Protein AF-0000000075441834 (afdb_homodimer)

Radius of gyration: 32.46 Å; Cα contacts (8 Å, |Δi|>4): 1647; chains: 2; bounding box: 70×93×77 Å

Solvent-accessible surface area (backbone atoms only — not comparable to full-atom values): 49232 Å² total; per-residue (Å²): 100,88,73,74,74,57,41,33,42,33,34,29,40,76,68,58,46,28,39,66,55,72,61,78,40,81,82,46,50,57,66,56,51,52,47,46,62,52,16,59,46,36,47,36,23,20,18,50,76,44,49,72,68,57,25,50,53,49,40,21,61,76,66,74,42,54,63,68,43,53,52,50,36,52,51,50,36,58,72,44,48,40,71,32,57,70,45,54,54,51,50,50,53,47,38,70,78,40,72,80,48,42,34,33,32,53,30,76,37,26,59,73,63,45,64,73,43,44,67,63,59,59,68,68,73,60,68,76,44,80,46,41,11,23,79,69,56,29,37,80,55,45,67,64,31,56,56,54,48,31,62,72,72,70,55,58,42,72,28,25,36,36,36,26,58,48,45,57,42,20,30,46,44,14,38,65,42,25,44,54,38,64,56,83,46,57,72,58,51,53,25,51,49,49,51,58,68,47,56,66,50,61,35,21,51,48,30,49,60,76,35,39,62,63,56,51,29,35,31,82,85,69,47,76,44,57,35,32,51,58,29,49,50,27,29,65,45,62,71,42,68,76,41,41,64,79,69,78,91,63,69,57,25,42,46,38,53,76,73,41,58,55,96,90,39,76,55,63,43,23,48,46,38,26,28,50,47,66,63,65,47,83,89,64,54,70,67,41,52,52,52,38,51,55,55,48,67,74,33,46,47,97,76,45,39,50,37,50,37,74,39,80,64,45,75,39,73,38,73,52,43,37,41,41,42,46,36,41,32,47,78,70,74,42,45,79,82,41,70,48,42,63,61,51,55,42,32,27,55,73,56,51,22,44,70,70,25,38,68,40,38,62,57,33,43,56,46,51,28,47,51,24,50,37,44,46,78,40,74,82,47,68,89,46,44,69,51,49,54,46,46,53,52,54,49,62,69,48,60,32,55,57,84,50,64,57,50,22,26,32,47,28,40,25,26,50,41,69,75,44,87,45,68,57,19,47,48,53,50,55,69,53,38,41,78,72,23,32,34,68,71,38,72,63,36,38,50,72,92,44,103,44,39,36,20,26,34,45,43,37,24,25,41,36,32,37,35,53,49,59,56,58,107,100,88,74,74,74,56,41,32,40,33,34,29,40,74,67,58,47,28,38,68,52,71,64,70,76,64,85,48,51,62,65,54,51,51,46,46,62,51,17,59,45,36,47,36,23,19,19,49,75,45,51,71,67,58,24,51,53,50,40,22,62,76,68,72,42,54,63,67,47,51,52,50,44,52,50,48,32,60,71,42,47,40,69,31,58,70,44,54,54,50,49,49,53,47,38,68,76,39,71,79,48,42,34,33,33,53,31,76,36,27,59,74,63,44,64,74,43,44,66,64,58,57,67,67,73,59,70,77,43,81,45,41,11,23,78,69,56,30,37,80,55,45,68,64,32,58,56,52,47,31,62,73,72,68,53,58,42,74,29,25,37,36,36,28,58,47,44,57,41,19,30,46,44,14,36,65,42,26,44,54,38,66,56,82,46,58,71,58,51,52,26,50,49,48,50,60,68,47,58,67,52,63,35,22,51,47,31,48,62,74,37,39,63,63,55,51,30,33,31,81,86,69,46,76,44,58,34,32,50,58,29,48,51,26,31,65,44,63,71,44,69,77,40,43,62,80,69,78,90,62,68,57,25,40,45,37,53,76,73,43,59,55,97,92,38,76,54,62,42,23,49,48,40,24,29,50,46,66,63,66,48,84,90,65,53,70,67,40,52,52,52,38,49,55,56,49,69,72,35,47,48,96,78,45,40,51,35,51,37,73,39,79,64,45,74,39,72,38,73,53,43,36,42,40,42,47,37,41,31,47,77,70,73,43,46,78,82,40,71,45,42,63,62,52,55,43,32,27,56,72,55,51,22,46,70,71,25,38,68,40,38,62,57,33,44,57,49,52,28,46,51,24,48,40,44,46,77,40,74,81,47,69,88,48,45,70,53,49,54,47,46,53,52,52,49,63,70,47,60,33,56,59,84,49,62,56,51,22,24,32,47,28,39,23,27,50,39,70,75,42,88,46,69,58,20,46,49,53,51,56,70,53,39,40,80,73,23,32,34,68,71,38,73,64,37,38,51,72,91,42,103,44,38,35,20,25,33,44,42,38,24,26,42,35,33,37,34,52,50,60,56,58,106

Organism: Fusarium oxysporum f. sp. cubense (strain race 4) (NCBI:txid2502994)

Secondary structure (DSSP, 8-state):
-PPP---EEEE-TBTTTEE-----BTTB-HHHHHHHHTSHHHHHHHTT-S-HHHHHHHHHHHHT--HHHHHHHHHHHHHT-EE-HHHHHHHHHHHHH-TT-EEEEEE---HHHHHHHHHHHHHH---SEEEEHHHHT--TT-HHHHHHHHHHHT--GGGEEEEESSHHHHHHHHHTTPEEEE---HHHHHHHHHHHHS-HHHHHHHHHHHTTT---EEETTS-EE-BHHHHHHHHHHH--GGG------SSS--SBSS--EETTEE----HHHHHHHHHH-SS--HHHHHHHHHHHHTTB-TTS-B-SSS-TT-----HHHHHHHHHHHHHTT-GGGSTTHHHHHHHHHHTTGGGG--SS--STHHHHHHHHHHHHHSTT-GGGHHHHHHHHHHHHHHTTS---HHHHHHHHHHHHHTT---HHHHHHHHHH--TTSS---EEEEE-SSSS-EEEEHHHHHHHHHHHHHHHH-/-PPP---EEEE-TBTTTEE------SS--HHHHHHHHTSHHHHHHHTT-S-HHHHHHHHHHHHT--HHHHHHHHHHHHHT-EE-HHHHHHHHHHHHH-TT-EEEEEE---HHHHHHHHHHHHHH---SEEEEHHHHT--TT-HHHHHHHHHHHT--GGGEEEEESSHHHHHHHHHTTPEEEE---HHHHHHHHHHHHS-HHHHHHHHHHHTTT---EEETTS-EE-BHHHHHHHHHHH--GGG------SSS--SBSS--EETTEE----HHHHHHHHHH-SS--HHHHHHHHHHHHTTB-TTS-B-SSS-TT-----HHHHHHHHHHHHHTT-GGGSTTHHHHHHHHHHTTGGGG--SS--STHHHHHHHHHHHHHSTT-GGGHHHHHHHHHHHHHHTTS---HHHHHHHHHHHHHTT---HHHHHHHHHH--TTSS---EEEEE-SSSS-EEEEHHHHHHHHHHHHHHHH-

Sequence (946 aa):
MHFPNYTTVVLDLGGVLINYGAKNTVGLTSTQIKSALDSPHWHEYERGKVSKQDAYDQVTQAFNIDLETWTEALEQMKDGMQPNRVLISAIKDLRTAYPTVKICCLSNIPEPELALLKDEIESWGIIDQFVASSDLQQRKPEMGTYSAFLEKIQESAANCIFIDDKVGSVVNAQGLGFKGIVFSTSDELIRVLHNLLGDPVARANLYLKQNAKSLFCTMNTGGLQPDNFSQLLIFHHTGDRDLVLLKNEGDTWNYFHGSPTYDGTTYPDDPDTTCLALTMLEDISIGQKLKARDVMLSYVNKDGLPEAWFNKNRPRFCHCICANVFRFFTINHWTEKLPKVYEYLCRVLETRAFLHGSRYYKIPDWFLYILSDLCARRPSDEKLQGMRDLLVECVEERMGCDDNILGAAMRALSAQSLGLKNGRDLKILLESQQVDGGWELAWLWSYATKPLKIGSRGVVTAMAMDAIQQAMGMHFPNYTTVVLDLGGVLINYGAKNTVGLTSTQIKSALDSPHWHEYERGKVSKQDAYDQVTQAFNIDLETWTEALEQMKDGMQPNRVLISAIKDLRTAYPTVKICCLSNIPEPELALLKDEIESWGIIDQFVASSDLQQRKPEMGTYSAFLEKIQESAANCIFIDDKVGSVVNAQGLGFKGIVFSTSDELIRVLHNLLGDPVARANLYLKQNAKSLFCTMNTGGLQPDNFSQLLIFHHTGDRDLVLLKNEGDTWNYFHGSPTYDGTTYPDDPDTTCLALTMLEDISIGQKLKARDVMLSYVNKDGLPEAWFNKNRPRFCHCICANVFRFFTINHWTEKLPKVYEYLCRVLETRAFLHGSRYYKIPDWFLYILSDLCARRPSDEKLQGMRDLLVECVEERMGCDDNILGAAMRALSAQSLGLKNGRDLKILLESQQVDGGWELAWLWSYATKPLKIGSRGVVTAMAMDAIQQAMG

InterPro domains:
  IPR023198 Phosphoglycolate phosphatase-like, domain 2 [G3DSA:1.10.150.240] (22-77)
  IPR023214 HAD superfamily [G3DSA:3.40.50.1000] (10-181)
  IPR036412 HAD-like superfamily [SSF56784] (8-191)

Structure (mmCIF, N/CA/C/O backbone):
data_AF-0000000075441834-model_v1
#
loop_
_entity.id
_entity.type
_entity.pdbx_description
1 polymer 'Uncharacterized protein'
#
loop_
_atom_site.group_PDB
_atom_site.id
_atom_site.type_symbol
_atom_site.label_atom_id
_atom_site.label_alt_id
_atom_site.label_comp_id
_atom_site.label_asym_id
_atom_site.label_entity_id
_atom_site.label_seq_id
_atom_site.pdbx_PDB_ins_code
_atom_site.Cartn_x
_atom_site.Cartn_y
_atom_site.Cartn_z
_atom_site.occupancy
_atom_site.B_iso_or_equiv
_atom_site.auth_seq_id
_atom_site.auth_comp_id
_atom_site.auth_asym_id
_atom_site.auth_atom_id
_atom_site.pdbx_PDB_model_num
ATOM 1 N N . MET A 1 1 ? 14.375 14.391 -15.352 1 62.06 1 MET A N 1
ATOM 2 C CA . MET A 1 1 ? 13.742 14.719 -14.07 1 62.06 1 MET A CA 1
ATOM 3 C C . MET A 1 1 ? 14.516 15.82 -13.352 1 62.06 1 MET A C 1
ATOM 5 O O . MET A 1 1 ? 15.75 15.805 -13.336 1 62.06 1 MET A O 1
ATOM 9 N N . HIS A 1 2 ? 13.891 16.875 -13.148 1 68 2 HIS A N 1
ATOM 10 C CA . HIS A 1 2 ? 14.523 17.984 -12.445 1 68 2 HIS A CA 1
ATOM 11 C C . HIS A 1 2 ? 14.383 17.828 -10.938 1 68 2 HIS A C 1
ATOM 13 O O . HIS A 1 2 ? 13.297 17.516 -10.438 1 68 2 HIS A O 1
ATOM 19 N N . PHE A 1 3 ? 15.602 17.766 -10.328 1 78.69 3 PHE A N 1
ATOM 20 C CA . PHE A 1 3 ? 15.609 17.719 -8.867 1 78.69 3 PHE A CA 1
ATOM 21 C C . PHE A 1 3 ? 15.703 19.125 -8.281 1 78.69 3 PHE A C 1
ATOM 23 O O . PHE A 1 3 ? 16.516 19.938 -8.742 1 78.69 3 PHE A O 1
ATOM 30 N N . PRO A 1 4 ? 14.797 19.375 -7.398 1 82.12 4 PRO A N 1
ATOM 31 C CA . PRO A 1 4 ? 14.906 20.672 -6.734 1 82.12 4 PRO A CA 1
ATOM 32 C C . PRO A 1 4 ? 16.25 20.875 -6.027 1 82.12 4 PRO A C 1
ATOM 34 O O . PRO A 1 4 ? 16.891 19.891 -5.633 1 82.12 4 PRO A O 1
ATOM 37 N N . ASN A 1 5 ? 16.75 22.062 -6.066 1 89.5 5 ASN A N 1
ATOM 38 C CA . ASN A 1 5 ? 17.984 22.406 -5.352 1 89.5 5 ASN A CA 1
ATOM 39 C C . ASN A 1 5 ? 17.688 23.172 -4.066 1 89.5 5 ASN A C 1
ATOM 41 O O . ASN A 1 5 ? 17.703 24.406 -4.051 1 89.5 5 ASN A O 1
ATOM 45 N N . TYR A 1 6 ? 17.516 22.516 -3.004 1 96.75 6 TYR A N 1
ATOM 46 C CA . TYR A 1 6 ? 17.266 23.141 -1.709 1 96.75 6 TYR A CA 1
ATOM 47 C C . TYR A 1 6 ? 18.547 23.656 -1.088 1 96.75 6 TYR A C 1
ATOM 49 O O . TYR A 1 6 ? 19.578 22.984 -1.106 1 96.75 6 TYR A O 1
ATOM 57 N N . THR A 1 7 ? 18.5 24.875 -0.568 1 97 7 THR A N 1
ATOM 58 C CA . THR A 1 7 ? 19.703 25.5 -0.023 1 97 7 THR A CA 1
ATOM 59 C C . THR A 1 7 ? 19.547 25.766 1.472 1 97 7 THR A C 1
ATOM 61 O O . THR A 1 7 ? 20.516 26.078 2.16 1 97 7 THR A O 1
ATOM 64 N N . THR A 1 8 ? 18.312 25.625 1.964 1 98.56 8 THR A N 1
ATOM 65 C CA . THR A 1 8 ? 18.047 26 3.35 1 98.56 8 THR A CA 1
ATOM 66 C C . THR A 1 8 ? 17.141 24.984 4.031 1 98.56 8 THR A C 1
ATOM 68 O O . THR A 1 8 ? 16.125 24.578 3.467 1 98.56 8 THR A O 1
ATOM 71 N N . VAL A 1 9 ? 17.547 24.5 5.164 1 98.75 9 VAL A N 1
ATOM 72 C CA . VAL A 1 9 ? 16.734 23.656 6.039 1 98.75 9 VAL A CA 1
ATOM 73 C C . VAL A 1 9 ? 16.25 24.469 7.23 1 98.75 9 VAL A C 1
ATOM 75 O O . VAL A 1 9 ? 17.047 25.078 7.941 1 98.75 9 VAL A O 1
ATOM 78 N N . VAL A 1 10 ? 14.961 24.531 7.402 1 98.88 10 VAL A N 1
ATOM 79 C CA . VAL A 1 10 ? 14.352 25.312 8.477 1 98.88 10 VAL A CA 1
ATOM 80 C C . VAL A 1 10 ? 13.758 24.359 9.523 1 98.88 10 VAL A C 1
ATOM 82 O O . VAL A 1 10 ? 12.789 23.656 9.25 1 98.88 10 VAL A O 1
ATOM 85 N N . LEU A 1 11 ? 14.305 24.359 10.75 1 98.75 11 LEU A N 1
ATOM 86 C CA . LEU A 1 11 ? 13.883 23.469 11.82 1 98.75 11 LEU A CA 1
ATOM 87 C C . LEU A 1 11 ? 13.055 24.219 12.859 1 98.75 11 LEU A C 1
ATOM 89 O O . LEU A 1 11 ? 13.352 25.375 13.18 1 98.75 11 LEU A O 1
ATOM 93 N N . ASP A 1 12 ? 12.047 23.547 13.352 1 98.25 12 ASP A N 1
ATOM 94 C CA . ASP A 1 12 ? 11.391 24 14.57 1 98.25 12 ASP A CA 1
ATOM 95 C C . ASP A 1 12 ? 12.242 23.688 15.797 1 98.25 12 ASP A C 1
ATOM 97 O O . ASP A 1 12 ? 13.148 22.859 15.742 1 98.25 12 ASP A O 1
ATOM 101 N N . LEU A 1 13 ? 12.023 24.469 16.859 1 97.5 13 LEU A N 1
ATOM 102 C CA . LEU A 1 13 ? 12.75 24.234 18.109 1 97.5 13 LEU A CA 1
ATOM 103 C C . LEU A 1 13 ? 12.016 23.219 18.984 1 97.5 13 LEU A C 1
ATOM 105 O O . LEU A 1 13 ? 12.469 22.078 19.125 1 97.5 13 LEU A O 1
ATOM 109 N N . GLY A 1 14 ? 10.859 23.625 19.484 1 94.88 14 GLY A N 1
ATOM 110 C CA . GLY A 1 14 ? 10.094 22.766 20.375 1 94.88 14 GLY A CA 1
ATOM 111 C C . GLY A 1 14 ? 9.508 21.547 19.688 1 94.88 14 GLY A C 1
ATOM 112 O O . GLY A 1 14 ? 8.805 21.672 18.672 1 94.88 14 GLY A O 1
ATOM 113 N N . GLY A 1 15 ? 9.734 20.375 20.156 1 94.38 15 GLY A N 1
ATOM 114 C CA . GLY A 1 15 ? 9.219 19.141 19.594 1 94.38 15 GLY A CA 1
ATOM 115 C C . GLY A 1 15 ? 10.117 18.547 18.516 1 94.38 15 GLY A C 1
ATOM 116 O O . GLY A 1 15 ? 9.883 17.438 18.047 1 94.38 15 GLY A O 1
ATOM 117 N N . VAL A 1 16 ? 11.156 19.312 18.094 1 97.88 16 VAL A N 1
ATOM 118 C CA . VAL A 1 16 ? 12.086 18.859 17.062 1 97.88 16 VAL A CA 1
ATOM 119 C C . VAL A 1 16 ? 13.508 18.859 17.609 1 97.88 16 VAL A C 1
ATOM 121 O O . VAL A 1 16 ? 14.078 17.797 17.875 1 97.88 16 VAL A O 1
ATOM 124 N N . LEU A 1 17 ? 14.031 20.062 18 1 98 17 LEU A N 1
ATOM 125 C CA . LEU A 1 17 ? 15.391 20.172 18.531 1 98 17 LEU A CA 1
ATOM 126 C C . LEU A 1 17 ? 15.398 20.047 20.047 1 98 17 LEU A C 1
ATOM 128 O O . LEU A 1 17 ? 16.438 19.734 20.641 1 98 17 LEU A O 1
ATOM 132 N N . ILE A 1 18 ? 14.242 20.391 20.656 1 96.12 18 ILE A N 1
ATOM 133 C CA . ILE A 1 18 ? 14.086 20.266 22.094 1 96.12 18 ILE A CA 1
ATOM 134 C C . ILE A 1 18 ? 12.789 19.531 22.422 1 96.12 18 ILE A C 1
ATOM 136 O O . ILE A 1 18 ? 11.766 19.766 21.781 1 96.12 18 ILE A O 1
ATOM 140 N N . ASN A 1 19 ? 12.867 18.641 23.344 1 91.38 19 ASN A N 1
ATOM 141 C CA . ASN A 1 19 ? 11.672 17.984 23.859 1 91.38 19 ASN A CA 1
ATOM 142 C C . ASN A 1 19 ? 11.383 18.391 25.297 1 91.38 19 ASN A C 1
ATOM 144 O O . ASN A 1 19 ? 12.312 18.578 26.094 1 91.38 19 ASN A O 1
ATOM 148 N N . TYR A 1 20 ? 10.016 18.578 25.422 1 80.88 20 TYR A N 1
ATOM 149 C CA . TYR A 1 20 ? 9.602 18.938 26.766 1 80.88 20 TYR A CA 1
ATOM 150 C C . TYR A 1 20 ? 8.859 17.781 27.438 1 80.88 20 TYR A C 1
ATOM 152 O O . TYR A 1 20 ? 8.07 17.094 26.797 1 80.88 20 TYR A O 1
ATOM 160 N N . GLY A 1 21 ? 9.414 17.031 28.328 1 67.19 21 GLY A N 1
ATOM 161 C CA . GLY A 1 21 ? 8.672 16.031 29.062 1 67.19 21 GLY A CA 1
ATOM 162 C C . GLY A 1 21 ? 7.656 16.609 30.016 1 67.19 21 GLY A C 1
ATOM 163 O O . GLY A 1 21 ? 7.984 17.484 30.828 1 67.19 21 GLY A O 1
ATOM 164 N N . ALA A 1 22 ? 6.277 16.719 29.453 1 58.91 22 ALA A N 1
ATOM 165 C CA . ALA A 1 22 ? 5.297 17.234 30.406 1 58.91 22 ALA A CA 1
ATOM 166 C C . ALA A 1 22 ? 5.023 16.203 31.516 1 58.91 22 ALA A C 1
ATOM 168 O O . ALA A 1 22 ? 4.215 15.289 31.328 1 58.91 22 ALA A O 1
ATOM 169 N N . LYS A 1 23 ? 5.961 15.789 32.312 1 57.84 23 LYS A N 1
ATOM 170 C CA . LYS A 1 23 ? 5.531 15.023 33.469 1 57.84 23 LYS A CA 1
ATOM 171 C C . LYS A 1 23 ? 4.602 15.859 34.375 1 57.84 23 LYS A C 1
ATOM 173 O O . LYS A 1 23 ? 4.707 17.094 34.406 1 57.84 23 LYS A O 1
ATOM 178 N N . ASN A 1 24 ? 3.326 15.094 34.719 1 60.44 24 ASN A N 1
ATOM 179 C CA . ASN A 1 24 ? 2.396 15.648 35.688 1 60.44 24 ASN A CA 1
ATOM 180 C C . ASN A 1 24 ? 3.111 16.547 36.688 1 60.44 24 ASN A C 1
ATOM 182 O O . ASN A 1 24 ? 3.918 16.062 37.5 1 60.44 24 ASN A O 1
ATOM 186 N N . THR A 1 25 ? 3.062 17.812 36.312 1 68.19 25 THR A N 1
ATOM 187 C CA . THR A 1 25 ? 3.75 18.734 37.219 1 68.19 25 THR A CA 1
ATOM 188 C C . THR A 1 25 ? 2.857 19.125 38.375 1 68.19 25 THR A C 1
ATOM 190 O O . THR A 1 25 ? 1.708 18.688 38.469 1 68.19 25 THR A O 1
ATOM 193 N N . VAL A 1 26 ? 3.072 19.969 39.188 1 74.12 26 VAL A N 1
ATOM 194 C CA . VAL A 1 26 ? 2.648 20.688 40.375 1 74.12 26 VAL A CA 1
ATOM 195 C C . VAL A 1 26 ? 1.127 20.828 40.375 1 74.12 26 VAL A C 1
ATOM 197 O O . VAL A 1 26 ? 0.598 21.922 40.562 1 74.12 26 VAL A O 1
ATOM 200 N N . GLY A 1 27 ? 0.329 19.703 39.812 1 81.94 27 GLY A N 1
ATOM 201 C CA . GLY A 1 27 ? -1.119 19.688 39.938 1 81.94 27 GLY A CA 1
ATOM 202 C C . GLY A 1 27 ? -1.846 19.938 38.625 1 81.94 27 GLY A C 1
ATOM 203 O O . GLY A 1 27 ? -3.078 19.938 38.594 1 81.94 27 GLY A O 1
ATOM 204 N N . LEU A 1 28 ? -1.205 20.281 37.594 1 87.75 28 LEU A N 1
ATOM 205 C CA . LEU A 1 28 ? -1.837 20.438 36.281 1 87.75 28 LEU A CA 1
ATOM 206 C C . LEU A 1 28 ? -1.591 19.219 35.406 1 87.75 28 LEU A C 1
ATOM 208 O O . LEU A 1 28 ? -0.496 18.656 35.406 1 87.75 28 LEU A O 1
ATOM 212 N N . THR A 1 29 ? -2.639 18.875 34.75 1 82.38 29 THR A N 1
ATOM 213 C CA . THR A 1 29 ? -2.475 17.797 33.781 1 82.38 29 THR A CA 1
ATOM 214 C C . THR A 1 29 ? -1.75 18.281 32.531 1 82.38 29 THR A C 1
ATOM 216 O O . THR A 1 29 ? -1.715 19.484 32.25 1 82.38 29 THR A O 1
ATOM 219 N N . SER A 1 30 ? -1.186 17.359 31.781 1 82.69 30 SER A N 1
ATOM 220 C CA . SER A 1 30 ? -0.531 17.688 30.516 1 82.69 30 SER A CA 1
ATOM 221 C C . SER A 1 30 ? -1.502 18.359 29.562 1 82.69 30 SER A C 1
ATOM 223 O O . SER A 1 30 ? -1.121 19.281 28.812 1 82.69 30 SER A O 1
ATOM 225 N N . THR A 1 31 ? -2.707 17.984 29.625 1 82.19 31 THR A N 1
ATOM 226 C CA . THR A 1 31 ? -3.73 18.531 28.75 1 82.19 31 THR A CA 1
ATOM 227 C C . THR A 1 31 ? -4.031 19.984 29.109 1 82.19 31 THR A C 1
ATOM 229 O O . THR A 1 31 ? -4.211 20.828 28.234 1 82.19 31 THR A O 1
ATOM 232 N N . GLN A 1 32 ? -4.07 20.25 30.359 1 84.38 32 GLN A N 1
ATOM 233 C CA . GLN A 1 32 ? -4.316 21.609 30.812 1 84.38 32 GLN A CA 1
ATOM 234 C C . GLN A 1 32 ? -3.182 22.547 30.406 1 84.38 32 GLN A C 1
ATOM 236 O O . GLN A 1 32 ? -3.426 23.672 29.953 1 84.38 32 GLN A O 1
ATOM 241 N N . ILE A 1 33 ? -2.029 22.047 30.609 1 86.88 33 ILE A N 1
ATOM 242 C CA . ILE A 1 33 ? -0.855 22.844 30.266 1 86.88 33 ILE A CA 1
ATOM 243 C C . ILE A 1 33 ? -0.837 23.109 28.766 1 86.88 33 ILE A C 1
ATOM 245 O O . ILE A 1 33 ? -0.657 24.25 28.328 1 86.88 33 ILE A O 1
ATOM 249 N N . LYS A 1 34 ? -1.059 22.078 27.969 1 86.94 34 LYS A N 1
ATOM 250 C CA . LYS A 1 34 ? -1.046 22.203 26.516 1 86.94 34 LYS A CA 1
ATOM 251 C C . LYS A 1 34 ? -2.133 23.172 26.047 1 86.94 34 LYS A C 1
ATOM 253 O O . LYS A 1 34 ? -1.907 23.969 25.141 1 86.94 34 LYS A O 1
ATOM 258 N N . SER A 1 35 ? -3.281 23.094 26.625 1 87.62 35 SER A N 1
ATOM 259 C CA . SER A 1 35 ? -4.387 23.969 26.266 1 87.62 35 SER A CA 1
ATOM 260 C C . SER A 1 35 ? -4.07 25.422 26.578 1 87.62 35 SER A C 1
ATOM 262 O O . SER A 1 35 ? -4.379 26.312 25.797 1 87.62 35 SER A O 1
ATOM 264 N N . ALA A 1 36 ? -3.465 25.578 27.719 1 90.38 36 ALA A N 1
ATOM 265 C CA . ALA A 1 36 ? -3.109 26.938 28.156 1 90.38 36 ALA A CA 1
ATOM 266 C C . ALA A 1 36 ? -2.031 27.531 27.25 1 90.38 36 ALA A C 1
ATOM 268 O O . ALA A 1 36 ? -2.09 28.703 26.891 1 90.38 36 ALA A O 1
ATOM 269 N N . LEU A 1 37 ? -1.104 26.672 26.891 1 91.38 37 LEU A N 1
ATOM 270 C CA . LEU A 1 37 ? -0.014 27.109 26.016 1 91.38 37 LEU A CA 1
ATOM 271 C C . LEU A 1 37 ? -0.518 27.391 24.609 1 91.38 37 LEU A C 1
ATOM 273 O O . LEU A 1 37 ? 0.13 28.094 23.844 1 91.38 37 LEU A O 1
ATOM 277 N N . ASP A 1 38 ? -1.587 26.781 24.266 1 91.12 38 ASP A N 1
ATOM 278 C CA . ASP A 1 38 ? -2.172 26.969 22.953 1 91.12 38 ASP A CA 1
ATOM 279 C C . ASP A 1 38 ? -3.375 27.906 23.016 1 91.12 38 ASP A C 1
ATOM 281 O O . ASP A 1 38 ? -4.332 27.75 22.25 1 91.12 38 ASP A O 1
ATOM 285 N N . SER A 1 39 ? -3.363 28.875 23.891 1 93.25 39 SER A N 1
ATOM 286 C CA . SER A 1 39 ? -4.418 29.875 24.047 1 93.25 39 SER A CA 1
ATOM 287 C C . SER A 1 39 ? -4.043 31.188 23.375 1 93.25 39 SER A C 1
ATOM 289 O O . SER A 1 39 ? -2.867 31.453 23.125 1 93.25 39 SER A O 1
ATOM 291 N N . PRO A 1 40 ? -5.066 32 23.094 1 94 40 PRO A N 1
ATOM 292 C CA . PRO A 1 40 ? -4.781 33.281 22.453 1 94 40 PRO A CA 1
ATOM 293 C C . PRO A 1 40 ? -3.857 34.188 23.281 1 94 40 PRO A C 1
ATOM 295 O O . PRO A 1 40 ? -3.041 34.906 22.719 1 94 40 PRO A O 1
ATOM 298 N N . HIS A 1 41 ? -3.975 34.062 24.578 1 94.25 41 HIS A N 1
ATOM 299 C CA . HIS A 1 41 ? -3.158 34.906 25.453 1 94.25 41 HIS A CA 1
ATOM 300 C C . HIS A 1 41 ? -1.688 34.5 25.375 1 94.25 41 HIS A C 1
ATOM 302 O O . HIS A 1 41 ? -0.812 35.375 25.312 1 94.25 41 HIS A O 1
ATOM 308 N N . TRP A 1 42 ? -1.479 33.25 25.453 1 96.31 42 TRP A N 1
ATOM 309 C CA . TRP A 1 42 ? -0.101 32.812 25.297 1 96.31 42 TRP A CA 1
ATOM 310 C C . TRP A 1 42 ? 0.428 33.125 23.906 1 96.31 42 TRP A C 1
ATOM 312 O O . TRP A 1 42 ? 1.605 33.438 23.734 1 96.31 42 TRP A O 1
ATOM 322 N N . HIS A 1 43 ? -0.43 33.031 22.859 1 97.12 43 HIS A N 1
ATOM 323 C CA . HIS A 1 43 ? -0.043 33.344 21.484 1 97.12 43 HIS A CA 1
ATOM 324 C C . HIS A 1 43 ? 0.458 34.781 21.391 1 97.12 43 HIS A C 1
ATOM 326 O O . HIS A 1 43 ? 1.439 35.062 20.703 1 97.12 43 HIS A O 1
ATOM 332 N N . GLU A 1 44 ? -0.201 35.688 22.062 1 97.19 44 GLU A N 1
ATOM 333 C CA . GLU A 1 44 ? 0.223 37.062 22.047 1 97.19 44 GLU A CA 1
ATOM 334 C C . GLU A 1 44 ? 1.583 37.25 22.703 1 97.19 44 GLU A C 1
ATOM 336 O O . GLU A 1 44 ? 2.377 38.094 22.297 1 97.19 44 GLU A O 1
ATOM 341 N N . TYR A 1 45 ? 1.792 36.438 23.766 1 97.94 45 TYR A N 1
ATOM 342 C CA . TYR A 1 45 ? 3.104 36.375 24.406 1 97.94 45 TYR A CA 1
ATOM 343 C C . TYR A 1 45 ? 4.172 35.938 23.422 1 97.94 45 TYR A C 1
ATOM 345 O O . TYR A 1 45 ? 5.238 36.531 23.328 1 97.94 45 TYR A O 1
ATOM 353 N N . GLU A 1 46 ? 3.912 34.906 22.641 1 97.75 46 GLU A N 1
ATOM 354 C CA . GLU A 1 46 ? 4.824 34.344 21.641 1 97.75 46 GLU A CA 1
ATOM 355 C C . GLU A 1 46 ? 5.066 35.375 20.516 1 97.75 46 GLU A C 1
ATOM 357 O O . GLU A 1 46 ? 6.125 35.344 19.875 1 97.75 46 GLU A O 1
ATOM 362 N N . ARG A 1 47 ? 4.102 36.25 20.25 1 97.62 47 ARG A N 1
ATOM 363 C CA . ARG A 1 47 ? 4.238 37.281 19.219 1 97.62 47 ARG A CA 1
ATOM 364 C C . ARG A 1 47 ? 5.031 38.469 19.75 1 97.62 47 ARG A C 1
ATOM 366 O O . ARG A 1 47 ? 5.348 39.406 19 1 97.62 47 ARG A O 1
ATOM 373 N N . GLY A 1 48 ? 5.293 38.438 21.047 1 97.38 48 GLY A N 1
ATOM 374 C CA . GLY A 1 48 ? 6.012 39.562 21.656 1 97.38 48 GLY A CA 1
ATOM 375 C C . GLY A 1 48 ? 5.141 40.781 21.891 1 97.38 48 GLY A C 1
ATOM 376 O O . GLY A 1 48 ? 5.648 41.875 22.078 1 97.38 48 GLY A O 1
ATOM 377 N N . LYS A 1 49 ? 3.883 40.594 21.953 1 96.94 49 LYS A N 1
ATOM 378 C CA . LYS A 1 49 ? 2.965 41.719 22.016 1 96.94 49 LYS A CA 1
ATOM 379 C C . LYS A 1 49 ? 2.529 42.031 23.453 1 96.94 49 LYS A C 1
ATOM 381 O O . LYS A 1 49 ? 1.979 43.094 23.734 1 96.94 49 LYS A O 1
ATOM 386 N N . VAL A 1 50 ? 2.719 41.094 24.359 1 97.12 50 VAL A N 1
ATOM 387 C CA . VAL A 1 50 ? 2.387 41.281 25.766 1 97.12 50 VAL A CA 1
ATOM 388 C C . VAL A 1 50 ? 3.574 40.875 26.641 1 97.12 50 VAL A C 1
ATOM 390 O O . VAL A 1 50 ? 4.422 40.094 26.203 1 97.12 50 VAL A O 1
ATOM 393 N N . SER A 1 51 ? 3.623 41.406 27.844 1 96.62 51 SER A N 1
ATOM 394 C CA . SER A 1 51 ? 4.691 41.062 28.781 1 96.62 51 SER A CA 1
ATOM 395 C C . SER A 1 51 ? 4.457 39.688 29.406 1 96.62 51 SER A C 1
ATOM 397 O O . SER A 1 51 ? 3.354 39.156 29.328 1 96.62 51 SER A O 1
ATOM 399 N N . LYS A 1 52 ? 5.555 39.156 29.969 1 96.38 52 LYS A N 1
ATOM 400 C CA . LYS A 1 52 ? 5.465 37.875 30.688 1 96.38 52 LYS A CA 1
ATOM 401 C C . LYS A 1 52 ? 4.379 37.906 31.75 1 96.38 52 LYS A C 1
ATOM 403 O O . LYS A 1 52 ? 3.531 37.031 31.812 1 96.38 52 LYS A O 1
ATOM 408 N N . GLN A 1 53 ? 4.355 38.938 32.531 1 95.94 53 GLN A N 1
ATOM 409 C CA . GLN A 1 53 ? 3.4 39.062 33.625 1 95.94 53 GLN A CA 1
ATOM 410 C C . GLN A 1 53 ? 1.968 39.125 33.094 1 95.94 53 GLN A C 1
ATOM 412 O O . GLN A 1 53 ? 1.081 38.469 33.625 1 95.94 53 GLN A O 1
ATOM 417 N N . ASP A 1 54 ? 1.754 39.906 32.094 1 96.69 54 ASP A N 1
ATOM 418 C CA . ASP A 1 54 ? 0.422 40.031 31.5 1 96.69 54 ASP A CA 1
ATOM 419 C C . ASP A 1 54 ? -0.061 38.688 30.953 1 96.69 54 ASP A C 1
ATOM 421 O O . ASP A 1 54 ? -1.216 38.312 31.156 1 96.69 54 ASP A O 1
ATOM 425 N N . ALA A 1 55 ? 0.832 38.031 30.219 1 96.94 55 ALA A N 1
ATOM 426 C CA . ALA A 1 55 ? 0.483 36.75 29.625 1 96.94 55 ALA A CA 1
ATOM 427 C C . ALA A 1 55 ? 0.119 35.719 30.719 1 96.94 55 ALA A C 1
ATOM 429 O O . ALA A 1 55 ? -0.888 35.031 30.609 1 96.94 55 ALA A O 1
ATOM 430 N N . TYR A 1 56 ? 0.927 35.656 31.766 1 96.38 56 TYR A N 1
ATOM 431 C CA . TYR A 1 56 ? 0.686 34.719 32.875 1 96.38 56 TYR A CA 1
ATOM 432 C C . TYR A 1 56 ? -0.65 35 33.531 1 96.38 56 TYR A C 1
ATOM 434 O O . TYR A 1 56 ? -1.436 34.094 33.781 1 96.38 56 TYR A O 1
ATOM 442 N N . ASP A 1 57 ? -0.939 36.25 33.781 1 96.75 57 ASP A N 1
ATOM 443 C CA . ASP A 1 57 ? -2.182 36.656 34.438 1 96.75 57 ASP A CA 1
ATOM 444 C C . ASP A 1 57 ? -3.395 36.28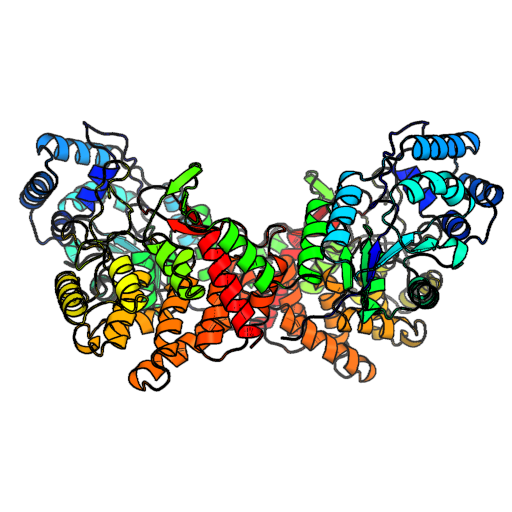1 33.594 1 96.75 57 ASP A C 1
ATOM 446 O O . ASP A 1 57 ? -4.367 35.719 34.094 1 96.75 57 ASP A O 1
ATOM 450 N N . GLN A 1 58 ? -3.307 36.531 32.312 1 96.12 58 GLN A N 1
ATOM 451 C CA . GLN A 1 58 ? -4.434 36.25 31.438 1 96.12 58 GLN A CA 1
ATOM 452 C C . GLN A 1 58 ? -4.672 34.75 31.281 1 96.12 58 GLN A C 1
ATOM 454 O O . GLN A 1 58 ? -5.816 34.312 31.312 1 96.12 58 GLN A O 1
ATOM 459 N N . VAL A 1 59 ? -3.555 34.031 31.094 1 95.75 59 VAL A N 1
ATOM 460 C CA . VAL A 1 59 ? -3.658 32.562 30.922 1 95.75 59 VAL A CA 1
ATOM 461 C C . VAL A 1 59 ? -4.25 31.953 32.188 1 95.75 59 VAL A C 1
ATOM 463 O O . VAL A 1 59 ? -5.164 31.125 32.125 1 95.75 59 VAL A O 1
ATOM 466 N N . THR A 1 60 ? -3.74 32.344 33.375 1 95.31 60 THR A N 1
ATOM 467 C CA . THR A 1 60 ? -4.199 31.781 34.625 1 95.31 60 THR A CA 1
ATOM 468 C C . THR A 1 60 ? -5.664 32.125 34.875 1 95.31 60 THR A C 1
ATOM 470 O O . THR A 1 60 ? -6.422 31.297 35.406 1 95.31 60 THR A O 1
ATOM 473 N N . GLN A 1 61 ? -6.062 33.281 34.531 1 95.06 61 GLN A N 1
ATOM 474 C CA . GLN A 1 61 ? -7.457 33.688 34.656 1 95.06 61 GLN A CA 1
ATOM 475 C C . GLN A 1 61 ? -8.359 32.906 33.719 1 95.06 61 GLN A C 1
ATOM 477 O O . GLN A 1 61 ? -9.391 32.375 34.156 1 95.06 61 GLN A O 1
ATOM 482 N N . ALA A 1 62 ? -7.957 32.781 32.5 1 92.75 62 ALA A N 1
ATOM 483 C CA . ALA A 1 62 ? -8.766 32.125 31.484 1 92.75 62 ALA A CA 1
ATOM 484 C C . ALA A 1 62 ? -8.953 30.656 31.781 1 92.75 62 ALA A C 1
ATOM 486 O O . ALA A 1 62 ? -10 30.078 31.484 1 92.75 62 ALA A O 1
ATOM 487 N N . PHE A 1 63 ? -7.988 30.016 32.438 1 91.88 63 PHE A N 1
ATOM 488 C CA . PHE A 1 63 ? -8.023 28.578 32.594 1 91.88 63 PHE A CA 1
ATOM 489 C C . PHE A 1 63 ? -8.211 28.203 34.062 1 91.88 63 PHE A C 1
ATOM 491 O O . PHE A 1 63 ? -8.125 27.031 34.438 1 91.88 63 PHE A O 1
ATOM 498 N N . ASN A 1 64 ? -8.422 29.203 34.875 1 91.06 64 ASN A N 1
ATOM 499 C CA . ASN A 1 64 ? -8.648 29 36.312 1 91.06 64 ASN A CA 1
ATOM 500 C C . ASN A 1 64 ? -7.504 28.219 36.938 1 91.06 64 ASN A C 1
ATOM 502 O O . ASN A 1 64 ? -7.734 27.203 37.594 1 91.06 64 ASN A O 1
ATOM 506 N N . ILE A 1 65 ? -6.309 28.734 36.688 1 92.75 65 ILE A N 1
ATOM 507 C CA . ILE A 1 65 ? -5.09 28.188 37.281 1 92.75 65 ILE A CA 1
ATOM 508 C C . ILE A 1 65 ? -4.453 29.219 38.219 1 92.75 65 ILE A C 1
ATOM 510 O O . ILE A 1 65 ? -4.422 30.406 37.906 1 92.75 65 ILE A O 1
ATOM 514 N N . ASP A 1 66 ? -3.979 28.719 39.312 1 93.25 66 ASP A N 1
ATOM 515 C CA . ASP A 1 66 ? -3.252 29.594 40.219 1 93.25 66 ASP A CA 1
ATOM 516 C C . ASP A 1 66 ? -1.924 30.047 39.625 1 93.25 66 ASP A C 1
ATOM 518 O O . ASP A 1 66 ? -1.227 29.25 38.969 1 93.25 66 ASP A O 1
ATOM 522 N N . LEU A 1 67 ? -1.655 31.312 39.844 1 94.62 67 LEU A N 1
ATOM 523 C CA . LEU A 1 67 ? -0.452 31.891 39.25 1 94.62 67 LEU A CA 1
ATOM 524 C C . LEU A 1 67 ? 0.792 31.141 39.719 1 94.62 67 LEU A C 1
ATOM 526 O O . LEU A 1 67 ? 1.706 30.891 38.906 1 94.62 67 LEU A O 1
ATOM 530 N N . GLU A 1 68 ? 0.836 30.844 40.938 1 93.88 68 GLU A N 1
ATOM 531 C CA . GLU A 1 68 ? 1.983 30.125 41.469 1 93.88 68 GLU A CA 1
ATOM 532 C C . GLU A 1 68 ? 2.117 28.734 40.844 1 93.88 68 GLU A C 1
ATOM 534 O O . GLU A 1 68 ? 3.223 28.312 40.5 1 93.88 68 GLU A O 1
ATOM 539 N N . THR A 1 69 ? 1.035 28.109 40.719 1 93.88 69 THR A N 1
ATOM 540 C CA . THR A 1 69 ? 1.013 26.797 40.094 1 93.88 69 THR A CA 1
ATOM 541 C C . THR A 1 69 ? 1.475 26.875 38.656 1 93.88 69 THR A C 1
ATOM 543 O O . THR A 1 69 ? 2.264 26.047 38.188 1 93.88 69 THR A O 1
ATOM 546 N N . TRP A 1 70 ? 0.983 27.828 37.906 1 93.81 70 TRP A N 1
ATOM 547 C CA . TRP A 1 70 ? 1.352 28.031 36.5 1 93.81 70 TRP A CA 1
ATOM 548 C C . TRP A 1 70 ? 2.848 28.297 36.375 1 93.81 70 TRP A C 1
ATOM 550 O O . TRP A 1 70 ? 3.523 27.672 35.531 1 93.81 70 TRP A O 1
ATOM 560 N N . THR A 1 71 ? 3.361 29.172 37.219 1 93.25 71 THR A N 1
ATOM 561 C CA . THR A 1 71 ? 4.773 29.531 37.188 1 93.25 71 THR A CA 1
ATOM 562 C C . THR A 1 71 ? 5.652 28.328 37.469 1 93.25 71 THR A C 1
ATOM 564 O O . THR A 1 71 ? 6.648 28.094 36.781 1 93.25 71 THR A O 1
ATOM 567 N N . GLU A 1 72 ? 5.254 27.609 38.469 1 92 72 GLU A N 1
ATOM 568 C CA . GLU A 1 72 ? 6.008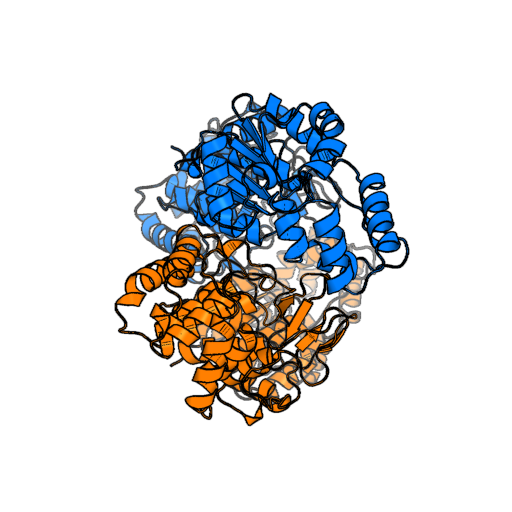 26.406 38.812 1 92 72 GLU A CA 1
ATOM 569 C C . GLU A 1 72 ? 5.969 25.375 37.688 1 92 72 GLU A C 1
ATOM 571 O O . GLU A 1 72 ? 6.965 24.688 37.438 1 92 72 GLU A O 1
ATOM 576 N N . ALA A 1 73 ? 4.801 25.25 37.094 1 90.62 73 ALA A N 1
ATOM 577 C CA . ALA A 1 73 ? 4.664 24.297 35.969 1 90.62 73 ALA A CA 1
ATOM 578 C C . ALA A 1 73 ? 5.617 24.641 34.844 1 90.62 73 ALA A C 1
ATOM 580 O O . ALA A 1 73 ? 6.281 23.766 34.281 1 90.62 73 ALA A O 1
ATOM 581 N N . LEU A 1 74 ? 5.73 25.891 34.469 1 90.06 74 LEU A N 1
ATOM 582 C CA . LEU A 1 74 ? 6.598 26.328 33.375 1 90.06 74 LEU A CA 1
ATOM 583 C C . LEU A 1 74 ? 8.07 26.156 33.75 1 90.06 74 LEU A C 1
ATOM 585 O O . LEU A 1 74 ? 8.891 25.812 32.906 1 90.06 74 LEU A O 1
ATOM 589 N N . GLU A 1 75 ? 8.352 26.453 35.031 1 88.75 75 GLU A N 1
ATOM 590 C CA . GLU A 1 75 ? 9.719 26.266 35.5 1 88.75 75 GLU A CA 1
ATOM 591 C C . GLU A 1 75 ? 10.125 24.797 35.438 1 88.75 75 GLU A C 1
ATOM 593 O O . GLU A 1 75 ? 11.242 24.469 35.031 1 88.75 75 GLU A O 1
ATOM 598 N N . GLN A 1 76 ? 9.25 23.984 35.812 1 87.75 76 GLN A N 1
ATOM 599 C CA . GLN A 1 76 ? 9.523 22.562 35.75 1 87.75 76 GLN A CA 1
ATOM 600 C C . GLN A 1 76 ? 9.695 22.094 34.312 1 87.75 76 GLN A C 1
ATOM 602 O O . GLN A 1 76 ? 10.531 21.234 34.031 1 87.75 76 GLN A O 1
ATOM 607 N N . MET A 1 77 ? 8.828 22.594 33.438 1 86.12 77 MET A N 1
ATOM 608 C CA . MET A 1 77 ? 8.938 22.266 32.031 1 86.12 77 MET A CA 1
ATOM 609 C C . MET A 1 77 ? 10.297 22.672 31.469 1 86.12 77 MET A C 1
ATOM 611 O O . MET A 1 77 ? 10.922 21.922 30.719 1 86.12 77 MET A O 1
ATOM 615 N N . LYS A 1 78 ? 10.719 23.797 31.844 1 84.81 78 LYS A N 1
ATOM 616 C CA . LYS A 1 78 ? 12.008 24.312 31.406 1 84.81 78 LYS A CA 1
ATOM 617 C C . LYS A 1 78 ? 13.148 23.438 31.922 1 84.81 78 LYS A C 1
ATOM 619 O O . LYS A 1 78 ? 14.086 23.125 31.188 1 84.81 78 LYS A O 1
ATOM 624 N N . ASP A 1 79 ? 13.039 23.109 33.188 1 85.25 79 ASP A N 1
ATOM 625 C CA . ASP A 1 79 ? 14.078 22.281 33.812 1 85.25 79 ASP A CA 1
ATOM 626 C C . ASP A 1 79 ? 14.141 20.906 33.188 1 85.25 79 ASP A C 1
ATOM 628 O O . ASP A 1 79 ? 15.195 20.266 33.156 1 85.25 79 ASP A O 1
ATOM 632 N N . GLY A 1 80 ? 12.977 20.531 32.719 1 85.25 80 GLY A N 1
ATOM 633 C CA . GLY A 1 80 ? 12.906 19.203 32.156 1 85.25 80 GLY A CA 1
ATOM 634 C C . GLY A 1 80 ? 13.195 19.172 30.656 1 85.25 80 GLY A C 1
ATOM 635 O O . GLY A 1 80 ? 13.102 18.125 30.016 1 85.25 80 GLY A O 1
ATOM 636 N N . MET A 1 81 ? 13.5 20.281 30.172 1 88.62 81 MET A N 1
ATOM 637 C CA . MET A 1 81 ? 13.797 20.391 28.75 1 88.62 81 MET A CA 1
ATOM 638 C C . MET A 1 81 ? 15.008 19.547 28.375 1 88.62 81 MET A C 1
ATOM 640 O O . MET A 1 81 ? 16.016 19.547 29.094 1 88.62 81 MET A O 1
ATOM 644 N N . GLN A 1 82 ? 14.938 18.719 27.328 1 93.69 82 GLN A N 1
ATOM 645 C CA . GLN A 1 82 ? 16.031 17.875 26.859 1 93.69 82 GLN A CA 1
ATOM 646 C C . GLN A 1 82 ? 16.328 18.156 25.391 1 93.69 82 GLN A C 1
ATOM 648 O O . GLN A 1 82 ? 15.469 17.969 24.531 1 93.69 82 GLN A O 1
ATOM 653 N N . PRO A 1 83 ? 17.547 18.547 25.109 1 96.38 83 PRO A N 1
ATOM 654 C CA . PRO A 1 83 ? 17.922 18.688 23.703 1 96.38 83 PRO A CA 1
ATOM 655 C C . PRO A 1 83 ? 17.891 17.344 22.969 1 96.38 83 PRO A C 1
ATOM 657 O O . PRO A 1 83 ? 18.25 16.312 23.531 1 96.38 83 PRO A O 1
ATOM 660 N N . ASN A 1 84 ? 17.359 17.328 21.781 1 97.62 84 ASN A N 1
ATOM 661 C CA . ASN A 1 84 ? 17.422 16.172 20.906 1 97.62 84 ASN A CA 1
ATOM 662 C C . ASN A 1 84 ? 18.844 15.938 20.391 1 97.62 84 ASN A C 1
ATOM 664 O O . ASN A 1 84 ? 19.141 16.234 19.219 1 97.62 84 ASN A O 1
ATOM 668 N N . ARG A 1 85 ? 19.641 15.375 21.219 1 97.06 85 ARG A N 1
ATOM 669 C CA . ARG A 1 85 ? 21.062 15.25 20.953 1 97.06 85 ARG A CA 1
ATOM 670 C C . ARG A 1 85 ? 21.312 14.383 19.719 1 97.06 85 ARG A C 1
ATOM 672 O O . ARG A 1 85 ? 22.266 14.617 18.969 1 97.06 85 ARG A O 1
ATOM 679 N N . VAL A 1 86 ? 20.438 13.438 19.578 1 97.12 86 VAL A N 1
ATOM 680 C CA . VAL A 1 86 ? 20.562 12.555 18.422 1 97.12 86 VAL A CA 1
ATOM 681 C C . VAL A 1 86 ? 20.375 13.367 17.125 1 97.12 86 VAL A C 1
ATOM 683 O O . VAL A 1 86 ? 21.203 13.281 16.219 1 97.12 86 VAL A O 1
ATOM 686 N N . LEU A 1 87 ? 19.344 14.141 17.078 1 98.19 87 LEU A N 1
ATOM 687 C CA . LEU A 1 87 ? 19.078 14.961 15.898 1 98.19 87 LEU A CA 1
ATOM 688 C C . LEU A 1 87 ? 20.172 16 15.711 1 98.19 87 LEU A C 1
ATOM 690 O O . LEU A 1 87 ? 20.656 16.219 14.594 1 98.19 87 LEU A O 1
ATOM 694 N N . ILE A 1 88 ? 20.594 16.656 16.797 1 98.25 88 ILE A N 1
ATOM 695 C CA . ILE A 1 88 ? 21.609 17.703 16.75 1 98.25 88 ILE A CA 1
ATOM 696 C C . ILE A 1 88 ? 22.922 17.141 16.172 1 98.25 88 ILE A C 1
ATOM 698 O O . ILE A 1 88 ? 23.531 17.734 15.289 1 98.25 88 ILE A O 1
ATOM 702 N N . SER A 1 89 ? 23.297 16 16.688 1 98.06 89 SER A N 1
ATOM 703 C CA . SER A 1 89 ? 24.5 15.344 16.188 1 98.06 89 SER A CA 1
ATOM 704 C C . SER A 1 89 ? 24.359 14.984 14.711 1 98.06 89 SER A C 1
ATOM 706 O O . SER A 1 89 ? 25.297 15.164 13.922 1 98.06 89 SER A O 1
ATOM 708 N N . ALA A 1 90 ? 23.234 14.508 14.336 1 97.88 90 ALA A N 1
ATOM 709 C CA . ALA A 1 90 ? 22.984 14.109 12.953 1 97.88 90 ALA A CA 1
ATOM 710 C C . ALA A 1 90 ? 23.016 15.312 12.023 1 97.88 90 ALA A C 1
ATOM 712 O O . ALA A 1 90 ? 23.469 15.219 10.883 1 97.88 90 ALA A O 1
ATOM 713 N N . ILE A 1 91 ? 22.5 16.453 12.461 1 98.19 91 ILE A N 1
ATOM 714 C CA . ILE A 1 91 ? 22.5 17.672 11.664 1 98.19 91 ILE A CA 1
ATOM 715 C C . ILE A 1 91 ? 23.93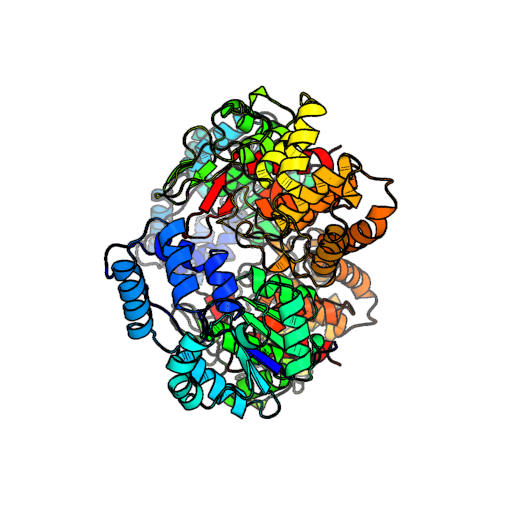8 18.156 11.477 1 98.19 91 ILE A C 1
ATOM 717 O O . ILE A 1 91 ? 24.281 18.672 10.414 1 98.19 91 ILE A O 1
ATOM 721 N N . LYS A 1 92 ? 24.75 18.016 12.484 1 97.06 92 LYS A N 1
ATOM 722 C CA . LYS A 1 92 ? 26.172 18.344 12.344 1 97.06 92 LYS A CA 1
ATOM 723 C C . LYS A 1 92 ? 26.812 17.547 11.227 1 97.06 92 LYS A C 1
ATOM 725 O O . LYS A 1 92 ? 27.516 18.094 10.383 1 97.06 92 LYS A O 1
ATOM 730 N N . ASP A 1 93 ? 26.547 16.297 11.25 1 96.81 93 ASP A N 1
ATOM 731 C CA . ASP A 1 93 ? 27.062 15.414 10.203 1 96.81 93 ASP A CA 1
ATOM 732 C C . ASP A 1 93 ? 26.516 15.805 8.836 1 96.81 93 ASP A C 1
ATOM 734 O O . ASP A 1 93 ? 27.234 15.766 7.832 1 96.81 93 ASP A O 1
ATOM 738 N N . LEU A 1 94 ? 25.266 16.125 8.781 1 97.12 94 LEU A N 1
ATOM 739 C CA . LEU A 1 94 ? 24.609 16.531 7.543 1 97.12 94 LEU A CA 1
ATOM 740 C C . LEU A 1 94 ? 25.281 17.766 6.949 1 97.12 94 LEU A C 1
ATOM 742 O O . LEU A 1 94 ? 25.484 17.844 5.734 1 97.12 94 LEU A O 1
ATOM 746 N N . ARG A 1 95 ? 25.625 18.703 7.797 1 96.38 95 ARG A N 1
ATOM 747 C CA . ARG A 1 95 ? 26.281 19.938 7.359 1 96.38 95 ARG A CA 1
ATOM 748 C C . ARG A 1 95 ? 27.641 19.641 6.762 1 96.38 95 ARG A C 1
ATOM 750 O O . ARG A 1 95 ? 28.078 20.328 5.828 1 96.38 95 ARG A O 1
ATOM 757 N N . THR A 1 96 ? 28.297 18.703 7.309 1 96.31 96 THR A N 1
ATOM 758 C CA . THR A 1 96 ? 29.578 18.297 6.77 1 96.31 96 THR A CA 1
ATOM 759 C C . THR A 1 96 ? 29.422 17.688 5.375 1 96.31 96 THR A C 1
ATOM 761 O O . THR A 1 96 ? 30.219 17.984 4.473 1 96.31 96 THR A O 1
ATOM 764 N N . ALA A 1 97 ? 28.391 16.938 5.211 1 95.31 97 ALA A N 1
ATOM 765 C CA . ALA A 1 97 ? 28.141 16.266 3.939 1 95.31 97 ALA A CA 1
ATOM 766 C C . ALA A 1 97 ? 27.656 17.266 2.887 1 95.31 97 ALA A C 1
ATOM 768 O O . ALA A 1 97 ? 27.953 17.109 1.7 1 95.31 97 ALA A O 1
ATOM 769 N N . TYR A 1 98 ? 26.906 18.219 3.34 1 96.38 98 TYR A N 1
ATOM 770 C CA . TYR A 1 98 ? 26.344 19.25 2.461 1 96.38 98 TYR A CA 1
ATOM 771 C C . TYR A 1 98 ? 26.703 20.641 2.947 1 96.38 98 TYR A C 1
ATOM 773 O O . TYR A 1 98 ? 25.859 21.375 3.455 1 96.38 98 TYR A O 1
ATOM 781 N N . PRO A 1 99 ? 27.844 21.156 2.652 1 94.88 99 PRO A N 1
ATOM 782 C CA . PRO A 1 99 ? 28.391 22.375 3.271 1 94.88 99 PRO A CA 1
ATOM 783 C C . PRO A 1 99 ? 27.688 23.641 2.775 1 94.88 99 PRO A C 1
ATOM 785 O O . PRO A 1 99 ? 27.781 24.688 3.418 1 94.88 99 PRO A O 1
ATOM 788 N N . THR A 1 100 ? 26.984 23.547 1.679 1 94.69 100 THR A N 1
ATOM 789 C CA . THR A 1 100 ? 26.359 24.75 1.126 1 94.69 100 THR A CA 1
ATOM 790 C C . THR A 1 100 ? 24.969 24.953 1.725 1 94.69 100 THR A C 1
ATOM 792 O O . THR A 1 100 ? 24.344 26 1.506 1 94.69 100 THR A O 1
ATOM 795 N N . VAL A 1 101 ? 24.5 24 2.496 1 96.81 101 VAL A N 1
ATOM 796 C CA . VAL A 1 101 ? 23.156 24.078 3.037 1 96.81 101 VAL A CA 1
ATOM 797 C C . VAL A 1 101 ? 23.156 24.906 4.32 1 96.81 101 VAL A C 1
ATOM 799 O O . VAL A 1 101 ? 23.984 24.688 5.203 1 96.81 101 VAL A O 1
ATOM 802 N N . LYS A 1 102 ? 22.266 25.859 4.387 1 97.81 102 LYS A N 1
ATOM 803 C CA . LYS A 1 102 ? 22.078 26.688 5.57 1 97.81 102 LYS A CA 1
ATOM 804 C C . LYS A 1 102 ? 21.031 26.062 6.504 1 97.81 102 LYS A C 1
ATOM 806 O O . LYS A 1 102 ? 20.016 25.547 6.051 1 97.81 102 LYS A O 1
ATOM 811 N N . ILE A 1 103 ? 21.375 26.094 7.805 1 98.44 103 ILE A N 1
ATOM 812 C CA . ILE A 1 103 ? 20.438 25.609 8.805 1 98.44 103 ILE A CA 1
ATOM 813 C C . ILE A 1 103 ? 19.812 26.797 9.555 1 98.44 103 ILE A C 1
ATOM 815 O O . ILE A 1 103 ? 20.531 27.547 10.227 1 98.44 103 ILE A O 1
ATOM 819 N N . CYS A 1 104 ? 18.531 26.953 9.422 1 98.69 104 CYS A N 1
ATOM 820 C CA . CYS A 1 104 ? 17.797 28 10.133 1 98.69 104 CYS A CA 1
ATOM 821 C C . CYS A 1 104 ? 16.812 27.391 11.117 1 98.69 104 CYS A C 1
ATOM 823 O O . CYS A 1 104 ? 16.531 26.188 11.062 1 98.69 104 CYS A O 1
ATOM 825 N N . CYS A 1 105 ? 16.422 28.156 12.047 1 98.56 105 CYS A N 1
ATOM 826 C CA . CYS A 1 105 ? 15.391 27.766 13 1 98.56 105 CYS A CA 1
ATOM 827 C C . CYS A 1 105 ? 14.266 28.781 13.047 1 98.56 105 CYS A C 1
ATOM 829 O O . CYS A 1 105 ? 14.523 30 13.047 1 98.56 105 CYS A O 1
ATOM 831 N N . LEU A 1 106 ? 13.07 28.375 12.883 1 98.75 106 LEU A N 1
ATOM 832 C CA . LEU A 1 106 ? 11.883 29.188 13.102 1 98.75 106 LEU A CA 1
ATOM 833 C C . LEU A 1 106 ? 11.047 28.641 14.25 1 98.75 106 LEU A C 1
ATOM 835 O O . LEU A 1 106 ? 10.523 27.516 14.164 1 98.75 106 LEU A O 1
ATOM 839 N N . SER A 1 107 ? 10.891 29.375 15.328 1 98.06 107 SER A N 1
ATOM 840 C CA . SER A 1 107 ? 10.242 28.859 16.531 1 98.06 107 SER A CA 1
ATOM 841 C C . SER A 1 107 ? 9.227 29.844 17.078 1 98.06 107 SER A C 1
ATOM 843 O O . SER A 1 107 ? 9.445 31.062 17.047 1 98.06 107 SER A O 1
ATOM 845 N N . ASN A 1 108 ? 8.047 29.359 17.422 1 97.94 108 ASN A N 1
ATOM 846 C CA . ASN A 1 108 ? 7.16 30.109 18.297 1 97.94 108 ASN A CA 1
ATOM 847 C C . ASN A 1 108 ? 7.699 30.188 19.719 1 97.94 108 ASN A C 1
ATOM 849 O O . ASN A 1 108 ? 7.652 29.203 20.453 1 97.94 108 ASN A O 1
ATOM 853 N N . ILE A 1 109 ? 8.234 31.328 20.125 1 97.25 109 ILE A N 1
ATOM 854 C CA . ILE A 1 109 ? 8.844 31.422 21.453 1 97.25 109 ILE A CA 1
ATOM 855 C C . ILE A 1 109 ? 8.898 32.906 21.875 1 97.25 109 ILE A C 1
ATOM 857 O O . ILE A 1 109 ? 9.344 33.75 21.109 1 97.25 109 ILE A O 1
ATOM 861 N N . PRO A 1 110 ? 8.422 33.188 23.125 1 97.25 110 PRO A N 1
ATOM 862 C CA . PRO A 1 110 ? 8.562 34.562 23.641 1 97.25 110 PRO A CA 1
ATOM 863 C C . PRO A 1 110 ? 10.016 34.938 23.906 1 97.25 110 PRO A C 1
ATOM 865 O O . PRO A 1 110 ? 10.836 34.094 24.234 1 97.25 110 PRO A O 1
ATOM 868 N N . GLU A 1 111 ? 10.297 36.219 23.859 1 97 111 GLU A N 1
ATOM 869 C CA . GLU A 1 111 ? 11.656 36.719 23.984 1 97 111 GLU A CA 1
ATOM 870 C C . GLU A 1 111 ? 12.273 36.312 25.312 1 97 111 GLU A C 1
ATOM 872 O O . GLU A 1 111 ? 13.406 35.844 25.375 1 97 111 GLU A O 1
ATOM 877 N N . PRO A 1 112 ? 11.516 36.438 26.469 1 95.69 112 PRO A N 1
ATOM 878 C CA . PRO A 1 112 ? 12.125 36.062 27.75 1 95.69 112 PRO A CA 1
ATOM 879 C C . PRO A 1 112 ? 12.469 34.562 27.828 1 95.69 112 PRO A C 1
ATOM 881 O O . PRO A 1 112 ? 13.484 34.219 28.422 1 95.69 112 PRO A O 1
ATOM 884 N N . GLU A 1 113 ? 11.586 33.75 27.266 1 93.38 113 GLU A N 1
ATOM 885 C CA . GLU A 1 113 ? 11.852 32.312 27.266 1 93.38 113 GLU A CA 1
ATOM 886 C C . GLU A 1 113 ? 13.047 31.984 26.375 1 93.38 113 GLU A C 1
ATOM 888 O O . GLU A 1 113 ? 13.852 31.109 26.719 1 93.38 113 GLU A O 1
ATOM 893 N N . LEU A 1 114 ? 13.18 32.625 25.234 1 95.56 114 LEU A N 1
ATOM 894 C CA . LEU A 1 114 ? 14.305 32.438 24.328 1 95.56 114 LEU A CA 1
ATOM 895 C C . LEU A 1 114 ? 15.617 32.812 25.016 1 95.56 114 LEU A C 1
ATOM 897 O O . LEU A 1 114 ? 16.625 32.125 24.859 1 95.56 114 LEU A O 1
ATOM 901 N N . ALA A 1 115 ? 15.609 33.906 25.734 1 95.44 115 ALA A N 1
ATOM 902 C CA . ALA A 1 115 ? 16.797 34.406 26.422 1 95.44 115 ALA A CA 1
ATOM 903 C C . ALA A 1 115 ? 17.344 33.344 27.375 1 95.44 115 ALA A C 1
ATOM 905 O O . ALA A 1 115 ? 18.562 33.219 27.531 1 95.44 115 ALA A O 1
ATOM 906 N N . LEU A 1 116 ? 16.5 32.594 27.938 1 92.06 116 LEU A N 1
ATOM 907 C CA . LEU A 1 116 ? 16.891 31.531 28.875 1 92.06 116 LEU A CA 1
ATOM 908 C C . LEU A 1 116 ? 17.531 30.359 28.141 1 92.06 116 LEU A C 1
ATOM 910 O O . LEU A 1 116 ? 18.312 29.609 28.719 1 92.06 116 LEU A O 1
ATOM 914 N N . LEU A 1 117 ? 17.172 30.172 26.891 1 93.25 117 LEU A N 1
ATOM 915 C CA . LEU A 1 117 ? 17.625 29.016 26.125 1 93.25 117 LEU A CA 1
ATOM 916 C C . LEU A 1 117 ? 18.781 29.391 25.203 1 93.25 117 LEU A C 1
ATOM 918 O O . LEU A 1 117 ? 19.375 28.516 24.562 1 93.25 117 LEU A O 1
ATOM 922 N N . LYS A 1 118 ? 19.125 30.609 25.109 1 95.19 118 LYS A N 1
ATOM 923 C CA . LYS A 1 118 ? 20.047 31.141 24.125 1 95.19 118 LYS A CA 1
ATOM 924 C C . LYS A 1 118 ? 21.406 30.422 24.203 1 95.19 118 LYS A C 1
ATOM 926 O O . LYS A 1 118 ? 21.938 30 23.172 1 95.19 118 LYS A O 1
ATOM 931 N N . ASP A 1 119 ? 21.969 30.297 25.406 1 95.19 119 ASP A N 1
ATOM 932 C CA . ASP A 1 119 ? 23.281 29.672 25.578 1 95.19 119 ASP A CA 1
ATOM 933 C C . ASP A 1 119 ? 23.266 28.219 25.109 1 95.19 119 ASP A C 1
ATOM 935 O O . ASP A 1 119 ? 24.203 27.75 24.469 1 95.19 119 ASP A O 1
ATOM 939 N N . GLU A 1 120 ? 22.219 27.531 25.516 1 94.06 120 GLU A N 1
ATOM 940 C CA . GLU A 1 120 ? 22.078 26.141 25.109 1 94.06 120 GLU A CA 1
ATOM 941 C C . GLU A 1 120 ? 22 26.016 23.578 1 94.06 120 GLU A C 1
ATOM 943 O O . GLU A 1 120 ? 22.703 25.188 22.984 1 94.06 120 GLU A O 1
ATOM 948 N N . ILE A 1 121 ? 21.25 26.797 22.922 1 96.19 121 ILE A N 1
ATOM 949 C CA . ILE A 1 121 ? 21.062 26.766 21.484 1 96.19 121 ILE A CA 1
ATOM 950 C C . ILE A 1 121 ? 22.391 27.062 20.781 1 96.19 121 ILE A C 1
ATOM 952 O O . ILE A 1 121 ? 22.766 26.375 19.828 1 96.19 121 ILE A O 1
ATOM 956 N N . GLU A 1 122 ? 23.078 28.062 21.297 1 96.5 122 GLU A N 1
ATOM 957 C CA . GLU A 1 122 ? 24.359 28.438 20.719 1 96.5 122 GLU A CA 1
ATOM 958 C C . GLU A 1 122 ? 25.375 27.328 20.859 1 96.5 122 GLU A C 1
ATOM 960 O O . GLU A 1 122 ? 26.219 27.125 19.984 1 96.5 122 GLU A O 1
ATOM 965 N N . SER A 1 123 ? 25.281 26.641 21.906 1 96.5 123 SER A N 1
ATOM 966 C CA . SER A 1 123 ? 26.234 25.578 22.188 1 96.5 123 SER A CA 1
ATOM 967 C C . SER A 1 123 ? 26.125 24.438 21.172 1 96.5 123 SER A C 1
ATOM 969 O O . SER A 1 123 ? 27.078 23.672 21 1 96.5 123 SER A O 1
ATOM 971 N N . TRP A 1 124 ? 24.969 24.266 20.594 1 96.69 124 TRP A N 1
ATOM 972 C CA . TRP A 1 124 ? 24.781 23.188 19.609 1 96.69 124 TRP A CA 1
ATOM 973 C C . TRP A 1 124 ? 25.656 23.406 18.391 1 96.69 124 TRP A C 1
ATOM 975 O O . TRP A 1 124 ? 26.062 22.438 17.734 1 96.69 124 TRP A O 1
ATOM 985 N N . GLY A 1 125 ? 25.891 24.672 17.953 1 96.31 125 GLY A N 1
ATOM 986 C CA . GLY A 1 125 ? 26.781 25.031 16.859 1 96.31 125 GLY A CA 1
ATOM 987 C C . GLY A 1 125 ? 26.234 24.641 15.508 1 96.31 125 GLY A C 1
ATOM 988 O O . GLY A 1 125 ? 27 24.469 14.555 1 96.31 125 GLY A O 1
ATOM 989 N N . ILE A 1 126 ? 24.922 24.469 15.367 1 96.5 126 ILE A N 1
ATOM 990 C CA . ILE A 1 126 ? 24.406 23.953 14.102 1 96.5 126 ILE A CA 1
ATOM 991 C C . ILE A 1 126 ? 23.5 25.016 13.453 1 96.5 126 ILE A C 1
ATOM 993 O O . ILE A 1 126 ? 23.203 24.938 12.266 1 96.5 126 ILE A O 1
ATOM 997 N N . ILE A 1 127 ? 23.062 26.031 14.125 1 97.94 127 ILE A N 1
ATOM 998 C CA . ILE A 1 127 ? 22.062 26.969 13.625 1 97.94 127 ILE A CA 1
ATOM 999 C C . ILE A 1 127 ? 22.75 28.203 13.047 1 97.94 127 ILE A C 1
ATOM 1001 O O . ILE A 1 127 ? 23.469 28.906 13.766 1 97.94 127 ILE A O 1
ATOM 1005 N N . ASP A 1 128 ? 22.547 28.5 11.797 1 97.75 128 ASP A N 1
ATOM 1006 C CA . ASP A 1 128 ? 23.094 29.688 11.156 1 97.75 128 ASP A CA 1
ATOM 1007 C C . ASP A 1 128 ? 22.281 30.938 11.5 1 97.75 128 ASP A C 1
ATOM 1009 O O . ASP A 1 128 ? 22.828 32 11.703 1 97.75 128 ASP A O 1
ATOM 1013 N N . GLN A 1 129 ? 20.953 30.797 11.484 1 97.69 129 GLN A N 1
ATOM 1014 C CA . GLN A 1 129 ? 20.062 31.906 11.828 1 97.69 129 GLN A CA 1
ATOM 1015 C C . GLN A 1 129 ? 18.859 31.406 12.633 1 97.69 129 GLN A C 1
ATOM 1017 O O . GLN A 1 129 ? 18.203 30.438 12.242 1 97.69 129 GLN A O 1
ATOM 1022 N N . PHE A 1 130 ? 18.703 31.953 13.742 1 98 130 PHE A N 1
ATOM 1023 C CA . PHE A 1 130 ? 17.547 31.672 14.586 1 98 130 PHE A CA 1
ATOM 1024 C C . PHE A 1 130 ? 16.531 32.812 14.516 1 98 130 PHE A C 1
ATOM 1026 O O . PHE A 1 130 ? 16.875 33.969 14.727 1 98 130 PHE A O 1
ATOM 1033 N N . VAL A 1 131 ? 15.305 32.531 14.148 1 98.56 131 VAL A N 1
ATOM 1034 C CA . VAL A 1 131 ? 14.242 33.531 14.055 1 98.56 131 VAL A CA 1
ATOM 1035 C C . VAL A 1 131 ? 13.102 33.156 15 1 98.56 131 VAL A C 1
ATOM 1037 O O . VAL A 1 131 ? 12.555 32.062 14.922 1 98.56 131 VAL A O 1
ATOM 1040 N N . ALA A 1 132 ? 12.758 34 15.906 1 98.44 132 ALA A N 1
ATOM 1041 C CA . ALA A 1 132 ? 11.688 33.781 16.875 1 98.44 132 ALA A CA 1
ATOM 1042 C C . ALA A 1 132 ? 10.414 34.5 16.453 1 98.44 132 ALA A C 1
ATOM 1044 O O . ALA A 1 132 ? 10.477 35.625 15.906 1 98.44 132 ALA A O 1
ATOM 1045 N N . SER A 1 133 ? 9.305 33.938 16.734 1 98.44 133 SER A N 1
ATOM 1046 C CA . SER A 1 133 ? 8.008 34.562 16.469 1 98.44 133 SER A CA 1
ATOM 1047 C C . SER A 1 133 ? 7.895 35.938 17.141 1 98.44 133 SER A C 1
ATOM 1049 O O . SER A 1 133 ? 7.277 36.844 16.609 1 98.44 133 SER A O 1
ATOM 1051 N N . SER A 1 134 ? 8.484 36.062 18.359 1 97.88 134 SER A N 1
ATOM 1052 C CA . SER A 1 134 ? 8.445 37.312 19.094 1 97.88 134 SER A CA 1
ATOM 1053 C C . SER A 1 134 ? 9.141 38.438 18.328 1 97.88 134 SER A C 1
ATOM 1055 O O . SER A 1 134 ? 8.727 39.594 18.391 1 97.88 134 SER A O 1
ATOM 1057 N N . ASP A 1 135 ? 10.164 38 17.625 1 97 135 ASP A N 1
ATOM 1058 C CA . ASP A 1 135 ? 10.891 38.969 16.812 1 97 135 ASP A CA 1
ATOM 1059 C C . ASP A 1 135 ? 10.07 39.375 15.586 1 97 135 ASP A C 1
ATOM 1061 O O . ASP A 1 135 ? 10.086 40.531 15.18 1 97 135 ASP A O 1
ATOM 1065 N N . LEU A 1 136 ? 9.344 38.438 14.969 1 97.69 136 LEU A N 1
ATOM 1066 C CA . LEU A 1 136 ? 8.555 38.656 13.766 1 97.69 136 LEU A CA 1
ATOM 1067 C C . LEU A 1 136 ? 7.215 39.312 14.102 1 97.69 136 LEU A C 1
ATOM 1069 O O . LEU A 1 136 ? 6.52 39.812 13.219 1 97.69 136 LEU A O 1
ATOM 1073 N N . GLN A 1 137 ? 6.777 39.188 15.406 1 97.06 137 GLN A N 1
ATOM 1074 C CA . GLN A 1 137 ? 5.465 39.625 15.891 1 97.06 137 GLN A CA 1
ATOM 1075 C C . GLN A 1 137 ? 4.348 38.875 15.18 1 97.06 137 GLN A C 1
ATOM 1077 O O . GLN A 1 137 ? 3.281 39.438 14.922 1 97.06 137 GLN A O 1
ATOM 1082 N N . GLN A 1 138 ? 4.664 37.781 14.68 1 96.25 138 GLN A N 1
ATOM 1083 C CA . GLN A 1 138 ? 3.789 36.781 14.086 1 96.25 138 GLN A CA 1
ATOM 1084 C C . GLN A 1 138 ? 4.203 35.375 14.516 1 96.25 138 GLN A C 1
ATOM 1086 O O . GLN A 1 138 ? 5.336 35.156 14.945 1 96.25 138 GLN A O 1
ATOM 1091 N N . ARG A 1 139 ? 3.307 34.469 14.461 1 97.19 139 ARG A N 1
ATOM 1092 C CA . ARG A 1 139 ? 3.654 33.094 14.875 1 97.19 139 ARG A CA 1
ATOM 1093 C C . ARG A 1 139 ? 3.152 32.062 13.867 1 97.19 139 ARG A C 1
ATOM 1095 O O . ARG A 1 139 ? 2.236 32.344 13.094 1 97.19 139 ARG A O 1
ATOM 1102 N N . LYS A 1 140 ? 3.857 30.859 13.828 1 97.12 140 LYS A N 1
ATOM 1103 C CA . LYS A 1 140 ? 3.318 29.688 13.125 1 97.12 140 LYS A CA 1
ATOM 1104 C C . LYS A 1 140 ? 1.979 29.266 13.719 1 97.12 140 LYS A C 1
ATOM 1106 O O . LYS A 1 140 ? 1.761 29.391 14.922 1 97.12 140 LYS A O 1
ATOM 1111 N N . PRO A 1 141 ? 0.995 28.891 12.961 1 96.38 141 PRO A N 1
ATOM 1112 C CA . PRO A 1 141 ? 1.104 28.656 11.516 1 96.38 141 PRO A CA 1
ATOM 1113 C C . PRO A 1 141 ? 0.552 29.812 10.68 1 96.38 141 PRO A C 1
ATOM 1115 O O . PRO A 1 141 ? 0.125 29.594 9.547 1 96.38 141 PRO A O 1
ATOM 1118 N N . GLU A 1 142 ? 0.453 31.047 11.289 1 96.25 142 GLU A N 1
ATOM 1119 C CA . GLU A 1 142 ? -0.013 32.188 10.516 1 96.25 142 GLU A CA 1
ATOM 1120 C C . GLU A 1 142 ? 0.794 32.375 9.227 1 96.25 142 GLU A C 1
ATOM 1122 O O . GLU A 1 142 ? 2.021 32.25 9.242 1 96.25 142 GLU A O 1
ATOM 1127 N N . MET A 1 143 ? 0.049 32.656 8.18 1 95.56 143 MET A N 1
ATOM 1128 C CA . MET A 1 143 ? 0.69 32.719 6.867 1 95.56 143 MET A CA 1
ATOM 1129 C C . MET A 1 143 ? 1.771 33.781 6.828 1 95.56 143 MET A C 1
ATOM 1131 O O . MET A 1 143 ? 2.83 33.594 6.234 1 95.56 143 MET A O 1
ATOM 1135 N N . GLY A 1 144 ? 1.485 34.875 7.441 1 96.19 144 GLY A N 1
ATOM 1136 C CA . GLY A 1 144 ? 2.402 36 7.422 1 96.19 144 GLY A CA 1
ATOM 1137 C C . GLY A 1 144 ? 3.744 35.688 8.055 1 96.19 144 GLY A C 1
ATOM 1138 O O . GLY A 1 144 ? 4.762 36.281 7.691 1 96.19 144 GLY A O 1
ATOM 1139 N N . THR A 1 145 ? 3.803 34.75 8.977 1 97.81 145 THR A N 1
ATOM 1140 C CA . THR A 1 145 ? 5.031 34.406 9.68 1 97.81 145 THR A CA 1
ATOM 1141 C C . THR A 1 145 ? 6.066 33.844 8.703 1 97.81 145 THR A C 1
ATOM 1143 O O . THR A 1 145 ? 7.254 34.188 8.805 1 97.81 145 THR A O 1
ATOM 1146 N N . TYR A 1 146 ? 5.613 33.062 7.73 1 98.19 146 TYR A N 1
ATOM 1147 C CA . TYR A 1 146 ? 6.527 32.438 6.789 1 98.19 146 TYR A CA 1
ATOM 1148 C C . TYR A 1 146 ? 7.125 33.438 5.828 1 98.19 146 TYR A C 1
ATOM 1150 O O . TYR A 1 146 ? 8.32 33.406 5.535 1 98.19 146 TYR A O 1
ATOM 1158 N N . SER A 1 147 ? 6.273 34.375 5.379 1 96.81 147 SER A N 1
ATOM 1159 C CA . SER A 1 147 ? 6.766 35.406 4.504 1 96.81 147 SER A CA 1
ATOM 1160 C C . SER A 1 147 ? 7.77 36.312 5.227 1 96.81 147 SER A C 1
ATOM 1162 O O . SER A 1 147 ? 8.812 36.656 4.672 1 96.81 147 SER A O 1
ATOM 1164 N N . ALA A 1 148 ? 7.438 36.688 6.414 1 98.06 148 ALA A N 1
ATOM 1165 C CA . ALA A 1 148 ? 8.336 37.531 7.223 1 98.06 148 ALA A CA 1
ATOM 1166 C C . ALA A 1 148 ? 9.656 36.812 7.48 1 98.06 148 ALA A C 1
ATOM 1168 O O . ALA A 1 148 ? 10.727 37.406 7.434 1 98.06 148 ALA A O 1
ATOM 1169 N N . PHE A 1 149 ? 9.586 35.562 7.742 1 98.5 149 PHE A N 1
ATOM 1170 C CA . PHE A 1 149 ? 10.766 34.75 7.969 1 98.5 149 PHE A CA 1
ATOM 1171 C C . PHE A 1 149 ? 11.672 34.719 6.742 1 98.5 149 PHE A C 1
ATOM 1173 O O . PHE A 1 149 ? 12.875 34.969 6.855 1 98.5 149 PHE A O 1
ATOM 1180 N N . LEU A 1 150 ? 11.047 34.469 5.562 1 98.44 150 LEU A N 1
ATOM 1181 C CA . LEU A 1 150 ? 11.805 34.406 4.312 1 98.44 150 LEU A CA 1
ATOM 1182 C C . LEU A 1 150 ? 12.5 35.75 4.039 1 98.44 150 LEU A C 1
ATOM 1184 O O . LEU A 1 150 ? 13.641 35.75 3.568 1 98.44 150 LEU A O 1
ATOM 1188 N N . GLU A 1 151 ? 11.766 36.812 4.324 1 98 151 GLU A N 1
ATOM 1189 C CA . GLU A 1 151 ? 12.359 38.125 4.16 1 98 151 GLU A CA 1
ATOM 1190 C C . GLU A 1 151 ? 13.57 38.312 5.07 1 98 151 GLU A C 1
ATOM 1192 O O . GLU A 1 151 ? 14.602 38.844 4.648 1 98 151 GLU A O 1
ATOM 1197 N N . LYS A 1 152 ? 13.469 37.875 6.254 1 97.75 152 LYS A N 1
ATOM 1198 C CA . LYS A 1 152 ? 14.523 38.031 7.25 1 97.75 152 LYS A CA 1
ATOM 1199 C C . LYS A 1 152 ? 15.766 37.219 6.859 1 97.75 152 LYS A C 1
ATOM 1201 O O . LYS A 1 152 ? 16.891 37.719 7.016 1 97.75 152 LYS A O 1
ATOM 1206 N N . ILE A 1 153 ? 15.586 36 6.398 1 97.5 153 ILE A N 1
ATOM 1207 C CA . ILE A 1 153 ? 16.734 35.156 6.094 1 97.5 153 ILE A CA 1
ATOM 1208 C C . ILE A 1 153 ? 17.156 35.375 4.641 1 97.5 153 ILE A C 1
ATOM 1210 O O . ILE A 1 153 ? 18.125 34.781 4.18 1 97.5 153 ILE A O 1
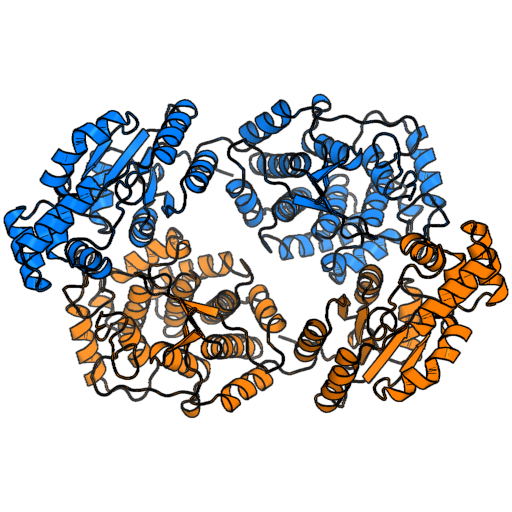ATOM 1214 N N . GLN A 1 154 ? 16.406 36.125 3.852 1 97.38 154 GLN A N 1
ATOM 1215 C CA . GLN A 1 154 ? 16.688 36.5 2.465 1 97.38 154 GLN A CA 1
ATOM 1216 C C . GLN A 1 154 ? 16.766 35.25 1.587 1 97.38 154 GLN A C 1
ATOM 1218 O O . GLN A 1 154 ? 17.734 35.062 0.851 1 97.38 154 GLN A O 1
ATOM 1223 N N . GLU A 1 155 ? 15.789 34.406 1.637 1 97.12 155 GLU A N 1
ATOM 1224 C CA . GLU A 1 155 ? 15.68 33.188 0.837 1 97.12 155 GLU A CA 1
ATOM 1225 C C . GLU A 1 155 ? 14.297 33.094 0.206 1 97.12 155 GLU A C 1
ATOM 1227 O O . GLU A 1 155 ? 13.352 33.781 0.622 1 97.12 155 GLU A O 1
ATOM 1232 N N . SER A 1 156 ? 14.156 32.312 -0.827 1 97.12 156 SER A N 1
ATOM 1233 C CA . SER A 1 156 ? 12.875 31.984 -1.429 1 97.12 156 SER A CA 1
ATOM 1234 C C . SER A 1 156 ? 12.32 30.688 -0.853 1 97.12 156 SER A C 1
ATOM 1236 O O . SER A 1 156 ? 13.078 29.766 -0.519 1 97.12 156 SER A O 1
ATOM 1238 N N . ALA A 1 157 ? 11 30.594 -0.745 1 97.81 157 ALA A N 1
ATOM 1239 C CA . ALA A 1 157 ? 10.344 29.422 -0.182 1 97.81 157 ALA A CA 1
ATOM 1240 C C . ALA A 1 157 ? 10.727 28.156 -0.946 1 97.81 157 ALA A C 1
ATOM 1242 O O . ALA A 1 157 ? 10.938 27.094 -0.346 1 97.81 157 ALA A O 1
ATOM 1243 N N . ALA A 1 158 ? 10.859 28.219 -2.258 1 96.44 158 ALA A N 1
ATOM 1244 C CA . ALA A 1 158 ? 11.125 27.078 -3.131 1 96.44 158 ALA A CA 1
ATOM 1245 C C . ALA A 1 158 ? 12.477 26.453 -2.807 1 96.44 158 ALA A C 1
ATOM 1247 O O . ALA A 1 158 ? 12.727 25.281 -3.145 1 96.44 158 ALA A O 1
ATOM 1248 N N . ASN A 1 159 ? 13.352 27.172 -2.152 1 97.31 159 ASN A N 1
ATOM 1249 C CA . ASN A 1 159 ? 14.688 26.703 -1.811 1 97.31 159 ASN A CA 1
ATOM 1250 C C . ASN A 1 159 ? 14.742 26.156 -0.386 1 97.31 159 ASN A C 1
ATOM 1252 O O . ASN A 1 159 ? 15.797 25.719 0.078 1 97.31 159 ASN A O 1
ATOM 1256 N N . CYS A 1 160 ? 13.602 26.156 0.27 1 98.56 160 CYS A N 1
ATOM 1257 C CA . CYS A 1 160 ? 13.625 25.875 1.7 1 98.56 160 CYS A CA 1
ATOM 1258 C C . CYS A 1 160 ? 12.859 24.594 2.014 1 98.56 160 CYS A C 1
ATOM 1260 O O . CYS A 1 160 ? 11.789 24.344 1.45 1 98.56 160 CYS A O 1
ATOM 1262 N N . ILE A 1 161 ? 13.469 23.766 2.855 1 98.75 161 ILE A N 1
ATOM 1263 C CA . ILE A 1 161 ? 12.797 22.625 3.477 1 98.75 161 ILE A CA 1
ATOM 1264 C C . ILE A 1 161 ? 12.352 23 4.887 1 98.75 161 ILE A C 1
ATOM 1266 O O . ILE A 1 161 ? 13.172 23.375 5.73 1 98.75 161 ILE A O 1
ATOM 1270 N N . PHE A 1 162 ? 11.094 22.953 5.156 1 98.88 162 PHE A N 1
ATOM 1271 C CA . PHE A 1 162 ? 10.539 23.344 6.441 1 98.88 162 PHE A CA 1
ATOM 1272 C C . PHE A 1 162 ? 10.109 22.125 7.25 1 98.88 162 PHE A C 1
ATOM 1274 O O . PHE A 1 162 ? 9.305 21.328 6.793 1 98.88 162 PHE A O 1
ATOM 1281 N N . ILE A 1 163 ? 10.641 21.938 8.492 1 98.88 163 ILE A N 1
ATOM 1282 C CA . ILE A 1 163 ? 10.375 20.797 9.359 1 98.88 163 ILE A CA 1
ATOM 1283 C C . ILE A 1 163 ? 9.695 21.266 10.641 1 98.88 163 ILE A C 1
ATOM 1285 O O . ILE A 1 163 ? 10.172 22.188 11.312 1 98.88 163 ILE A O 1
ATOM 1289 N N . ASP A 1 164 ? 8.641 20.734 10.938 1 98.44 164 ASP A N 1
ATOM 1290 C CA . ASP A 1 164 ? 7.867 21.016 12.148 1 98.44 164 ASP A CA 1
ATOM 1291 C C . ASP A 1 164 ? 7.121 19.781 12.633 1 98.44 164 ASP A C 1
ATOM 1293 O O . ASP A 1 164 ? 6.785 18.906 11.836 1 98.44 164 ASP A O 1
ATOM 1297 N N . ASP A 1 165 ? 6.934 19.625 13.945 1 96 165 ASP A N 1
ATOM 1298 C CA . ASP A 1 165 ? 6.191 18.469 14.453 1 96 165 ASP A CA 1
ATOM 1299 C C . ASP A 1 165 ? 4.684 18.703 14.344 1 96 165 ASP A C 1
ATOM 1301 O O . ASP A 1 165 ? 3.898 17.766 14.484 1 96 165 ASP A O 1
ATOM 1305 N N . LYS A 1 166 ? 4.254 19.922 14.094 1 95.56 166 LYS A N 1
ATOM 1306 C CA . LYS A 1 166 ? 2.842 20.25 13.93 1 95.56 166 LYS A CA 1
ATOM 1307 C C . LYS A 1 166 ? 2.449 20.266 12.453 1 95.56 166 LYS A C 1
ATOM 1309 O O . LYS A 1 166 ? 2.918 21.109 11.695 1 95.56 166 LYS A O 1
ATOM 1314 N N . VAL A 1 167 ? 1.527 19.422 12.047 1 96.5 167 VAL A N 1
ATOM 1315 C CA . VAL A 1 167 ? 1.14 19.234 10.656 1 96.5 167 VAL A CA 1
ATOM 1316 C C . VAL A 1 167 ? 0.578 20.531 10.086 1 96.5 167 VAL A C 1
ATOM 1318 O O . VAL A 1 167 ? 0.806 20.859 8.922 1 96.5 167 VAL A O 1
ATOM 1321 N N . GLY A 1 168 ? -0.144 21.344 10.898 1 96.44 168 GLY A N 1
ATOM 1322 C CA . GLY A 1 168 ? -0.696 22.594 10.438 1 96.44 168 GLY A CA 1
ATOM 1323 C C . GLY A 1 168 ? 0.365 23.578 9.969 1 96.44 168 GLY A C 1
ATOM 1324 O O . GLY A 1 168 ? 0.189 24.266 8.961 1 96.44 168 GLY A O 1
ATOM 1325 N N . SER A 1 169 ? 1.457 23.609 10.719 1 97.88 169 SER A N 1
ATOM 1326 C CA . SER A 1 169 ? 2.57 24.484 10.344 1 97.88 169 SER A CA 1
ATOM 1327 C C . SER A 1 169 ? 3.184 24.047 9.016 1 97.88 169 SER A C 1
ATOM 1329 O O . SER A 1 169 ? 3.492 24.875 8.164 1 97.88 169 SER A O 1
ATOM 1331 N N . VAL A 1 170 ? 3.271 22.75 8.852 1 98.56 170 VAL A N 1
ATOM 1332 C CA . VAL A 1 170 ? 3.902 22.203 7.656 1 98.56 170 VAL A CA 1
ATOM 1333 C C . VAL A 1 170 ? 3.01 22.438 6.441 1 98.56 170 VAL A C 1
ATOM 1335 O O . VAL A 1 170 ? 3.49 22.844 5.383 1 98.56 170 VAL A O 1
ATOM 1338 N N . VAL A 1 171 ? 1.726 22.234 6.586 1 98.5 171 VAL A N 1
ATOM 1339 C CA . VAL A 1 171 ? 0.773 22.422 5.496 1 98.5 171 VAL A CA 1
ATOM 1340 C C . VAL A 1 171 ? 0.801 23.875 5.027 1 98.5 171 VAL A C 1
ATOM 1342 O O . VAL A 1 171 ? 0.881 24.141 3.826 1 98.5 171 VAL A O 1
ATOM 1345 N N . ASN A 1 172 ? 0.788 24.797 5.973 1 98.25 172 ASN A N 1
ATOM 1346 C CA . ASN A 1 172 ? 0.778 26.203 5.605 1 98.25 172 ASN A CA 1
ATOM 1347 C C . ASN A 1 172 ? 2.104 26.641 4.98 1 98.25 172 ASN A C 1
ATOM 1349 O O . ASN A 1 172 ? 2.121 27.391 4 1 98.25 172 ASN A O 1
ATOM 1353 N N . ALA A 1 173 ? 3.217 26.141 5.543 1 98.56 173 ALA A N 1
ATOM 1354 C CA . ALA A 1 173 ? 4.512 26.422 4.934 1 98.56 173 ALA A CA 1
ATOM 1355 C C . ALA A 1 173 ? 4.57 25.906 3.498 1 98.56 173 ALA A C 1
ATOM 1357 O O . ALA A 1 173 ? 4.969 26.641 2.584 1 98.56 173 ALA A O 1
ATOM 1358 N N . GLN A 1 174 ? 4.172 24.672 3.32 1 98.5 174 GLN A N 1
ATOM 1359 C CA . GLN A 1 174 ? 4.191 24.078 1.984 1 98.5 174 GLN A CA 1
ATOM 1360 C C . GLN A 1 174 ? 3.238 24.812 1.047 1 98.5 174 GLN A C 1
ATOM 1362 O O . GLN A 1 174 ? 3.52 24.969 -0.145 1 98.5 174 GLN A O 1
ATOM 1367 N N . GLY A 1 175 ? 2.109 25.281 1.604 1 97.88 175 GLY A N 1
ATOM 1368 C CA . GLY A 1 175 ? 1.188 26.094 0.822 1 97.88 175 GLY A CA 1
ATOM 1369 C C . GLY A 1 175 ? 1.821 27.359 0.287 1 97.88 175 GLY A C 1
ATOM 1370 O O . GLY A 1 175 ? 1.33 27.938 -0.683 1 97.88 175 GLY A O 1
ATOM 1371 N N . LEU A 1 176 ? 2.893 27.781 0.882 1 97.69 176 LEU A N 1
ATOM 1372 C CA . LEU A 1 176 ? 3.561 29 0.47 1 97.69 176 LEU A CA 1
ATOM 1373 C C . LEU A 1 176 ? 4.824 28.703 -0.326 1 97.69 176 LEU A C 1
ATOM 1375 O O . LEU A 1 176 ? 5.59 29.609 -0.662 1 97.69 176 LEU A O 1
ATOM 1379 N N . GLY A 1 177 ? 5.062 27.453 -0.588 1 97 177 GLY A N 1
ATOM 1380 C CA . GLY A 1 177 ? 6.105 27.109 -1.539 1 97 177 GLY A CA 1
ATOM 1381 C C . GLY A 1 177 ? 7.246 26.328 -0.918 1 97 177 GLY A C 1
ATOM 1382 O O . GLY A 1 177 ? 8.133 25.844 -1.626 1 97 177 GLY A O 1
ATOM 1383 N N . PHE A 1 178 ? 7.266 26.188 0.415 1 98.5 178 PHE A N 1
ATOM 1384 C CA . PHE A 1 178 ? 8.289 25.375 1.065 1 98.5 178 PHE A CA 1
ATOM 1385 C C . PHE A 1 178 ? 8.125 23.906 0.708 1 98.5 178 PHE A C 1
ATOM 1387 O O . PHE A 1 178 ? 7.027 23.469 0.344 1 98.5 178 PHE A O 1
ATOM 1394 N N . LYS A 1 179 ? 9.219 23.156 0.735 1 98.25 179 LYS A N 1
ATOM 1395 C CA . LYS A 1 179 ? 9.094 21.719 0.947 1 98.25 179 LYS A CA 1
ATOM 1396 C C . LYS A 1 179 ? 8.812 21.406 2.412 1 98.25 179 LYS A C 1
ATOM 1398 O O . LYS A 1 179 ? 9.586 21.781 3.297 1 98.25 179 LYS A O 1
ATOM 1403 N N . GLY A 1 180 ? 7.691 20.812 2.654 1 98.69 180 GLY A N 1
ATOM 1404 C CA . GLY A 1 180 ? 7.289 20.562 4.027 1 98.69 180 GLY A CA 1
ATOM 1405 C C . GLY A 1 180 ? 7.574 19.141 4.48 1 98.69 180 GLY A C 1
ATOM 1406 O O . GLY A 1 180 ? 7.395 18.188 3.713 1 98.69 180 GLY A O 1
ATOM 1407 N N . ILE A 1 181 ? 8.023 18.969 5.73 1 98.69 181 ILE A N 1
ATOM 1408 C CA . ILE A 1 181 ? 8.219 17.672 6.363 1 98.69 181 ILE A CA 1
ATOM 1409 C C . ILE A 1 181 ? 7.648 17.688 7.781 1 98.69 181 ILE A C 1
ATOM 1411 O O . ILE A 1 181 ? 8.055 18.516 8.602 1 98.69 181 ILE A O 1
ATOM 1415 N N . VAL A 1 182 ? 6.707 16.859 8.07 1 98.25 182 VAL A N 1
ATOM 1416 C CA . VAL A 1 182 ? 6.25 16.703 9.445 1 98.25 182 VAL A CA 1
ATOM 1417 C C . VAL A 1 182 ? 7.234 15.828 10.219 1 98.25 182 VAL A C 1
ATOM 1419 O O . VAL A 1 182 ? 7.484 14.68 9.844 1 98.25 182 VAL A O 1
ATOM 1422 N N . PHE A 1 183 ? 7.746 16.328 11.328 1 98 183 PHE A N 1
ATOM 1423 C CA . PHE A 1 183 ? 8.758 15.609 12.102 1 98 183 PHE A CA 1
ATOM 1424 C C . PHE A 1 183 ? 8.141 14.422 12.828 1 98 183 PHE A C 1
ATOM 1426 O O . PHE A 1 183 ? 7.113 14.562 13.5 1 98 183 PHE A O 1
ATOM 1433 N N . SER A 1 184 ? 8.75 13.289 12.688 1 95.12 184 SER A N 1
ATOM 1434 C CA . SER A 1 184 ? 8.352 12.086 13.414 1 95.12 184 SER A CA 1
ATOM 1435 C C . SER A 1 184 ? 9.5 11.539 14.258 1 95.12 184 SER A C 1
ATOM 1437 O O . SER A 1 184 ? 9.438 11.57 15.484 1 95.12 184 SER A O 1
ATOM 1439 N N . THR A 1 185 ? 10.578 11.133 13.688 1 97.06 185 THR A N 1
ATOM 1440 C CA . THR A 1 185 ? 11.773 10.68 14.375 1 97.06 185 THR A CA 1
ATOM 1441 C C . THR A 1 185 ? 13.023 11.297 13.758 1 97.06 185 THR A C 1
ATOM 1443 O O . THR A 1 185 ? 13.016 11.688 12.586 1 97.06 185 THR A O 1
ATOM 1446 N N . SER A 1 186 ? 13.992 11.328 14.594 1 98 186 SER A N 1
ATOM 1447 C CA . SER A 1 186 ? 15.258 11.867 14.117 1 98 186 SER A CA 1
ATOM 1448 C C . SER A 1 186 ? 15.805 11.047 12.953 1 98 186 SER A C 1
ATOM 1450 O O . SER A 1 186 ? 16.25 11.602 11.945 1 98 186 SER A O 1
ATOM 1452 N N . ASP A 1 187 ? 15.734 9.727 13.055 1 97.38 187 ASP A N 1
ATOM 1453 C CA . ASP A 1 187 ? 16.266 8.852 12.016 1 97.38 187 ASP A CA 1
ATOM 1454 C C . ASP A 1 187 ? 15.547 9.078 10.688 1 97.38 187 ASP A C 1
ATOM 1456 O O . ASP A 1 187 ? 16.188 9.172 9.641 1 97.38 187 ASP A O 1
ATOM 1460 N N . GLU A 1 188 ? 14.258 9.156 10.758 1 97.75 188 GLU A N 1
ATOM 1461 C CA . GLU A 1 188 ? 13.469 9.375 9.547 1 97.75 188 GLU A CA 1
ATOM 1462 C C . GLU A 1 188 ? 13.789 10.734 8.922 1 97.75 188 GLU A C 1
ATOM 1464 O O . GLU A 1 188 ? 13.953 10.836 7.707 1 97.75 188 GLU A O 1
ATOM 1469 N N . LEU A 1 189 ? 13.82 11.758 9.695 1 98.5 189 LEU A N 1
ATOM 1470 C CA . LEU A 1 189 ? 14.102 13.094 9.18 1 98.5 189 LEU A CA 1
ATOM 1471 C C . LEU A 1 189 ? 15.453 13.141 8.477 1 98.5 189 LEU A C 1
ATOM 1473 O O . LEU A 1 189 ? 15.57 13.688 7.383 1 98.5 189 LEU A O 1
ATOM 1477 N N . ILE A 1 190 ? 16.453 12.555 9.117 1 98.38 190 ILE A N 1
ATOM 1478 C CA . ILE A 1 190 ? 17.797 12.617 8.562 1 98.38 190 ILE A CA 1
ATOM 1479 C C . ILE A 1 190 ? 17.844 11.867 7.234 1 98.38 190 ILE A C 1
ATOM 1481 O O . ILE A 1 190 ? 18.453 12.336 6.277 1 98.38 190 ILE A O 1
ATOM 1485 N N . ARG A 1 191 ? 17.203 10.766 7.164 1 98.12 191 ARG A N 1
ATOM 1486 C CA . ARG A 1 191 ? 17.125 10.047 5.898 1 98.12 191 ARG A CA 1
ATOM 1487 C C . ARG A 1 191 ? 16.484 10.898 4.816 1 98.12 191 ARG A C 1
ATOM 1489 O O . ARG A 1 191 ? 17 11.008 3.703 1 98.12 191 ARG A O 1
ATOM 1496 N N . VAL A 1 192 ? 15.344 11.523 5.109 1 98.31 192 VAL A N 1
ATOM 1497 C CA . VAL A 1 192 ? 14.609 12.344 4.152 1 98.31 192 VAL A CA 1
ATOM 1498 C C . VAL A 1 192 ? 15.484 13.516 3.701 1 98.31 192 VAL A C 1
ATOM 1500 O O . VAL A 1 192 ? 15.492 13.867 2.52 1 98.31 192 VAL A O 1
ATOM 1503 N N . LEU A 1 193 ? 16.188 14.109 4.594 1 98.44 193 LEU A N 1
ATOM 1504 C CA . LEU A 1 193 ? 17.031 15.25 4.25 1 98.44 193 LEU A CA 1
ATOM 1505 C C . LEU A 1 193 ? 18.156 14.82 3.311 1 98.44 193 LEU A C 1
ATOM 1507 O O . LEU A 1 193 ? 18.469 15.531 2.348 1 98.44 193 LEU A O 1
ATOM 1511 N N . HIS A 1 194 ? 18.781 13.648 3.574 1 97.94 194 HIS A N 1
ATOM 1512 C CA . HIS A 1 194 ? 19.781 13.141 2.639 1 97.94 194 HIS A CA 1
ATOM 1513 C C . HIS A 1 194 ? 19.188 12.938 1.25 1 97.94 194 HIS A C 1
ATOM 1515 O O . HIS A 1 194 ? 19.844 13.203 0.242 1 97.94 194 HIS A O 1
ATOM 1521 N N . ASN A 1 195 ? 18 12.461 1.18 1 97.5 195 ASN A N 1
ATOM 1522 C CA . ASN A 1 195 ? 17.344 12.172 -0.094 1 97.5 195 ASN A CA 1
ATOM 1523 C C . ASN A 1 195 ? 16.984 13.453 -0.84 1 97.5 195 ASN A C 1
ATOM 1525 O O . ASN A 1 195 ? 16.953 13.477 -2.072 1 97.5 195 ASN A O 1
ATOM 1529 N N . LEU A 1 196 ? 16.703 14.547 -0.117 1 97.31 196 LEU A N 1
ATOM 1530 C CA . LEU A 1 196 ? 16.328 15.812 -0.742 1 97.31 196 LEU A CA 1
ATOM 1531 C C . LEU A 1 196 ? 17.578 16.594 -1.147 1 97.31 196 LEU A C 1
ATOM 1533 O O . LEU A 1 196 ? 17.531 17.375 -2.107 1 97.31 196 LEU A O 1
ATOM 1537 N N . LEU A 1 197 ? 18.672 16.375 -0.46 1 97.12 197 LEU A N 1
ATOM 1538 C CA . LEU A 1 197 ? 19.844 17.234 -0.64 1 97.12 197 LEU A CA 1
ATOM 1539 C C . LEU A 1 197 ? 20.906 16.531 -1.48 1 97.12 197 LEU A C 1
ATOM 1541 O O . LEU A 1 197 ? 21.734 17.172 -2.111 1 97.12 197 LEU A O 1
ATOM 1545 N N . GLY A 1 198 ? 20.906 15.211 -1.453 1 95.56 198 GLY A N 1
ATOM 1546 C CA . GLY A 1 198 ? 21.984 14.461 -2.078 1 95.56 198 GLY A CA 1
ATOM 1547 C C . GLY A 1 198 ? 21.641 13.961 -3.469 1 95.56 198 GLY A C 1
ATOM 1548 O O . GLY A 1 198 ? 20.469 14.008 -3.877 1 95.56 198 GLY A O 1
ATOM 1549 N N . ASP A 1 199 ? 22.641 13.539 -4.211 1 95.88 199 ASP A N 1
ATOM 1550 C CA . ASP A 1 199 ? 22.469 12.859 -5.488 1 95.88 199 ASP A CA 1
ATOM 1551 C C . ASP A 1 199 ? 22.203 11.367 -5.289 1 95.88 199 ASP A C 1
ATOM 1553 O O . ASP A 1 199 ? 23.094 10.633 -4.836 1 95.88 199 ASP A O 1
ATOM 1557 N N . PRO A 1 200 ? 21.031 10.93 -5.609 1 97.19 200 PRO A N 1
ATOM 1558 C CA . PRO A 1 200 ? 20.672 9.547 -5.289 1 97.19 200 PRO A CA 1
ATOM 1559 C C . PRO A 1 200 ? 21.562 8.523 -5.996 1 97.19 200 PRO A C 1
ATOM 1561 O O . PRO A 1 200 ? 21.875 7.469 -5.438 1 97.19 200 PRO A O 1
ATOM 1564 N N . VAL A 1 201 ? 22.016 8.781 -7.191 1 97.81 201 VAL A N 1
ATOM 1565 C CA . VAL A 1 201 ? 22.844 7.848 -7.953 1 97.81 201 VAL A CA 1
ATOM 1566 C C . VAL A 1 201 ? 24.234 7.773 -7.336 1 97.81 201 VAL A C 1
ATOM 1568 O O . VAL A 1 201 ? 24.781 6.684 -7.133 1 97.81 201 VAL A O 1
ATOM 1571 N N . ALA A 1 202 ? 24.812 8.969 -6.996 1 97.44 202 ALA A N 1
ATOM 1572 C CA . ALA A 1 202 ? 26.141 9 -6.375 1 97.44 202 ALA A CA 1
ATOM 1573 C C . ALA A 1 202 ? 26.141 8.258 -5.039 1 97.44 202 ALA A C 1
ATOM 1575 O O . ALA A 1 202 ? 27.062 7.504 -4.742 1 97.44 202 ALA A O 1
ATOM 1576 N N . ARG A 1 203 ? 25.109 8.516 -4.285 1 97.94 203 ARG A N 1
ATOM 1577 C CA . ARG A 1 203 ? 25 7.855 -2.988 1 97.94 203 ARG A CA 1
ATOM 1578 C C . ARG A 1 203 ? 24.844 6.348 -3.152 1 97.94 203 ARG A C 1
ATOM 1580 O O . ARG A 1 203 ? 25.422 5.57 -2.389 1 97.94 203 ARG A O 1
ATOM 1587 N N . ALA A 1 204 ? 24.047 5.891 -4.109 1 98.75 204 ALA A N 1
ATOM 1588 C CA . ALA A 1 204 ? 23.875 4.465 -4.379 1 98.75 204 ALA A CA 1
ATOM 1589 C C . ALA A 1 204 ? 25.188 3.826 -4.812 1 98.75 204 ALA A C 1
ATOM 1591 O O . ALA A 1 204 ? 25.531 2.732 -4.355 1 98.75 204 ALA A O 1
ATOM 1592 N N . ASN A 1 205 ? 25.891 4.508 -5.699 1 98.38 205 ASN A N 1
ATOM 1593 C CA . ASN A 1 205 ? 27.172 4.016 -6.168 1 98.38 205 ASN A CA 1
ATOM 1594 C C . ASN A 1 205 ? 28.172 3.852 -5.02 1 98.38 205 ASN A C 1
ATOM 1596 O O . ASN A 1 205 ? 28.922 2.881 -4.977 1 98.38 205 ASN A O 1
ATOM 1600 N N . LEU A 1 206 ? 28.156 4.805 -4.137 1 98.31 206 LEU A N 1
ATOM 1601 C CA . LEU A 1 206 ? 29.031 4.727 -2.977 1 98.31 206 LEU A CA 1
ATOM 1602 C C . LEU A 1 206 ? 28.719 3.494 -2.135 1 98.31 206 LEU A C 1
ATOM 1604 O O . LEU A 1 206 ? 29.625 2.789 -1.692 1 98.31 206 LEU A O 1
ATOM 1608 N N . TYR A 1 207 ? 27.453 3.283 -1.878 1 98.62 207 TYR A N 1
ATOM 1609 C CA . TYR A 1 207 ? 27.047 2.094 -1.14 1 98.62 207 TYR A CA 1
ATOM 1610 C C . TYR A 1 207 ? 27.547 0.828 -1.82 1 98.62 207 TYR A C 1
ATOM 1612 O O . TYR A 1 207 ? 28.109 -0.058 -1.164 1 98.62 207 TYR A O 1
ATOM 1620 N N . LEU A 1 208 ? 27.312 0.687 -3.127 1 98.81 208 LEU A N 1
ATOM 1621 C CA . LEU A 1 208 ? 27.688 -0.504 -3.877 1 98.81 208 LEU A CA 1
ATOM 1622 C C . LEU A 1 208 ? 29.203 -0.714 -3.826 1 98.81 208 LEU A C 1
ATOM 1624 O O . LEU A 1 208 ? 29.672 -1.832 -3.598 1 98.81 208 LEU A O 1
ATOM 1628 N N . LYS A 1 209 ? 29.969 0.328 -3.941 1 98.62 209 LYS A N 1
ATOM 1629 C CA . LYS A 1 209 ? 31.422 0.235 -3.934 1 98.62 209 LYS A CA 1
ATOM 1630 C C . LYS A 1 209 ? 31.938 -0.15 -2.553 1 98.62 209 LYS A C 1
ATOM 1632 O O . LYS A 1 209 ? 32.844 -0.962 -2.434 1 98.62 209 LYS A O 1
ATOM 1637 N N . GLN A 1 210 ? 31.328 0.452 -1.551 1 98.44 210 GLN A N 1
ATOM 1638 C CA . GLN A 1 210 ? 31.75 0.158 -0.182 1 98.44 210 GLN A CA 1
ATOM 1639 C C . GLN A 1 210 ? 31.484 -1.304 0.17 1 98.44 210 GLN A C 1
ATOM 1641 O O . GLN A 1 210 ? 32.156 -1.868 1.039 1 98.44 210 GLN A O 1
ATOM 1646 N N . ASN A 1 211 ? 30.531 -1.919 -0.528 1 98.38 211 ASN A N 1
ATOM 1647 C CA . ASN A 1 211 ? 30.156 -3.299 -0.231 1 98.38 211 ASN A CA 1
ATOM 1648 C C . ASN A 1 211 ? 30.547 -4.242 -1.365 1 98.38 211 ASN A C 1
ATOM 1650 O O . ASN A 1 211 ? 30.047 -5.359 -1.453 1 98.38 211 ASN A O 1
ATOM 1654 N N . ALA A 1 212 ? 31.422 -3.793 -2.186 1 98.44 212 ALA A N 1
ATOM 1655 C CA . ALA A 1 212 ? 31.844 -4.574 -3.342 1 98.44 212 ALA A CA 1
ATOM 1656 C C . ALA A 1 212 ? 32.344 -5.957 -2.92 1 98.44 212 ALA A C 1
ATOM 1658 O O . ALA A 1 212 ? 33 -6.098 -1.898 1 98.44 212 ALA A O 1
ATOM 1659 N N . LYS A 1 213 ? 32.031 -6.957 -3.67 1 97.69 213 LYS A N 1
ATOM 1660 C CA . LYS A 1 213 ? 32.406 -8.352 -3.51 1 97.69 213 LYS A CA 1
ATOM 1661 C C . LYS A 1 213 ? 31.797 -8.961 -2.25 1 97.69 213 LYS A C 1
ATOM 1663 O O . LYS A 1 213 ? 32.125 -10.086 -1.87 1 97.69 213 LYS A O 1
ATOM 1668 N N . SER A 1 214 ? 30.906 -8.188 -1.566 1 96.69 214 SER A N 1
ATOM 1669 C CA . SER A 1 214 ? 30.203 -8.664 -0.38 1 96.69 214 SER A CA 1
ATOM 1670 C C . SER A 1 214 ? 28.703 -8.422 -0.489 1 96.69 214 SER A C 1
ATOM 1672 O O . SER A 1 214 ? 28.016 -8.242 0.523 1 96.69 214 SER A O 1
ATOM 1674 N N . LEU A 1 215 ? 28.203 -8.242 -1.691 1 97.75 215 LEU A N 1
ATOM 1675 C CA . LEU A 1 215 ? 26.797 -7.961 -1.951 1 97.75 215 LEU A CA 1
ATOM 1676 C C . LEU A 1 215 ? 26 -9.258 -2.082 1 97.75 215 LEU A C 1
ATOM 1678 O O . LEU A 1 215 ? 25.234 -9.422 -3.029 1 97.75 215 LEU A O 1
ATOM 1682 N N . PHE A 1 216 ? 26.125 -10.141 -1.129 1 96.19 216 PHE A N 1
ATOM 1683 C CA . PHE A 1 216 ? 25.469 -11.438 -1.181 1 96.19 216 PHE A CA 1
ATOM 1684 C C . PHE A 1 216 ? 24.047 -11.352 -0.665 1 96.19 216 PHE A C 1
ATOM 1686 O O . PHE A 1 216 ? 23.703 -10.438 0.088 1 96.19 216 PHE A O 1
ATOM 1693 N N . CYS A 1 217 ? 23.203 -12.281 -1.023 1 95.62 217 CYS A N 1
ATOM 1694 C CA . CYS A 1 217 ? 21.844 -12.406 -0.519 1 95.62 217 CYS A CA 1
ATOM 1695 C C . CYS A 1 217 ? 21.844 -12.852 0.939 1 95.62 217 CYS A C 1
ATOM 1697 O O . CYS A 1 217 ? 22.812 -13.438 1.417 1 95.62 217 CYS A O 1
ATOM 1699 N N . THR A 1 218 ? 20.766 -12.438 1.552 1 94.56 218 THR A N 1
ATOM 1700 C CA . THR A 1 218 ? 20.531 -12.859 2.924 1 94.56 218 THR A CA 1
ATOM 1701 C C . THR A 1 218 ? 19.203 -13.617 3.025 1 94.56 218 THR A C 1
ATOM 1703 O O . THR A 1 218 ? 18.234 -13.289 2.332 1 94.56 218 THR A O 1
ATOM 1706 N N . MET A 1 219 ? 19.172 -14.609 3.9 1 91.5 219 MET A N 1
ATOM 1707 C CA . MET A 1 219 ? 17.953 -15.375 4.133 1 91.5 219 MET A CA 1
ATOM 1708 C C . MET A 1 219 ? 17.188 -14.82 5.324 1 91.5 219 MET A C 1
ATOM 1710 O O . MET A 1 219 ? 17.75 -14.133 6.176 1 91.5 219 MET A O 1
ATOM 1714 N N . ASN A 1 220 ? 15.891 -15.031 5.359 1 89.75 220 ASN A N 1
ATOM 1715 C CA . ASN A 1 220 ? 15.07 -14.57 6.477 1 89.75 220 ASN A CA 1
ATOM 1716 C C . ASN A 1 220 ? 15.508 -15.211 7.789 1 89.75 220 ASN A C 1
ATOM 1718 O O . ASN A 1 220 ? 15.164 -14.727 8.867 1 89.75 220 ASN A O 1
ATOM 1722 N N . THR A 1 221 ? 16.391 -16.266 7.742 1 86.88 221 THR A N 1
ATOM 1723 C CA . THR A 1 221 ? 16.938 -16.906 8.93 1 86.88 221 THR A CA 1
ATOM 1724 C C . THR A 1 221 ? 18.234 -16.234 9.352 1 86.88 221 THR A C 1
ATOM 1726 O O . THR A 1 221 ? 18.812 -16.578 10.383 1 86.88 221 THR A O 1
ATOM 1729 N N . GLY A 1 222 ? 18.734 -15.195 8.594 1 86.56 222 GLY A N 1
ATOM 1730 C CA . GLY A 1 222 ? 19.906 -14.422 8.953 1 86.56 222 GLY A CA 1
ATOM 1731 C C . GLY A 1 222 ? 21.156 -14.883 8.234 1 86.56 222 GLY A C 1
ATOM 1732 O O . GLY A 1 222 ? 22.141 -14.141 8.164 1 86.56 222 GLY A O 1
ATOM 1733 N N . GLY A 1 223 ? 21.203 -16 7.656 1 88.56 223 GLY A N 1
ATOM 1734 C CA . GLY A 1 223 ? 22.406 -16.5 6.992 1 88.56 223 GLY A CA 1
ATOM 1735 C C . GLY A 1 223 ? 22.594 -15.906 5.605 1 88.56 223 GLY A C 1
ATOM 1736 O O . GLY A 1 223 ? 21.641 -15.43 4.984 1 88.56 223 GLY A O 1
ATOM 1737 N N . LEU A 1 224 ? 23.875 -15.805 5.262 1 91 224 LEU A N 1
ATOM 1738 C CA . LEU A 1 224 ? 24.203 -15.359 3.912 1 91 224 LEU A CA 1
ATOM 1739 C C . LEU A 1 224 ? 23.969 -16.484 2.9 1 91 224 LEU A C 1
ATOM 1741 O O . LEU A 1 224 ? 24.109 -17.656 3.229 1 91 224 LEU A O 1
ATOM 1745 N N . GLN A 1 225 ? 23.594 -16.094 1.755 1 90.69 225 GLN A N 1
ATOM 1746 C CA . GLN A 1 225 ? 23.406 -17.016 0.642 1 90.69 225 GLN A CA 1
ATOM 1747 C C . GLN A 1 225 ? 24.094 -16.516 -0.618 1 90.69 225 GLN A C 1
ATOM 1749 O O . GLN A 1 225 ? 23.469 -15.875 -1.465 1 90.69 225 GLN A O 1
ATOM 1754 N N . PRO A 1 226 ? 25.344 -16.859 -0.726 1 92.5 226 PRO A N 1
ATOM 1755 C CA . PRO A 1 226 ? 26.031 -16.5 -1.966 1 92.5 226 PRO A CA 1
ATOM 1756 C C . PRO A 1 226 ? 25.469 -17.203 -3.189 1 92.5 226 PRO A C 1
ATOM 1758 O O . PRO A 1 226 ? 25.25 -18.422 -3.156 1 92.5 226 PRO A O 1
ATOM 1761 N N . ASP A 1 227 ? 25.125 -16.422 -4.172 1 95.12 227 ASP A N 1
ATOM 1762 C CA . ASP A 1 227 ? 24.5 -17.016 -5.359 1 95.12 227 ASP A CA 1
ATOM 1763 C C . ASP A 1 227 ? 24.922 -16.266 -6.621 1 95.12 227 ASP A C 1
ATOM 1765 O O . ASP A 1 227 ? 25.391 -15.125 -6.547 1 95.12 227 ASP A O 1
ATOM 1769 N N . ASN A 1 228 ? 24.844 -16.875 -7.762 1 97 228 ASN A N 1
ATOM 1770 C CA . ASN A 1 228 ? 25.203 -16.266 -9.039 1 97 228 ASN A CA 1
ATOM 1771 C C . ASN A 1 228 ? 24.094 -15.336 -9.539 1 97 228 ASN A C 1
ATOM 1773 O O . ASN A 1 228 ? 24.375 -14.328 -10.203 1 97 228 ASN A O 1
ATOM 1777 N N . PHE A 1 229 ? 22.859 -15.664 -9.258 1 97.44 229 PHE A N 1
ATOM 1778 C CA . PHE A 1 229 ? 21.734 -14.984 -9.875 1 97.44 229 PHE A CA 1
ATOM 1779 C C . PHE A 1 229 ? 21.672 -13.523 -9.445 1 97.44 229 PHE A C 1
ATOM 1781 O O . PHE A 1 229 ? 21.562 -12.625 -10.281 1 97.44 229 PHE A O 1
ATOM 1788 N N . SER A 1 230 ? 21.766 -13.266 -8.102 1 97.94 230 SER A N 1
ATOM 1789 C CA . SER A 1 230 ? 21.766 -11.891 -7.602 1 97.94 230 SER A CA 1
ATOM 1790 C C . SER A 1 230 ? 22.984 -11.125 -8.102 1 97.94 230 SER A C 1
ATOM 1792 O O . SER A 1 230 ? 22.891 -9.938 -8.422 1 97.94 230 SER A O 1
ATOM 1794 N N . GLN A 1 231 ? 24.125 -11.82 -8.164 1 98 231 GLN A N 1
ATOM 1795 C CA . GLN A 1 231 ? 25.344 -11.188 -8.656 1 98 231 GLN A CA 1
ATOM 1796 C C . GLN A 1 231 ? 25.188 -10.75 -10.109 1 98 231 GLN A C 1
ATOM 1798 O O . GLN A 1 231 ? 25.609 -9.648 -10.477 1 98 231 GLN A O 1
ATOM 1803 N N . LEU A 1 232 ? 24.609 -11.586 -10.859 1 98.19 232 LEU A N 1
ATOM 1804 C CA . LEU A 1 232 ? 24.375 -11.281 -12.266 1 98.19 232 LEU A CA 1
ATOM 1805 C C . LEU A 1 232 ? 23.422 -10.102 -12.422 1 98.19 232 LEU A C 1
ATOM 1807 O O . LEU A 1 232 ? 23.609 -9.266 -13.312 1 98.19 232 LEU A O 1
ATOM 1811 N N . LEU A 1 233 ? 22.391 -10.023 -11.594 1 98.56 233 LEU A N 1
ATOM 1812 C CA . LEU A 1 233 ? 21.453 -8.898 -11.633 1 98.56 233 LEU A CA 1
ATOM 1813 C C . LEU A 1 233 ? 22.156 -7.594 -11.297 1 98.56 233 LEU A C 1
ATOM 1815 O O . LEU A 1 233 ? 21.938 -6.574 -11.961 1 98.56 233 LEU A O 1
ATOM 1819 N N . ILE A 1 234 ? 22.984 -7.621 -10.266 1 98.75 234 ILE A N 1
ATOM 1820 C CA . ILE A 1 234 ? 23.75 -6.438 -9.891 1 98.75 234 ILE A CA 1
ATOM 1821 C C . ILE A 1 234 ? 24.641 -6.008 -11.047 1 98.75 234 ILE A C 1
ATOM 1823 O O . ILE A 1 234 ? 24.672 -4.832 -11.414 1 98.75 234 ILE A O 1
ATOM 1827 N N . PHE A 1 235 ? 25.328 -6.953 -11.656 1 98.19 235 PHE A N 1
ATOM 1828 C CA . PHE A 1 235 ? 26.188 -6.664 -12.797 1 98.19 235 PHE A CA 1
ATOM 1829 C C . PHE A 1 235 ? 25.391 -6.066 -13.945 1 98.19 235 PHE A C 1
ATOM 1831 O O . PHE A 1 235 ? 25.797 -5.082 -14.562 1 98.19 235 PHE A O 1
ATOM 1838 N N . HIS A 1 236 ? 24.266 -6.652 -14.203 1 97.88 236 HIS A N 1
ATOM 1839 C CA . HIS A 1 236 ? 23.406 -6.195 -15.297 1 97.88 236 HIS A CA 1
ATOM 1840 C C . HIS A 1 236 ? 23.047 -4.727 -15.133 1 97.88 236 HIS A C 1
ATOM 1842 O O . HIS A 1 236 ? 23.031 -3.973 -16.109 1 97.88 236 HIS A O 1
ATOM 1848 N N . HIS A 1 237 ? 22.781 -4.246 -13.938 1 98.5 237 HIS A N 1
ATOM 1849 C CA . HIS A 1 237 ? 22.219 -2.912 -13.734 1 98.5 237 HIS A CA 1
ATOM 1850 C C . HIS A 1 237 ? 23.328 -1.902 -13.406 1 98.5 237 HIS A C 1
ATOM 1852 O O . HIS A 1 237 ? 23.078 -0.694 -13.414 1 98.5 237 HIS A O 1
ATOM 1858 N N . THR A 1 238 ? 24.5 -2.406 -13.156 1 98.12 238 THR A N 1
ATOM 1859 C CA . THR A 1 238 ? 25.578 -1.475 -12.82 1 98.12 238 THR A CA 1
ATOM 1860 C C . THR A 1 238 ? 26.641 -1.459 -13.914 1 98.12 238 THR A C 1
ATOM 1862 O O . THR A 1 238 ? 27.406 -0.496 -14.031 1 98.12 238 THR A O 1
ATOM 1865 N N . GLY A 1 239 ? 26.781 -2.637 -14.617 1 96.81 239 GLY A N 1
ATOM 1866 C CA . GLY A 1 239 ? 27.828 -2.791 -15.602 1 96.81 239 GLY A CA 1
ATOM 1867 C C . GLY A 1 239 ? 29.219 -2.906 -14.992 1 96.81 239 GLY A C 1
ATOM 1868 O O . GLY A 1 239 ? 30.219 -2.852 -15.695 1 96.81 239 GLY A O 1
ATOM 1869 N N . ASP A 1 240 ? 29.297 -3.018 -13.703 1 97.38 240 ASP A N 1
ATOM 1870 C CA . ASP A 1 240 ? 30.562 -3.002 -12.984 1 97.38 240 ASP A CA 1
ATOM 1871 C C . ASP A 1 240 ? 30.906 -4.391 -12.445 1 97.38 240 ASP A C 1
ATOM 1873 O O . ASP A 1 240 ? 30.438 -4.777 -11.375 1 97.38 240 ASP A O 1
ATOM 1877 N N . ARG A 1 241 ? 31.797 -5.062 -13.055 1 95.56 241 ARG A N 1
ATOM 1878 C CA . ARG A 1 241 ? 32.188 -6.426 -12.703 1 95.56 241 ARG A CA 1
ATOM 1879 C C . ARG A 1 241 ? 32.906 -6.461 -11.367 1 95.56 241 ARG A C 1
ATOM 1881 O O . ARG A 1 241 ? 32.969 -7.5 -10.711 1 95.56 241 ARG A O 1
ATOM 1888 N N . ASP A 1 242 ? 33.469 -5.367 -10.945 1 97.38 242 ASP A N 1
ATOM 1889 C CA . ASP A 1 242 ? 34.25 -5.301 -9.703 1 97.38 242 ASP A CA 1
ATOM 1890 C C . ASP A 1 242 ? 33.312 -5.379 -8.484 1 97.38 242 ASP A C 1
ATOM 1892 O O . ASP A 1 242 ? 33.781 -5.605 -7.367 1 97.38 242 ASP A O 1
ATOM 1896 N N . LEU A 1 243 ? 32.062 -5.18 -8.656 1 98.31 243 LEU A N 1
ATOM 1897 C CA . LEU A 1 243 ? 31.094 -5.191 -7.551 1 98.31 243 LEU A CA 1
ATOM 1898 C C . LEU A 1 243 ? 30.719 -6.617 -7.172 1 98.31 243 LEU A C 1
ATOM 1900 O O . LEU A 1 243 ? 30.297 -6.871 -6.039 1 98.31 243 LEU A O 1
ATOM 1904 N N . VAL A 1 244 ? 30.891 -7.551 -8.164 1 97.81 244 VAL A N 1
ATOM 1905 C CA . VAL A 1 244 ? 30.234 -8.844 -7.969 1 97.81 244 VAL A CA 1
ATOM 1906 C C . VAL A 1 244 ? 31.281 -9.961 -7.992 1 97.81 244 VAL A C 1
ATOM 1908 O O . VAL A 1 244 ? 32.406 -9.75 -8.43 1 97.81 244 VAL A O 1
ATOM 1911 N N . LEU A 1 245 ? 30.906 -11.078 -7.445 1 96.81 245 LEU A N 1
ATOM 1912 C CA . LEU A 1 245 ? 31.656 -12.328 -7.492 1 96.81 245 LEU A CA 1
ATOM 1913 C C . LEU A 1 245 ? 30.859 -13.422 -8.195 1 96.81 245 LEU A C 1
ATOM 1915 O O . LEU A 1 245 ? 29.781 -13.797 -7.73 1 96.81 245 LEU A O 1
ATOM 1919 N N . LEU A 1 246 ? 31.344 -13.906 -9.312 1 95.5 246 LEU A N 1
ATOM 1920 C CA . LEU A 1 246 ? 30.703 -14.969 -10.078 1 95.5 246 LEU A CA 1
ATOM 1921 C C . LEU A 1 246 ? 31.547 -16.25 -10.047 1 95.5 246 LEU A C 1
ATOM 1923 O O . LEU A 1 246 ? 32.781 -16.172 -10.047 1 95.5 246 LEU A O 1
ATOM 1927 N N . LYS A 1 247 ? 30.875 -17.312 -9.891 1 94 247 LYS A N 1
ATOM 1928 C CA . LYS A 1 247 ? 31.547 -18.609 -9.891 1 94 247 LYS A CA 1
ATOM 1929 C C . LYS A 1 247 ? 30.859 -19.578 -10.844 1 94 247 LYS A C 1
ATOM 1931 O O . LYS A 1 247 ? 29.719 -19.969 -10.625 1 94 247 LYS A O 1
ATOM 1936 N N . ASN A 1 248 ? 31.531 -19.938 -11.945 1 91.19 248 ASN A N 1
ATOM 1937 C CA . ASN A 1 248 ? 31 -20.922 -12.883 1 91.19 248 ASN A CA 1
ATOM 1938 C C . ASN A 1 248 ? 32.125 -21.578 -13.711 1 91.19 248 ASN A C 1
ATOM 1940 O O . ASN A 1 248 ? 33 -20.875 -14.195 1 91.19 248 ASN A O 1
ATOM 1944 N N . GLU A 1 249 ? 32.188 -22.875 -13.789 1 82.62 249 GLU A N 1
ATOM 1945 C CA . GLU A 1 249 ? 33.188 -23.562 -14.594 1 82.62 249 GLU A CA 1
ATOM 1946 C C . GLU A 1 249 ? 32.562 -24.391 -15.695 1 82.62 249 GLU A C 1
ATOM 1948 O O . GLU A 1 249 ? 33.25 -25.047 -16.469 1 82.62 249 GLU A O 1
ATOM 1953 N N . GLY A 1 250 ? 31.281 -24.422 -15.914 1 86.69 250 GLY A N 1
ATOM 1954 C CA . GLY A 1 250 ? 30.609 -25.266 -16.891 1 86.69 250 GLY A CA 1
ATOM 1955 C C . GLY A 1 250 ? 29.844 -24.484 -17.938 1 86.69 250 GLY A C 1
ATOM 1956 O O . GLY A 1 250 ? 29.922 -23.25 -17.969 1 86.69 250 GLY A O 1
ATOM 1957 N N . ASP A 1 251 ? 29.219 -25.203 -18.844 1 90.56 251 ASP A N 1
ATOM 1958 C CA . ASP A 1 251 ? 28.422 -24.609 -19.922 1 90.56 251 ASP A CA 1
ATOM 1959 C C . ASP A 1 251 ? 27.078 -24.078 -19.391 1 90.56 251 ASP A C 1
ATOM 1961 O O . ASP A 1 251 ? 26.484 -23.172 -19.969 1 90.56 251 ASP A O 1
ATOM 1965 N N . THR A 1 252 ? 26.656 -24.688 -18.344 1 95.31 252 THR A N 1
ATOM 1966 C CA . THR A 1 252 ? 25.453 -24.25 -17.656 1 95.31 252 THR A CA 1
ATOM 1967 C C . THR A 1 252 ? 25.797 -23.719 -16.266 1 95.31 252 THR A C 1
ATOM 1969 O O . THR A 1 252 ? 26.922 -23.891 -15.789 1 95.31 252 THR A O 1
ATOM 1972 N N . TRP A 1 253 ? 24.875 -22.953 -15.672 1 95.94 253 TRP A N 1
ATOM 1973 C CA . TRP A 1 253 ? 25.156 -22.234 -14.43 1 95.94 253 TRP A CA 1
ATOM 1974 C C . TRP A 1 253 ? 24.281 -22.766 -13.297 1 95.94 253 TRP A C 1
ATOM 1976 O O . TRP A 1 253 ? 23.094 -23.078 -13.508 1 95.94 253 TRP A O 1
ATOM 1986 N N . ASN A 1 254 ? 24.938 -22.844 -12.18 1 95.5 254 ASN A N 1
ATOM 1987 C CA . ASN A 1 254 ? 24.203 -23.125 -10.953 1 95.5 254 ASN A CA 1
ATOM 1988 C C . ASN A 1 254 ? 23.891 -21.844 -10.188 1 95.5 254 ASN A C 1
ATOM 1990 O O . ASN A 1 254 ? 24.641 -20.875 -10.25 1 95.5 254 ASN A O 1
ATOM 1994 N N . TYR A 1 255 ? 22.797 -21.828 -9.477 1 94.56 255 TYR A N 1
ATOM 1995 C CA . TYR A 1 255 ? 22.406 -20.719 -8.625 1 94.56 255 TYR A CA 1
ATOM 1996 C C . TYR A 1 255 ? 23.422 -20.484 -7.508 1 94.56 255 TYR A C 1
ATOM 1998 O O . TYR A 1 255 ? 23.812 -19.359 -7.238 1 94.56 255 TYR A O 1
ATOM 2006 N N . PHE A 1 256 ? 23.922 -21.516 -6.922 1 92.56 256 PHE A N 1
ATOM 2007 C CA . PHE A 1 256 ? 24.734 -21.453 -5.711 1 92.56 256 PHE A CA 1
ATOM 2008 C C . PHE A 1 256 ? 26.203 -21.25 -6.059 1 92.56 256 PHE A C 1
ATOM 2010 O O . PHE A 1 256 ? 26.703 -21.797 -7.047 1 92.56 256 PHE A O 1
ATOM 2017 N N . HIS A 1 257 ? 26.719 -20.438 -5.086 1 89.44 257 HIS A N 1
ATOM 2018 C CA . HIS A 1 257 ? 28.172 -20.484 -5.031 1 89.44 257 HIS A CA 1
ATOM 2019 C C . HIS A 1 257 ? 28.672 -21.719 -4.293 1 89.44 257 HIS A C 1
ATOM 2021 O O . HIS A 1 257 ? 28.25 -21.984 -3.16 1 89.44 257 HIS A O 1
ATOM 2027 N N . GLY A 1 258 ? 29.344 -22.594 -4.867 1 82.56 258 GLY A N 1
ATOM 2028 C CA . GLY A 1 258 ? 29.859 -23.766 -4.176 1 82.56 258 GLY A CA 1
ATOM 2029 C C . GLY A 1 258 ? 28.891 -24.938 -4.188 1 82.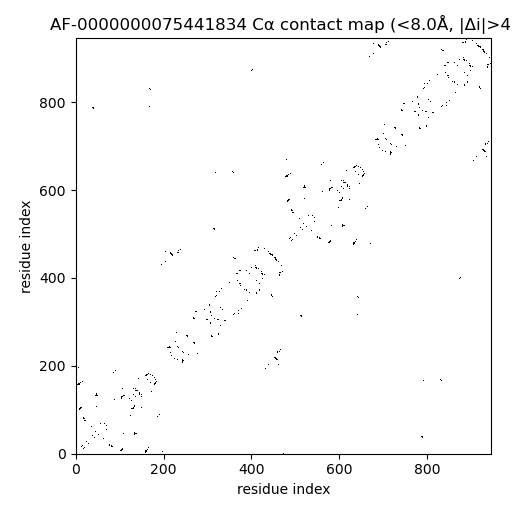56 258 GLY A C 1
ATOM 2030 O O . GLY A 1 258 ? 28.344 -25.281 -5.23 1 82.56 258 GLY A O 1
ATOM 2031 N N . SER A 1 259 ? 28.594 -25.453 -2.791 1 84 259 SER A N 1
ATOM 2032 C CA . SER A 1 259 ? 27.75 -26.641 -2.703 1 84 259 SER A CA 1
ATOM 2033 C C . SER A 1 259 ? 26.297 -26.297 -3.047 1 84 259 SER A C 1
ATOM 2035 O O . SER A 1 259 ? 25.703 -25.406 -2.445 1 84 259 SER A O 1
ATOM 2037 N N . PRO A 1 260 ? 25.75 -26.938 -3.994 1 85.56 260 PRO A N 1
ATOM 2038 C CA . PRO A 1 260 ? 24.359 -26.672 -4.383 1 85.56 260 PRO A CA 1
ATOM 2039 C C . PRO A 1 260 ? 23.359 -27.391 -3.486 1 85.56 260 PRO A C 1
ATOM 2041 O O . PRO A 1 260 ? 22.266 -27.734 -3.938 1 85.56 260 PRO A O 1
ATOM 2044 N N . THR A 1 261 ? 23.812 -27.734 -2.307 1 81.12 261 THR A N 1
ATOM 2045 C CA . THR A 1 261 ? 22.938 -28.469 -1.398 1 81.12 261 THR A CA 1
ATOM 2046 C C . THR A 1 261 ? 22.375 -27.547 -0.322 1 81.12 261 THR A C 1
ATOM 2048 O O . THR A 1 261 ? 23.094 -26.703 0.21 1 81.12 261 THR A O 1
ATOM 2051 N N . TYR A 1 262 ? 21.094 -27.641 -0.154 1 74.44 262 TYR A N 1
ATOM 2052 C CA . TYR A 1 262 ? 20.406 -26.938 0.929 1 74.44 262 TYR A CA 1
ATOM 2053 C C . TYR A 1 262 ? 19.312 -27.797 1.54 1 74.44 262 TYR A C 1
ATOM 2055 O O . TYR A 1 262 ? 18.484 -28.359 0.82 1 74.44 262 TYR A O 1
ATOM 2063 N N . ASP A 1 263 ? 19.344 -27.891 2.846 1 71.06 263 ASP A N 1
ATOM 2064 C CA . ASP A 1 263 ? 18.359 -28.641 3.609 1 71.06 263 ASP A CA 1
ATOM 2065 C C . ASP A 1 263 ? 18.203 -30.062 3.061 1 71.06 263 ASP A C 1
ATOM 2067 O O . ASP A 1 263 ? 17.078 -30.516 2.807 1 71.06 263 ASP A O 1
ATOM 2071 N N . GLY A 1 264 ? 19.234 -30.641 2.693 1 71.31 264 GLY A N 1
ATOM 2072 C CA . GLY A 1 264 ? 19.25 -32.031 2.285 1 71.31 264 GLY A CA 1
ATOM 2073 C C . GLY A 1 264 ? 18.906 -32.25 0.824 1 71.31 264 GLY A C 1
ATOM 2074 O O . GLY A 1 264 ? 18.828 -33.375 0.347 1 71.31 264 GLY A O 1
ATOM 2075 N N . THR A 1 265 ? 18.672 -31.141 0.131 1 77.38 265 THR A N 1
ATOM 2076 C CA . THR A 1 265 ? 18.312 -31.234 -1.282 1 77.38 265 THR A CA 1
ATOM 2077 C C . THR A 1 265 ? 19.438 -30.656 -2.152 1 77.38 265 THR A C 1
ATOM 2079 O O . THR A 1 265 ? 19.969 -29.594 -1.854 1 77.38 265 THR A O 1
ATOM 2082 N N . THR A 1 266 ? 19.859 -31.391 -3.084 1 84.06 266 THR A N 1
ATOM 2083 C CA . THR A 1 266 ? 20.828 -30.906 -4.059 1 84.06 266 THR A CA 1
ATOM 2084 C C . THR A 1 266 ? 20.125 -30.25 -5.246 1 84.06 266 THR A C 1
ATOM 2086 O O . THR A 1 266 ? 19.234 -30.859 -5.855 1 84.06 266 THR A O 1
ATOM 2089 N N . TYR A 1 267 ? 20.5 -29.094 -5.559 1 87.81 267 TYR A N 1
ATOM 2090 C CA . TYR A 1 267 ? 19.891 -28.344 -6.656 1 87.81 267 TYR A CA 1
ATOM 2091 C C . TYR A 1 267 ? 20.828 -28.312 -7.863 1 87.81 267 TYR A C 1
ATOM 2093 O O . TYR A 1 267 ? 21.938 -27.812 -7.781 1 87.81 267 TYR A O 1
ATOM 2101 N N . PRO A 1 268 ? 20.375 -28.859 -8.906 1 91.38 268 PRO A N 1
ATOM 2102 C CA . PRO A 1 268 ? 21.219 -28.844 -10.102 1 91.38 268 PRO A CA 1
ATOM 2103 C C . PRO A 1 268 ? 21.312 -27.453 -10.734 1 91.38 268 PRO A C 1
ATOM 2105 O O . PRO A 1 268 ? 20.656 -26.516 -10.281 1 91.38 268 PRO A O 1
ATOM 2108 N N . ASP A 1 269 ? 22.219 -27.375 -11.781 1 94.5 269 ASP A N 1
ATOM 2109 C CA . ASP A 1 269 ? 22.141 -26.203 -12.656 1 94.5 269 ASP A CA 1
ATOM 2110 C C . ASP A 1 269 ? 20.719 -26 -13.164 1 94.5 269 ASP A C 1
ATOM 2112 O O . ASP A 1 269 ? 19.922 -26.953 -13.203 1 94.5 269 ASP A O 1
ATOM 2116 N N . ASP A 1 270 ? 20.406 -24.781 -13.43 1 95.38 270 ASP A N 1
ATOM 2117 C CA . ASP A 1 270 ? 19.016 -24.5 -13.805 1 95.38 270 ASP A CA 1
ATOM 2118 C C . ASP A 1 270 ? 18.953 -23.516 -14.969 1 95.38 270 ASP A C 1
ATOM 2120 O O . ASP A 1 270 ? 19.906 -22.766 -15.203 1 95.38 270 ASP A O 1
ATOM 2124 N N . PRO A 1 271 ? 17.891 -23.594 -15.742 1 97.75 271 PRO A N 1
ATOM 2125 C CA . PRO A 1 271 ? 17.75 -22.703 -16.906 1 97.75 271 PRO A CA 1
ATOM 2126 C C . PRO A 1 271 ? 17.688 -21.234 -16.516 1 97.75 271 PRO A C 1
ATOM 2128 O O . PRO A 1 271 ? 18.156 -20.375 -17.266 1 97.75 271 PRO A O 1
ATOM 2131 N N . ASP A 1 272 ? 17.125 -20.875 -15.359 1 97.69 272 ASP A N 1
ATOM 2132 C CA . ASP A 1 272 ? 16.953 -19.484 -14.938 1 97.69 272 ASP A CA 1
ATOM 2133 C C . ASP A 1 272 ? 18.297 -18.766 -14.805 1 97.69 272 ASP A C 1
ATOM 2135 O O . ASP A 1 272 ? 18.547 -17.797 -15.523 1 97.69 272 ASP A O 1
ATOM 2139 N N . THR A 1 273 ? 19.172 -19.312 -13.992 1 97.88 273 THR A N 1
ATOM 2140 C CA . THR A 1 273 ? 20.5 -18.734 -13.789 1 97.88 273 THR A CA 1
ATOM 2141 C C . THR A 1 273 ? 21.328 -18.812 -15.07 1 97.88 273 THR A C 1
ATOM 2143 O O . THR A 1 273 ? 22.031 -17.859 -15.422 1 97.88 273 THR A O 1
ATOM 2146 N N . THR A 1 274 ? 21.234 -19.922 -15.766 1 98.25 274 THR A N 1
ATOM 2147 C CA . THR A 1 274 ? 21.984 -20.125 -17 1 98.25 274 THR A CA 1
ATOM 2148 C C . THR A 1 274 ? 21.609 -19.062 -18.047 1 98.25 274 THR A C 1
ATOM 2150 O O . THR A 1 274 ? 22.469 -18.391 -18.609 1 98.25 274 THR A O 1
ATOM 2153 N N . CYS A 1 275 ? 20.328 -18.891 -18.234 1 98.38 275 CYS A N 1
ATOM 2154 C CA . CYS A 1 275 ? 19.875 -17.938 -19.234 1 98.38 275 CYS A CA 1
ATOM 2155 C C . CYS A 1 275 ? 20.25 -16.5 -18.859 1 98.38 275 CYS A C 1
ATOM 2157 O O . CYS A 1 275 ? 20.625 -15.703 -19.719 1 98.38 275 CYS A O 1
ATOM 2159 N N . LEU A 1 276 ? 20.109 -16.188 -17.547 1 98.12 276 LEU A N 1
ATOM 2160 C CA . LEU A 1 276 ? 20.5 -14.844 -17.109 1 98.12 276 LEU A CA 1
ATOM 2161 C C . LEU A 1 276 ? 21.984 -14.594 -17.391 1 98.12 276 LEU A C 1
ATOM 2163 O O . LEU A 1 276 ? 22.344 -13.555 -17.922 1 98.12 276 LEU A O 1
ATOM 2167 N N . ALA A 1 277 ? 22.812 -15.531 -17.062 1 97.81 277 ALA A N 1
ATOM 2168 C CA . ALA A 1 277 ? 24.25 -15.406 -17.25 1 97.81 277 ALA A CA 1
ATOM 2169 C C . ALA A 1 277 ? 24.594 -15.234 -18.734 1 97.81 277 ALA A C 1
ATOM 2171 O O . ALA A 1 277 ? 25.328 -14.312 -19.094 1 97.81 277 ALA A O 1
ATOM 2172 N N . LEU A 1 278 ? 24.031 -16.078 -19.531 1 97.69 278 LEU A N 1
ATOM 2173 C CA . LEU A 1 278 ? 24.391 -16.109 -20.953 1 97.69 278 LEU A CA 1
ATOM 2174 C C . LEU A 1 278 ? 23.828 -14.891 -21.672 1 97.69 278 LEU A C 1
ATOM 2176 O O . LEU A 1 278 ? 24.281 -14.547 -22.766 1 97.69 278 LEU A O 1
ATOM 2180 N N . THR A 1 279 ? 22.797 -14.281 -21.109 1 96.88 279 THR A N 1
ATOM 2181 C CA . THR A 1 279 ? 22.234 -13.07 -21.688 1 96.88 279 THR A CA 1
ATOM 2182 C C . THR A 1 279 ? 23.016 -11.836 -21.25 1 96.88 279 THR A C 1
ATOM 2184 O O . THR A 1 279 ? 23.219 -10.906 -22.047 1 96.88 279 THR A O 1
ATOM 2187 N N . MET A 1 280 ? 23.484 -11.797 -19.969 1 96.25 280 MET A N 1
ATOM 2188 C CA . MET A 1 280 ? 24.031 -10.57 -19.391 1 96.25 280 MET A CA 1
ATOM 2189 C C . MET A 1 280 ? 25.531 -10.484 -19.594 1 96.25 280 MET A C 1
ATOM 2191 O O . MET A 1 280 ? 26.094 -9.391 -19.688 1 96.25 280 MET A O 1
ATOM 2195 N N . LEU A 1 281 ? 26.188 -11.648 -19.656 1 95.44 281 LEU A N 1
ATOM 2196 C CA . LEU A 1 281 ? 27.656 -11.641 -19.766 1 95.44 281 LEU A CA 1
ATOM 2197 C C . LEU A 1 281 ? 28.078 -11.516 -21.219 1 95.44 281 LEU A C 1
ATOM 2199 O O . LEU A 1 281 ? 27.484 -12.133 -22.109 1 95.44 281 LEU A O 1
ATOM 2203 N N . GLU A 1 282 ? 29.109 -10.812 -21.516 1 88.88 282 GLU A N 1
ATOM 2204 C CA . GLU A 1 282 ? 29.547 -10.508 -22.875 1 88.88 282 GLU A CA 1
ATOM 2205 C C . GLU A 1 282 ? 30.609 -11.508 -23.344 1 88.88 282 GLU A C 1
ATOM 2207 O O . GLU A 1 282 ? 30.844 -11.648 -24.547 1 88.88 282 GLU A O 1
ATOM 2212 N N . ASP A 1 283 ? 31.281 -12.148 -22.484 1 89.56 283 ASP A N 1
ATOM 2213 C CA . ASP A 1 283 ? 32.406 -13.008 -22.844 1 89.56 283 ASP A CA 1
ATOM 2214 C C . ASP A 1 283 ? 31.969 -14.461 -23 1 89.56 283 ASP A C 1
ATOM 2216 O O . ASP A 1 283 ? 32.781 -15.375 -22.797 1 89.56 283 ASP A O 1
ATOM 2220 N N . ILE A 1 284 ? 30.75 -14.727 -23.375 1 92.44 284 ILE A N 1
ATOM 2221 C CA . ILE A 1 284 ? 30.25 -16.078 -23.547 1 92.44 284 ILE A CA 1
ATOM 2222 C C . ILE A 1 284 ? 30.359 -16.484 -25.016 1 92.44 284 ILE A C 1
ATOM 2224 O O . ILE A 1 284 ? 29.953 -15.75 -25.906 1 92.44 284 ILE A O 1
ATOM 2228 N N . SER A 1 285 ? 30.922 -17.641 -25.312 1 93.25 285 SER A N 1
ATOM 2229 C CA . SER A 1 285 ? 31.094 -18.125 -26.672 1 93.25 285 SER A CA 1
ATOM 2230 C C . SER A 1 285 ? 29.781 -18.656 -27.25 1 93.25 285 SER A C 1
ATOM 2232 O O . SER A 1 285 ? 28.891 -19.062 -26.484 1 93.25 285 SER A O 1
ATOM 2234 N N . ILE A 1 286 ? 29.703 -18.609 -28.531 1 95 286 ILE A N 1
ATOM 2235 C CA . ILE A 1 286 ? 28.531 -19.141 -29.203 1 95 286 ILE A CA 1
ATOM 2236 C C . ILE A 1 286 ? 28.406 -20.641 -28.922 1 95 286 ILE A C 1
ATOM 2238 O O . ILE A 1 286 ? 27.297 -21.156 -28.781 1 95 286 ILE A O 1
ATOM 2242 N N . GLY A 1 287 ? 29.516 -21.328 -28.812 1 95.75 287 GLY A N 1
ATOM 2243 C CA . GLY A 1 287 ? 29.516 -22.75 -28.469 1 95.75 287 GLY A CA 1
ATOM 2244 C C . GLY A 1 287 ? 28.859 -23.047 -27.141 1 95.75 287 GLY A C 1
ATOM 2245 O O . GLY A 1 287 ? 28.094 -24 -27.031 1 95.75 287 GLY A O 1
ATOM 2246 N N . GLN A 1 288 ? 29.172 -22.25 -26.172 1 95.5 288 GLN A N 1
ATOM 2247 C CA . GLN A 1 288 ? 28.562 -22.406 -24.844 1 95.5 288 GLN A CA 1
ATOM 2248 C C . GLN A 1 288 ? 27.062 -22.172 -24.906 1 95.5 288 GLN A C 1
ATOM 2250 O O . GLN A 1 288 ? 26.297 -22.891 -24.281 1 95.5 288 GLN A O 1
ATOM 2255 N N . LYS A 1 289 ? 26.641 -21.188 -25.641 1 97.12 289 LYS A N 1
ATOM 2256 C CA . LYS A 1 289 ? 25.219 -20.875 -25.781 1 97.12 289 LYS A CA 1
ATOM 2257 C C . LYS A 1 289 ? 24.469 -22.016 -26.453 1 97.12 289 LYS A C 1
ATOM 2259 O O . LYS A 1 289 ? 23.359 -22.375 -26.031 1 97.12 289 LYS A O 1
ATOM 2264 N N . LEU A 1 290 ? 25.094 -22.578 -27.469 1 97.81 290 LEU A N 1
ATOM 2265 C CA . LEU A 1 290 ? 24.469 -23.688 -28.188 1 97.81 290 LEU A CA 1
ATOM 2266 C C . LEU A 1 290 ? 24.328 -24.906 -27.281 1 97.81 290 LEU A C 1
ATOM 2268 O O . LEU A 1 290 ? 23.297 -25.578 -27.312 1 97.81 290 LEU A O 1
ATOM 2272 N N . LYS A 1 291 ? 25.297 -25.172 -26.531 1 97.44 291 LYS A N 1
ATOM 2273 C CA . LYS A 1 291 ? 25.234 -26.297 -25.609 1 97.44 291 LYS A CA 1
ATOM 2274 C C . LYS A 1 291 ? 24.125 -26.094 -24.578 1 97.44 291 LYS A C 1
ATOM 2276 O O . LYS A 1 291 ? 23.344 -27.016 -24.312 1 97.44 291 LYS A O 1
ATOM 2281 N N . ALA A 1 292 ? 24.109 -24.922 -23.969 1 97.12 292 ALA A N 1
ATOM 2282 C CA . ALA A 1 292 ? 23.078 -24.594 -23 1 97.12 292 ALA A CA 1
ATOM 2283 C C . ALA A 1 292 ? 21.688 -24.719 -23.625 1 97.12 292 ALA A C 1
ATOM 2285 O O . ALA A 1 292 ? 20.766 -25.25 -23 1 97.12 292 ALA A O 1
ATOM 2286 N N . ARG A 1 293 ? 21.516 -24.156 -24.828 1 97.81 293 ARG A N 1
ATOM 2287 C CA . ARG A 1 293 ? 20.266 -24.266 -25.562 1 97.81 293 ARG A CA 1
ATOM 2288 C C . ARG A 1 293 ? 19.812 -25.719 -25.656 1 97.81 293 ARG A C 1
ATOM 2290 O O . ARG A 1 293 ? 18.656 -26.031 -25.375 1 97.81 293 ARG A O 1
ATOM 2297 N N . ASP A 1 294 ? 20.719 -26.578 -26.062 1 97.94 294 ASP A N 1
ATOM 2298 C CA . ASP A 1 294 ? 20.375 -27.984 -26.281 1 97.94 294 ASP A CA 1
ATOM 2299 C C . ASP A 1 294 ? 19.969 -28.656 -24.969 1 97.94 294 ASP A C 1
ATOM 2301 O O . ASP A 1 294 ? 19.062 -29.484 -24.938 1 97.94 294 ASP A O 1
ATOM 2305 N N . VAL A 1 295 ? 20.641 -28.297 -23.922 1 97.75 295 VAL A N 1
ATOM 2306 C CA . VAL A 1 295 ? 20.266 -28.812 -22.609 1 97.75 295 VAL A CA 1
ATOM 2307 C C . VAL A 1 295 ? 18.844 -28.375 -22.281 1 97.75 295 VAL A C 1
ATOM 2309 O O . VAL A 1 295 ? 18 -29.188 -21.891 1 97.75 295 VAL A O 1
ATOM 2312 N N . MET A 1 296 ? 18.484 -27.109 -22.453 1 97.5 296 MET A N 1
ATOM 2313 C CA . MET A 1 296 ? 17.172 -26.578 -22.125 1 97.5 296 MET A CA 1
ATOM 2314 C C . MET A 1 296 ? 16.078 -27.25 -22.938 1 97.5 296 MET A C 1
ATOM 2316 O O . MET A 1 296 ? 15 -27.547 -22.422 1 97.5 296 MET A O 1
ATOM 2320 N N . LEU A 1 297 ? 16.406 -27.531 -24.234 1 98.12 297 LEU A N 1
ATOM 2321 C CA . LEU A 1 297 ? 15.438 -28.156 -25.125 1 98.12 297 LEU A CA 1
ATOM 2322 C C . LEU A 1 297 ? 15.141 -29.578 -24.688 1 98.12 297 LEU A C 1
ATOM 2324 O O . LEU A 1 297 ? 14.109 -30.141 -25.062 1 98.12 297 LEU A O 1
ATOM 2328 N N . SER A 1 298 ? 16.016 -30.172 -23.906 1 97.44 298 SER A N 1
ATOM 2329 C CA . SER A 1 298 ? 15.805 -31.531 -23.391 1 97.44 298 SER A CA 1
ATOM 2330 C C . SER A 1 298 ? 14.875 -31.516 -22.188 1 97.44 298 SER A C 1
ATOM 2332 O O . SER A 1 298 ? 14.469 -32.562 -21.703 1 97.44 298 SER A O 1
ATOM 2334 N N . TYR A 1 299 ? 14.531 -30.344 -21.641 1 97.12 299 TYR A N 1
ATOM 2335 C CA . TYR A 1 299 ? 13.68 -30.219 -20.469 1 97.12 299 TYR A CA 1
ATOM 2336 C C . TYR A 1 299 ? 12.445 -29.375 -20.781 1 97.12 299 TYR A C 1
ATOM 2338 O O . TYR A 1 299 ? 12.141 -28.422 -20.062 1 97.12 299 TYR A O 1
ATOM 2346 N N . VAL A 1 300 ? 11.742 -29.703 -21.766 1 97.19 300 VAL A N 1
ATOM 2347 C CA . VAL A 1 300 ? 10.469 -29.109 -22.156 1 97.19 300 VAL A CA 1
ATOM 2348 C C . VAL A 1 300 ? 9.328 -30.031 -21.75 1 97.19 300 VAL A C 1
ATOM 2350 O O . VAL A 1 300 ? 9.398 -31.25 -21.938 1 97.19 300 VAL A O 1
ATOM 2353 N N . ASN A 1 301 ? 8.359 -29.531 -21.141 1 95.25 301 ASN A N 1
ATOM 2354 C CA . ASN A 1 301 ? 7.27 -30.359 -20.625 1 95.25 301 ASN A CA 1
ATOM 2355 C C . ASN A 1 301 ? 6.246 -30.672 -21.703 1 95.25 301 ASN A C 1
ATOM 2357 O O . ASN A 1 301 ? 6.465 -30.375 -22.875 1 95.25 301 ASN A O 1
ATOM 2361 N N . LYS A 1 302 ? 5.133 -31.281 -21.312 1 91.75 302 LYS A N 1
ATOM 2362 C CA . LYS A 1 302 ? 4.137 -31.797 -22.25 1 91.75 302 LYS A CA 1
ATOM 2363 C C . LYS A 1 302 ? 3.412 -30.656 -22.953 1 91.75 302 LYS A C 1
ATOM 2365 O O . LYS A 1 302 ? 2.881 -30.828 -24.062 1 91.75 302 LYS A O 1
ATOM 2370 N N . ASP A 1 303 ? 3.451 -29.438 -22.391 1 96 303 ASP A N 1
ATOM 2371 C CA . ASP A 1 303 ? 2.814 -28.25 -22.984 1 96 303 ASP A CA 1
ATOM 2372 C C . ASP A 1 303 ? 3.773 -27.516 -23.922 1 96 303 ASP A C 1
ATOM 2374 O O . ASP A 1 303 ? 3.42 -26.484 -24.484 1 96 303 ASP A O 1
ATOM 2378 N N . GLY A 1 304 ? 4.957 -28.031 -24.031 1 97.19 304 GLY A N 1
ATOM 2379 C CA . GLY A 1 304 ? 5.949 -27.391 -24.875 1 97.19 304 GLY A CA 1
ATOM 2380 C C . GLY A 1 304 ? 6.645 -26.219 -24.203 1 97.19 304 GLY A C 1
ATOM 2381 O O . GLY A 1 304 ? 7.164 -25.328 -24.875 1 97.19 304 GLY A O 1
ATOM 2382 N N . LEU A 1 305 ? 6.609 -26.172 -22.891 1 98.12 305 LEU A N 1
ATOM 2383 C CA . LEU A 1 305 ? 7.188 -25.078 -22.125 1 98.12 305 LEU A CA 1
ATOM 2384 C C . LEU A 1 305 ? 8.422 -25.547 -21.359 1 98.12 305 LEU A C 1
ATOM 2386 O O . LEU A 1 305 ? 8.438 -26.641 -20.812 1 98.12 305 LEU A O 1
ATOM 2390 N N . PRO A 1 306 ? 9.461 -24.719 -21.297 1 98 306 PRO A N 1
ATOM 2391 C CA . PRO A 1 306 ? 10.68 -25.125 -20.594 1 98 306 PRO A CA 1
ATOM 2392 C C . PRO A 1 306 ? 10.469 -25.266 -19.094 1 98 306 PRO A C 1
ATOM 2394 O O . PRO A 1 306 ? 9.797 -24.438 -18.469 1 98 306 PRO A O 1
ATOM 2397 N N . GLU A 1 307 ? 11.055 -26.25 -18.5 1 96.31 307 GLU A N 1
ATOM 2398 C CA . GLU A 1 307 ? 10.961 -26.531 -17.078 1 96.31 307 GLU A CA 1
ATOM 2399 C C . GLU A 1 307 ? 11.969 -25.719 -16.281 1 96.31 307 GLU A C 1
ATOM 2401 O O . GLU A 1 307 ? 12.891 -25.125 -16.859 1 96.31 307 GLU A O 1
ATOM 2406 N N . ALA A 1 308 ? 11.828 -25.719 -14.953 1 95 308 ALA A N 1
ATOM 2407 C CA . ALA A 1 308 ? 12.57 -24.781 -14.094 1 95 308 ALA A CA 1
ATOM 2408 C C . ALA A 1 308 ? 13.891 -25.406 -13.648 1 95 308 ALA A C 1
ATOM 2410 O O . ALA A 1 308 ? 14.75 -24.703 -13.094 1 95 308 ALA A O 1
ATOM 2411 N N . TRP A 1 309 ? 14.086 -26.766 -13.938 1 93.81 309 TRP A N 1
ATOM 2412 C CA . TRP A 1 309 ? 15.297 -27.438 -13.484 1 93.81 309 TRP A CA 1
ATOM 2413 C C . TRP A 1 309 ? 15.836 -28.375 -14.562 1 93.81 309 TRP A C 1
ATOM 2415 O O . TRP A 1 309 ? 15.062 -28.953 -15.328 1 93.81 309 TRP A O 1
ATOM 2425 N N . PHE A 1 310 ? 17.188 -28.531 -14.539 1 95.88 310 PHE A N 1
ATOM 2426 C CA . PHE A 1 310 ? 17.812 -29.562 -15.367 1 95.88 310 PHE A CA 1
ATOM 2427 C C . PHE A 1 310 ? 17.875 -30.891 -14.625 1 95.88 310 PHE A C 1
ATOM 2429 O O . PHE A 1 310 ? 18.953 -31.469 -14.461 1 95.88 310 PHE A O 1
ATOM 2436 N N . ASN A 1 311 ? 16.766 -31.312 -14.203 1 93.56 311 ASN A N 1
ATOM 2437 C CA . ASN A 1 311 ? 16.562 -32.562 -13.508 1 93.56 311 ASN A CA 1
ATOM 2438 C C . ASN A 1 311 ? 15.211 -33.188 -13.844 1 93.56 311 ASN A C 1
ATOM 2440 O O . ASN A 1 311 ? 14.172 -32.656 -13.469 1 93.56 311 ASN A O 1
ATOM 2444 N N . LYS A 1 312 ? 15.18 -34.281 -14.453 1 91.81 312 LYS A N 1
ATOM 2445 C CA . LYS A 1 312 ? 13.953 -34.906 -14.945 1 91.81 312 LYS A CA 1
ATOM 2446 C C . LYS A 1 312 ? 13.055 -35.344 -13.789 1 91.81 312 LYS A C 1
ATOM 2448 O O . LYS A 1 312 ? 11.844 -35.469 -13.953 1 91.81 312 LYS A O 1
ATOM 2453 N N . ASN A 1 313 ? 13.656 -35.562 -12.664 1 90.06 313 ASN A N 1
ATOM 2454 C CA . ASN A 1 313 ? 12.867 -35.969 -11.508 1 90.06 313 ASN A CA 1
ATOM 2455 C C . ASN A 1 313 ? 12.289 -34.781 -10.758 1 90.06 313 ASN A C 1
ATOM 2457 O O . ASN A 1 313 ? 11.602 -34.938 -9.75 1 90.06 313 ASN A O 1
ATOM 2461 N N . ARG A 1 314 ? 12.508 -33.562 -11.273 1 89.81 314 ARG A N 1
ATOM 2462 C CA . ARG A 1 314 ? 11.984 -32.344 -10.688 1 89.81 314 ARG A CA 1
ATOM 2463 C C . ARG A 1 314 ? 11.242 -31.5 -11.727 1 89.81 314 ARG A C 1
ATOM 2465 O O . ARG A 1 314 ? 11.656 -30.391 -12.047 1 89.81 314 ARG A O 1
ATOM 2472 N N . PRO A 1 315 ? 10.156 -32.094 -12.164 1 92.06 315 PRO A N 1
ATOM 2473 C CA . PRO A 1 315 ? 9.406 -31.406 -13.219 1 92.06 315 PRO A CA 1
ATOM 2474 C C . PRO A 1 315 ? 8.625 -30.219 -12.688 1 92.06 315 PRO A C 1
ATOM 2476 O O . PRO A 1 315 ? 7.43 -30.328 -12.406 1 92.06 315 PRO A O 1
ATOM 2479 N N . ARG A 1 316 ? 9.273 -29.047 -12.578 1 92.44 316 ARG A N 1
ATOM 2480 C CA . ARG A 1 316 ? 8.656 -27.812 -12.109 1 92.44 316 ARG A CA 1
ATOM 2481 C C . ARG A 1 316 ? 8.555 -26.781 -13.227 1 92.44 316 ARG A C 1
ATOM 2483 O O . ARG A 1 316 ? 9.414 -26.734 -14.117 1 92.44 316 ARG A O 1
ATOM 2490 N N . PHE A 1 317 ? 7.52 -26.047 -13.156 1 95.06 317 PHE A N 1
ATOM 2491 C CA . PHE A 1 317 ? 7.32 -24.984 -14.141 1 95.06 317 PHE A CA 1
ATOM 2492 C C . PHE A 1 317 ? 7.09 -23.641 -13.453 1 95.06 317 PHE A C 1
ATOM 2494 O O . PHE A 1 317 ? 6.453 -23.578 -12.398 1 95.06 317 PHE A O 1
ATOM 2501 N N . CYS A 1 318 ? 7.602 -22.609 -13.984 1 96.44 318 CYS A N 1
ATOM 2502 C CA . CYS A 1 318 ? 7.43 -21.234 -13.547 1 96.44 318 CYS A CA 1
ATOM 2503 C C . CYS A 1 318 ? 7.379 -20.281 -14.734 1 96.44 318 CYS A C 1
ATOM 2505 O O . CYS A 1 318 ? 8.297 -20.266 -15.555 1 96.44 318 CYS A O 1
ATOM 2507 N N . HIS A 1 319 ? 6.336 -19.453 -14.797 1 98.06 319 HIS A N 1
ATOM 2508 C CA . HIS A 1 319 ? 6.172 -18.594 -15.961 1 98.06 319 HIS A CA 1
ATOM 2509 C C . HIS A 1 319 ? 7.262 -17.531 -16 1 98.06 319 HIS A C 1
ATOM 2511 O O . HIS A 1 319 ? 7.625 -17.047 -17.078 1 98.06 319 HIS A O 1
ATOM 2517 N N . CYS A 1 320 ? 7.832 -17.109 -14.883 1 98.25 320 CYS A N 1
ATOM 2518 C CA . CYS A 1 320 ? 8.938 -16.156 -14.891 1 98.25 320 CYS A CA 1
ATOM 2519 C C . CYS A 1 320 ? 10.195 -16.797 -15.477 1 98.25 320 CYS A C 1
ATOM 2521 O O . CYS A 1 320 ? 10.891 -16.156 -16.281 1 98.25 320 CYS A O 1
ATOM 2523 N N . ILE A 1 321 ? 10.477 -18.031 -15.062 1 98.25 321 ILE A N 1
ATOM 2524 C CA . ILE A 1 321 ? 11.633 -18.734 -15.594 1 98.25 321 ILE A CA 1
ATOM 2525 C C . ILE A 1 321 ? 11.438 -19 -17.078 1 98.25 321 ILE A C 1
ATOM 2527 O O . ILE A 1 321 ? 12.367 -18.844 -17.875 1 98.25 321 ILE A O 1
ATOM 2531 N N . CYS A 1 322 ? 10.234 -19.359 -17.438 1 98.56 322 CYS A N 1
ATOM 2532 C CA . CYS A 1 322 ? 9.883 -19.531 -18.844 1 98.56 322 CYS A CA 1
ATOM 2533 C C . CYS A 1 322 ? 10.164 -18.25 -19.625 1 98.56 322 CYS A C 1
ATOM 2535 O O . CYS A 1 322 ? 10.727 -18.297 -20.719 1 98.56 322 CYS A O 1
ATOM 2537 N N . ALA A 1 323 ? 9.797 -17.094 -19.062 1 98.81 323 ALA A N 1
ATOM 2538 C CA . ALA A 1 323 ? 10.047 -15.789 -19.688 1 98.81 323 ALA A CA 1
ATOM 2539 C C . ALA A 1 323 ? 11.539 -15.547 -19.859 1 98.81 323 ALA A C 1
ATOM 2541 O O . ALA A 1 323 ? 11.984 -15.031 -20.891 1 98.81 323 ALA A O 1
ATOM 2542 N N . ASN A 1 324 ? 12.312 -15.891 -18.859 1 98.62 324 ASN A N 1
ATOM 2543 C CA . ASN A 1 324 ? 13.766 -15.727 -18.922 1 98.62 324 ASN A CA 1
ATOM 2544 C C . ASN A 1 324 ? 14.375 -16.578 -20.016 1 98.62 324 ASN A C 1
ATOM 2546 O O . ASN A 1 324 ? 15.219 -16.109 -20.781 1 98.62 324 ASN A O 1
ATOM 2550 N N . VAL A 1 325 ? 13.906 -17.828 -20.109 1 98.75 325 VAL A N 1
ATOM 2551 C CA . VAL A 1 325 ? 14.367 -18.719 -21.172 1 98.75 325 VAL A CA 1
ATOM 2552 C C . VAL A 1 325 ? 13.969 -18.141 -22.531 1 98.75 325 VAL A C 1
ATOM 2554 O O . VAL A 1 325 ? 14.781 -18.109 -23.453 1 98.75 325 VAL A O 1
ATOM 2557 N N . PHE A 1 326 ? 12.781 -17.688 -22.625 1 98.75 326 PHE A N 1
ATOM 2558 C CA . PHE A 1 326 ? 12.281 -17.109 -23.859 1 98.75 326 PHE A CA 1
ATOM 2559 C C . PHE A 1 326 ? 13.117 -15.914 -24.281 1 98.75 326 PHE A C 1
ATOM 2561 O O . PHE A 1 326 ? 13.469 -15.766 -25.453 1 98.75 326 PHE A O 1
ATOM 2568 N N . ARG A 1 327 ? 13.422 -15.047 -23.328 1 98.69 327 ARG A N 1
ATOM 2569 C CA . ARG A 1 327 ? 14.273 -13.898 -23.609 1 98.69 327 ARG A CA 1
ATOM 2570 C C . ARG A 1 327 ? 15.602 -14.336 -24.203 1 98.69 327 ARG A C 1
ATOM 2572 O O . ARG A 1 327 ? 16.016 -13.812 -25.25 1 98.69 327 ARG A O 1
ATOM 2579 N N . PHE A 1 328 ? 16.266 -15.289 -23.625 1 98.5 328 PHE A N 1
ATOM 2580 C CA . PHE A 1 328 ? 17.547 -15.789 -24.109 1 98.5 328 PHE A CA 1
ATOM 2581 C C . PHE A 1 328 ? 17.422 -16.359 -25.516 1 98.5 328 PHE A C 1
ATOM 2583 O O . PHE A 1 328 ? 18.234 -16.047 -26.391 1 98.5 328 PHE A O 1
ATOM 2590 N N . PHE A 1 329 ? 16.391 -17.172 -25.719 1 98.62 329 PHE A N 1
ATOM 2591 C CA . PHE A 1 329 ? 16.172 -17.766 -27.031 1 98.62 329 PHE A CA 1
ATOM 2592 C C . PHE A 1 329 ? 15.875 -16.703 -28.078 1 98.62 329 PHE A C 1
ATOM 2594 O O . PHE A 1 329 ? 16.406 -16.75 -29.188 1 98.62 329 PHE A O 1
ATOM 2601 N N . THR A 1 330 ? 15.062 -15.734 -27.766 1 98.38 330 THR A N 1
ATOM 2602 C CA . THR A 1 330 ? 14.633 -14.711 -28.719 1 98.38 330 THR A CA 1
ATOM 2603 C C . THR A 1 330 ? 15.805 -13.812 -29.125 1 98.38 330 THR A C 1
ATOM 2605 O O . THR A 1 330 ? 15.977 -13.508 -30.297 1 98.38 330 THR A O 1
ATOM 2608 N N . ILE A 1 331 ? 16.594 -13.445 -28.141 1 96.94 331 ILE A N 1
ATOM 2609 C CA . ILE A 1 331 ? 17.719 -12.562 -28.422 1 96.94 331 ILE A CA 1
ATOM 2610 C C . ILE A 1 331 ? 18.719 -13.266 -29.344 1 96.94 331 ILE A C 1
ATOM 2612 O O . ILE A 1 331 ? 19.406 -12.617 -30.125 1 96.94 331 ILE A O 1
ATOM 2616 N N . ASN A 1 332 ? 18.797 -14.609 -29.359 1 97 332 ASN A N 1
ATOM 2617 C CA . ASN A 1 332 ? 19.734 -15.383 -30.172 1 97 332 ASN A CA 1
ATOM 2618 C C . ASN A 1 332 ? 19.047 -15.945 -31.406 1 97 332 ASN A C 1
ATOM 2620 O O . ASN A 1 332 ? 19.609 -16.812 -32.094 1 97 332 ASN A O 1
ATOM 2624 N N . HIS A 1 333 ? 17.75 -15.594 -31.734 1 96.5 333 HIS A N 1
ATOM 2625 C CA . HIS A 1 333 ? 17 -15.938 -32.938 1 96.5 333 HIS A CA 1
ATOM 2626 C C . HIS A 1 333 ? 16.688 -17.438 -32.969 1 96.5 333 HIS A C 1
ATOM 2628 O O . HIS A 1 333 ? 16.766 -18.062 -34.031 1 96.5 333 HIS A O 1
ATOM 2634 N N . TRP A 1 334 ? 16.406 -18.016 -31.75 1 97.75 334 TRP A N 1
ATOM 2635 C CA . TRP A 1 334 ? 16.078 -19.438 -31.656 1 97.75 334 TRP A CA 1
ATOM 2636 C C . TRP A 1 334 ? 14.633 -19.641 -31.234 1 97.75 334 TRP A C 1
ATOM 2638 O O . TRP A 1 334 ? 14.266 -20.703 -30.734 1 97.75 334 TRP A O 1
ATOM 2648 N N . THR A 1 335 ? 13.797 -18.672 -31.344 1 95.5 335 THR A N 1
ATOM 2649 C CA . THR A 1 335 ? 12.422 -18.688 -30.844 1 95.5 335 THR A CA 1
ATOM 2650 C C . THR A 1 335 ? 11.648 -19.859 -31.453 1 95.5 335 THR A C 1
ATOM 2652 O O . THR A 1 335 ? 10.766 -20.422 -30.797 1 95.5 335 THR A O 1
ATOM 2655 N N . GLU A 1 336 ? 11.945 -20.234 -32.656 1 96.31 336 GLU A N 1
ATOM 2656 C CA . GLU A 1 336 ? 11.234 -21.281 -33.375 1 96.31 336 GLU A CA 1
ATOM 2657 C C . GLU A 1 336 ? 11.43 -22.641 -32.688 1 96.31 336 GLU A C 1
ATOM 2659 O O . GLU A 1 336 ? 10.656 -23.578 -32.906 1 96.31 336 GLU A O 1
ATOM 2664 N N . LYS A 1 337 ? 12.453 -22.781 -31.875 1 97.5 337 LYS A N 1
ATOM 2665 C CA . LYS A 1 337 ? 12.727 -24.031 -31.172 1 97.5 337 LYS A CA 1
ATOM 2666 C C . LYS A 1 337 ? 11.766 -24.219 -30 1 97.5 337 LYS A C 1
ATOM 2668 O O . LYS A 1 337 ? 11.625 -25.328 -29.484 1 97.5 337 LYS A O 1
ATOM 2673 N N . LEU A 1 338 ? 11.102 -23.172 -29.531 1 97.62 338 LEU A N 1
ATOM 2674 C CA . LEU A 1 338 ? 10.078 -23.188 -28.5 1 97.62 338 LEU A CA 1
ATOM 2675 C C . LEU A 1 338 ? 8.789 -22.531 -28.984 1 97.62 338 LEU A C 1
ATOM 2677 O O . LEU A 1 338 ? 8.375 -21.484 -28.453 1 97.62 338 LEU A O 1
ATOM 2681 N N . PRO A 1 339 ? 8.164 -23.125 -29.922 1 96.44 339 PRO A N 1
ATOM 2682 C CA . PRO A 1 339 ? 7.09 -22.469 -30.656 1 96.44 339 PRO A CA 1
ATOM 2683 C C . PRO A 1 339 ? 5.879 -22.141 -29.781 1 96.44 339 PRO A C 1
ATOM 2685 O O . PRO A 1 339 ? 5.055 -21.297 -30.156 1 96.44 339 PRO A O 1
ATOM 2688 N N . LYS A 1 340 ? 5.711 -22.75 -28.625 1 97.56 340 LYS A N 1
ATOM 2689 C CA . LYS A 1 340 ? 4.5 -22.578 -27.828 1 97.56 340 LYS A CA 1
ATOM 2690 C C . LYS A 1 340 ? 4.688 -21.484 -26.766 1 97.56 340 LYS A C 1
ATOM 2692 O O . LYS A 1 340 ? 3.719 -21.047 -26.141 1 97.56 340 LYS A O 1
ATOM 2697 N N . VAL A 1 341 ? 5.883 -21.031 -26.547 1 98.44 341 VAL A N 1
ATOM 2698 C CA . VAL A 1 341 ? 6.207 -20.203 -25.391 1 98.44 341 VAL A CA 1
ATOM 2699 C C . VAL A 1 341 ? 5.625 -18.797 -25.578 1 98.44 341 VAL A C 1
ATOM 2701 O O . VAL A 1 341 ? 5.035 -18.234 -24.656 1 98.44 341 VAL A O 1
ATOM 2704 N N . TYR A 1 342 ? 5.75 -18.25 -26.812 1 98.5 342 TYR A N 1
ATOM 2705 C CA . TYR A 1 342 ? 5.262 -16.891 -27.078 1 98.5 342 TYR A CA 1
ATOM 2706 C C . TYR A 1 342 ? 3.779 -16.781 -26.75 1 98.5 342 TYR A C 1
ATOM 2708 O O . TYR A 1 342 ? 3.369 -15.883 -26.016 1 98.5 342 TYR A O 1
ATOM 2716 N N . GLU A 1 343 ? 3.055 -17.672 -27.297 1 98.06 343 GLU A N 1
ATOM 2717 C CA . GLU A 1 343 ? 1.611 -17.625 -27.094 1 98.06 343 GLU A CA 1
ATOM 2718 C C . GLU A 1 343 ? 1.266 -17.781 -25.609 1 98.06 343 GLU A C 1
ATOM 2720 O O . GLU A 1 343 ? 0.375 -17.109 -25.094 1 98.06 343 GLU A O 1
ATOM 2725 N N . TYR A 1 344 ? 1.909 -18.672 -24.938 1 98.25 344 TYR A N 1
ATOM 2726 C CA . TYR A 1 344 ? 1.679 -18.891 -23.516 1 98.25 344 TYR A CA 1
ATOM 2727 C C . TYR A 1 344 ? 1.928 -17.609 -22.719 1 98.25 344 TYR A C 1
ATOM 2729 O O . TYR A 1 344 ? 1.093 -17.188 -21.922 1 98.25 344 TYR A O 1
ATOM 2737 N N . LEU A 1 345 ? 3.066 -16.984 -22.938 1 98.81 345 LEU A N 1
ATOM 2738 C CA . LEU A 1 345 ? 3.436 -15.781 -22.203 1 98.81 345 LEU A CA 1
ATOM 2739 C C . LEU A 1 345 ? 2.441 -14.656 -22.484 1 98.81 345 LEU A C 1
ATOM 2741 O O . LEU A 1 345 ? 2.066 -13.914 -21.562 1 98.81 345 LEU A O 1
ATOM 2745 N N . CYS A 1 346 ? 1.979 -14.516 -23.719 1 98.75 346 CYS A N 1
ATOM 2746 C CA . CYS A 1 346 ? 1.006 -13.484 -24.078 1 98.75 346 CYS A CA 1
ATOM 2747 C C . CYS A 1 346 ? -0.324 -13.727 -23.375 1 98.75 346 CYS A C 1
ATOM 2749 O O . CYS A 1 346 ? -0.982 -12.781 -22.938 1 98.75 346 CYS A O 1
ATOM 2751 N N . ARG A 1 347 ? -0.697 -14.969 -23.25 1 98.12 347 ARG A N 1
ATOM 2752 C CA . ARG A 1 347 ? -1.935 -15.281 -22.547 1 98.12 347 ARG A CA 1
ATOM 2753 C C . ARG A 1 347 ? -1.844 -14.898 -21.078 1 98.12 347 ARG A C 1
ATOM 2755 O O . ARG A 1 347 ? -2.809 -14.383 -20.5 1 98.12 347 ARG A O 1
ATOM 2762 N N . VAL A 1 348 ? -0.697 -15.172 -20.438 1 98.69 348 VAL A N 1
ATOM 2763 C CA . VAL A 1 348 ? -0.47 -14.812 -19.047 1 98.69 348 VAL A CA 1
ATOM 2764 C C . VAL A 1 348 ? -0.586 -13.305 -18.875 1 98.69 348 VAL A C 1
ATOM 2766 O O . VAL A 1 348 ? -1.164 -12.828 -17.891 1 98.69 348 VAL A O 1
ATOM 2769 N N . LEU A 1 349 ? -0.065 -12.547 -19.875 1 98.81 349 LEU A N 1
ATOM 2770 C CA . LEU A 1 349 ? -0.182 -11.094 -19.859 1 98.81 349 LEU A CA 1
ATOM 2771 C C . LEU A 1 349 ? -1.632 -10.664 -20.062 1 98.81 349 LEU A C 1
ATOM 2773 O O . LEU A 1 349 ? -2.154 -9.852 -19.297 1 98.81 349 LEU A O 1
ATOM 2777 N N . GLU A 1 350 ? -2.25 -11.227 -21.062 1 98.62 350 GLU A N 1
ATOM 2778 C CA . GLU A 1 350 ? -3.596 -10.828 -21.469 1 98.62 350 GLU A CA 1
ATOM 2779 C C . GLU A 1 350 ? -4.598 -11.031 -20.344 1 98.62 350 GLU A C 1
ATOM 2781 O O . GLU A 1 350 ? -5.469 -10.195 -20.109 1 98.62 350 GLU A O 1
ATOM 2786 N N . THR A 1 351 ? -4.457 -12.102 -19.641 1 98.5 351 THR A N 1
ATOM 2787 C CA . THR A 1 351 ? -5.43 -12.477 -18.609 1 98.5 351 THR A CA 1
ATOM 2788 C C . THR A 1 351 ? -5.004 -11.961 -17.25 1 98.5 351 THR A C 1
ATOM 2790 O O . THR A 1 351 ? -5.703 -12.172 -16.25 1 98.5 351 THR A O 1
ATOM 2793 N N . ARG A 1 352 ? -3.83 -11.312 -17.125 1 98.31 352 ARG A N 1
ATOM 2794 C CA . ARG A 1 352 ? -3.26 -10.781 -15.891 1 98.31 352 ARG A CA 1
ATOM 2795 C C . ARG A 1 352 ? -2.996 -11.891 -14.883 1 98.31 352 ARG A C 1
ATOM 2797 O O . ARG A 1 352 ? -2.984 -11.648 -13.672 1 98.31 352 ARG A O 1
ATOM 2804 N N . ALA A 1 353 ? -2.734 -13.086 -15.344 1 98.69 353 ALA A N 1
ATOM 2805 C CA . ALA A 1 353 ? -2.492 -14.227 -14.469 1 98.69 353 ALA A CA 1
ATOM 2806 C C . ALA A 1 353 ? -1.188 -14.062 -13.695 1 98.69 353 ALA A C 1
ATOM 2808 O O . ALA A 1 353 ? -1.037 -14.594 -12.594 1 98.69 353 ALA A O 1
ATOM 2809 N N . PHE A 1 354 ? -0.297 -13.258 -14.266 1 98.5 354 PHE A N 1
ATOM 2810 C CA . PHE A 1 354 ? 1.006 -13.039 -13.648 1 98.5 354 PHE A CA 1
ATOM 2811 C C . PHE A 1 354 ? 0.858 -12.352 -12.297 1 98.5 354 PHE A C 1
ATOM 2813 O O . PHE A 1 354 ? 1.784 -12.359 -11.484 1 98.5 354 PHE A O 1
ATOM 2820 N N . LEU A 1 355 ? -0.269 -11.742 -12.016 1 98.19 355 LEU A N 1
ATOM 2821 C CA . LEU A 1 355 ? -0.485 -10.984 -10.789 1 98.19 355 LEU A CA 1
ATOM 2822 C C . LEU A 1 355 ? -0.437 -11.906 -9.57 1 98.19 355 LEU A C 1
ATOM 2824 O O . LEU A 1 355 ? -0.229 -11.445 -8.445 1 98.19 355 LEU A O 1
ATOM 2828 N N . HIS A 1 356 ? -0.541 -13.227 -9.758 1 97.88 356 HIS A N 1
ATOM 2829 C CA . HIS A 1 356 ? -0.516 -14.188 -8.656 1 97.88 356 HIS A CA 1
ATOM 2830 C C . HIS A 1 356 ? 0.915 -14.5 -8.234 1 97.88 356 HIS A C 1
ATOM 2832 O O . HIS A 1 356 ? 1.133 -15.188 -7.23 1 97.88 356 HIS A O 1
ATOM 2838 N N . GLY A 1 357 ? 1.867 -14.008 -8.945 1 96.94 357 GLY A N 1
ATOM 2839 C CA . GLY A 1 357 ? 3.238 -14.438 -8.719 1 96.94 357 GLY A CA 1
ATOM 2840 C C . GLY A 1 357 ? 3.494 -15.867 -9.141 1 96.94 357 GLY A C 1
ATOM 2841 O O . GLY A 1 357 ? 2.871 -16.359 -10.086 1 96.94 357 GLY A O 1
ATOM 2842 N N . SER A 1 358 ? 4.531 -16.422 -8.656 1 95.12 358 SER A N 1
ATOM 2843 C CA . SER A 1 358 ? 4.859 -17.812 -8.922 1 95.12 358 SER A CA 1
ATOM 2844 C C . SER A 1 358 ? 5.391 -18.5 -7.676 1 95.12 358 SER A C 1
ATOM 2846 O O . SER A 1 358 ? 5.367 -17.938 -6.582 1 95.12 358 SER A O 1
ATOM 2848 N N . ARG A 1 359 ? 5.707 -19.719 -7.91 1 91.62 359 ARG A N 1
ATOM 2849 C CA . ARG A 1 359 ? 6.273 -20.531 -6.84 1 91.62 359 ARG A CA 1
ATOM 2850 C C . ARG A 1 359 ? 7.559 -19.906 -6.305 1 91.62 359 ARG A C 1
ATOM 2852 O O . ARG A 1 359 ? 7.836 -19.984 -5.105 1 91.62 359 ARG A O 1
ATOM 2859 N N . TYR A 1 360 ? 8.289 -19.25 -7.156 1 93.5 360 TYR A N 1
ATOM 2860 C CA . TYR A 1 360 ? 9.609 -18.734 -6.801 1 93.5 360 TYR A CA 1
ATOM 2861 C C . TYR A 1 360 ? 9.594 -17.219 -6.707 1 93.5 360 TYR A C 1
ATOM 2863 O O . TYR A 1 360 ? 10.211 -16.641 -5.809 1 93.5 360 TYR A O 1
ATOM 2871 N N . TYR A 1 361 ? 8.875 -16.594 -7.594 1 96.19 361 TYR A N 1
ATOM 2872 C CA . TYR A 1 361 ? 8.797 -15.141 -7.691 1 96.19 361 TYR A CA 1
ATOM 2873 C C . TYR A 1 361 ? 7.453 -14.633 -7.176 1 96.19 361 TYR A C 1
ATOM 2875 O O . TYR A 1 361 ? 6.469 -14.594 -7.918 1 96.19 361 TYR A O 1
ATOM 2883 N N . LYS A 1 362 ? 7.516 -14.117 -5.961 1 94.94 362 LYS A N 1
ATOM 2884 C CA . LYS A 1 362 ? 6.262 -13.703 -5.332 1 94.94 362 LYS A CA 1
ATOM 2885 C C . LYS A 1 362 ? 5.82 -12.328 -5.836 1 94.94 362 LYS A C 1
ATOM 2887 O O . LYS A 1 362 ? 4.625 -12.031 -5.871 1 94.94 362 LYS A O 1
ATOM 2892 N N . ILE A 1 363 ? 6.801 -11.484 -6.184 1 96.88 363 ILE A N 1
ATOM 2893 C CA . ILE A 1 363 ? 6.473 -10.172 -6.738 1 96.88 363 ILE A CA 1
ATOM 2894 C C . ILE A 1 363 ? 6.129 -10.312 -8.219 1 96.88 363 ILE A C 1
ATOM 2896 O O . ILE A 1 363 ? 6.984 -10.664 -9.031 1 96.88 363 ILE A O 1
ATOM 2900 N N . PRO A 1 364 ? 4.934 -9.992 -8.602 1 97.44 364 PRO A N 1
ATOM 2901 C CA . PRO A 1 364 ? 4.484 -10.242 -9.977 1 97.44 364 PRO A CA 1
ATOM 2902 C C . PRO A 1 364 ? 5.258 -9.422 -11.008 1 97.44 364 PRO A C 1
ATOM 2904 O O . PRO A 1 364 ? 5.324 -9.805 -12.18 1 97.44 364 PRO A O 1
ATOM 2907 N N . ASP A 1 365 ? 5.875 -8.352 -10.562 1 98.5 365 ASP A N 1
ATOM 2908 C CA . ASP A 1 365 ? 6.531 -7.43 -11.484 1 98.5 365 ASP A CA 1
ATOM 2909 C C . ASP A 1 365 ? 7.758 -8.07 -12.125 1 98.5 365 ASP A C 1
ATOM 2911 O O . ASP A 1 365 ? 8.25 -7.594 -13.148 1 98.5 365 ASP A O 1
ATOM 2915 N N . TRP A 1 366 ? 8.281 -9.211 -11.562 1 98.69 366 TRP A N 1
ATOM 2916 C CA . TRP A 1 366 ? 9.398 -9.922 -12.172 1 98.69 366 TRP A CA 1
ATOM 2917 C C . TRP A 1 366 ? 9.07 -10.328 -13.609 1 98.69 366 TRP A C 1
ATOM 2919 O O . TRP A 1 366 ? 9.898 -10.188 -14.508 1 98.69 366 TRP A O 1
ATOM 2929 N N . PHE A 1 367 ? 7.836 -10.828 -13.797 1 98.81 367 PHE A N 1
ATOM 2930 C CA . PHE A 1 367 ? 7.391 -11.312 -15.102 1 98.81 367 PHE A CA 1
ATOM 2931 C C . PHE A 1 367 ? 7.426 -10.203 -16.141 1 98.81 367 PHE A C 1
ATOM 2933 O O . PHE A 1 367 ? 7.98 -10.375 -17.219 1 98.81 367 PHE A O 1
ATOM 2940 N N . LEU A 1 368 ? 6.91 -9.023 -15.766 1 98.94 368 LEU A N 1
ATOM 2941 C CA . LEU A 1 368 ? 6.891 -7.867 -16.656 1 98.94 368 LEU A CA 1
ATOM 2942 C C . LEU A 1 368 ? 8.305 -7.344 -16.906 1 98.94 368 LEU A C 1
ATOM 2944 O O . LEU A 1 368 ? 8.633 -6.949 -18.031 1 98.94 368 LEU A O 1
ATOM 2948 N N . TYR A 1 369 ? 9.047 -7.359 -15.883 1 98.81 369 TYR A N 1
ATOM 2949 C CA . TYR A 1 369 ? 10.414 -6.871 -15.961 1 98.81 369 TYR A CA 1
ATOM 2950 C C . TYR A 1 369 ? 11.227 -7.672 -16.984 1 98.81 369 TYR A C 1
ATOM 2952 O O . TYR A 1 369 ? 11.891 -7.098 -17.844 1 98.81 369 TYR A O 1
ATOM 2960 N N . ILE A 1 370 ? 11.148 -8.984 -16.938 1 98.88 370 ILE A N 1
ATOM 2961 C CA . ILE A 1 370 ? 11.906 -9.867 -17.812 1 98.88 370 ILE A CA 1
ATOM 2962 C C . ILE A 1 370 ? 11.477 -9.641 -19.266 1 98.88 370 ILE A C 1
ATOM 2964 O O . ILE A 1 370 ? 12.32 -9.453 -20.156 1 98.88 370 ILE A O 1
ATOM 2968 N N . LEU A 1 371 ? 10.219 -9.586 -19.469 1 98.88 371 LEU A N 1
ATOM 2969 C CA . LEU A 1 371 ? 9.703 -9.484 -20.828 1 98.88 371 LEU A CA 1
ATOM 2970 C C . LEU A 1 371 ? 9.914 -8.078 -21.391 1 98.88 371 LEU A C 1
ATOM 2972 O O . LEU A 1 371 ? 10.133 -7.906 -22.594 1 98.88 371 LEU A O 1
ATOM 2976 N N . SER A 1 372 ? 9.836 -7.062 -20.516 1 98.88 372 SER A N 1
ATOM 2977 C CA . SER A 1 372 ? 10.133 -5.707 -20.969 1 98.88 372 SER A CA 1
ATOM 2978 C C . SER A 1 372 ? 11.594 -5.566 -21.391 1 98.88 372 SER A C 1
ATOM 2980 O O . SER A 1 372 ? 11.906 -4.883 -22.359 1 98.88 372 SER A O 1
ATOM 2982 N N . ASP A 1 373 ? 12.477 -6.164 -20.609 1 98.62 373 ASP A N 1
ATOM 2983 C CA . ASP A 1 373 ? 13.891 -6.176 -20.984 1 98.62 373 ASP A CA 1
ATOM 2984 C C . ASP A 1 373 ? 14.086 -6.824 -22.359 1 98.62 373 ASP A C 1
ATOM 2986 O O . ASP A 1 373 ? 14.875 -6.34 -23.172 1 98.62 373 ASP A O 1
ATOM 2990 N N . LEU A 1 374 ? 13.375 -7.938 -22.578 1 98.75 374 LEU A N 1
ATOM 2991 C CA . LEU A 1 374 ? 13.422 -8.586 -23.891 1 98.75 374 LEU A CA 1
ATOM 2992 C C . LEU A 1 374 ? 13.047 -7.609 -25 1 98.75 374 LEU A C 1
ATOM 2994 O O . LEU A 1 374 ? 13.766 -7.48 -25.984 1 98.75 374 LEU A O 1
ATOM 2998 N N . CYS A 1 375 ? 11.953 -6.941 -24.812 1 98.44 375 CYS A N 1
ATOM 2999 C CA . CYS A 1 375 ? 11.477 -6.012 -25.828 1 98.44 375 CYS A CA 1
ATOM 3000 C C . CYS A 1 375 ? 12.477 -4.883 -26.047 1 98.44 375 CYS A C 1
ATOM 3002 O O . CYS A 1 375 ? 12.648 -4.41 -27.172 1 98.44 375 CYS A O 1
ATOM 3004 N N . ALA A 1 376 ? 13.078 -4.445 -24.984 1 98 376 ALA A N 1
ATOM 3005 C CA . ALA A 1 376 ? 14.078 -3.387 -25.094 1 98 376 ALA A CA 1
ATOM 3006 C C . ALA A 1 376 ? 15.297 -3.861 -25.891 1 98 376 ALA A C 1
ATOM 3008 O O . ALA A 1 376 ? 15.922 -3.076 -26.609 1 98 376 ALA A O 1
ATOM 3009 N N . ARG A 1 377 ? 15.672 -5.125 -25.797 1 97.25 377 ARG A N 1
ATOM 3010 C CA . ARG A 1 377 ? 16.828 -5.688 -26.5 1 97.25 377 ARG A CA 1
ATOM 3011 C C . ARG A 1 377 ? 16.516 -5.945 -27.969 1 97.25 377 ARG A C 1
ATOM 3013 O O . ARG A 1 377 ? 17.422 -6.07 -28.781 1 97.25 377 ARG A O 1
ATOM 3020 N N . ARG A 1 378 ? 15.219 -6.012 -28.234 1 97.38 378 ARG A N 1
ATOM 3021 C CA . ARG A 1 378 ? 14.75 -6.188 -29.594 1 97.38 378 ARG A CA 1
ATOM 3022 C C . ARG A 1 378 ? 13.711 -5.129 -29.969 1 97.38 378 ARG A C 1
ATOM 3024 O O . ARG A 1 378 ? 12.578 -5.465 -30.297 1 97.38 378 ARG A O 1
ATOM 3031 N N . PRO A 1 379 ? 14.102 -3.938 -29.969 1 94.56 379 PRO A N 1
ATOM 3032 C CA . PRO A 1 379 ? 13.148 -2.832 -30.062 1 94.56 379 PRO A CA 1
ATOM 3033 C C . PRO A 1 379 ? 12.383 -2.82 -31.391 1 94.56 379 PRO A C 1
ATOM 3035 O O . PRO A 1 379 ? 11.234 -2.375 -31.438 1 94.56 379 PRO A O 1
ATOM 3038 N N . SER A 1 380 ? 12.93 -3.402 -32.5 1 94.38 380 SER A N 1
ATOM 3039 C CA . SER A 1 380 ? 12.312 -3.309 -33.844 1 94.38 380 SER A CA 1
ATOM 3040 C C . SER A 1 380 ? 11.773 -4.66 -34.281 1 94.38 380 SER A C 1
ATOM 3042 O O . SER A 1 380 ? 11.414 -4.832 -35.469 1 94.38 380 SER A O 1
ATOM 3044 N N . ASP A 1 381 ? 11.844 -5.605 -33.406 1 96.62 381 ASP A N 1
ATOM 3045 C CA . ASP A 1 381 ? 11.367 -6.934 -33.781 1 96.62 381 ASP A CA 1
ATOM 3046 C C . ASP A 1 381 ? 9.844 -6.965 -33.875 1 96.62 381 ASP A C 1
ATOM 3048 O O . ASP A 1 381 ? 9.156 -6.93 -32.844 1 96.62 381 ASP A O 1
ATOM 3052 N N . GLU A 1 382 ? 9.305 -7.129 -34.969 1 96.75 382 GLU A N 1
ATOM 3053 C CA . GLU A 1 382 ? 7.871 -7.062 -35.219 1 96.75 382 GLU A CA 1
ATOM 3054 C C . GLU A 1 382 ? 7.145 -8.258 -34.625 1 96.75 382 GLU A C 1
ATOM 3056 O O . GLU A 1 382 ? 5.969 -8.156 -34.281 1 96.75 382 GLU A O 1
ATOM 3061 N N . LYS A 1 383 ? 7.812 -9.305 -34.5 1 96.56 383 LYS A N 1
ATOM 3062 C CA . LYS A 1 383 ? 7.215 -10.508 -33.938 1 96.56 383 LYS A CA 1
ATOM 3063 C C . LYS A 1 383 ? 6.852 -10.32 -32.469 1 96.56 383 LYS A C 1
ATOM 3065 O O . LYS A 1 383 ? 6.055 -11.078 -31.922 1 96.56 383 LYS A O 1
ATOM 3070 N N . LEU A 1 384 ? 7.484 -9.312 -31.859 1 98.12 384 LEU A N 1
ATOM 3071 C CA . LEU A 1 384 ? 7.262 -9.078 -30.438 1 98.12 384 LEU A CA 1
ATOM 3072 C C . LEU A 1 384 ? 6.223 -7.984 -30.219 1 98.12 384 LEU A C 1
ATOM 3074 O O . LEU A 1 384 ? 5.902 -7.641 -29.078 1 98.12 384 LEU A O 1
ATOM 3078 N N . GLN A 1 385 ? 5.637 -7.453 -31.312 1 98.06 385 GLN A N 1
ATOM 3079 C CA . GLN A 1 385 ? 4.773 -6.281 -31.203 1 98.06 385 GLN A CA 1
ATOM 3080 C C . GLN A 1 385 ? 3.551 -6.586 -30.344 1 98.06 385 GLN A C 1
ATOM 3082 O O . GLN A 1 385 ? 3.148 -5.762 -29.516 1 98.06 385 GLN A O 1
ATOM 3087 N N . GLY A 1 386 ? 2.906 -7.754 -30.641 1 98.5 386 GLY A N 1
ATOM 3088 C CA . GLY A 1 386 ? 1.771 -8.141 -29.812 1 98.5 386 GLY A CA 1
ATOM 3089 C C . GLY A 1 386 ? 2.096 -8.188 -28.328 1 98.5 386 GLY A C 1
ATOM 3090 O O . GLY A 1 386 ? 1.339 -7.668 -27.516 1 98.5 386 GLY A O 1
ATOM 3091 N N . MET A 1 387 ? 3.18 -8.773 -27.969 1 98.56 387 MET A N 1
ATOM 3092 C CA . MET A 1 387 ? 3.635 -8.844 -26.578 1 98.56 387 MET A CA 1
ATOM 3093 C C . MET A 1 387 ? 3.939 -7.457 -26.031 1 98.56 387 MET A C 1
ATOM 3095 O O . MET A 1 387 ? 3.58 -7.141 -24.906 1 98.56 387 MET A O 1
ATOM 3099 N N . ARG A 1 388 ? 4.594 -6.648 -26.844 1 98.62 388 ARG A N 1
ATOM 3100 C CA . ARG A 1 388 ? 4.93 -5.281 -26.469 1 98.62 388 ARG A CA 1
ATOM 3101 C C . ARG A 1 388 ? 3.678 -4.496 -26.094 1 98.62 388 ARG A C 1
ATOM 3103 O O . ARG A 1 388 ? 3.654 -3.789 -25.094 1 98.62 388 ARG A O 1
ATOM 3110 N N . ASP A 1 389 ? 2.654 -4.645 -26.906 1 98.69 389 ASP A N 1
ATOM 3111 C CA . ASP A 1 389 ? 1.397 -3.947 -26.656 1 98.69 389 ASP A CA 1
ATOM 3112 C C . ASP A 1 389 ? 0.787 -4.387 -25.328 1 98.69 389 ASP A C 1
ATOM 3114 O O . ASP A 1 389 ? 0.318 -3.553 -24.547 1 98.69 389 ASP A O 1
ATOM 3118 N N . LEU A 1 390 ? 0.767 -5.672 -25.078 1 98.81 390 LEU A N 1
ATOM 3119 C CA . LEU A 1 390 ? 0.241 -6.207 -23.828 1 98.81 390 LEU A CA 1
ATOM 3120 C C . LEU A 1 390 ? 1.061 -5.715 -22.641 1 98.81 390 LEU A C 1
ATOM 3122 O O . LEU A 1 390 ? 0.502 -5.367 -21.594 1 98.81 390 LEU A O 1
ATOM 3126 N N . LEU A 1 391 ? 2.361 -5.668 -22.797 1 98.88 391 LEU A N 1
ATOM 3127 C CA . LEU A 1 391 ? 3.256 -5.219 -21.734 1 98.88 391 LEU A CA 1
ATOM 3128 C C . LEU A 1 391 ? 2.988 -3.76 -21.375 1 98.88 391 LEU A C 1
ATOM 3130 O O . LEU A 1 391 ? 2.979 -3.396 -20.203 1 98.88 391 LEU A O 1
ATOM 3134 N N . VAL A 1 392 ? 2.836 -2.924 -22.406 1 98.75 392 VAL A N 1
ATOM 3135 C CA . VAL A 1 392 ? 2.545 -1.513 -22.188 1 98.75 392 VAL A CA 1
ATOM 3136 C C . VAL A 1 392 ? 1.299 -1.376 -21.312 1 98.75 392 VAL A C 1
ATOM 3138 O O . VAL A 1 392 ? 1.31 -0.653 -20.312 1 98.75 392 VAL A O 1
ATOM 3141 N N . GLU A 1 393 ? 0.279 -2.156 -21.656 1 98.38 393 GLU A N 1
ATOM 3142 C CA . GLU A 1 393 ? -0.96 -2.123 -20.875 1 98.38 393 GLU A CA 1
ATOM 3143 C C . GLU A 1 393 ? -0.727 -2.576 -19.438 1 98.38 393 GLU A C 1
ATOM 3145 O O . GLU A 1 393 ? -1.152 -1.906 -18.5 1 98.38 393 GLU A O 1
ATOM 3150 N N . CYS A 1 394 ? -0.083 -3.674 -19.266 1 98.62 394 CYS A N 1
ATOM 3151 C CA . CYS A 1 394 ? 0.14 -4.266 -17.953 1 98.62 394 CYS A CA 1
ATOM 3152 C C . CYS A 1 394 ? 0.998 -3.355 -17.078 1 98.62 394 CYS A C 1
ATOM 3154 O O . CYS A 1 394 ? 0.702 -3.158 -15.898 1 98.62 394 CYS A O 1
ATOM 3156 N N . VAL A 1 395 ? 2.062 -2.809 -17.641 1 98.62 395 VAL A N 1
ATOM 3157 C CA . VAL A 1 395 ? 2.979 -1.95 -16.891 1 98.62 395 VAL A CA 1
ATOM 3158 C C . VAL A 1 395 ? 2.258 -0.673 -16.469 1 98.62 395 VAL A C 1
ATOM 3160 O O . VAL A 1 395 ? 2.361 -0.248 -15.312 1 98.62 395 VAL A O 1
ATOM 3163 N N . GLU A 1 396 ? 1.493 -0.075 -17.359 1 97.19 396 GLU A N 1
ATOM 3164 C CA . GLU A 1 396 ? 0.726 1.122 -17.016 1 97.19 396 GLU A CA 1
ATOM 3165 C C . GLU A 1 396 ? -0.261 0.847 -15.891 1 97.19 396 GLU A C 1
ATOM 3167 O O . GLU A 1 396 ? -0.421 1.669 -14.984 1 97.19 396 GLU A O 1
ATOM 3172 N N . GLU A 1 397 ? -0.878 -0.343 -15.969 1 96.06 397 GLU A N 1
ATOM 3173 C CA . GLU A 1 397 ? -1.843 -0.725 -14.945 1 96.06 397 GLU A CA 1
ATOM 3174 C C . GLU A 1 397 ? -1.172 -0.86 -13.578 1 96.06 397 GLU A C 1
ATOM 3176 O O . GLU A 1 397 ? -1.797 -0.606 -12.547 1 96.06 397 GLU A O 1
ATOM 3181 N N . ARG A 1 398 ? 0.1 -1.145 -13.562 1 97 398 ARG A N 1
ATOM 3182 C CA . ARG A 1 398 ? 0.751 -1.496 -12.305 1 97 398 ARG A CA 1
ATOM 3183 C C . ARG A 1 398 ? 1.543 -0.318 -11.742 1 97 398 ARG A C 1
ATOM 3185 O O . ARG A 1 398 ? 2.031 -0.369 -10.617 1 97 398 ARG A O 1
ATOM 3192 N N . MET A 1 399 ? 1.684 0.761 -12.539 1 96.5 399 MET A N 1
ATOM 3193 C CA . MET A 1 399 ? 2.455 1.912 -12.078 1 96.5 399 MET A CA 1
ATOM 3194 C C . MET A 1 399 ? 1.932 2.418 -10.742 1 96.5 399 MET A C 1
ATOM 3196 O O . MET A 1 399 ? 0.754 2.76 -10.617 1 96.5 399 MET A O 1
ATOM 3200 N N . GLY A 1 400 ? 2.783 2.385 -9.742 1 94.88 400 GLY A N 1
ATOM 3201 C CA . GLY A 1 400 ? 2.459 2.969 -8.453 1 94.88 400 GLY A CA 1
ATOM 3202 C C . GLY A 1 400 ? 1.462 2.145 -7.66 1 94.88 400 GLY A C 1
ATOM 3203 O O . GLY A 1 400 ? 0.801 2.662 -6.754 1 94.88 400 GLY A O 1
ATOM 3204 N N . CYS A 1 401 ? 1.342 0.868 -7.949 1 93.62 401 CYS A N 1
ATOM 3205 C CA . CYS A 1 401 ? 0.275 0.06 -7.371 1 93.62 401 CYS A CA 1
ATOM 3206 C C . CYS A 1 401 ? 0.544 -0.221 -5.895 1 93.62 401 CYS A C 1
ATOM 3208 O O . CYS A 1 401 ? -0.379 -0.527 -5.141 1 93.62 401 CYS A O 1
ATOM 3210 N N . ASP A 1 402 ? 1.751 -0.19 -5.5 1 93.31 402 ASP A N 1
ATOM 3211 C CA . ASP A 1 402 ? 2.109 -0.365 -4.094 1 93.31 402 ASP A CA 1
ATOM 3212 C C . ASP A 1 402 ? 3.469 0.262 -3.793 1 93.31 402 ASP A C 1
ATOM 3214 O O . ASP A 1 402 ? 4.082 0.877 -4.668 1 93.31 402 ASP A O 1
ATOM 3218 N N . ASP A 1 403 ? 3.914 0.055 -2.527 1 93.88 403 ASP A N 1
ATOM 3219 C CA . ASP A 1 403 ? 5.141 0.738 -2.119 1 93.88 403 ASP A CA 1
ATOM 3220 C C . ASP A 1 403 ? 6.293 -0.25 -1.964 1 93.88 403 ASP A C 1
ATOM 3222 O O . ASP A 1 403 ? 7.277 0.041 -1.282 1 93.88 403 ASP A O 1
ATOM 3226 N N . ASN A 1 404 ? 6.141 -1.475 -2.488 1 96.25 404 ASN A N 1
ATOM 3227 C CA . ASN A 1 404 ? 7.254 -2.414 -2.48 1 96.25 404 ASN A CA 1
ATOM 3228 C C . ASN A 1 404 ? 8.445 -1.882 -3.279 1 96.25 404 ASN A C 1
ATOM 3230 O O . ASN A 1 404 ? 8.328 -1.629 -4.48 1 96.25 404 ASN A O 1
ATOM 3234 N N . ILE A 1 405 ? 9.539 -1.736 -2.631 1 97.81 405 ILE A N 1
ATOM 3235 C CA . ILE A 1 405 ? 10.672 -1.022 -3.219 1 97.81 405 ILE A CA 1
ATOM 3236 C C . ILE A 1 405 ? 11.211 -1.804 -4.414 1 97.81 405 ILE A C 1
ATOM 3238 O O . ILE A 1 405 ? 11.57 -1.215 -5.438 1 97.81 405 ILE A O 1
ATOM 3242 N N . LEU A 1 406 ? 11.359 -3.092 -4.285 1 98.38 406 LEU A N 1
ATOM 3243 C CA . LEU A 1 406 ? 11.82 -3.896 -5.414 1 98.38 406 LEU A CA 1
ATOM 3244 C C . LEU A 1 406 ? 10.805 -3.865 -6.551 1 98.38 406 LEU A C 1
ATOM 3246 O O . LEU A 1 406 ? 11.18 -3.727 -7.719 1 98.38 406 LEU A O 1
ATOM 3250 N N . GLY A 1 407 ? 9.523 -4.023 -6.203 1 98.44 407 GLY A N 1
ATOM 3251 C CA . GLY A 1 407 ? 8.469 -3.873 -7.195 1 98.44 407 GLY A CA 1
ATOM 3252 C C . GLY A 1 407 ? 8.516 -2.541 -7.922 1 98.44 407 GLY A C 1
ATOM 3253 O O . GLY A 1 407 ? 8.406 -2.492 -9.148 1 98.44 407 GLY A O 1
ATOM 3254 N N . ALA A 1 408 ? 8.703 -1.465 -7.164 1 98.5 408 ALA A N 1
ATOM 3255 C CA . ALA A 1 408 ? 8.781 -0.125 -7.738 1 98.5 408 ALA A CA 1
ATOM 3256 C C . ALA A 1 408 ? 9.961 -0.017 -8.711 1 98.5 408 ALA A C 1
ATOM 3258 O O . ALA A 1 408 ? 9.828 0.576 -9.781 1 98.5 408 ALA A O 1
ATOM 3259 N N . ALA A 1 409 ? 11.109 -0.546 -8.344 1 98.81 409 ALA A N 1
ATOM 3260 C CA . ALA A 1 409 ? 12.273 -0.535 -9.227 1 98.81 409 ALA A CA 1
ATOM 3261 C C . ALA A 1 409 ? 11.977 -1.273 -10.531 1 98.81 409 ALA A C 1
ATOM 3263 O O . ALA A 1 409 ? 12.258 -0.765 -11.617 1 98.81 409 ALA A O 1
ATOM 3264 N N . MET A 1 410 ? 11.398 -2.451 -10.398 1 98.81 410 MET A N 1
ATOM 3265 C CA . MET A 1 410 ? 11.094 -3.252 -11.586 1 98.81 410 MET A CA 1
ATOM 3266 C C . MET A 1 410 ? 10.062 -2.555 -12.461 1 98.81 410 MET A C 1
ATOM 3268 O O . MET A 1 410 ? 10.18 -2.561 -13.688 1 98.81 410 MET A O 1
ATOM 3272 N N . ARG A 1 411 ? 9.031 -1.963 -11.852 1 98.75 411 ARG A N 1
ATOM 3273 C CA . ARG A 1 411 ? 8.023 -1.253 -12.625 1 98.75 411 ARG A CA 1
ATOM 3274 C C . ARG A 1 411 ? 8.625 -0.057 -13.352 1 98.75 411 ARG A C 1
ATOM 3276 O O . ARG A 1 411 ? 8.305 0.198 -14.516 1 98.75 411 ARG A O 1
ATOM 3283 N N . ALA A 1 412 ? 9.5 0.706 -12.656 1 98.69 412 ALA A N 1
ATOM 3284 C CA . ALA A 1 412 ? 10.172 1.836 -13.289 1 98.69 412 ALA A CA 1
ATOM 3285 C C . ALA A 1 412 ? 11.031 1.374 -14.461 1 98.69 412 ALA A C 1
ATOM 3287 O O . ALA A 1 412 ? 10.969 1.947 -15.555 1 98.69 412 ALA A O 1
ATOM 3288 N N . LEU A 1 413 ? 11.812 0.343 -14.25 1 98.88 413 LEU A N 1
ATOM 3289 C CA . LEU A 1 413 ? 12.688 -0.186 -15.289 1 98.88 413 LEU A CA 1
ATOM 3290 C C . LEU A 1 413 ? 11.875 -0.729 -16.453 1 98.88 413 LEU A C 1
ATOM 3292 O O . LEU A 1 413 ? 12.242 -0.532 -17.625 1 98.88 413 LEU A O 1
ATOM 3296 N N . SER A 1 414 ? 10.789 -1.468 -16.156 1 98.88 414 SER A N 1
ATOM 3297 C CA . SER A 1 414 ? 9.914 -1.977 -17.203 1 98.88 414 SER A CA 1
ATOM 3298 C C . SER A 1 414 ? 9.336 -0.84 -18.047 1 98.88 414 SER A C 1
ATOM 3300 O O . SER A 1 414 ? 9.32 -0.915 -19.281 1 98.88 414 SER A O 1
ATOM 3302 N N . ALA A 1 415 ? 8.828 0.198 -17.328 1 98.69 415 ALA A N 1
ATOM 3303 C CA . ALA A 1 415 ? 8.297 1.36 -18.031 1 98.69 415 ALA A CA 1
ATOM 3304 C C . ALA A 1 415 ? 9.344 1.979 -18.953 1 98.69 415 ALA A C 1
ATOM 3306 O O . ALA A 1 415 ? 9.078 2.256 -20.125 1 98.69 415 ALA A O 1
ATOM 3307 N N . GLN A 1 416 ? 10.508 2.135 -18.484 1 98.44 416 GLN A N 1
ATOM 3308 C CA . GLN A 1 416 ? 11.609 2.727 -19.234 1 98.44 416 GLN A CA 1
ATOM 3309 C C . GLN A 1 416 ? 11.977 1.865 -20.438 1 98.44 416 GLN A C 1
ATOM 3311 O O . GLN A 1 416 ? 12.188 2.383 -21.531 1 98.44 416 GLN A O 1
ATOM 3316 N N . SER A 1 417 ? 12.008 0.531 -20.25 1 98.5 417 SER A N 1
ATOM 3317 C CA . SER A 1 417 ? 12.289 -0.41 -21.328 1 98.5 417 SER A CA 1
ATOM 3318 C C . SER A 1 417 ? 11.273 -0.284 -22.453 1 98.5 417 SER A C 1
ATOM 3320 O O . SER A 1 417 ? 11.578 -0.59 -23.609 1 98.5 417 SER A O 1
ATOM 3322 N N . LEU A 1 418 ? 10.094 0.186 -22.141 1 98.31 418 LEU A N 1
ATOM 3323 C CA . LEU A 1 418 ? 9 0.266 -23.094 1 98.31 418 LEU A CA 1
ATOM 3324 C C . LEU A 1 418 ? 8.789 1.704 -23.562 1 98.31 418 LEU A C 1
ATOM 3326 O O . LEU A 1 418 ? 7.805 2.004 -24.234 1 98.31 418 LEU A O 1
ATOM 3330 N N . GLY A 1 419 ? 9.633 2.611 -23.109 1 97.19 419 GLY A N 1
ATOM 3331 C CA . GLY A 1 419 ? 9.562 4.004 -23.531 1 97.19 419 GLY A CA 1
ATOM 3332 C C . GLY A 1 419 ? 8.492 4.789 -22.797 1 97.19 419 GLY A C 1
ATOM 3333 O O . GLY A 1 419 ? 8 5.801 -23.297 1 97.19 419 GLY A O 1
ATOM 3334 N N . LEU A 1 420 ? 8.062 4.332 -21.641 1 97.5 420 LEU A N 1
ATOM 3335 C CA . LEU A 1 420 ? 7.035 4.988 -20.844 1 97.5 420 LEU A CA 1
ATOM 3336 C C . LEU A 1 420 ? 7.656 5.785 -19.703 1 97.5 420 LEU A C 1
ATOM 3338 O O . LEU A 1 420 ? 8.758 5.469 -19.25 1 97.5 420 LEU A O 1
ATOM 3342 N N . LYS A 1 421 ? 6.941 6.797 -19.266 1 95 421 LYS A N 1
ATOM 3343 C CA . LYS A 1 421 ? 7.301 7.531 -18.062 1 95 421 LYS A CA 1
ATOM 3344 C C . LYS A 1 421 ? 6.562 6.973 -16.844 1 95 421 LYS A C 1
ATOM 3346 O O . LYS A 1 421 ? 5.367 6.691 -16.906 1 95 421 LYS A O 1
ATOM 3351 N N . ASN A 1 422 ? 7.285 6.75 -15.875 1 96.56 422 ASN A N 1
ATOM 3352 C CA . ASN A 1 422 ? 6.711 6.246 -14.633 1 96.56 422 ASN A CA 1
ATOM 3353 C C . ASN A 1 422 ? 7.188 7.051 -13.43 1 96.56 422 ASN A C 1
ATOM 3355 O O . ASN A 1 422 ? 8.047 6.598 -12.672 1 96.56 422 ASN A O 1
ATOM 3359 N N . GLY A 1 423 ? 6.574 8.219 -13.227 1 94.94 423 GLY A N 1
ATOM 3360 C CA . GLY A 1 423 ? 6.965 9.102 -12.141 1 94.94 423 GLY A CA 1
ATOM 3361 C C . GLY A 1 423 ? 6.559 8.586 -10.773 1 94.94 423 GLY A C 1
ATOM 3362 O O . GLY A 1 423 ? 7.215 8.891 -9.773 1 94.94 423 GLY A O 1
ATOM 3363 N N . ARG A 1 424 ? 5.516 7.738 -10.695 1 95.25 424 ARG A N 1
ATOM 3364 C CA . ARG A 1 424 ? 4.992 7.25 -9.422 1 95.25 424 ARG A CA 1
ATOM 3365 C C . ARG A 1 424 ? 5.992 6.32 -8.742 1 95.25 424 ARG A C 1
ATOM 3367 O O . ARG A 1 424 ? 6.352 6.527 -7.578 1 95.25 424 ARG A O 1
ATOM 3374 N N . ASP A 1 425 ? 6.449 5.336 -9.469 1 97.62 425 ASP A N 1
ATOM 3375 C CA . ASP A 1 425 ? 7.387 4.383 -8.875 1 97.62 425 ASP A CA 1
ATOM 3376 C C . ASP A 1 425 ? 8.75 5.023 -8.648 1 97.62 425 ASP A C 1
ATOM 3378 O O . ASP A 1 425 ? 9.453 4.688 -7.695 1 97.62 425 ASP A O 1
ATOM 3382 N N . LEU A 1 426 ? 9.188 5.941 -9.539 1 97.44 426 LEU A N 1
ATOM 3383 C CA . LEU A 1 426 ? 10.445 6.652 -9.336 1 97.44 426 LEU A CA 1
ATOM 3384 C C . LEU A 1 426 ? 10.414 7.453 -8.039 1 97.44 426 LEU A C 1
ATOM 3386 O O . LEU A 1 426 ? 11.406 7.496 -7.305 1 97.44 426 LEU A O 1
ATOM 3390 N N . LYS A 1 427 ? 9.305 8.039 -7.766 1 95.5 427 LYS A N 1
ATOM 3391 C CA . LYS A 1 427 ? 9.156 8.781 -6.516 1 95.5 427 LYS A CA 1
ATOM 3392 C C . LYS A 1 427 ? 9.352 7.867 -5.309 1 95.5 427 LYS A C 1
ATOM 3394 O O . LYS A 1 427 ? 10.023 8.234 -4.344 1 95.5 427 LYS A O 1
ATOM 3399 N N . ILE A 1 428 ? 8.781 6.695 -5.332 1 97.19 428 ILE A N 1
ATOM 3400 C CA . ILE A 1 428 ? 8.93 5.715 -4.266 1 97.19 428 ILE A CA 1
ATOM 3401 C C . ILE A 1 428 ? 10.406 5.402 -4.055 1 97.19 428 ILE A C 1
ATOM 3403 O O . ILE A 1 428 ? 10.891 5.383 -2.918 1 97.19 428 ILE A O 1
ATOM 3407 N N . LEU A 1 429 ? 11.086 5.188 -5.148 1 98.25 429 LEU A N 1
ATOM 3408 C CA . LEU A 1 429 ? 12.508 4.855 -5.062 1 98.25 429 LEU A CA 1
ATOM 3409 C C . LEU A 1 429 ? 13.305 6.016 -4.469 1 98.25 429 LEU A C 1
ATOM 3411 O O . LEU A 1 429 ? 14.125 5.816 -3.574 1 98.25 429 LEU A O 1
ATOM 3415 N N . LEU A 1 430 ? 13.055 7.191 -4.934 1 97.56 430 LEU A N 1
ATOM 3416 C CA . LEU A 1 430 ? 13.789 8.367 -4.48 1 97.56 430 LEU A CA 1
ATOM 3417 C C . LEU A 1 430 ? 13.547 8.625 -2.996 1 97.56 430 LEU A C 1
ATOM 3419 O O . LEU A 1 430 ? 14.477 8.992 -2.268 1 97.56 430 LEU A O 1
ATOM 3423 N N . GLU A 1 431 ? 12.383 8.328 -2.553 1 96.81 431 GLU A N 1
ATOM 3424 C CA . GLU A 1 431 ? 12.008 8.656 -1.181 1 96.81 431 GLU A CA 1
ATOM 3425 C C . GLU A 1 431 ? 12.438 7.555 -0.214 1 96.81 431 GLU A C 1
ATOM 3427 O O . GLU A 1 431 ? 12.484 7.773 0.999 1 96.81 431 GLU A O 1
ATOM 3432 N N . SER A 1 432 ? 12.797 6.387 -0.734 1 97.94 432 SER A N 1
ATOM 3433 C CA . SER A 1 432 ? 13.016 5.254 0.156 1 97.94 432 SER A CA 1
ATOM 3434 C C . SER A 1 432 ? 14.508 4.953 0.307 1 97.94 432 SER A C 1
ATOM 3436 O O . SER A 1 432 ? 14.883 4.008 1.001 1 97.94 432 SER A O 1
ATOM 3438 N N . GLN A 1 433 ? 15.383 5.688 -0.338 1 98.62 433 GLN A N 1
ATOM 3439 C CA . GLN A 1 433 ? 16.828 5.465 -0.193 1 98.62 433 GLN A CA 1
ATOM 3440 C C . GLN A 1 433 ? 17.266 5.684 1.25 1 98.62 433 GLN A C 1
ATOM 3442 O O . GLN A 1 433 ? 16.828 6.629 1.906 1 98.62 433 GLN A O 1
ATOM 3447 N N . GLN A 1 434 ? 18.141 4.828 1.768 1 98.44 434 GLN A N 1
ATOM 3448 C CA . GLN A 1 434 ? 18.625 4.879 3.145 1 98.44 434 GLN A CA 1
ATOM 3449 C C . GLN A 1 434 ? 19.797 5.844 3.283 1 98.44 434 GLN A C 1
ATOM 3451 O O . GLN A 1 434 ? 20.375 6.266 2.283 1 98.44 434 GLN A O 1
ATOM 3456 N N . VAL A 1 435 ? 20.156 6.152 4.48 1 97.69 435 VAL A N 1
ATOM 3457 C CA . VAL A 1 435 ? 21.188 7.137 4.781 1 97.69 435 VAL A CA 1
ATOM 3458 C C . VAL A 1 435 ? 22.531 6.672 4.203 1 97.69 435 VAL A C 1
ATOM 3460 O O . VAL A 1 435 ? 23.312 7.488 3.723 1 97.69 435 VAL A O 1
ATOM 3463 N N . ASP A 1 436 ? 22.734 5.34 4.184 1 97.75 436 ASP A N 1
ATOM 3464 C CA . ASP A 1 436 ? 24.016 4.812 3.723 1 97.75 436 ASP A CA 1
ATOM 3465 C C . ASP A 1 436 ? 24.078 4.777 2.199 1 97.75 436 ASP A C 1
ATOM 3467 O O . ASP A 1 436 ? 25.062 4.309 1.623 1 97.75 436 ASP A O 1
ATOM 3471 N N . GLY A 1 437 ? 22.984 5.148 1.551 1 98.56 437 GLY A N 1
ATOM 3472 C CA . GLY A 1 437 ? 22.984 5.281 0.103 1 98.56 437 GLY A CA 1
ATOM 3473 C C . GLY A 1 437 ? 22.281 4.125 -0.598 1 98.56 437 GLY A C 1
ATOM 3474 O O . GLY A 1 437 ? 21.953 4.223 -1.779 1 98.56 437 GLY A O 1
ATOM 3475 N N . GLY A 1 438 ? 22.188 3.035 0.039 1 98.69 438 GLY A N 1
ATOM 3476 C CA . GLY A 1 438 ? 21.484 1.891 -0.528 1 98.69 438 GLY A CA 1
ATOM 3477 C C . GLY A 1 438 ? 20 1.872 -0.203 1 98.69 438 GLY A C 1
ATOM 3478 O O . GLY A 1 438 ? 19.469 2.848 0.326 1 98.69 438 GLY A O 1
ATOM 3479 N N . TRP A 1 439 ? 19.297 0.883 -0.58 1 98.69 439 TRP A N 1
ATOM 3480 C CA . TRP A 1 439 ? 17.906 0.623 -0.227 1 98.69 439 TRP A CA 1
ATOM 3481 C C . TRP A 1 439 ? 17.797 -0.568 0.718 1 98.69 439 TRP A C 1
ATOM 3483 O O . TRP A 1 439 ? 18.719 -1.385 0.807 1 98.69 439 TRP A O 1
ATOM 3493 N N . GLU A 1 440 ? 16.719 -0.631 1.42 1 97.44 440 GLU A N 1
ATOM 3494 C CA . GLU A 1 440 ? 16.484 -1.71 2.377 1 97.44 440 GLU A CA 1
ATOM 3495 C C . GLU A 1 440 ? 16.359 -3.057 1.671 1 97.44 440 GLU A C 1
ATOM 3497 O O . GLU A 1 440 ? 16.031 -3.113 0.483 1 97.44 440 GLU A O 1
ATOM 3502 N N . LEU A 1 441 ? 16.625 -4.066 2.463 1 97.06 441 LEU A N 1
ATOM 3503 C CA . LEU A 1 441 ? 16.5 -5.441 1.994 1 97.06 441 LEU A CA 1
ATOM 3504 C C . LEU A 1 441 ? 15.078 -5.723 1.495 1 97.06 441 LEU A C 1
ATOM 3506 O O . LEU A 1 441 ? 14.102 -5.324 2.133 1 97.06 441 LEU A O 1
ATOM 3510 N N . ALA A 1 442 ? 14.984 -6.227 0.352 1 97.12 442 ALA A N 1
ATOM 3511 C CA . ALA A 1 442 ? 13.734 -6.781 -0.164 1 97.12 442 ALA A CA 1
ATOM 3512 C C . ALA A 1 442 ? 13.898 -8.258 -0.521 1 97.12 442 ALA A C 1
ATOM 3514 O O . ALA A 1 442 ? 14.984 -8.688 -0.912 1 97.12 442 ALA A O 1
ATOM 3515 N N . TRP A 1 443 ? 12.852 -8.992 -0.36 1 95.81 443 TRP A N 1
ATOM 3516 C CA . TRP A 1 443 ? 12.875 -10.414 -0.712 1 95.81 443 TRP A CA 1
ATOM 3517 C C . TRP A 1 443 ? 12.742 -10.602 -2.219 1 95.81 443 TRP A C 1
ATOM 3519 O O . TRP A 1 443 ? 11.758 -10.156 -2.822 1 95.81 443 TRP A O 1
ATOM 3529 N N . LEU A 1 444 ? 13.656 -11.211 -2.77 1 96.38 444 LEU A N 1
ATOM 3530 C CA . LEU A 1 444 ? 13.742 -11.344 -4.219 1 96.38 444 LEU A CA 1
ATOM 3531 C C . LEU A 1 444 ? 12.93 -12.539 -4.703 1 96.38 444 LEU A C 1
ATOM 3533 O O . LEU A 1 444 ? 12.18 -12.438 -5.676 1 96.38 444 LEU A O 1
ATOM 3537 N N . TRP A 1 445 ? 13.117 -13.656 -4.16 1 92.38 445 TRP A N 1
ATOM 3538 C CA . TRP A 1 445 ? 12.477 -14.93 -4.465 1 92.38 445 TRP A CA 1
ATOM 3539 C C . TRP A 1 445 ? 12.508 -15.859 -3.256 1 92.38 445 TRP A C 1
ATOM 3541 O O . TRP A 1 445 ? 12.969 -15.477 -2.182 1 92.38 445 TRP A O 1
ATOM 3551 N N . SER A 1 446 ? 11.805 -16.984 -3.33 1 88.25 446 SER A N 1
ATOM 3552 C CA . SER A 1 446 ? 11.703 -17.922 -2.217 1 88.25 446 SER A CA 1
ATOM 3553 C C . SER A 1 446 ? 11.938 -19.359 -2.678 1 88.25 446 SER A C 1
ATOM 3555 O O . SER A 1 446 ? 11.859 -19.656 -3.873 1 88.25 446 SER A O 1
ATOM 3557 N N . TYR A 1 447 ? 12.312 -20.094 -1.623 1 77.5 447 TYR A N 1
ATOM 3558 C CA . TYR A 1 447 ? 12.273 -21.531 -1.841 1 77.5 447 TYR A CA 1
ATOM 3559 C C . TYR A 1 447 ? 10.852 -22.062 -1.695 1 77.5 447 TYR A C 1
ATOM 3561 O O . TYR A 1 447 ? 10.07 -21.562 -0.889 1 77.5 447 TYR A O 1
ATOM 3569 N N . ALA A 1 448 ? 10.43 -22.875 -2.52 1 62.28 448 ALA A N 1
ATOM 3570 C CA . ALA A 1 448 ? 9.055 -23.375 -2.568 1 62.28 448 ALA A CA 1
ATOM 3571 C C . ALA A 1 448 ? 8.727 -24.203 -1.334 1 62.28 448 ALA A C 1
ATOM 3573 O O . ALA A 1 448 ? 7.602 -24.172 -0.833 1 62.28 448 ALA A O 1
ATOM 3574 N N . THR A 1 449 ? 9.656 -25.062 -0.942 1 57.53 449 THR A N 1
ATOM 3575 C CA . THR A 1 449 ? 9.32 -26.094 0.032 1 57.53 449 THR A CA 1
ATOM 3576 C C . THR A 1 449 ? 9.289 -25.516 1.443 1 57.53 449 THR A C 1
ATOM 3578 O O . THR A 1 449 ? 8.68 -26.094 2.344 1 57.53 449 THR A O 1
ATOM 3581 N N . LYS A 1 450 ? 10.023 -24.422 1.655 1 60.53 450 LYS A N 1
ATOM 3582 C CA . LYS A 1 450 ? 10.125 -23.844 2.994 1 60.53 450 LYS A CA 1
ATOM 3583 C C . LYS A 1 450 ? 9.812 -22.359 2.977 1 60.53 450 LYS A C 1
ATOM 3585 O O . LYS A 1 450 ? 9.961 -21.688 1.943 1 60.53 450 LYS A O 1
ATOM 3590 N N . PRO A 1 451 ? 9.227 -22 4.09 1 72.06 451 PRO A N 1
ATOM 3591 C CA . PRO A 1 451 ? 8.992 -20.562 4.199 1 72.06 451 PRO A CA 1
ATOM 3592 C C . PRO A 1 451 ? 10.289 -19.75 4.246 1 72.06 451 PRO A C 1
ATOM 3594 O O . PRO A 1 451 ? 10.492 -18.953 5.164 1 72.06 451 PRO A O 1
ATOM 3597 N N . LEU A 1 452 ? 11.266 -20.188 3.344 1 82.38 452 LEU A N 1
ATOM 3598 C CA . LEU A 1 452 ? 12.547 -19.5 3.26 1 82.38 452 LEU A CA 1
ATOM 3599 C C . LEU A 1 452 ? 12.516 -18.422 2.18 1 82.38 452 LEU A C 1
ATOM 3601 O O . LEU A 1 452 ? 12.109 -18.688 1.047 1 82.38 452 LEU A O 1
ATOM 3605 N N . LYS A 1 453 ? 12.938 -17.328 2.562 1 92.12 453 LYS A N 1
ATOM 3606 C CA . LYS A 1 453 ? 13.008 -16.188 1.664 1 92.12 453 LYS A CA 1
ATOM 3607 C C . LYS A 1 453 ? 14.445 -15.711 1.489 1 92.12 453 LYS A C 1
ATOM 3609 O O . LYS A 1 453 ? 15.234 -15.727 2.438 1 92.12 453 LYS A O 1
ATOM 3614 N N . ILE A 1 454 ? 14.734 -15.273 0.279 1 94.44 454 ILE A N 1
ATOM 3615 C CA . ILE A 1 454 ? 16.062 -14.766 -0.052 1 94.44 454 ILE A CA 1
ATOM 3616 C C . ILE A 1 454 ? 15.961 -13.305 -0.485 1 94.44 454 ILE A C 1
ATOM 3618 O O . ILE A 1 454 ? 15.172 -12.961 -1.368 1 94.44 454 ILE A O 1
ATOM 3622 N N . GLY A 1 455 ? 16.734 -12.484 0.183 1 96.12 455 GLY A N 1
ATOM 3623 C CA . GLY A 1 455 ? 16.688 -11.055 -0.101 1 96.12 455 GLY A CA 1
ATOM 3624 C C . GLY A 1 455 ? 18.047 -10.438 -0.319 1 96.12 455 GLY A C 1
ATOM 3625 O O . GLY A 1 455 ? 19.078 -11.094 -0.135 1 96.12 455 GLY A O 1
ATOM 3626 N N . SER A 1 456 ? 18.062 -9.273 -0.826 1 97.88 456 SER A N 1
ATOM 3627 C CA . SER A 1 456 ? 19.328 -8.609 -1.116 1 97.88 456 SER A CA 1
ATOM 3628 C C . SER A 1 456 ? 19.156 -7.09 -1.131 1 97.88 456 SER A C 1
ATOM 3630 O O . SER A 1 456 ? 18.297 -6.562 -1.826 1 97.88 456 SER A O 1
ATOM 3632 N N . ARG A 1 457 ? 20 -6.395 -0.406 1 98.06 457 ARG A N 1
ATOM 3633 C CA . ARG A 1 457 ? 20.094 -4.945 -0.545 1 98.06 457 ARG A CA 1
ATOM 3634 C C . ARG A 1 457 ? 20.844 -4.566 -1.818 1 98.06 457 ARG A C 1
ATOM 3636 O O . ARG A 1 457 ? 20.562 -3.535 -2.43 1 98.06 457 ARG A O 1
ATOM 3643 N N . GLY A 1 458 ? 21.812 -5.41 -2.143 1 98.62 458 GLY A N 1
ATOM 3644 C CA . GLY A 1 458 ? 22.625 -5.133 -3.322 1 98.62 458 GLY A CA 1
ATOM 3645 C C . GLY A 1 458 ? 21.812 -5.086 -4.602 1 98.62 458 GLY A C 1
ATOM 3646 O O . GLY A 1 458 ? 21.922 -4.133 -5.379 1 98.62 458 GLY A O 1
ATOM 3647 N N . VAL A 1 459 ? 20.969 -6.078 -4.777 1 98.75 459 VAL A N 1
ATOM 3648 C CA . VAL A 1 459 ? 20.141 -6.156 -5.977 1 98.75 459 VAL A CA 1
ATOM 3649 C C . VAL A 1 459 ? 19.172 -4.969 -6.016 1 98.75 459 VAL A C 1
ATOM 3651 O O . VAL A 1 459 ? 19.047 -4.293 -7.043 1 98.75 459 VAL A O 1
ATOM 3654 N N . VAL A 1 460 ? 18.578 -4.695 -4.91 1 98.75 460 VAL A N 1
ATOM 3655 C CA . VAL A 1 460 ? 17.609 -3.613 -4.848 1 98.75 460 VAL A CA 1
ATOM 3656 C C . VAL A 1 460 ? 18.281 -2.281 -5.148 1 98.75 460 VAL A C 1
ATOM 3658 O O . VAL A 1 460 ? 17.766 -1.467 -5.914 1 98.75 460 VAL A O 1
ATOM 3661 N N . THR A 1 461 ? 19.422 -2.053 -4.566 1 98.88 461 THR A N 1
ATOM 3662 C CA . THR A 1 461 ? 20.156 -0.808 -4.762 1 98.88 461 THR A CA 1
ATOM 3663 C C . THR A 1 461 ? 20.594 -0.651 -6.219 1 98.88 461 THR A C 1
ATOM 3665 O O . THR A 1 461 ? 20.422 0.421 -6.805 1 98.88 461 THR A O 1
ATOM 3668 N N . ALA A 1 462 ? 21.078 -1.709 -6.828 1 98.88 462 ALA A N 1
ATOM 3669 C CA . ALA A 1 462 ? 21.516 -1.66 -8.219 1 98.88 462 ALA A CA 1
ATOM 3670 C C . ALA A 1 462 ? 20.344 -1.337 -9.148 1 98.88 462 ALA A C 1
ATOM 3672 O O . ALA A 1 462 ? 20.469 -0.485 -10.031 1 98.88 462 ALA A O 1
ATOM 3673 N N . MET A 1 463 ? 19.266 -2.02 -8.922 1 98.81 463 MET A N 1
ATOM 3674 C CA . MET A 1 463 ? 18.094 -1.828 -9.781 1 98.81 463 MET A CA 1
ATOM 3675 C C . MET A 1 463 ? 17.5 -0.438 -9.586 1 98.81 463 MET A C 1
ATOM 3677 O O . MET A 1 463 ? 17.125 0.226 -10.555 1 98.81 463 MET A O 1
ATOM 3681 N N . ALA A 1 464 ? 17.359 -0.006 -8.328 1 98.81 464 ALA A N 1
ATOM 3682 C CA . ALA A 1 464 ? 16.844 1.325 -8.039 1 98.81 464 ALA A CA 1
ATOM 3683 C C . ALA A 1 464 ? 17.719 2.41 -8.641 1 98.81 464 ALA A C 1
ATOM 3685 O O . ALA A 1 464 ? 17.234 3.354 -9.258 1 98.81 464 ALA A O 1
ATOM 3686 N N . MET A 1 465 ? 19.016 2.281 -8.461 1 98.69 465 MET A N 1
ATOM 3687 C CA . MET A 1 465 ? 19.969 3.238 -9.016 1 98.69 465 MET A CA 1
ATOM 3688 C C . MET A 1 465 ? 19.828 3.33 -10.531 1 98.69 465 MET A C 1
ATOM 3690 O O . MET A 1 465 ? 19.781 4.426 -11.094 1 98.69 465 MET A O 1
ATOM 3694 N N . ASP A 1 466 ? 19.766 2.168 -11.156 1 98.69 466 ASP A N 1
ATOM 3695 C CA . ASP A 1 466 ? 19.641 2.119 -12.609 1 98.69 466 ASP A CA 1
ATOM 3696 C C . ASP A 1 466 ? 18.359 2.826 -13.07 1 98.69 466 ASP A C 1
ATOM 3698 O O . ASP A 1 466 ? 18.406 3.641 -14 1 98.69 466 ASP A O 1
ATOM 3702 N N . ALA A 1 467 ? 17.25 2.553 -12.406 1 98.56 467 ALA A N 1
ATOM 3703 C CA . ALA A 1 467 ? 15.969 3.178 -12.75 1 98.56 467 ALA A CA 1
ATOM 3704 C C . ALA A 1 467 ? 16.062 4.695 -12.625 1 98.56 467 ALA A C 1
ATOM 3706 O O . ALA A 1 467 ? 15.594 5.422 -13.508 1 98.56 467 ALA A O 1
ATOM 3707 N N . ILE A 1 468 ? 16.641 5.172 -11.531 1 97.88 468 ILE A N 1
ATOM 3708 C CA . ILE A 1 468 ? 16.75 6.602 -11.273 1 97.88 468 ILE A CA 1
ATOM 3709 C C . ILE A 1 468 ? 17.688 7.238 -12.305 1 97.88 468 ILE A C 1
ATOM 3711 O O . ILE A 1 468 ? 17.375 8.289 -12.867 1 97.88 468 ILE A O 1
ATOM 3715 N N . GLN A 1 469 ? 18.812 6.598 -12.594 1 96.94 469 GLN A N 1
ATOM 3716 C CA . GLN A 1 469 ? 19.797 7.109 -13.539 1 96.94 469 GLN A CA 1
ATOM 3717 C C . GLN A 1 469 ? 19.203 7.246 -14.938 1 96.94 469 GLN A C 1
ATOM 3719 O O . GLN A 1 469 ? 19.422 8.25 -15.617 1 96.94 469 GLN A O 1
ATOM 3724 N N . GLN A 1 470 ? 18.453 6.281 -15.328 1 96.06 470 GLN A N 1
ATOM 3725 C CA . GLN A 1 470 ? 17.828 6.305 -16.641 1 96.06 470 GLN A CA 1
ATOM 3726 C C . GLN A 1 470 ? 16.797 7.426 -16.75 1 96.06 470 GLN A C 1
ATOM 3728 O O . GLN A 1 470 ? 16.594 7.996 -17.812 1 96.06 470 GLN A O 1
ATOM 3733 N N . ALA A 1 471 ? 16.125 7.641 -15.664 1 94.62 471 ALA A N 1
ATOM 3734 C CA . ALA A 1 471 ? 15.125 8.703 -15.656 1 94.62 471 ALA A CA 1
ATOM 3735 C C . ALA A 1 471 ? 15.781 10.078 -15.742 1 94.62 471 ALA A C 1
ATOM 3737 O O . ALA A 1 471 ? 15.188 11.023 -16.266 1 94.62 471 ALA A O 1
ATOM 3738 N N . MET A 1 472 ? 16.953 10.242 -15.172 1 88.31 472 MET A N 1
ATOM 3739 C CA . MET A 1 472 ? 17.688 11.516 -15.148 1 88.31 472 MET A CA 1
ATOM 3740 C C . MET A 1 472 ? 18.359 11.781 -16.484 1 88.31 472 MET A C 1
ATOM 3742 O O . MET A 1 472 ? 18.672 12.93 -16.812 1 88.31 472 MET A O 1
ATOM 3746 N N . GLY A 1 473 ? 18.719 10.844 -17.391 1 77 473 GLY A N 1
ATOM 3747 C CA . GLY A 1 473 ? 19.375 11 -18.688 1 77 473 GLY A CA 1
ATOM 3748 C C . GLY A 1 473 ? 18.406 11.133 -19.844 1 77 473 GLY A C 1
ATOM 3749 O O . GLY A 1 473 ? 18.578 11.984 -20.703 1 77 473 GLY A O 1
ATOM 3750 N N . MET B 1 1 ? -20.344 -0.502 -14.969 1 62.12 1 MET B N 1
ATOM 3751 C CA . MET B 1 1 ? -19.391 -1.56 -14.656 1 62.12 1 MET B CA 1
ATOM 3752 C C . MET B 1 1 ? -20.031 -2.936 -14.797 1 62.12 1 MET B C 1
ATOM 3754 O O . MET B 1 1 ? -21.172 -3.135 -14.367 1 62.12 1 MET B O 1
ATOM 3758 N N . HIS B 1 2 ? -19.547 -3.678 -15.664 1 67.94 2 HIS B N 1
ATOM 3759 C CA . HIS B 1 2 ? -20.078 -5.023 -15.859 1 67.94 2 HIS B CA 1
ATOM 3760 C C . HIS B 1 2 ? -19.406 -6.02 -14.922 1 67.94 2 HIS B C 1
ATOM 3762 O O . HIS B 1 2 ? -18.188 -6.016 -14.766 1 67.94 2 HIS B O 1
ATOM 3768 N N . PHE B 1 3 ? -20.328 -6.617 -14.094 1 78.5 3 PHE B N 1
ATOM 3769 C CA . PHE B 1 3 ? -19.828 -7.668 -13.211 1 78.5 3 PHE B CA 1
ATOM 3770 C C . PHE B 1 3 ? -19.938 -9.031 -13.875 1 78.5 3 PHE B C 1
ATOM 3772 O O . PHE B 1 3 ? -20.969 -9.359 -14.477 1 78.5 3 PHE B O 1
ATOM 3779 N N . PRO B 1 4 ? -18.844 -9.711 -13.859 1 82.06 4 PRO B N 1
ATOM 3780 C CA . PRO B 1 4 ? -18.922 -11.07 -14.391 1 82.06 4 PRO B CA 1
ATOM 3781 C C . PRO B 1 4 ? -19.969 -11.922 -13.672 1 82.06 4 PRO B C 1
ATOM 3783 O O . PRO B 1 4 ? -20.281 -11.672 -12.508 1 82.06 4 PRO B O 1
ATOM 3786 N N . ASN B 1 5 ? -20.641 -12.758 -14.398 1 89.38 5 ASN B N 1
ATOM 3787 C CA . ASN B 1 5 ? -21.594 -13.695 -13.828 1 89.38 5 ASN B CA 1
ATOM 3788 C C . ASN B 1 5 ? -21.016 -15.102 -13.734 1 89.38 5 ASN B C 1
ATOM 3790 O O . ASN B 1 5 ? -21.219 -15.922 -14.625 1 89.38 5 ASN B O 1
ATOM 3794 N N . TYR B 1 6 ? -20.391 -15.438 -12.688 1 96.69 6 TYR B N 1
ATOM 3795 C CA . TYR B 1 6 ? -19.828 -16.75 -12.469 1 96.69 6 TYR B CA 1
ATOM 3796 C C . TYR B 1 6 ? -20.891 -17.75 -12.062 1 96.69 6 TYR B C 1
ATOM 3798 O O . TYR B 1 6 ? -21.75 -17.453 -11.227 1 96.69 6 TYR B O 1
ATOM 3806 N N . THR B 1 7 ? -20.859 -18.922 -12.656 1 96.94 7 THR B N 1
ATOM 3807 C CA . THR B 1 7 ? -21.891 -19.938 -12.398 1 96.94 7 THR B CA 1
ATOM 3808 C C . THR B 1 7 ? -21.281 -21.188 -11.773 1 96.94 7 THR B C 1
ATOM 3810 O O . THR B 1 7 ? -22.016 -22.047 -11.273 1 96.94 7 THR B O 1
ATOM 3813 N N . THR B 1 8 ? -19.953 -21.266 -11.789 1 98.56 8 THR B N 1
ATOM 3814 C CA . THR B 1 8 ? -19.312 -22.5 -11.344 1 98.56 8 THR B CA 1
ATOM 3815 C C . THR B 1 8 ? -18.094 -22.188 -10.492 1 98.56 8 THR B C 1
ATOM 3817 O O . THR B 1 8 ? -17.266 -21.344 -10.852 1 98.56 8 THR B O 1
ATOM 3820 N N . VAL B 1 9 ? -18.016 -22.766 -9.328 1 98.75 9 VAL B N 1
ATOM 3821 C CA . VAL B 1 9 ? -16.844 -22.734 -8.461 1 98.75 9 VAL B CA 1
ATOM 3822 C C . VAL B 1 9 ? -16.109 -24.062 -8.523 1 98.75 9 VAL B C 1
ATOM 3824 O O . VAL B 1 9 ? -16.719 -25.125 -8.297 1 98.75 9 VAL B O 1
ATOM 3827 N N . VAL B 1 10 ? -14.867 -24.047 -8.898 1 98.88 10 VAL B N 1
ATOM 3828 C CA . VAL B 1 10 ? -14.055 -25.25 -9.039 1 98.88 10 VAL B CA 1
ATOM 3829 C C . VAL B 1 10 ? -13.016 -25.312 -7.926 1 98.88 10 VAL B C 1
ATOM 3831 O O . VAL B 1 10 ? -12.094 -24.484 -7.883 1 98.88 10 VAL B O 1
ATOM 3834 N N . LEU B 1 11 ? -13.117 -26.297 -7.031 1 98.75 11 LEU B N 1
ATOM 3835 C CA . LEU B 1 11 ? -12.227 -26.438 -5.883 1 98.75 11 LEU B CA 1
ATOM 3836 C C . LEU B 1 11 ? -11.227 -27.562 -6.098 1 98.75 11 LEU B C 1
ATOM 3838 O O . LEU B 1 11 ? -11.578 -28.609 -6.656 1 98.75 11 LEU B O 1
ATOM 3842 N N . ASP B 1 12 ? -10.023 -27.328 -5.66 1 98.25 12 ASP B N 1
ATOM 3843 C CA . ASP B 1 12 ? -9.078 -28.438 -5.492 1 98.25 12 ASP B CA 1
ATOM 3844 C C . ASP B 1 12 ? -9.414 -29.266 -4.258 1 98.25 12 ASP B C 1
ATOM 3846 O O . ASP B 1 12 ? -10.148 -28.812 -3.375 1 98.25 12 ASP B O 1
ATOM 3850 N N . LEU B 1 13 ? -8.977 -30.531 -4.273 1 97.5 13 LEU B N 1
ATOM 3851 C CA . LEU B 1 13 ? -9.203 -31.406 -3.137 1 97.5 13 LEU B CA 1
ATOM 3852 C C . LEU B 1 13 ? -8.078 -31.281 -2.113 1 97.5 13 LEU B C 1
ATOM 3854 O O . LEU B 1 13 ? -8.273 -30.703 -1.041 1 97.5 13 LEU B O 1
ATOM 3858 N N . GLY B 1 14 ? -6.898 -31.719 -2.502 1 94.88 14 GLY B N 1
ATOM 3859 C CA . GLY B 1 14 ? -5.758 -31.703 -1.602 1 94.88 14 GLY B CA 1
ATOM 3860 C C . GLY B 1 14 ? -5.254 -30.312 -1.3 1 94.88 14 GLY B C 1
ATOM 3861 O O . GLY B 1 14 ? -4.953 -29.547 -2.217 1 94.88 14 GLY B O 1
ATOM 3862 N N . GLY B 1 15 ? -5.121 -29.922 -0.073 1 94.38 15 GLY B N 1
ATOM 3863 C CA . GLY B 1 15 ? -4.641 -28.609 0.333 1 94.38 15 GLY B CA 1
ATOM 3864 C C . GLY B 1 15 ? -5.742 -27.578 0.435 1 94.38 15 GLY B C 1
ATOM 3865 O O . GLY B 1 15 ? -5.508 -26.453 0.891 1 94.38 15 GLY B O 1
ATOM 3866 N N . VAL B 1 16 ? -6.973 -27.922 -0.041 1 97.88 16 VAL B N 1
ATOM 3867 C CA . VAL B 1 16 ? -8.109 -27 0.001 1 97.88 16 VAL B CA 1
ATOM 3868 C C . VAL B 1 16 ? -9.25 -27.625 0.798 1 97.88 16 VAL B C 1
ATOM 3870 O O . VAL B 1 16 ? -9.523 -27.219 1.927 1 97.88 16 VAL B O 1
ATOM 3873 N N . LEU B 1 17 ? -9.781 -28.797 0.318 1 98 17 LEU B N 1
ATOM 3874 C CA . LEU B 1 17 ? -10.891 -29.453 1.004 1 98 17 LEU B CA 1
ATOM 3875 C C . LEU B 1 17 ? -10.367 -30.484 1.992 1 98 17 LEU B C 1
ATOM 3877 O O . LEU B 1 17 ? -11.086 -30.891 2.914 1 98 17 LEU B O 1
ATOM 3881 N N . ILE B 1 18 ? -9.148 -30.984 1.701 1 96.12 18 ILE B N 1
ATOM 3882 C CA . ILE B 1 18 ? -8.508 -31.953 2.588 1 96.12 18 ILE B CA 1
ATOM 3883 C C . ILE B 1 18 ? -7.082 -31.5 2.893 1 96.12 18 ILE B C 1
ATOM 3885 O O . ILE B 1 18 ? -6.371 -31.031 2.004 1 96.12 18 ILE B O 1
ATOM 3889 N N . ASN B 1 19 ? -6.703 -31.625 4.117 1 91.44 19 ASN B N 1
ATOM 3890 C CA . ASN B 1 19 ? -5.32 -31.391 4.516 1 91.44 19 ASN B CA 1
ATOM 3891 C C . ASN B 1 19 ? -4.641 -32.688 4.973 1 91.44 19 ASN B C 1
ATOM 3893 O O . ASN B 1 19 ? -5.273 -33.531 5.602 1 91.44 19 ASN B O 1
ATOM 3897 N N . TYR B 1 20 ? -3.367 -32.688 4.465 1 80.81 20 TYR B N 1
ATOM 3898 C CA . TYR B 1 20 ? -2.596 -33.875 4.855 1 80.81 20 TYR B CA 1
ATOM 3899 C C . TYR B 1 20 ? -1.518 -33.5 5.871 1 80.81 20 TYR B C 1
ATOM 3901 O O . TYR B 1 20 ? -0.897 -32.438 5.77 1 80.81 20 TYR B O 1
ATOM 3909 N N . GLY B 1 21 ? -1.641 -33.844 7.125 1 66.94 21 GLY B N 1
ATOM 3910 C CA . GLY B 1 21 ? -0.566 -33.625 8.086 1 66.94 21 GLY B CA 1
ATOM 3911 C C . GLY B 1 21 ? 0.579 -34.625 7.922 1 66.94 21 GLY B C 1
ATOM 3912 O O . GLY B 1 21 ? 0.361 -35.844 7.879 1 66.94 21 GLY B O 1
ATOM 3913 N N . ALA B 1 22 ? 1.681 -34.188 7.059 1 58.38 22 ALA B N 1
ATOM 3914 C CA . ALA B 1 22 ? 2.781 -35.156 6.988 1 58.38 22 ALA B CA 1
ATOM 3915 C C . ALA B 1 22 ? 3.535 -35.219 8.312 1 58.38 22 ALA B C 1
ATOM 3917 O O . ALA B 1 22 ? 4.324 -34.312 8.633 1 58.38 22 ALA B O 1
ATOM 3918 N N . LYS B 1 23 ? 2.961 -35.719 9.383 1 56.81 23 LYS B N 1
ATOM 3919 C CA . LYS B 1 23 ? 3.836 -35.969 10.531 1 56.81 23 LYS B CA 1
ATOM 3920 C C . LYS B 1 23 ? 4.875 -37.031 10.203 1 56.81 23 LYS B C 1
ATOM 3922 O O . LYS B 1 23 ? 4.598 -37.969 9.453 1 56.81 23 LYS B O 1
ATOM 3927 N N . ASN B 1 24 ? 6.188 -36.656 10.234 1 59.94 24 ASN B N 1
ATOM 3928 C CA . ASN B 1 24 ? 7.371 -37.5 10.047 1 59.94 24 ASN B CA 1
ATOM 3929 C C . ASN B 1 24 ? 7.148 -38.906 10.555 1 59.94 24 ASN B C 1
ATOM 3931 O O . ASN B 1 24 ? 7.359 -39.188 11.734 1 59.94 24 ASN B O 1
ATOM 3935 N N . THR B 1 25 ? 6.332 -39.688 9.891 1 61.41 25 THR B N 1
ATOM 3936 C CA . THR B 1 25 ? 5.801 -40.812 10.617 1 61.41 25 THR B CA 1
ATOM 3937 C C . THR B 1 25 ? 6.773 -42 10.555 1 61.41 25 THR B C 1
ATOM 3939 O O . THR B 1 25 ? 6.957 -42.719 11.539 1 61.41 25 THR B O 1
ATOM 3942 N N . VAL B 1 26 ? 7.578 -42.25 9.367 1 73.75 26 VAL B N 1
ATOM 3943 C CA . VAL B 1 26 ? 8.172 -43.562 9.25 1 73.75 26 VAL B CA 1
ATOM 3944 C C . VAL B 1 26 ? 9.555 -43.469 8.617 1 73.75 26 VAL B C 1
ATOM 3946 O O . VAL B 1 26 ? 9.922 -44.281 7.777 1 73.75 26 VAL B O 1
ATOM 3949 N N . GLY B 1 27 ? 10.297 -42.406 8.898 1 81.56 27 GLY B N 1
ATOM 3950 C CA . GLY B 1 27 ? 11.688 -42.312 8.469 1 81.56 27 GLY B CA 1
ATOM 3951 C C . GLY B 1 27 ? 11.875 -41.406 7.258 1 81.56 27 GLY B C 1
ATOM 3952 O O . GLY B 1 27 ? 13 -41.188 6.816 1 81.56 27 GLY B O 1
ATOM 3953 N N . LEU B 1 28 ? 10.844 -41 6.621 1 87.5 28 LEU B N 1
ATOM 3954 C CA . LEU B 1 28 ? 10.969 -40.062 5.516 1 87.5 28 LEU B CA 1
ATOM 3955 C C . LEU B 1 28 ? 10.641 -38.656 5.973 1 87.5 28 LEU B C 1
ATOM 3957 O O . LEU B 1 28 ? 9.711 -38.438 6.766 1 87.5 28 LEU B O 1
ATOM 3961 N N . THR B 1 29 ? 11.453 -37.781 5.5 1 82 29 THR B N 1
ATOM 3962 C CA . THR B 1 29 ? 11.156 -36.406 5.781 1 82 29 THR B CA 1
ATOM 3963 C C . THR B 1 29 ? 9.984 -35.906 4.93 1 82 29 THR B C 1
ATOM 3965 O O . THR B 1 29 ? 9.672 -36.5 3.895 1 82 29 THR B O 1
ATOM 3968 N N . SER B 1 30 ? 9.352 -34.844 5.363 1 82.38 30 SER B N 1
ATOM 3969 C CA . SER B 1 30 ? 8.273 -34.219 4.594 1 82.38 30 SER B CA 1
ATOM 3970 C C . SER B 1 30 ? 8.758 -33.812 3.209 1 82.38 30 SER B C 1
ATOM 3972 O O . SER B 1 30 ? 8.016 -33.906 2.23 1 82.38 30 SER B O 1
ATOM 3974 N N . THR B 1 31 ? 9.961 -33.438 3.131 1 81.88 31 THR B N 1
ATOM 3975 C CA . THR B 1 31 ? 10.539 -32.969 1.867 1 81.88 31 THR B CA 1
ATOM 3976 C C . THR B 1 31 ? 10.711 -34.156 0.909 1 81.88 31 THR B C 1
ATOM 3978 O O . THR B 1 31 ? 10.453 -34.031 -0.29 1 81.88 31 THR B O 1
ATOM 3981 N N . GLN B 1 32 ? 11.117 -35.25 1.431 1 84.19 32 GLN B N 1
ATOM 3982 C CA . GLN B 1 32 ? 11.289 -36.438 0.612 1 84.19 32 GLN B CA 1
ATOM 3983 C C . GLN B 1 32 ? 9.953 -36.906 0.058 1 84.19 32 GLN B C 1
ATOM 3985 O O . GLN B 1 32 ? 9.852 -37.281 -1.117 1 84.19 32 GLN B O 1
ATOM 3990 N N . ILE B 1 33 ? 9.031 -36.938 0.939 1 86.62 33 ILE B N 1
ATOM 3991 C CA . ILE B 1 33 ? 7.699 -37.375 0.54 1 86.62 33 ILE B CA 1
ATOM 3992 C C . ILE B 1 33 ? 7.145 -36.438 -0.533 1 86.62 33 ILE B C 1
ATOM 3994 O O . ILE B 1 33 ? 6.652 -36.875 -1.569 1 86.62 33 ILE B O 1
ATOM 3998 N N . LYS B 1 34 ? 7.246 -35.125 -0.314 1 86.75 34 LYS B N 1
ATOM 3999 C CA . LYS B 1 34 ? 6.734 -34.156 -1.264 1 86.75 34 LYS B CA 1
ATOM 4000 C C . LYS B 1 34 ? 7.438 -34.25 -2.611 1 86.75 34 LYS B C 1
ATOM 4002 O O . LYS B 1 34 ? 6.801 -34.156 -3.662 1 86.75 34 LYS B O 1
ATOM 4007 N N . SER B 1 35 ? 8.719 -34.469 -2.586 1 87.5 35 SER B N 1
ATOM 4008 C CA . SER B 1 35 ? 9.484 -34.625 -3.818 1 87.5 35 SER B CA 1
ATOM 4009 C C . SER B 1 35 ? 9.078 -35.844 -4.594 1 87.5 35 SER B C 1
ATOM 4011 O O . SER B 1 35 ? 8.961 -35.812 -5.82 1 87.5 35 SER B O 1
ATOM 4013 N N . ALA B 1 36 ? 8.859 -36.906 -3.836 1 90.31 36 ALA B N 1
ATOM 4014 C CA . ALA B 1 36 ? 8.461 -38.156 -4.465 1 90.31 36 ALA B CA 1
ATOM 4015 C C . ALA 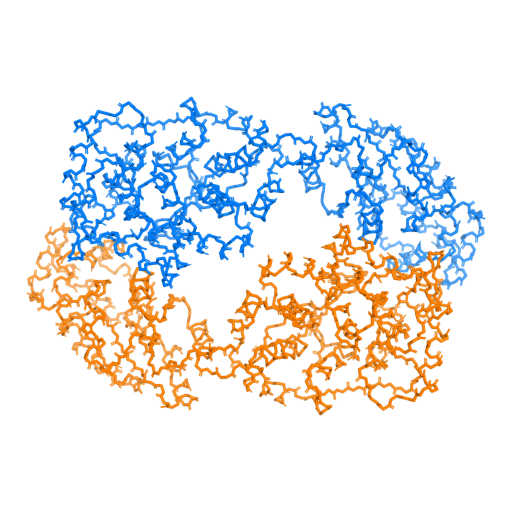B 1 36 ? 7.066 -38.031 -5.074 1 90.31 36 ALA B C 1
ATOM 4017 O O . ALA B 1 36 ? 6.82 -38.531 -6.176 1 90.31 36 ALA B O 1
ATOM 4018 N N . LEU B 1 37 ? 6.219 -37.344 -4.355 1 91.25 37 LEU B N 1
ATOM 4019 C CA . LEU B 1 37 ? 4.848 -37.156 -4.824 1 91.25 37 LEU B CA 1
ATOM 4020 C C . LEU B 1 37 ? 4.809 -36.219 -6.027 1 91.25 37 LEU B C 1
ATOM 4022 O O . LEU B 1 37 ? 3.836 -36.219 -6.785 1 91.25 37 LEU B O 1
ATOM 4026 N N . ASP B 1 38 ? 5.785 -35.406 -6.137 1 91.12 38 ASP B N 1
ATOM 4027 C CA . ASP B 1 38 ? 5.863 -34.469 -7.254 1 91.12 38 ASP B CA 1
ATOM 4028 C C . ASP B 1 38 ? 6.855 -34.969 -8.312 1 91.12 38 ASP B C 1
ATOM 4030 O O . ASP B 1 38 ? 7.504 -34.156 -8.977 1 91.12 38 ASP B O 1
ATOM 4034 N N . SER B 1 39 ? 6.984 -36.25 -8.5 1 93.25 39 SER B N 1
ATOM 4035 C CA . SER B 1 39 ? 7.859 -36.875 -9.484 1 93.25 39 SER B CA 1
ATOM 4036 C C . SER B 1 39 ? 7.086 -37.281 -10.734 1 93.25 39 SER B C 1
ATOM 4038 O O . SER B 1 39 ? 5.863 -37.438 -10.688 1 93.25 39 SER B O 1
ATOM 4040 N N . PRO B 1 40 ? 7.816 -37.438 -11.844 1 94 40 PRO B N 1
ATOM 4041 C CA . PRO B 1 40 ? 7.137 -37.844 -13.078 1 94 40 PRO B CA 1
ATOM 4042 C C . PRO B 1 40 ? 6.41 -39.188 -12.945 1 94 40 PRO B C 1
ATOM 4044 O O . PRO B 1 40 ? 5.348 -39.375 -13.539 1 94 40 PRO B O 1
ATOM 4047 N N . HIS B 1 41 ? 6.961 -40.062 -12.156 1 94.25 41 HIS B N 1
ATOM 4048 C CA . HIS B 1 41 ? 6.352 -41.375 -11.992 1 94.25 41 HIS B CA 1
ATOM 4049 C C . HIS B 1 41 ? 5.023 -41.281 -11.258 1 94.25 41 HIS B C 1
ATOM 4051 O O . HIS B 1 41 ? 4.047 -41.938 -11.641 1 94.25 41 HIS B O 1
ATOM 4057 N N . TRP B 1 42 ? 5.059 -40.562 -10.211 1 96.31 42 TRP B N 1
ATOM 4058 C CA . TRP B 1 42 ? 3.799 -40.344 -9.5 1 96.31 42 TRP B CA 1
ATOM 4059 C C . TRP B 1 42 ? 2.797 -39.594 -10.375 1 96.31 42 TRP B C 1
ATOM 4061 O O . TRP B 1 42 ? 1.595 -39.875 -10.32 1 96.31 42 TRP B O 1
ATOM 4071 N N . HIS B 1 43 ? 3.268 -38.625 -11.195 1 97.12 43 HIS B N 1
ATOM 4072 C CA . HIS B 1 43 ? 2.404 -37.906 -12.117 1 97.12 43 HIS B CA 1
ATOM 4073 C C . HIS B 1 43 ? 1.682 -38.844 -13.07 1 97.12 43 HIS B C 1
ATOM 4075 O O . HIS B 1 43 ? 0.493 -38.656 -13.344 1 97.12 43 HIS B O 1
ATOM 4081 N N . GLU B 1 44 ? 2.379 -39.844 -13.562 1 97.25 44 GLU B N 1
ATOM 4082 C CA . GLU B 1 44 ? 1.761 -40.812 -14.461 1 97.25 44 GLU B CA 1
ATOM 4083 C C . GLU B 1 44 ? 0.689 -41.625 -13.75 1 97.25 44 GLU B C 1
ATOM 4085 O O . GLU B 1 44 ? -0.318 -42 -14.352 1 97.25 44 GLU B O 1
ATOM 4090 N N . TYR B 1 45 ? 0.973 -41.875 -12.438 1 97.94 45 TYR B N 1
ATOM 4091 C CA . TYR B 1 45 ? -0.031 -42.531 -11.602 1 97.94 45 TYR B CA 1
ATOM 4092 C C . TYR B 1 45 ? -1.279 -41.688 -11.477 1 97.94 45 TYR B C 1
ATOM 4094 O O . TYR B 1 45 ? -2.4 -42.156 -11.641 1 97.94 45 TYR B O 1
ATOM 4102 N N . GLU B 1 46 ? -1.137 -40.375 -11.273 1 97.75 46 GLU B N 1
ATOM 4103 C CA . GLU B 1 46 ? -2.234 -39.438 -11.156 1 97.75 46 GLU B CA 1
ATOM 4104 C C . GLU B 1 46 ? -2.986 -39.281 -12.477 1 97.75 46 GLU B C 1
ATOM 4106 O O . GLU B 1 46 ? -4.176 -38.969 -12.492 1 97.75 46 GLU B O 1
ATOM 4111 N N . ARG B 1 47 ? -2.322 -39.531 -13.617 1 97.69 47 ARG B N 1
ATOM 4112 C CA . ARG B 1 47 ? -2.947 -39.469 -14.938 1 97.69 47 ARG B CA 1
ATOM 4113 C C . ARG B 1 47 ? -3.691 -40.781 -15.242 1 97.69 47 ARG B C 1
ATOM 4115 O O . ARG B 1 47 ? -4.367 -40.875 -16.266 1 97.69 47 ARG B O 1
ATOM 4122 N N . GLY B 1 48 ? -3.494 -41.75 -14.375 1 97.38 48 GLY B N 1
ATOM 4123 C CA . GLY B 1 48 ? -4.125 -43.031 -14.594 1 97.38 48 GLY B CA 1
ATOM 4124 C C . GLY B 1 48 ? -3.42 -43.875 -15.641 1 97.38 48 GLY B C 1
ATOM 4125 O O . GLY B 1 48 ? -4.004 -44.812 -16.188 1 97.38 48 GLY B O 1
ATOM 4126 N N . LYS B 1 49 ? -2.205 -43.625 -15.898 1 96.94 49 LYS B N 1
ATOM 4127 C CA . LYS B 1 49 ? -1.503 -44.25 -17 1 96.94 49 LYS B CA 1
ATOM 4128 C C . LYS B 1 49 ? -0.667 -45.438 -16.516 1 96.94 49 LYS B C 1
ATOM 4130 O O . LYS B 1 49 ? -0.209 -46.25 -17.312 1 96.94 49 LYS B O 1
ATOM 4135 N N . VAL B 1 50 ? -0.405 -45.531 -15.227 1 97.06 50 VAL B N 1
ATOM 4136 C CA . VAL B 1 50 ? 0.341 -46.656 -14.648 1 97.06 50 VAL B CA 1
ATOM 4137 C C . VAL B 1 50 ? -0.416 -47.219 -13.445 1 97.06 50 VAL B C 1
ATOM 4139 O O . VAL B 1 50 ? -1.222 -46.5 -12.828 1 97.06 50 VAL B O 1
ATOM 4142 N N . SER B 1 51 ? -0.133 -48.469 -13.109 1 96.62 51 SER B N 1
ATOM 4143 C CA . SER B 1 51 ? -0.766 -49.094 -11.953 1 96.62 51 SER B CA 1
ATOM 4144 C C . SER B 1 51 ? -0.133 -48.594 -10.648 1 96.62 51 SER B C 1
ATOM 4146 O O . SER B 1 51 ? 0.953 -48.031 -10.656 1 96.62 51 SER B O 1
ATOM 4148 N N . LYS B 1 52 ? -0.89 -48.844 -9.57 1 96.31 52 LYS B N 1
ATOM 4149 C CA . LYS B 1 52 ? -0.375 -48.531 -8.242 1 96.31 52 LYS B CA 1
ATOM 4150 C C . LYS B 1 52 ? 0.986 -49.156 -8 1 96.31 52 LYS B C 1
ATOM 4152 O O . LYS B 1 52 ? 1.935 -48.5 -7.59 1 96.31 52 LYS B O 1
ATOM 4157 N N . GLN B 1 53 ? 1.102 -50.406 -8.305 1 95.88 53 GLN B N 1
ATOM 4158 C CA . GLN B 1 53 ? 2.334 -51.156 -8.07 1 95.88 53 GLN B CA 1
ATOM 4159 C C . GLN B 1 53 ? 3.486 -50.594 -8.898 1 95.88 53 GLN B C 1
ATOM 4161 O O . GLN B 1 53 ? 4.586 -50.375 -8.383 1 95.88 53 GLN B O 1
ATOM 4166 N N . ASP B 1 54 ? 3.232 -50.312 -10.125 1 96.69 54 ASP B N 1
ATOM 4167 C CA . ASP B 1 54 ? 4.262 -49.75 -11 1 96.69 54 ASP B CA 1
ATOM 4168 C C . ASP B 1 54 ? 4.734 -48.375 -10.492 1 96.69 54 ASP B C 1
ATOM 4170 O O . ASP B 1 54 ? 5.938 -48.094 -10.469 1 96.69 54 ASP B O 1
ATOM 4174 N N . ALA B 1 55 ? 3.754 -47.562 -10.148 1 96.94 55 ALA B N 1
ATOM 4175 C CA . ALA B 1 55 ? 4.086 -46.219 -9.648 1 96.94 55 ALA B CA 1
ATOM 4176 C C . ALA B 1 55 ? 4.938 -46.312 -8.383 1 96.94 55 ALA B C 1
ATOM 4178 O O . ALA B 1 55 ? 5.953 -45.625 -8.266 1 96.94 55 ALA B O 1
ATOM 4179 N N . TYR B 1 56 ? 4.555 -47.156 -7.457 1 96.31 56 TYR B N 1
ATOM 4180 C CA . TYR B 1 56 ? 5.285 -47.312 -6.203 1 96.31 56 TYR B CA 1
ATOM 4181 C C . TYR B 1 56 ? 6.707 -47.812 -6.461 1 96.31 56 TYR B C 1
ATOM 4183 O O . TYR B 1 56 ? 7.664 -47.25 -5.902 1 96.31 56 TYR B O 1
ATOM 4191 N N . ASP B 1 57 ? 6.867 -48.75 -7.344 1 96.75 57 ASP B N 1
ATOM 4192 C CA . ASP B 1 57 ? 8.18 -49.312 -7.664 1 96.75 57 ASP B CA 1
ATOM 4193 C C . ASP B 1 57 ? 9.086 -48.25 -8.273 1 96.75 57 ASP B C 1
ATOM 4195 O O . ASP B 1 57 ? 10.25 -48.094 -7.879 1 96.75 57 ASP B O 1
ATOM 4199 N N . GLN B 1 58 ? 8.555 -47.5 -9.172 1 96.12 58 GLN B N 1
ATOM 4200 C CA . GLN B 1 58 ? 9.352 -46.5 -9.867 1 96.12 58 GLN B CA 1
ATOM 4201 C C . GLN B 1 58 ? 9.75 -45.344 -8.93 1 96.12 58 GLN B C 1
ATOM 4203 O O . GLN B 1 58 ? 10.898 -44.906 -8.961 1 96.12 58 GLN B O 1
ATOM 4208 N N . VAL B 1 59 ? 8.758 -44.906 -8.133 1 95.62 59 VAL B N 1
ATOM 4209 C CA . VAL B 1 59 ? 9.023 -43.812 -7.199 1 95.62 59 VAL B CA 1
ATOM 4210 C C . VAL B 1 59 ? 10.086 -44.25 -6.191 1 95.62 59 VAL B C 1
ATOM 4212 O O . VAL B 1 59 ? 11.039 -43.5 -5.938 1 95.62 59 VAL B O 1
ATOM 4215 N N . THR B 1 60 ? 9.945 -45.469 -5.613 1 95.19 60 THR B N 1
ATOM 4216 C CA . THR B 1 60 ? 10.875 -45.938 -4.598 1 95.19 60 THR B CA 1
ATOM 4217 C C . THR B 1 60 ? 12.266 -46.125 -5.191 1 95.19 60 THR B C 1
ATOM 4219 O O . THR B 1 60 ? 13.273 -45.844 -4.527 1 95.19 60 THR B O 1
ATOM 4222 N N . GLN B 1 61 ? 12.344 -46.562 -6.391 1 95 61 GLN B N 1
ATOM 4223 C CA . GLN B 1 61 ? 13.625 -46.719 -7.066 1 95 61 GLN B CA 1
ATOM 4224 C C . GLN B 1 61 ? 14.281 -45.375 -7.328 1 95 61 GLN B C 1
ATOM 4226 O O . GLN B 1 61 ? 15.461 -45.188 -7.031 1 95 61 GLN B O 1
ATOM 4231 N N . ALA B 1 62 ? 13.516 -44.469 -7.832 1 92.62 62 ALA B N 1
ATOM 4232 C CA . ALA B 1 62 ? 14.031 -43.156 -8.227 1 92.62 62 ALA B CA 1
ATOM 4233 C C . ALA B 1 62 ? 14.531 -42.375 -7.012 1 92.62 62 ALA B C 1
ATOM 4235 O O . ALA B 1 62 ? 15.492 -41.594 -7.109 1 92.62 62 ALA B O 1
ATOM 4236 N N . PHE B 1 63 ? 13.93 -42.562 -5.848 1 91.62 63 PHE B N 1
ATOM 4237 C CA . PHE B 1 63 ? 14.242 -41.75 -4.688 1 91.62 63 PHE B CA 1
ATOM 4238 C C . PHE B 1 63 ? 14.961 -42.562 -3.615 1 91.62 63 PHE B C 1
ATOM 4240 O O . PHE B 1 63 ? 15.188 -42.062 -2.506 1 91.62 63 PHE B O 1
ATOM 4247 N N . ASN B 1 64 ? 15.281 -43.781 -3.949 1 91 64 ASN B N 1
ATOM 4248 C CA . ASN B 1 64 ? 15.992 -44.656 -3.041 1 91 64 ASN B CA 1
ATOM 4249 C C . ASN B 1 64 ? 15.266 -44.812 -1.706 1 91 64 ASN B C 1
ATOM 4251 O O . ASN B 1 64 ? 15.859 -44.594 -0.647 1 91 64 ASN B O 1
ATOM 4255 N N . ILE B 1 65 ? 13.984 -45.156 -1.836 1 92.38 65 ILE B N 1
ATOM 4256 C CA . ILE B 1 65 ? 13.125 -45.406 -0.684 1 92.38 65 ILE B CA 1
ATOM 4257 C C . ILE B 1 65 ? 12.688 -46.875 -0.684 1 92.38 65 ILE B C 1
ATOM 4259 O O . ILE B 1 65 ? 12.367 -47.406 -1.735 1 92.38 65 ILE B O 1
ATOM 4263 N N . ASP B 1 66 ? 12.68 -47.406 0.482 1 93.12 66 ASP B N 1
ATOM 4264 C CA . ASP B 1 66 ? 12.172 -48.781 0.606 1 93.12 66 ASP B CA 1
ATOM 4265 C C . ASP B 1 66 ? 10.664 -48.812 0.362 1 93.12 66 ASP B C 1
ATOM 4267 O O . ASP B 1 66 ? 9.93 -47.938 0.812 1 93.12 66 ASP B O 1
ATOM 4271 N N . LEU B 1 67 ? 10.281 -49.875 -0.36 1 94.5 67 LEU B N 1
ATOM 4272 C CA . LEU B 1 67 ? 8.875 -50 -0.731 1 94.5 67 LEU B CA 1
ATOM 4273 C C . LEU B 1 67 ? 7.984 -50.031 0.508 1 94.5 67 LEU B C 1
ATOM 4275 O O . LEU B 1 67 ? 6.914 -49.406 0.529 1 94.5 67 LEU B O 1
ATOM 4279 N N . GLU B 1 68 ? 8.406 -50.75 1.474 1 93.75 68 GLU B N 1
ATOM 4280 C CA . GLU B 1 68 ? 7.625 -50.844 2.705 1 93.75 68 GLU B CA 1
ATOM 4281 C C . GLU B 1 68 ? 7.5 -49.5 3.391 1 93.75 68 GLU B C 1
ATOM 4283 O O . GLU B 1 68 ? 6.422 -49.125 3.867 1 93.75 68 GLU B O 1
ATOM 4288 N N . THR B 1 69 ? 8.57 -48.844 3.426 1 93.69 69 THR B N 1
ATOM 4289 C CA . THR B 1 69 ? 8.586 -47.5 4.031 1 93.69 69 THR B CA 1
ATOM 4290 C C . THR B 1 69 ? 7.668 -46.562 3.275 1 93.69 69 THR B C 1
ATOM 4292 O O . THR B 1 69 ? 6.906 -45.812 3.887 1 93.69 69 THR B O 1
ATOM 4295 N N . TRP B 1 70 ? 7.723 -46.562 1.968 1 93.44 70 TRP B N 1
ATOM 4296 C CA . TRP B 1 70 ? 6.887 -45.719 1.12 1 93.44 70 TRP B CA 1
ATOM 4297 C C . TRP B 1 70 ? 5.41 -46 1.336 1 93.44 70 TRP B C 1
ATOM 4299 O O . TRP B 1 70 ? 4.602 -45.094 1.536 1 93.44 70 TRP B O 1
ATOM 4309 N N . THR B 1 71 ? 5.086 -47.281 1.356 1 93 71 THR B N 1
ATOM 4310 C CA . THR B 1 71 ? 3.703 -47.719 1.534 1 93 71 THR B CA 1
ATOM 4311 C C . THR B 1 71 ? 3.168 -47.281 2.891 1 93 71 THR B C 1
ATOM 4313 O O . THR B 1 71 ? 2.049 -46.75 2.986 1 93 71 THR B O 1
ATOM 4316 N N . GLU B 1 72 ? 3.977 -47.469 3.859 1 91.69 72 GLU B N 1
ATOM 4317 C CA . GLU B 1 72 ? 3.58 -47.062 5.207 1 91.69 72 GLU B CA 1
ATOM 4318 C C . GLU B 1 72 ? 3.406 -45.562 5.305 1 91.69 72 GLU B C 1
ATOM 4320 O O . GLU B 1 72 ? 2.498 -45.062 5.984 1 91.69 72 GLU B O 1
ATOM 4325 N N . ALA B 1 73 ? 4.301 -44.844 4.645 1 90.31 73 ALA B N 1
ATOM 4326 C CA . ALA B 1 73 ? 4.211 -43.375 4.656 1 90.31 73 ALA B CA 1
ATOM 4327 C C . ALA B 1 73 ? 2.896 -42.906 4.047 1 90.31 73 ALA B C 1
ATOM 4329 O O . ALA B 1 73 ? 2.227 -42.031 4.605 1 90.31 73 ALA B O 1
ATOM 4330 N N . LEU B 1 74 ? 2.482 -43.469 2.951 1 89.81 74 LEU B N 1
ATOM 4331 C CA . LEU B 1 74 ? 1.249 -43.094 2.271 1 89.81 74 LEU B CA 1
ATOM 4332 C C . LEU B 1 74 ? 0.029 -43.469 3.102 1 89.81 74 LEU B C 1
ATOM 4334 O O . LEU B 1 74 ? -0.961 -42.75 3.135 1 89.81 74 LEU B O 1
ATOM 4338 N N . GLU B 1 75 ? 0.147 -44.656 3.709 1 88.5 75 GLU B N 1
ATOM 4339 C CA . GLU B 1 75 ? -0.943 -45.094 4.578 1 88.5 75 GLU B CA 1
ATOM 4340 C C . GLU B 1 75 ? -1.116 -44.125 5.762 1 88.5 75 GLU B C 1
ATOM 4342 O O . GLU B 1 75 ? -2.242 -43.781 6.129 1 88.5 75 GLU B O 1
ATOM 4347 N N . GLN B 1 76 ? -0.066 -43.75 6.293 1 87.38 76 GLN B N 1
ATOM 4348 C CA . GLN B 1 76 ? -0.118 -42.812 7.41 1 87.38 76 GLN B CA 1
ATOM 4349 C C . GLN B 1 76 ? -0.679 -41.469 6.969 1 87.38 76 GLN B C 1
ATOM 4351 O O . GLN B 1 76 ? -1.429 -40.812 7.711 1 87.38 76 GLN B O 1
ATOM 4356 N N . MET B 1 77 ? -0.23 -41.031 5.801 1 85.88 77 MET B N 1
ATOM 4357 C CA . MET B 1 77 ? -0.75 -39.781 5.25 1 85.88 77 MET B CA 1
ATOM 4358 C C . MET B 1 77 ? -2.262 -39.844 5.066 1 85.88 77 MET B C 1
ATOM 4360 O O . MET B 1 77 ? -2.979 -38.906 5.402 1 85.88 77 MET B O 1
ATOM 4364 N N . LYS B 1 78 ? -2.703 -40.938 4.602 1 84.5 78 LYS B N 1
ATOM 4365 C CA . LYS B 1 78 ? -4.133 -41.125 4.387 1 84.5 78 LYS B CA 1
ATOM 4366 C C . LYS B 1 78 ? -4.891 -41.125 5.711 1 84.5 78 LYS B C 1
ATOM 4368 O O . LYS B 1 78 ? -5.953 -40.531 5.82 1 84.5 78 LYS B O 1
ATOM 4373 N N . ASP B 1 79 ? -4.32 -41.844 6.668 1 84.81 79 ASP B N 1
ATOM 4374 C CA . ASP B 1 79 ? -4.953 -41.938 7.98 1 84.81 79 ASP B CA 1
ATOM 4375 C C . ASP B 1 79 ? -5.004 -40.562 8.656 1 84.81 79 ASP B C 1
ATOM 4377 O O . ASP B 1 79 ? -5.91 -40.281 9.445 1 84.81 79 ASP B O 1
ATOM 4381 N N . GLY B 1 80 ? -4.02 -39.781 8.266 1 84.88 80 GLY B N 1
ATOM 4382 C CA . GLY B 1 80 ? -3.939 -38.469 8.891 1 84.88 80 GLY B CA 1
ATOM 4383 C C . GLY B 1 80 ? -4.699 -37.406 8.125 1 84.88 80 GLY B C 1
ATOM 4384 O O . GLY B 1 80 ? -4.652 -36.25 8.484 1 84.88 80 GLY B O 1
ATOM 4385 N N . MET B 1 81 ? -5.309 -37.844 7.133 1 88.44 81 MET B N 1
ATOM 4386 C CA . MET B 1 81 ? -6.066 -36.906 6.312 1 88.44 81 MET B CA 1
ATOM 4387 C C . MET B 1 81 ? -7.199 -36.25 7.109 1 88.44 81 MET B C 1
ATOM 4389 O O . MET B 1 81 ? -7.902 -36.938 7.848 1 88.44 81 MET B O 1
ATOM 4393 N N . GLN B 1 82 ? -7.336 -34.938 7.094 1 93.5 82 GLN B N 1
ATOM 4394 C CA . GLN B 1 82 ? -8.383 -34.188 7.793 1 93.5 82 GLN B CA 1
ATOM 4395 C C . GLN B 1 82 ? -9.195 -33.344 6.824 1 93.5 82 GLN B C 1
ATOM 4397 O O . GLN B 1 82 ? -8.648 -32.469 6.164 1 93.5 82 GLN B O 1
ATOM 4402 N N . PRO B 1 83 ? -10.477 -33.594 6.773 1 96.38 83 PRO B N 1
ATOM 4403 C CA . PRO B 1 83 ? -11.312 -32.688 5.973 1 96.38 83 PRO B CA 1
ATOM 4404 C C . PRO B 1 83 ? -11.32 -31.25 6.516 1 96.38 83 PRO B C 1
ATOM 4406 O O . PRO B 1 83 ? -11.297 -31.047 7.73 1 96.38 83 PRO B O 1
ATOM 4409 N N . ASN B 1 84 ? -11.219 -30.297 5.648 1 97.62 84 ASN B N 1
ATOM 4410 C CA . ASN B 1 84 ? -11.391 -28.891 6.02 1 97.62 84 ASN B CA 1
ATOM 4411 C C . ASN B 1 84 ? -12.844 -28.562 6.355 1 97.62 84 ASN B C 1
ATOM 4413 O O . ASN B 1 84 ? -13.547 -27.953 5.551 1 97.62 84 ASN B O 1
ATOM 4417 N N . ARG B 1 85 ? -13.227 -28.938 7.52 1 97 85 ARG B N 1
ATOM 4418 C CA . ARG B 1 85 ? -14.625 -28.875 7.93 1 97 85 ARG B CA 1
ATOM 4419 C C . ARG B 1 85 ? -15.125 -27.438 7.93 1 97 85 ARG B C 1
ATOM 4421 O O . ARG B 1 85 ? -16.297 -27.188 7.637 1 97 85 ARG B O 1
ATOM 4428 N N . VAL B 1 86 ? -14.203 -26.578 8.242 1 97.12 86 VAL B N 1
ATOM 4429 C CA . VAL B 1 86 ? -14.562 -25.156 8.258 1 97.12 86 VAL B CA 1
ATOM 4430 C C . VAL B 1 86 ? -14.953 -24.719 6.848 1 97.12 86 VAL B C 1
ATOM 4432 O O . VAL B 1 86 ? -16.016 -24.125 6.645 1 97.12 86 VAL B O 1
ATOM 4435 N N . LEU B 1 87 ? -14.133 -25.031 5.895 1 98.19 87 LEU B N 1
ATOM 4436 C CA . LEU B 1 87 ? -14.406 -24.656 4.512 1 98.19 87 LEU B CA 1
ATOM 4437 C C . LEU B 1 87 ? -15.648 -25.375 3.998 1 98.19 87 LEU B C 1
ATOM 4439 O O . LEU B 1 87 ? -16.5 -24.766 3.344 1 98.19 87 LEU B O 1
ATOM 4443 N N . ILE B 1 88 ? -15.781 -26.656 4.297 1 98.25 88 ILE B N 1
ATOM 4444 C CA . ILE B 1 88 ? -16.906 -27.469 3.834 1 98.25 88 ILE B CA 1
ATOM 4445 C C . ILE B 1 88 ? -18.219 -26.891 4.352 1 98.25 88 ILE B C 1
ATOM 4447 O O . ILE B 1 88 ? -19.172 -26.719 3.59 1 98.25 88 ILE B O 1
ATOM 4451 N N . SER B 1 89 ? -18.234 -26.578 5.617 1 98.06 89 SER B N 1
ATOM 4452 C CA . SER B 1 89 ? -19.422 -25.969 6.207 1 98.06 89 SER B CA 1
ATOM 4453 C C . SER B 1 89 ? -19.719 -24.609 5.559 1 98.06 89 SER B C 1
ATOM 4455 O O . SER B 1 89 ? -20.875 -24.312 5.262 1 98.06 89 SER B O 1
ATOM 4457 N N . ALA B 1 90 ? -18.703 -23.859 5.312 1 97.88 90 ALA B N 1
ATOM 4458 C CA . ALA B 1 90 ? -18.875 -22.531 4.711 1 97.88 90 ALA B CA 1
ATOM 4459 C C . ALA B 1 90 ? -19.406 -22.641 3.281 1 97.88 90 ALA B C 1
ATOM 4461 O O . ALA B 1 90 ? -20.188 -21.812 2.836 1 97.88 90 ALA B O 1
ATOM 4462 N N . ILE B 1 91 ? -18.953 -23.641 2.539 1 98.12 91 ILE B N 1
ATOM 4463 C CA . ILE B 1 91 ? -19.406 -23.844 1.171 1 98.12 91 ILE B CA 1
ATOM 4464 C C . ILE B 1 91 ? -20.891 -24.25 1.177 1 98.12 91 ILE B C 1
ATOM 4466 O O . ILE B 1 91 ? -21.641 -23.859 0.289 1 98.12 91 ILE B O 1
ATOM 4470 N N . LYS B 1 92 ? -21.281 -25.031 2.139 1 97.06 92 LYS B N 1
ATOM 4471 C CA . LYS B 1 92 ? -22.688 -25.359 2.279 1 97.06 92 LYS B CA 1
ATOM 4472 C C . LYS B 1 92 ? -23.547 -24.109 2.428 1 97.06 92 LYS B C 1
ATOM 4474 O O . LYS B 1 92 ? -24.562 -23.953 1.75 1 97.06 92 LYS B O 1
ATOM 4479 N N . ASP B 1 93 ? -23.094 -23.25 3.275 1 96.81 93 ASP B N 1
ATOM 4480 C CA . ASP B 1 93 ? -23.797 -21.984 3.479 1 96.81 93 ASP B CA 1
ATOM 4481 C C . ASP B 1 93 ? -23.797 -21.156 2.203 1 96.81 93 ASP B C 1
ATOM 4483 O O . ASP B 1 93 ? -24.797 -20.516 1.879 1 96.81 93 ASP B O 1
ATOM 4487 N N . LEU B 1 94 ? -22.703 -21.141 1.517 1 97.12 94 LEU B N 1
ATOM 4488 C CA . LEU B 1 94 ? -22.562 -20.391 0.27 1 97.12 94 LEU B CA 1
ATOM 4489 C C . LEU B 1 94 ? -23.578 -20.875 -0.767 1 97.12 94 LEU B C 1
ATOM 4491 O O . LEU B 1 94 ? -24.188 -20.062 -1.47 1 97.12 94 LEU B O 1
ATOM 4495 N N . ARG B 1 95 ? -23.766 -22.156 -0.837 1 96.31 95 ARG B N 1
ATOM 4496 C CA . ARG B 1 95 ? -24.703 -22.734 -1.786 1 96.31 95 ARG B CA 1
ATOM 4497 C C . ARG B 1 95 ? -26.141 -22.328 -1.471 1 96.31 95 ARG B C 1
ATOM 4499 O O . ARG B 1 95 ? -26.953 -22.141 -2.379 1 96.31 95 ARG B O 1
ATOM 4506 N N . THR B 1 96 ? -26.406 -22.203 -0.237 1 96.25 96 THR B N 1
ATOM 4507 C CA . THR B 1 96 ? -27.734 -21.734 0.174 1 96.25 96 THR B CA 1
ATOM 4508 C C . THR B 1 96 ? -27.938 -20.281 -0.259 1 96.25 96 THR B C 1
ATOM 4510 O O . THR B 1 96 ? -29.031 -19.938 -0.74 1 96.25 96 THR B O 1
ATOM 4513 N N . ALA B 1 97 ? -26.922 -19.516 -0.129 1 95.31 97 ALA B N 1
ATOM 4514 C CA . ALA B 1 97 ? -27 -18.094 -0.47 1 95.31 97 ALA B CA 1
ATOM 4515 C C . ALA B 1 97 ? -27.062 -17.906 -1.982 1 95.31 97 ALA B C 1
ATOM 4517 O O . ALA B 1 97 ? -27.703 -16.969 -2.471 1 95.31 97 ALA B O 1
ATOM 4518 N N . TYR B 1 98 ? -26.359 -18.75 -2.676 1 96.38 98 TYR B N 1
ATOM 4519 C CA . TYR B 1 98 ? -26.281 -18.688 -4.133 1 96.38 98 TYR B CA 1
ATOM 4520 C C . TYR B 1 98 ? -26.672 -20.031 -4.754 1 96.38 98 TYR B C 1
ATOM 4522 O O . TYR B 1 98 ? -25.828 -20.75 -5.281 1 96.38 98 TYR B O 1
ATOM 4530 N N . PRO B 1 99 ? -27.922 -20.328 -4.926 1 94.75 99 PRO B N 1
ATOM 4531 C CA . PRO B 1 99 ? -28.391 -21.656 -5.285 1 94.75 99 PRO B CA 1
ATOM 4532 C C . PRO B 1 99 ? -28.109 -22.016 -6.742 1 94.75 99 PRO B C 1
ATOM 4534 O O . PRO B 1 99 ? -28.141 -23.203 -7.109 1 94.75 99 PRO B O 1
ATOM 4537 N N . THR B 1 100 ? -27.797 -21.047 -7.551 1 94.62 100 THR B N 1
ATOM 4538 C CA . THR B 1 100 ? -27.594 -21.312 -8.969 1 94.62 100 THR B CA 1
ATOM 4539 C C . THR B 1 100 ? -26.125 -21.672 -9.227 1 94.62 100 THR B C 1
ATOM 4541 O O . THR B 1 100 ? -25.781 -22.109 -10.336 1 94.62 100 THR B O 1
ATOM 4544 N N . VAL B 1 101 ? -25.297 -21.547 -8.234 1 96.81 101 VAL B N 1
ATOM 4545 C CA . VAL B 1 101 ? -23.859 -21.781 -8.414 1 96.81 101 VAL B CA 1
ATOM 4546 C C . VAL B 1 101 ? -23.562 -23.281 -8.273 1 96.81 101 VAL B C 1
ATOM 4548 O O . VAL B 1 101 ? -24 -23.922 -7.312 1 96.81 101 VAL B O 1
ATOM 4551 N N . LYS B 1 102 ? -22.875 -23.812 -9.234 1 97.75 102 LYS B N 1
ATOM 4552 C CA . LYS B 1 102 ? -22.422 -25.203 -9.203 1 97.75 102 LYS B CA 1
ATOM 4553 C C . LYS B 1 102 ? -21.047 -25.328 -8.539 1 97.75 102 LYS B C 1
ATOM 4555 O O . LYS B 1 102 ? -20.172 -24.484 -8.758 1 97.75 102 LYS B O 1
ATOM 4560 N N . ILE B 1 103 ? -20.938 -26.359 -7.691 1 98.44 103 ILE B N 1
ATOM 4561 C CA . ILE B 1 103 ? -19.656 -26.625 -7.055 1 98.44 103 ILE B CA 1
ATOM 4562 C C . ILE B 1 103 ? -19.016 -27.859 -7.695 1 98.44 103 ILE B C 1
ATOM 4564 O O . ILE B 1 103 ? -19.562 -28.969 -7.613 1 98.44 103 ILE B O 1
ATOM 4568 N N . CYS B 1 104 ? -17.891 -27.688 -8.32 1 98.69 104 CYS B N 1
ATOM 4569 C CA . CYS B 1 104 ? -17.125 -28.766 -8.922 1 98.69 104 CYS B CA 1
ATOM 4570 C C . CYS B 1 104 ? -15.781 -28.938 -8.219 1 98.69 104 CYS B C 1
ATOM 4572 O O . CYS B 1 104 ? -15.359 -28.078 -7.453 1 98.69 104 CYS B O 1
ATOM 4574 N N . CYS B 1 105 ? -15.234 -30.078 -8.367 1 98.56 105 CYS B N 1
ATOM 4575 C CA . CYS B 1 105 ? -13.906 -30.359 -7.855 1 98.56 105 CYS B CA 1
ATOM 4576 C C . CYS B 1 105 ? -13 -30.891 -8.961 1 98.56 105 CYS B C 1
ATOM 4578 O O . CYS B 1 105 ? -13.422 -31.734 -9.766 1 98.56 105 CYS B O 1
ATOM 4580 N N . LEU B 1 106 ? -11.883 -30.312 -9.156 1 98.75 106 LEU B N 1
ATOM 4581 C CA . LEU B 1 106 ? -10.82 -30.828 -10.023 1 98.75 106 LEU B CA 1
ATOM 4582 C C . LEU B 1 106 ? -9.578 -31.188 -9.211 1 98.75 106 LEU B C 1
ATOM 4584 O O . LEU B 1 106 ? -8.953 -30.312 -8.609 1 98.75 106 LEU B O 1
ATOM 4588 N N . SER B 1 107 ? -9.195 -32.438 -9.172 1 98.06 107 SER B N 1
ATOM 4589 C CA . SER B 1 107 ? -8.109 -32.875 -8.305 1 98.06 107 SER B CA 1
ATOM 4590 C C . SER B 1 107 ? -7.137 -33.781 -9.047 1 98.06 107 SER B C 1
ATOM 4592 O O . SER B 1 107 ? -7.543 -34.594 -9.883 1 98.06 107 SER B O 1
ATOM 4594 N N . ASN B 1 108 ? -5.848 -33.531 -8.875 1 97.94 108 ASN B N 1
ATOM 4595 C CA . ASN B 1 108 ? -4.852 -34.531 -9.227 1 97.94 108 ASN B CA 1
ATOM 4596 C C . ASN B 1 108 ? -4.887 -35.719 -8.258 1 97.94 108 ASN B C 1
ATOM 4598 O O . ASN B 1 108 ? -4.449 -35.594 -7.109 1 97.94 108 ASN B O 1
ATOM 4602 N N . ILE B 1 109 ? -5.422 -36.844 -8.672 1 97.25 109 ILE B N 1
ATOM 4603 C CA . ILE B 1 109 ? -5.562 -38 -7.777 1 97.25 109 ILE B CA 1
ATOM 4604 C C . ILE B 1 109 ? -5.691 -39.281 -8.586 1 97.25 109 ILE B C 1
ATOM 4606 O O . ILE B 1 109 ? -6.496 -39.344 -9.523 1 97.25 109 ILE B O 1
ATOM 4610 N N . PRO B 1 110 ? -4.883 -40.312 -8.234 1 97.25 110 PRO B N 1
ATOM 4611 C CA . PRO B 1 110 ? -5.051 -41.625 -8.891 1 97.25 110 PRO B CA 1
ATOM 4612 C C . PRO B 1 110 ? -6.379 -42.281 -8.531 1 97.25 110 PRO B C 1
ATOM 4614 O O . PRO B 1 110 ? -6.898 -42.094 -7.434 1 97.25 110 PRO B O 1
ATOM 4617 N N . GLU B 1 111 ? -6.855 -43.125 -9.406 1 97 111 GLU B N 1
ATOM 4618 C CA . GLU B 1 111 ? -8.156 -43.75 -9.25 1 97 111 GLU B CA 1
ATOM 4619 C C . GLU B 1 111 ? -8.219 -44.562 -7.969 1 97 111 GLU B C 1
ATOM 4621 O O . GLU B 1 111 ? -9.188 -44.469 -7.211 1 97 111 GLU B O 1
ATOM 4626 N N . PRO B 1 112 ? -7.156 -45.375 -7.625 1 95.62 112 PRO B N 1
ATOM 4627 C CA . PRO B 1 112 ? -7.238 -46.188 -6.395 1 95.62 112 PRO B CA 1
ATOM 4628 C C . PRO B 1 112 ? -7.305 -45.312 -5.137 1 95.62 112 PRO B C 1
ATOM 4630 O O . PRO B 1 112 ? -7.984 -45.656 -4.172 1 95.62 112 PRO B O 1
ATOM 4633 N N . GLU B 1 113 ? -6.539 -44.219 -5.156 1 93.25 113 GLU B N 1
ATOM 4634 C CA . GLU B 1 113 ? -6.562 -43.312 -4.012 1 93.25 113 GLU B CA 1
ATOM 4635 C C . GLU B 1 113 ? -7.918 -42.625 -3.881 1 93.25 113 GLU B C 1
ATOM 4637 O O . GLU B 1 113 ? -8.414 -42.438 -2.771 1 93.25 113 GLU B O 1
ATOM 4642 N N . LEU B 1 114 ? -8.523 -42.25 -4.992 1 95.5 114 LEU B N 1
ATOM 4643 C CA . LEU B 1 114 ? -9.844 -41.625 -4.996 1 95.5 114 LEU B CA 1
ATOM 4644 C C . LEU B 1 114 ? -10.891 -42.562 -4.438 1 95.5 114 LEU B C 1
ATOM 4646 O O . LEU B 1 114 ? -11.766 -42.156 -3.678 1 95.5 114 LEU B O 1
ATOM 4650 N N . ALA B 1 115 ? -10.805 -43.812 -4.828 1 95.44 115 ALA B N 1
ATOM 4651 C CA . ALA B 1 115 ? -11.758 -44.812 -4.379 1 95.44 115 ALA B CA 1
ATOM 4652 C C . ALA B 1 115 ? -11.797 -44.906 -2.854 1 95.44 115 ALA B C 1
ATOM 4654 O O . ALA B 1 115 ? -12.852 -45.156 -2.262 1 95.44 115 ALA B O 1
ATOM 4655 N N . LEU B 1 116 ? -10.703 -44.719 -2.262 1 92 116 LEU B N 1
ATOM 4656 C CA . LEU B 1 116 ? -10.602 -44.781 -0.808 1 92 116 LEU B CA 1
ATOM 4657 C C . LEU B 1 116 ? -11.258 -43.562 -0.16 1 92 116 LEU B C 1
ATOM 4659 O O . LEU B 1 116 ? -11.664 -43.625 1.003 1 92 116 LEU B O 1
ATOM 4663 N N . LEU B 1 117 ? -11.312 -42.469 -0.878 1 93.12 117 LEU B N 1
ATOM 4664 C CA . LEU B 1 117 ? -11.812 -41.219 -0.32 1 93.12 117 LEU B CA 1
ATOM 4665 C C . LEU B 1 117 ? -13.25 -40.969 -0.745 1 93.12 117 LEU B C 1
ATOM 4667 O O . LEU B 1 117 ? -13.891 -40 -0.281 1 93.12 117 LEU B O 1
ATOM 4671 N N . LYS B 1 118 ? -13.789 -41.75 -1.593 1 95.06 118 LYS B N 1
ATOM 4672 C CA . LYS B 1 118 ? -15.062 -41.5 -2.26 1 95.06 118 LYS B CA 1
ATOM 4673 C C . LYS B 1 118 ? -16.188 -41.312 -1.246 1 95.06 118 LYS B C 1
ATOM 4675 O O . LYS B 1 118 ? -16.953 -40.344 -1.348 1 95.06 118 LYS B O 1
ATOM 4680 N N . ASP B 1 119 ? -16.297 -42.188 -0.252 1 95.12 119 ASP B N 1
ATOM 4681 C CA . ASP B 1 119 ? -17.359 -42.125 0.744 1 95.12 119 ASP B CA 1
ATOM 4682 C C . ASP B 1 119 ? -17.266 -40.812 1.54 1 95.12 119 ASP B C 1
ATOM 4684 O O . ASP B 1 119 ? -18.297 -40.156 1.809 1 95.12 119 ASP B O 1
ATOM 4688 N N . GLU B 1 120 ? -16.078 -40.5 1.942 1 93.94 120 GLU B N 1
ATOM 4689 C CA . GLU B 1 120 ? -15.859 -39.25 2.682 1 93.94 120 GLU B CA 1
ATOM 4690 C C . GLU B 1 120 ? -16.281 -38.031 1.859 1 93.94 120 GLU B C 1
ATOM 4692 O O . GLU B 1 120 ? -17 -37.156 2.348 1 93.94 120 GLU B O 1
ATOM 4697 N N . ILE B 1 121 ? -15.914 -37.969 0.635 1 96.19 121 ILE B N 1
ATOM 4698 C CA . ILE B 1 121 ? -16.219 -36.844 -0.25 1 96.19 121 ILE B CA 1
ATOM 4699 C C . ILE B 1 121 ? -17.734 -36.719 -0.444 1 96.19 121 ILE B C 1
ATOM 4701 O O . ILE B 1 121 ? -18.297 -35.625 -0.366 1 96.19 121 ILE B O 1
ATOM 4705 N N . GLU B 1 122 ? -18.344 -37.875 -0.66 1 96.5 122 GLU B N 1
ATOM 4706 C CA . GLU B 1 122 ? -19.797 -37.875 -0.853 1 96.5 122 GLU B CA 1
ATOM 4707 C C . GLU B 1 122 ? -20.531 -37.406 0.404 1 96.5 122 GLU B C 1
ATOM 4709 O O . GLU B 1 122 ? -21.562 -36.781 0.315 1 96.5 122 GLU B O 1
ATOM 4714 N N . SER B 1 123 ? -19.984 -37.719 1.493 1 96.5 123 SER B N 1
ATOM 4715 C CA . SER B 1 123 ? -20.625 -37.375 2.762 1 96.5 123 SER B CA 1
ATOM 4716 C C . SER B 1 123 ? -20.688 -35.875 2.965 1 96.5 123 SER B C 1
ATOM 4718 O O . SER B 1 123 ? -21.5 -35.375 3.738 1 96.5 123 SER B O 1
ATOM 4720 N N . TRP B 1 124 ? -19.766 -35.156 2.357 1 96.62 124 TRP B N 1
ATOM 4721 C CA . TRP B 1 124 ? -19.75 -33.688 2.514 1 96.62 124 TRP B CA 1
ATOM 4722 C C . TRP B 1 124 ? -21 -33.062 1.928 1 96.62 124 TRP B C 1
ATOM 4724 O O . TRP B 1 124 ? -21.453 -32.031 2.395 1 96.62 124 TRP B O 1
ATOM 4734 N N . GLY B 1 125 ? -21.562 -33.625 0.815 1 96.31 125 GLY B N 1
ATOM 4735 C CA . GLY B 1 125 ? -22.797 -33.188 0.212 1 96.31 125 GLY B CA 1
ATOM 4736 C C . GLY B 1 125 ? -22.688 -31.844 -0.478 1 96.31 125 GLY B C 1
ATOM 4737 O O . GLY B 1 125 ? -23.688 -31.141 -0.66 1 96.31 125 GLY B O 1
ATOM 4738 N N . ILE B 1 126 ? -21.469 -31.406 -0.861 1 96.5 126 ILE B N 1
ATOM 4739 C CA . ILE B 1 126 ? -21.344 -30.062 -1.406 1 96.5 126 ILE B CA 1
ATOM 4740 C C . ILE B 1 126 ? -20.891 -30.141 -2.861 1 96.5 126 ILE B C 1
ATOM 4742 O O . ILE B 1 126 ? -20.984 -29.156 -3.602 1 96.5 126 ILE B O 1
ATOM 4746 N N . ILE B 1 127 ? -20.391 -31.234 -3.367 1 97.94 127 ILE B N 1
ATOM 4747 C CA . ILE B 1 127 ? -19.766 -31.328 -4.684 1 97.94 127 ILE B CA 1
ATOM 4748 C C . ILE B 1 127 ? -20.797 -31.812 -5.703 1 97.94 127 ILE B C 1
ATOM 4750 O O . ILE B 1 127 ? -21.328 -32.938 -5.574 1 97.94 127 ILE B O 1
ATOM 4754 N N . ASP B 1 128 ? -21.062 -31.062 -6.73 1 97.75 128 ASP B N 1
ATOM 4755 C CA . ASP B 1 128 ? -21.984 -31.453 -7.805 1 97.75 128 ASP B CA 1
ATOM 4756 C C . ASP B 1 128 ? -21.297 -32.406 -8.789 1 97.75 128 ASP B C 1
ATOM 4758 O O . ASP B 1 128 ? -21.906 -33.344 -9.281 1 97.75 128 ASP B O 1
ATOM 4762 N N . GLN B 1 129 ? -20.047 -32.094 -9.133 1 97.69 129 GLN B N 1
ATOM 4763 C CA . GLN B 1 129 ? -19.266 -32.938 -10.039 1 97.69 129 GLN B CA 1
ATOM 4764 C C . GLN B 1 129 ? -17.812 -33.031 -9.602 1 97.69 129 GLN B C 1
ATOM 4766 O O . GLN B 1 129 ? -17.172 -31.984 -9.352 1 97.69 129 GLN B O 1
ATOM 4771 N N . PHE B 1 130 ? -17.391 -34.188 -9.406 1 98 130 PHE B N 1
ATOM 4772 C CA . PHE B 1 130 ? -15.984 -34.438 -9.086 1 98 130 PHE B CA 1
ATOM 4773 C C . PHE B 1 130 ? -15.242 -34.969 -10.305 1 98 130 PHE B C 1
ATOM 4775 O O . PHE B 1 130 ? -15.68 -35.938 -10.922 1 98 130 PHE B O 1
ATOM 4782 N N . VAL B 1 131 ? -14.18 -34.312 -10.734 1 98.56 131 VAL B N 1
ATOM 4783 C CA . VAL B 1 131 ? -13.375 -34.75 -11.875 1 98.56 131 VAL B CA 1
ATOM 4784 C C . VAL B 1 131 ? -11.945 -35.031 -11.43 1 98.56 131 VAL B C 1
ATOM 4786 O O . VAL B 1 131 ? -11.289 -34.156 -10.844 1 98.56 131 VAL B O 1
ATOM 4789 N N . ALA B 1 132 ? -11.453 -36.188 -11.633 1 98.44 132 ALA B N 1
ATOM 4790 C CA . ALA B 1 132 ? -10.102 -36.594 -11.258 1 98.44 132 ALA B CA 1
ATOM 4791 C C . ALA B 1 132 ? -9.172 -36.562 -12.461 1 98.44 132 ALA B C 1
ATOM 4793 O O . ALA B 1 132 ? -9.578 -36.875 -13.578 1 98.44 132 ALA B O 1
ATOM 4794 N N . SER B 1 133 ? -7.949 -36.219 -12.25 1 98.38 133 SER B N 1
ATOM 4795 C CA . SER B 1 133 ? -6.93 -36.219 -13.297 1 98.38 133 SER B CA 1
ATOM 4796 C C . SER B 1 133 ? -6.809 -37.625 -13.945 1 98.38 133 SER B C 1
ATOM 4798 O O . SER B 1 133 ? -6.559 -37.719 -15.141 1 98.38 133 SER B O 1
ATOM 4800 N N . SER B 1 134 ? -6.977 -38.688 -13.133 1 97.88 134 SER B N 1
ATOM 4801 C CA . SER B 1 134 ? -6.887 -40.062 -13.633 1 97.88 134 SER B CA 1
ATOM 4802 C C . SER B 1 134 ? -7.961 -40.312 -14.68 1 97.88 134 SER B C 1
ATOM 4804 O O . SER B 1 134 ? -7.734 -41.062 -15.633 1 97.88 134 SER B O 1
ATOM 4806 N N . ASP B 1 135 ? -9.086 -39.688 -14.43 1 97 135 ASP B N 1
ATOM 4807 C CA . ASP B 1 135 ? -10.18 -39.812 -15.375 1 97 135 ASP B CA 1
ATOM 4808 C C . ASP B 1 135 ? -9.883 -39.062 -16.672 1 97 135 ASP B C 1
ATOM 4810 O O . ASP B 1 135 ? -10.211 -39.531 -17.766 1 97 135 ASP B O 1
ATOM 4814 N N . LEU B 1 136 ? -9.273 -37.875 -16.578 1 97.69 136 LEU B N 1
ATOM 4815 C CA . LEU B 1 136 ? -8.977 -37 -17.719 1 97.69 136 LEU B CA 1
ATOM 4816 C C . LEU B 1 136 ? -7.715 -37.469 -18.438 1 97.69 136 LEU B C 1
ATOM 4818 O O . LEU B 1 136 ? -7.438 -37.062 -19.562 1 97.69 136 LEU B O 1
ATOM 4822 N N . GLN B 1 137 ? -6.855 -38.312 -17.75 1 97.06 137 GLN B N 1
ATOM 4823 C CA . GLN B 1 137 ? -5.539 -38.75 -18.203 1 97.06 137 GLN B CA 1
ATOM 4824 C C . GLN B 1 137 ? -4.617 -37.531 -18.438 1 97.06 137 GLN B C 1
ATOM 4826 O O . GLN B 1 137 ? -3.797 -37.562 -19.359 1 97.06 137 GLN B O 1
ATOM 4831 N N . GLN B 1 138 ? -4.906 -36.5 -17.812 1 96.25 138 GLN B N 1
ATOM 4832 C CA . GLN B 1 138 ? -4.129 -35.281 -17.719 1 96.25 138 GLN B CA 1
ATOM 4833 C C . GLN B 1 138 ? -4.164 -34.719 -16.297 1 96.25 138 GLN B C 1
ATOM 4835 O O . GLN B 1 138 ? -5.059 -35.062 -15.516 1 96.25 138 GLN B O 1
ATOM 4840 N N . ARG B 1 139 ? -3.205 -33.969 -15.953 1 97.19 139 ARG B N 1
ATOM 4841 C CA . ARG B 1 139 ? -3.186 -33.438 -14.594 1 97.19 139 ARG B CA 1
ATOM 4842 C C . ARG B 1 139 ? -2.891 -31.938 -14.586 1 97.19 139 ARG B C 1
ATOM 4844 O O . ARG B 1 139 ? -2.34 -31.406 -15.555 1 97.19 139 ARG B O 1
ATOM 4851 N N . LYS B 1 140 ? -3.379 -31.203 -13.477 1 97.06 140 LYS B N 1
ATOM 4852 C CA . LYS B 1 140 ? -2.932 -29.844 -13.219 1 97.06 140 LYS B CA 1
ATOM 4853 C C . LYS B 1 140 ? -1.423 -29.781 -13 1 97.06 140 LYS B C 1
ATOM 4855 O O . LYS B 1 140 ? -0.837 -30.734 -12.453 1 97.06 140 LYS B O 1
ATOM 4860 N N . PRO B 1 141 ? -0.7 -28.828 -13.5 1 96.31 141 PRO B N 1
ATOM 4861 C CA . PRO B 1 141 ? -1.246 -27.625 -14.125 1 96.31 141 PRO B CA 1
ATOM 4862 C C . PRO B 1 141 ? -1.189 -27.688 -15.648 1 96.31 141 PRO B C 1
ATOM 4864 O O . PRO B 1 141 ? -1.146 -26.641 -16.312 1 96.31 141 PRO B O 1
ATOM 4867 N N . GLU B 1 142 ? -1.087 -28.938 -16.25 1 96.25 142 GLU B N 1
ATOM 4868 C CA . GLU B 1 142 ? -1.084 -29.031 -17.703 1 96.25 142 GLU B CA 1
ATOM 4869 C C . GLU B 1 142 ? -2.285 -28.328 -18.312 1 96.25 142 GLU B C 1
ATOM 4871 O O . GLU B 1 142 ? -3.406 -28.438 -17.812 1 96.25 142 GLU B O 1
ATOM 4876 N N . MET B 1 143 ? -1.989 -27.641 -19.406 1 95.5 143 MET B N 1
ATOM 4877 C CA . MET B 1 143 ? -3.027 -26.797 -20 1 95.5 143 MET B CA 1
ATOM 4878 C C . MET B 1 143 ? -4.211 -27.641 -20.453 1 95.5 143 MET B C 1
ATOM 4880 O O . MET B 1 143 ? -5.363 -27.234 -20.297 1 95.5 143 MET B O 1
ATOM 4884 N N . GLY B 1 144 ? -3.914 -28.75 -20.984 1 96.19 144 GLY B N 1
ATOM 4885 C CA . GLY B 1 144 ? -4.949 -29.625 -21.531 1 96.19 144 GLY B CA 1
ATOM 4886 C C . GLY B 1 144 ? -5.938 -30.094 -20.484 1 96.19 144 GLY B C 1
ATOM 4887 O O . GLY B 1 144 ? -7.094 -30.375 -20.797 1 96.19 144 GLY B O 1
ATOM 4888 N N . THR B 1 145 ? -5.543 -30.188 -19.234 1 97.81 145 THR B N 1
ATOM 4889 C CA . THR B 1 145 ? -6.402 -30.656 -18.156 1 97.81 145 THR B CA 1
ATOM 4890 C C . THR B 1 145 ? -7.605 -29.75 -17.984 1 97.81 145 THR B C 1
ATOM 4892 O O . THR B 1 145 ? -8.727 -30.219 -17.766 1 97.81 145 THR B O 1
ATOM 4895 N N . TYR B 1 146 ? -7.383 -28.438 -18.109 1 98.12 146 TYR B N 1
ATOM 4896 C CA . TYR B 1 146 ? -8.445 -27.469 -17.891 1 98.12 146 TYR B CA 1
ATOM 4897 C C . TYR B 1 146 ? -9.484 -27.516 -19.016 1 98.12 146 TYR B C 1
ATOM 4899 O O . TYR B 1 146 ? -10.688 -27.453 -18.75 1 98.12 146 TYR B O 1
ATOM 4907 N N . SER B 1 147 ? -8.984 -27.656 -20.234 1 96.75 147 SER B N 1
ATOM 4908 C CA . SER B 1 147 ? -9.898 -27.781 -21.359 1 96.75 147 SER B CA 1
ATOM 4909 C C . SER B 1 147 ? -10.727 -29.062 -21.266 1 96.75 147 SER B C 1
ATOM 4911 O O . SER B 1 147 ? -11.945 -29.031 -21.484 1 96.75 147 SER B O 1
ATOM 4913 N N . ALA B 1 148 ? -10.078 -30.125 -20.953 1 98.06 148 ALA B N 1
ATOM 4914 C CA . ALA B 1 148 ? -10.766 -31.406 -20.797 1 98.06 148 ALA B CA 1
ATOM 4915 C C . ALA B 1 148 ? -11.797 -31.328 -19.672 1 98.06 148 ALA B C 1
ATOM 4917 O O . ALA B 1 148 ? -12.906 -31.859 -19.797 1 98.06 148 ALA B O 1
ATOM 4918 N N . PHE B 1 149 ? -11.461 -30.703 -18.641 1 98.5 149 PHE B N 1
ATOM 4919 C CA . PHE B 1 149 ? -12.352 -30.516 -17.5 1 98.5 149 PHE B CA 1
ATOM 4920 C C . PHE B 1 149 ? -13.602 -29.75 -17.906 1 98.5 149 PHE B C 1
ATOM 4922 O O . PHE B 1 149 ? -14.719 -30.172 -17.609 1 98.5 149 PHE B O 1
ATOM 4929 N N . LEU B 1 150 ? -13.375 -28.594 -18.609 1 98.44 150 LEU B N 1
ATOM 4930 C CA . LEU B 1 150 ? -14.484 -27.75 -19.047 1 98.44 150 LEU B CA 1
ATOM 4931 C C . LEU B 1 150 ? -15.43 -28.531 -19.953 1 98.44 150 LEU B C 1
ATOM 4933 O O . LEU B 1 150 ? -16.656 -28.375 -19.875 1 98.44 150 LEU B O 1
ATOM 4937 N N . GLU B 1 151 ? -14.812 -29.328 -20.828 1 97.94 151 GLU B N 1
ATOM 4938 C CA . GLU B 1 151 ? -15.633 -30.172 -21.703 1 97.94 151 GLU B CA 1
ATOM 4939 C C . GLU B 1 151 ? -16.484 -31.141 -20.906 1 97.94 151 GLU B C 1
ATOM 4941 O O . GLU B 1 151 ? -17.672 -31.344 -21.188 1 97.94 151 GLU B O 1
ATOM 4946 N N . LYS B 1 152 ? -15.922 -31.719 -19.922 1 97.69 152 LYS B N 1
ATOM 4947 C CA . LYS B 1 152 ? -16.609 -32.719 -19.094 1 97.69 152 LYS B CA 1
ATOM 4948 C C . LYS B 1 152 ? -17.766 -32.094 -18.328 1 97.69 152 LYS B C 1
ATOM 4950 O O . LYS B 1 152 ? -18.828 -32.688 -18.219 1 97.69 152 LYS B O 1
ATOM 4955 N N . ILE B 1 153 ? -17.547 -30.922 -17.75 1 97.44 153 ILE B N 1
ATOM 4956 C CA . ILE B 1 153 ? -18.594 -30.328 -16.922 1 97.44 153 ILE B CA 1
ATOM 4957 C C . ILE B 1 153 ? -19.5 -29.453 -17.797 1 97.44 153 ILE B C 1
ATOM 4959 O O . ILE B 1 153 ? -20.484 -28.891 -17.297 1 97.44 153 ILE B O 1
ATOM 4963 N N . GLN B 1 154 ? -19.172 -29.266 -19.078 1 97.38 154 GLN B N 1
ATOM 4964 C CA . GLN B 1 154 ? -19.953 -28.516 -20.062 1 97.38 154 GLN B CA 1
ATOM 4965 C C . GLN B 1 154 ? -20.141 -27.062 -19.625 1 97.38 154 GLN B C 1
ATOM 4967 O O . GLN B 1 154 ? -21.25 -26.547 -19.609 1 97.38 154 GLN B O 1
ATOM 4972 N N . GLU B 1 155 ? -19.094 -26.406 -19.297 1 97.06 155 GLU B N 1
ATOM 4973 C CA . GLU B 1 155 ? -19.062 -25 -18.906 1 97.06 155 GLU B CA 1
ATOM 4974 C C . GLU B 1 155 ? -17.969 -24.234 -19.656 1 97.06 155 GLU B C 1
ATOM 4976 O O . GLU B 1 155 ? -17.062 -24.859 -20.219 1 97.06 155 GLU B O 1
ATOM 4981 N N . SER B 1 156 ? -18.062 -22.953 -19.75 1 97.06 156 SER B N 1
ATOM 4982 C CA . SER B 1 156 ? -17.016 -22.094 -20.281 1 97.06 156 SER B CA 1
ATOM 4983 C C . SER B 1 156 ? -16.109 -21.578 -19.156 1 97.06 156 SER B C 1
ATOM 4985 O O . SER B 1 156 ? -16.562 -21.359 -18.031 1 97.06 156 SER B O 1
ATOM 4987 N N . ALA B 1 157 ? -14.82 -21.391 -19.469 1 97.81 157 ALA B N 1
ATOM 4988 C CA . ALA B 1 157 ? -13.844 -20.938 -18.484 1 97.81 157 ALA B CA 1
ATOM 4989 C C . ALA B 1 157 ? -14.266 -19.594 -17.875 1 97.81 157 ALA B C 1
ATOM 4991 O O . ALA B 1 157 ? -14.094 -19.375 -16.672 1 97.81 157 ALA B O 1
ATOM 4992 N N . ALA B 1 158 ? -14.828 -18.703 -18.672 1 96.38 158 ALA B N 1
ATOM 4993 C CA . ALA B 1 158 ? -15.195 -17.344 -18.25 1 96.38 158 ALA B CA 1
ATOM 4994 C C . ALA B 1 158 ? -16.25 -17.375 -17.141 1 96.38 158 ALA B C 1
ATOM 4996 O O . ALA B 1 158 ? -16.406 -16.406 -16.422 1 96.38 158 ALA B O 1
ATOM 4997 N N . ASN B 1 159 ? -16.953 -18.469 -17 1 97.31 159 ASN B N 1
ATOM 4998 C CA . ASN B 1 159 ? -18.016 -18.609 -16 1 97.31 159 ASN B CA 1
ATOM 4999 C C . ASN B 1 159 ? -17.5 -19.312 -14.742 1 97.31 159 ASN B C 1
ATOM 5001 O O . ASN B 1 159 ? -18.266 -19.531 -13.805 1 97.31 159 ASN B O 1
ATOM 5005 N N . CYS B 1 160 ? -16.219 -19.625 -14.742 1 98.56 160 CYS B N 1
ATOM 5006 C CA . CYS B 1 160 ? -15.727 -20.5 -13.688 1 98.56 160 CYS B CA 1
ATOM 5007 C C . CYS B 1 160 ? -14.711 -19.766 -12.812 1 98.56 160 CYS B C 1
ATOM 5009 O O . CYS B 1 160 ? -13.867 -19.031 -13.312 1 98.56 160 CYS B O 1
ATOM 5011 N N . ILE B 1 161 ? -14.875 -19.953 -11.508 1 98.75 161 ILE B N 1
ATOM 5012 C CA . ILE B 1 161 ? -13.867 -19.562 -10.523 1 98.75 161 ILE B CA 1
ATOM 5013 C C . ILE B 1 161 ? -13.039 -20.781 -10.125 1 98.75 161 ILE B C 1
ATOM 5015 O O . ILE B 1 161 ? -13.578 -21.766 -9.633 1 98.75 161 ILE B O 1
ATOM 5019 N N . PHE B 1 162 ? -11.766 -20.75 -10.336 1 98.88 162 PHE B N 1
ATOM 5020 C CA . PHE B 1 162 ? -10.883 -21.875 -10.062 1 98.88 162 PHE B CA 1
ATOM 5021 C C . PHE B 1 162 ? -10.031 -21.609 -8.828 1 98.88 162 PHE B C 1
ATOM 5023 O O . PHE B 1 162 ? -9.312 -20.609 -8.773 1 98.88 162 PHE B O 1
ATOM 5030 N N . ILE B 1 163 ? -10.086 -22.469 -7.789 1 98.88 163 ILE B N 1
ATOM 5031 C CA . ILE B 1 163 ? -9.383 -22.328 -6.523 1 98.88 163 ILE B CA 1
ATOM 5032 C C . ILE B 1 163 ? -8.391 -23.469 -6.344 1 98.88 163 ILE B C 1
ATOM 5034 O O . ILE B 1 163 ? -8.75 -24.641 -6.465 1 98.88 163 ILE B O 1
ATOM 5038 N N . ASP B 1 164 ? -7.219 -23.172 -6.121 1 98.44 164 ASP B N 1
ATOM 5039 C CA . ASP B 1 164 ? -6.141 -24.125 -5.879 1 98.44 164 ASP B CA 1
ATOM 5040 C C . ASP B 1 164 ? -5.098 -23.547 -4.926 1 98.44 164 ASP B C 1
ATOM 5042 O O . ASP B 1 164 ? -4.914 -22.328 -4.859 1 98.44 164 ASP B O 1
ATOM 5046 N N . ASP B 1 165 ? -4.465 -24.391 -4.109 1 95.94 165 ASP B N 1
ATOM 5047 C CA . ASP B 1 165 ? -3.432 -23.891 -3.207 1 95.94 165 ASP B CA 1
ATOM 5048 C C . ASP B 1 165 ? -2.1 -23.734 -3.936 1 95.94 165 ASP B C 1
ATOM 5050 O O . ASP B 1 165 ? -1.177 -23.094 -3.42 1 95.94 165 ASP B O 1
ATOM 5054 N N . LYS B 1 166 ? -1.965 -24.281 -5.129 1 95.5 166 LYS B N 1
ATOM 5055 C CA . LYS B 1 166 ? -0.755 -24.156 -5.938 1 95.5 166 LYS B CA 1
ATOM 5056 C C . LYS B 1 166 ? -0.884 -23.016 -6.945 1 95.5 166 LYS B C 1
ATOM 5058 O O . LYS B 1 166 ? -1.697 -23.094 -7.871 1 95.5 166 LYS B O 1
ATOM 5063 N N . VAL B 1 167 ? -0.035 -22.016 -6.863 1 96.44 167 VAL B N 1
ATOM 5064 C CA . VAL B 1 167 ? -0.109 -20.797 -7.668 1 96.44 167 VAL B CA 1
ATOM 5065 C C . VAL B 1 167 ? 0.026 -21.156 -9.148 1 96.44 167 VAL B C 1
ATOM 5067 O O . VAL B 1 167 ? -0.624 -20.547 -10 1 96.44 167 VAL B O 1
ATOM 5070 N N . GLY B 1 168 ? 0.843 -22.172 -9.508 1 96.38 168 GLY B N 1
ATOM 5071 C CA . GLY B 1 168 ? 1.01 -22.562 -10.891 1 96.38 168 GLY B CA 1
ATOM 5072 C C . GLY B 1 168 ? -0.281 -23.031 -11.539 1 96.38 168 GLY B C 1
ATOM 5073 O O . GLY B 1 168 ? -0.558 -22.719 -12.695 1 96.38 168 GLY B O 1
ATOM 5074 N N . SER B 1 169 ? -1.052 -23.781 -10.766 1 97.81 169 SER B N 1
ATOM 5075 C CA . SER B 1 169 ? -2.346 -24.25 -11.258 1 97.81 169 SER B CA 1
ATOM 5076 C C . SER B 1 169 ? -3.291 -23.078 -11.508 1 97.81 169 SER B C 1
ATOM 5078 O O . SER B 1 169 ? -3.986 -23.047 -12.531 1 97.81 169 SER B O 1
ATOM 5080 N N . VAL B 1 170 ? -3.234 -22.125 -10.633 1 98.56 170 VAL B N 1
ATOM 5081 C CA . VAL B 1 170 ? -4.133 -20.969 -10.719 1 98.56 170 VAL B CA 1
ATOM 5082 C C . VAL B 1 170 ? -3.742 -20.094 -11.906 1 98.56 170 VAL B C 1
ATOM 5084 O O . VAL B 1 170 ? -4.605 -19.656 -12.664 1 98.56 170 VAL B O 1
ATOM 5087 N N . VAL B 1 171 ? -2.469 -19.875 -12.094 1 98.44 171 VAL B N 1
ATOM 5088 C CA . VAL B 1 171 ? -1.972 -19.047 -13.188 1 98.44 171 VAL B CA 1
ATOM 5089 C C . VAL B 1 171 ? -2.377 -19.656 -14.523 1 98.44 171 VAL B C 1
ATOM 5091 O O . VAL B 1 171 ? -2.893 -18.953 -15.398 1 98.44 171 VAL B O 1
ATOM 5094 N N . ASN B 1 172 ? -2.197 -20.953 -14.656 1 98.25 172 ASN B N 1
ATOM 5095 C CA . ASN B 1 172 ? -2.529 -21.609 -15.914 1 98.25 172 ASN B CA 1
ATOM 5096 C C . ASN B 1 172 ? -4.035 -21.641 -16.156 1 98.25 172 ASN B C 1
ATOM 5098 O O . ASN B 1 172 ? -4.492 -21.406 -17.281 1 98.25 172 ASN B O 1
ATOM 5102 N N . ALA B 1 173 ? -4.801 -21.906 -15.094 1 98.56 173 ALA B N 1
ATOM 5103 C CA . ALA B 1 173 ? -6.254 -21.844 -15.227 1 98.56 173 ALA B CA 1
ATOM 5104 C C . ALA B 1 173 ? -6.707 -20.453 -15.672 1 98.56 173 ALA B C 1
ATOM 5106 O O . ALA B 1 173 ? -7.492 -20.328 -16.609 1 98.56 173 ALA B O 1
ATOM 5107 N N . GLN B 1 174 ? -6.207 -19.438 -14.992 1 98.5 174 GLN B N 1
ATOM 5108 C CA . GLN B 1 174 ? -6.582 -18.078 -15.336 1 98.5 174 GLN B CA 1
ATOM 5109 C C . GLN B 1 174 ? -6.117 -17.719 -16.75 1 98.5 174 GLN B C 1
ATOM 5111 O O . GLN B 1 174 ? -6.801 -16.984 -17.453 1 98.5 174 GLN B O 1
ATOM 5116 N N . GLY B 1 175 ? -4.953 -18.25 -17.125 1 97.81 175 GLY B N 1
ATOM 5117 C CA . GLY B 1 175 ? -4.48 -18.062 -18.484 1 97.81 175 GLY B CA 1
ATOM 5118 C C . GLY B 1 175 ? -5.441 -18.609 -19.531 1 97.81 175 GLY B C 1
ATOM 5119 O O . GLY B 1 175 ? -5.391 -18.203 -20.703 1 97.81 175 GLY B O 1
ATOM 5120 N N . LEU B 1 176 ? -6.305 -19.484 -19.141 1 97.62 176 LEU B N 1
ATOM 5121 C CA . LEU B 1 176 ? -7.25 -20.094 -20.078 1 97.62 176 LEU B CA 1
ATOM 5122 C C . LEU B 1 176 ? -8.648 -19.5 -19.891 1 97.62 176 LEU B C 1
ATOM 5124 O O . LEU B 1 176 ? -9.609 -19.969 -20.5 1 97.62 176 LEU B O 1
ATOM 5128 N N . GLY B 1 177 ? -8.758 -18.531 -19.047 1 96.94 177 GLY B N 1
ATOM 5129 C CA . GLY B 1 177 ? -10 -17.766 -19.016 1 96.94 177 GLY B CA 1
ATOM 5130 C C . GLY B 1 177 ? -10.734 -17.891 -17.688 1 96.94 177 GLY B C 1
ATOM 5131 O O . GLY B 1 177 ? -11.727 -17.188 -17.453 1 96.94 177 GLY B O 1
ATOM 5132 N N . PHE B 1 178 ? -10.289 -18.766 -16.781 1 98.5 178 PHE B N 1
ATOM 5133 C CA . PHE B 1 178 ? -10.898 -18.875 -15.469 1 98.5 178 PHE B CA 1
ATOM 5134 C C . PHE B 1 178 ? -10.641 -17.625 -14.648 1 98.5 178 PHE B C 1
ATOM 5136 O O . PHE B 1 178 ? -9.672 -16.891 -14.898 1 98.5 178 PHE B O 1
ATOM 5143 N N . LYS B 1 179 ? -11.539 -17.328 -13.711 1 98.25 179 LYS B N 1
ATOM 5144 C CA . LYS B 1 179 ? -11.133 -16.516 -12.562 1 98.25 179 LYS B CA 1
ATOM 5145 C C . LYS B 1 179 ? -10.328 -17.344 -11.57 1 98.25 179 LYS B C 1
ATOM 5147 O O . LYS B 1 179 ? -10.797 -18.375 -11.086 1 98.25 179 LYS B O 1
ATOM 5152 N N . GLY B 1 180 ? -9.117 -16.953 -11.359 1 98.69 180 GLY B N 1
ATOM 5153 C CA . GLY B 1 180 ? -8.242 -17.734 -10.5 1 98.69 180 GLY B CA 1
ATOM 5154 C C . GLY B 1 180 ? -8.141 -17.188 -9.094 1 98.69 180 GLY B C 1
ATOM 5155 O O . GLY B 1 180 ? -8.086 -15.969 -8.906 1 98.69 180 GLY B O 1
ATOM 5156 N N . ILE B 1 181 ? -8.117 -18.062 -8.078 1 98.69 181 ILE B N 1
ATOM 5157 C CA . ILE B 1 181 ? -7.887 -17.719 -6.684 1 98.69 181 ILE B CA 1
ATOM 5158 C C . ILE B 1 181 ? -6.887 -18.688 -6.062 1 98.69 181 ILE B C 1
ATOM 5160 O O . ILE B 1 181 ? -7.113 -19.891 -6.055 1 98.69 181 ILE B O 1
ATOM 5164 N N . VAL B 1 182 ? -5.781 -18.203 -5.594 1 98.25 182 VAL B N 1
ATOM 5165 C CA . VAL B 1 182 ? -4.871 -19.047 -4.82 1 98.25 182 VAL B CA 1
ATOM 5166 C C . VAL B 1 182 ? -5.395 -19.188 -3.395 1 98.25 182 VAL B C 1
ATOM 5168 O O . VAL B 1 182 ? -5.574 -18.203 -2.684 1 98.25 182 VAL B O 1
ATOM 5171 N N . PHE B 1 183 ? -5.586 -20.406 -2.941 1 98 183 PHE B N 1
ATOM 5172 C CA . PHE B 1 183 ? -6.16 -20.672 -1.625 1 98 183 PHE B CA 1
ATOM 5173 C C . PHE B 1 183 ? -5.16 -20.328 -0.524 1 98 183 PHE B C 1
ATOM 5175 O O . PHE B 1 183 ? -4.008 -20.766 -0.573 1 98 183 PHE B O 1
ATOM 5182 N N . SER B 1 184 ? -5.602 -19.578 0.427 1 95.19 184 SER B N 1
ATOM 5183 C CA . SER B 1 184 ? -4.805 -19.266 1.606 1 95.19 184 SER B CA 1
ATOM 5184 C C . SER B 1 184 ? -5.508 -19.719 2.885 1 95.19 184 SER B C 1
ATOM 5186 O O . SER B 1 184 ? -5.059 -20.641 3.559 1 95.19 184 SER B O 1
ATOM 5188 N N . THR B 1 185 ? -6.648 -19.188 3.215 1 97.06 185 THR B N 1
ATOM 5189 C CA . THR B 1 185 ? -7.465 -19.594 4.355 1 97.06 185 THR B CA 1
ATOM 5190 C C . THR B 1 185 ? -8.93 -19.734 3.951 1 97.06 185 THR B C 1
ATOM 5192 O O . THR B 1 185 ? -9.367 -19.125 2.973 1 97.06 185 THR B O 1
ATOM 5195 N N . SER B 1 186 ? -9.555 -20.516 4.742 1 98 186 SER B N 1
ATOM 5196 C CA . SER B 1 186 ? -10.977 -20.719 4.48 1 98 186 SER B CA 1
ATOM 5197 C C . SER B 1 186 ? -11.75 -19.406 4.59 1 98 186 SER B C 1
ATOM 5199 O O . SER B 1 186 ? -12.578 -19.094 3.736 1 98 186 SER B O 1
ATOM 5201 N N . ASP B 1 187 ? -11.438 -18.609 5.602 1 97.38 187 ASP B N 1
ATOM 5202 C CA . ASP B 1 187 ? -12.141 -17.344 5.812 1 97.38 187 ASP B CA 1
ATOM 5203 C C . ASP B 1 187 ? -11.945 -16.406 4.629 1 97.38 187 ASP B C 1
ATOM 5205 O O . ASP B 1 187 ? -12.898 -15.789 4.156 1 97.38 187 ASP B O 1
ATOM 5209 N N . GLU B 1 188 ? -10.742 -16.297 4.184 1 97.75 188 GLU B N 1
ATOM 5210 C CA . GLU B 1 188 ? -10.438 -15.438 3.049 1 97.75 188 GLU B CA 1
ATOM 5211 C C . GLU B 1 188 ? -11.148 -15.914 1.785 1 97.75 188 GLU B C 1
ATOM 5213 O O . GLU B 1 188 ? -11.727 -15.109 1.046 1 97.75 188 GLU B O 1
ATOM 5218 N N . LEU B 1 189 ? -11.094 -17.156 1.497 1 98.5 189 LEU B N 1
ATOM 5219 C CA . LEU B 1 189 ? -11.727 -17.703 0.3 1 98.5 189 LEU B CA 1
ATOM 5220 C C . LEU B 1 189 ? -13.227 -17.422 0.304 1 98.5 189 LEU B C 1
ATOM 5222 O O . LEU B 1 189 ? -13.789 -16.984 -0.707 1 98.5 189 LEU B O 1
ATOM 5226 N N . ILE B 1 190 ? -13.852 -17.656 1.436 1 98.38 190 ILE B N 1
ATOM 5227 C CA . ILE B 1 190 ? -15.297 -17.5 1.513 1 98.38 190 ILE B CA 1
ATOM 5228 C C . ILE B 1 190 ? -15.664 -16.031 1.292 1 98.38 190 ILE B C 1
ATOM 5230 O O . ILE B 1 190 ? -16.625 -15.727 0.592 1 98.38 190 ILE B O 1
ATOM 5234 N N . ARG B 1 191 ? -14.914 -15.164 1.853 1 98.12 191 ARG B N 1
ATOM 5235 C CA . ARG B 1 191 ? -15.148 -13.742 1.617 1 98.12 191 ARG B CA 1
ATOM 5236 C C . ARG B 1 191 ? -15.039 -13.406 0.134 1 98.12 191 ARG B C 1
ATOM 5238 O O . ARG B 1 191 ? -15.914 -12.734 -0.423 1 98.12 191 ARG B O 1
ATOM 5245 N N . VAL B 1 192 ? -13.992 -13.859 -0.518 1 98.31 192 VAL B N 1
ATOM 5246 C CA . VAL B 1 192 ? -13.758 -13.57 -1.93 1 98.31 192 VAL B CA 1
ATOM 5247 C C . VAL B 1 192 ? -14.891 -14.148 -2.771 1 98.31 192 VAL B C 1
ATOM 5249 O O . VAL B 1 192 ? -15.352 -13.508 -3.723 1 98.31 192 VAL B O 1
ATOM 5252 N N . LEU B 1 193 ? -15.344 -15.312 -2.457 1 98.44 193 LEU B N 1
ATOM 5253 C CA . LEU B 1 193 ? -16.422 -15.93 -3.219 1 98.44 193 LEU B CA 1
ATOM 5254 C C . LEU B 1 193 ? -17.719 -15.133 -3.084 1 98.44 193 LEU B C 1
ATOM 5256 O O . LEU B 1 193 ? -18.422 -14.93 -4.07 1 98.44 193 LEU B O 1
ATOM 5260 N N . HIS B 1 194 ? -18.031 -14.656 -1.851 1 97.94 194 HIS B N 1
ATOM 5261 C CA . HIS B 1 194 ? -19.188 -13.781 -1.692 1 97.94 194 HIS B CA 1
ATOM 5262 C C . HIS B 1 194 ? -19.062 -12.531 -2.559 1 97.94 194 HIS B C 1
ATOM 5264 O O . HIS B 1 194 ? -20.047 -12.07 -3.133 1 97.94 194 HIS B O 1
ATOM 5270 N N . ASN B 1 195 ? -17.906 -11.984 -2.645 1 97.5 195 ASN B N 1
ATOM 5271 C CA . ASN B 1 195 ? -17.672 -10.75 -3.4 1 97.5 195 ASN B CA 1
ATOM 5272 C C . ASN B 1 195 ? -17.797 -10.992 -4.902 1 97.5 195 ASN B C 1
ATOM 5274 O O . ASN B 1 195 ? -18.172 -10.086 -5.652 1 97.5 195 ASN B O 1
ATOM 5278 N N . LEU B 1 196 ? -17.453 -12.195 -5.371 1 97.31 196 LEU B N 1
ATOM 5279 C CA . LEU B 1 196 ? -17.516 -12.508 -6.793 1 97.31 196 LEU B CA 1
ATOM 5280 C C . LEU B 1 196 ? -18.922 -12.922 -7.203 1 97.31 196 LEU B C 1
ATOM 5282 O O . LEU B 1 196 ? -19.328 -12.711 -8.352 1 97.31 196 LEU B O 1
ATOM 5286 N N . LEU B 1 197 ? -19.688 -13.461 -6.277 1 97.12 197 LEU B N 1
ATOM 5287 C CA . LEU B 1 197 ? -20.969 -14.07 -6.621 1 97.12 197 LEU B CA 1
ATOM 5288 C C . LEU B 1 197 ? -22.125 -13.148 -6.242 1 97.12 197 LEU B C 1
ATOM 5290 O O . LEU B 1 197 ? -23.203 -13.242 -6.816 1 97.12 197 LEU B O 1
ATOM 5294 N N . GLY B 1 198 ? -21.922 -12.312 -5.25 1 95.5 198 GLY B N 1
ATOM 5295 C CA . GLY B 1 198 ? -23.016 -11.523 -4.707 1 95.5 198 GLY B CA 1
ATOM 5296 C C . GLY B 1 198 ? -23.078 -10.117 -5.27 1 95.5 198 GLY B C 1
ATOM 5297 O O . GLY B 1 198 ? -22.141 -9.664 -5.93 1 95.5 198 GLY B O 1
ATOM 5298 N N . ASP B 1 199 ? -24.172 -9.445 -5.055 1 95.88 199 ASP B N 1
ATOM 5299 C CA . ASP B 1 199 ? -24.344 -8.023 -5.355 1 95.88 199 ASP B CA 1
ATOM 5300 C C . ASP B 1 199 ? -23.797 -7.156 -4.227 1 95.88 199 ASP B C 1
ATOM 5302 O O . ASP B 1 199 ? -24.344 -7.137 -3.123 1 95.88 199 ASP B O 1
ATOM 5306 N N . PRO B 1 200 ? -22.75 -6.449 -4.488 1 97.19 200 PRO B N 1
ATOM 5307 C CA . PRO B 1 200 ? -22.094 -5.719 -3.398 1 97.19 200 PRO B CA 1
ATOM 5308 C C . PRO B 1 200 ? -23 -4.668 -2.766 1 97.19 200 PRO B C 1
ATOM 5310 O O . PRO B 1 200 ? -22.938 -4.434 -1.556 1 97.19 200 PRO B O 1
ATOM 5313 N N . VAL B 1 201 ? -23.859 -4.016 -3.502 1 97.81 201 VAL B N 1
ATOM 5314 C CA . VAL B 1 201 ? -24.734 -2.971 -2.99 1 97.81 201 VAL B CA 1
ATOM 5315 C C . VAL B 1 201 ? -25.812 -3.592 -2.107 1 97.81 201 VAL B C 1
ATOM 5317 O O . VAL B 1 201 ? -26.078 -3.105 -1.006 1 97.81 201 VAL B O 1
ATOM 5320 N N . ALA B 1 202 ? -26.422 -4.719 -2.596 1 97.38 202 ALA B N 1
ATOM 5321 C CA . ALA B 1 202 ? -27.453 -5.402 -1.812 1 97.38 202 ALA B CA 1
ATOM 5322 C C . ALA B 1 202 ? -26.875 -5.898 -0.483 1 97.38 202 ALA B C 1
ATOM 5324 O O . ALA B 1 202 ? -27.531 -5.762 0.561 1 97.38 202 ALA B O 1
ATOM 5325 N N . ARG B 1 203 ? -25.719 -6.461 -0.564 1 97.94 203 ARG B N 1
ATOM 5326 C CA . ARG B 1 203 ? -25.078 -6.965 0.646 1 97.94 203 ARG B CA 1
ATOM 5327 C C . ARG B 1 203 ? -24.75 -5.824 1.606 1 97.94 203 ARG B C 1
ATOM 5329 O O . ARG B 1 203 ? -24.922 -5.965 2.82 1 97.94 203 ARG B O 1
ATOM 5336 N N . ALA B 1 204 ? -24.266 -4.695 1.108 1 98.75 204 ALA B N 1
ATOM 5337 C CA . ALA B 1 204 ? -23.969 -3.533 1.94 1 98.75 204 ALA B CA 1
ATOM 5338 C C . ALA B 1 204 ? -25.25 -2.998 2.598 1 98.75 204 ALA B C 1
ATOM 5340 O O . ALA B 1 204 ? -25.25 -2.666 3.785 1 98.75 204 ALA B O 1
ATOM 5341 N N . ASN B 1 205 ? -26.297 -2.9 1.809 1 98.38 205 ASN B N 1
ATOM 5342 C CA . ASN B 1 205 ? -27.578 -2.43 2.326 1 98.38 205 ASN B CA 1
ATOM 5343 C C . ASN B 1 205 ? -28.078 -3.324 3.453 1 98.38 205 ASN B C 1
ATOM 5345 O O . ASN B 1 205 ? -28.625 -2.832 4.445 1 98.38 205 ASN B O 1
ATOM 5349 N N . LEU B 1 206 ? -27.922 -4.598 3.27 1 98.31 206 LEU B N 1
ATOM 5350 C CA . LEU B 1 206 ? -28.344 -5.539 4.305 1 98.31 206 LEU B CA 1
ATOM 5351 C C . LEU B 1 206 ? -27.578 -5.301 5.598 1 98.31 206 LEU B C 1
ATOM 5353 O O . LEU B 1 206 ? -28.172 -5.297 6.684 1 98.31 206 LEU B O 1
ATOM 5357 N N . TYR B 1 207 ? -26.297 -5.152 5.48 1 98.62 207 TYR B N 1
ATOM 5358 C CA . TYR B 1 207 ? -25.484 -4.852 6.656 1 98.62 207 TYR B CA 1
ATOM 5359 C C . TYR B 1 207 ? -25.984 -3.596 7.355 1 98.62 207 TYR B C 1
ATOM 5361 O O . TYR B 1 207 ? -26.141 -3.582 8.578 1 98.62 207 TYR B O 1
ATOM 5369 N N . LEU B 1 208 ? -26.172 -2.5 6.617 1 98.81 208 LEU B N 1
ATOM 5370 C CA . LEU B 1 208 ? -26.594 -1.225 7.18 1 98.81 208 LEU B CA 1
ATOM 5371 C C . LEU B 1 208 ? -27.953 -1.357 7.867 1 98.81 208 LEU B C 1
ATOM 5373 O O . LEU B 1 208 ? -28.141 -0.864 8.984 1 98.81 208 LEU B O 1
ATOM 5377 N N . LYS B 1 209 ? -28.859 -2.076 7.285 1 98.62 209 LYS B N 1
ATOM 5378 C CA . LYS B 1 209 ? -30.188 -2.248 7.844 1 98.62 209 LYS B CA 1
ATOM 5379 C C . LYS B 1 209 ? -30.156 -3.094 9.109 1 98.62 209 LYS B C 1
ATOM 5381 O O . LYS B 1 209 ? -30.844 -2.787 10.086 1 98.62 209 LYS B O 1
ATOM 5386 N N . GLN B 1 210 ? -29.344 -4.129 9.055 1 98.44 210 GLN B N 1
ATOM 5387 C CA . GLN B 1 210 ? -29.234 -5.012 10.211 1 98.44 210 GLN B CA 1
ATOM 5388 C C . GLN B 1 210 ? -28.641 -4.27 11.406 1 98.44 210 GLN B C 1
ATOM 5390 O O . GLN B 1 210 ? -28.891 -4.641 12.555 1 98.44 210 GLN B O 1
ATOM 5395 N N . ASN B 1 211 ? -27.906 -3.195 11.133 1 98.38 211 ASN B N 1
ATOM 5396 C CA . ASN B 1 211 ? -27.25 -2.449 12.203 1 98.38 211 ASN B CA 1
ATOM 5397 C C . ASN B 1 211 ? -27.844 -1.056 12.367 1 98.38 211 ASN B C 1
ATOM 5399 O O . ASN B 1 211 ? -27.234 -0.175 12.969 1 98.38 211 ASN B O 1
ATOM 5403 N N . ALA B 1 212 ? -29 -0.889 11.836 1 98.44 212 ALA B N 1
ATOM 5404 C CA . ALA B 1 212 ? -29.672 0.408 11.875 1 98.44 212 ALA B CA 1
ATOM 5405 C C . ALA B 1 212 ? -29.766 0.933 13.305 1 98.44 212 ALA B C 1
ATOM 5407 O O . ALA B 1 212 ? -30.031 0.17 14.234 1 98.44 212 ALA B O 1
ATOM 5408 N N . LYS B 1 213 ? -29.562 2.195 13.492 1 97.69 213 LYS B N 1
ATOM 5409 C CA . LYS B 1 213 ? -29.656 2.939 14.742 1 97.69 213 LYS B CA 1
ATOM 5410 C C . LYS B 1 213 ? -28.562 2.506 15.727 1 97.69 213 LYS B C 1
ATOM 5412 O O . LYS B 1 213 ? -28.562 2.92 16.891 1 97.69 213 LYS B O 1
ATOM 5417 N N . SER B 1 214 ? -27.625 1.634 15.258 1 96.69 214 SER B N 1
ATOM 5418 C CA . SER B 1 214 ? -26.5 1.187 16.078 1 96.69 214 SER B CA 1
ATOM 5419 C C . SER B 1 214 ? -25.188 1.34 15.328 1 96.69 214 SER B C 1
ATOM 5421 O O . SER B 1 214 ? -24.234 0.591 15.57 1 96.69 214 SER B O 1
ATOM 5423 N N . LEU B 1 215 ? -25.141 2.182 14.336 1 97.69 215 LEU B N 1
ATOM 5424 C CA . LEU B 1 215 ? -23.969 2.41 13.508 1 97.69 215 LEU B CA 1
ATOM 5425 C C . LEU B 1 215 ? -23.078 3.486 14.125 1 97.69 215 LEU B C 1
ATOM 5427 O O . LEU B 1 215 ? -22.656 4.418 13.43 1 97.69 215 LEU B O 1
ATOM 5431 N N . PHE B 1 216 ? -22.734 3.34 15.367 1 96.19 216 PHE B N 1
ATOM 5432 C CA . PHE B 1 216 ? -21.938 4.34 16.078 1 96.19 216 PHE B CA 1
ATOM 5433 C C . PHE B 1 216 ? -20.453 4.117 15.852 1 96.19 216 PHE B C 1
ATOM 5435 O O . PHE B 1 216 ? -20.031 3.01 15.516 1 96.19 216 PHE B O 1
ATOM 5442 N N . CYS B 1 217 ? -19.641 5.125 16.047 1 95.62 217 CYS B N 1
ATOM 5443 C CA . CYS B 1 217 ? -18.188 5.047 15.984 1 95.62 217 CYS B CA 1
ATOM 5444 C C . CYS B 1 217 ? -17.641 4.266 17.172 1 95.62 217 CYS B C 1
ATOM 5446 O O . CYS B 1 217 ? -18.297 4.145 18.203 1 95.62 217 CYS B O 1
ATOM 5448 N N . THR B 1 218 ? -16.516 3.703 16.859 1 94.56 218 THR B N 1
ATOM 5449 C CA . THR B 1 218 ? -15.766 3.012 17.906 1 94.56 218 THR B CA 1
ATOM 5450 C C . THR B 1 218 ? -14.383 3.643 18.094 1 94.56 218 THR B C 1
ATOM 5452 O O . THR B 1 218 ? -13.766 4.086 17.109 1 94.56 218 THR B O 1
ATOM 5455 N N . MET B 1 219 ? -13.914 3.658 19.312 1 91.44 219 MET B N 1
ATOM 5456 C CA . MET B 1 219 ? -12.586 4.18 19.609 1 91.44 219 MET B CA 1
ATOM 5457 C C . MET B 1 219 ? -11.555 3.053 19.641 1 91.44 219 MET B C 1
ATOM 5459 O O . MET B 1 219 ? -11.906 1.887 19.828 1 91.44 219 MET B O 1
ATOM 5463 N N . ASN B 1 220 ? -10.305 3.373 19.391 1 89.88 220 ASN B N 1
ATOM 5464 C CA . ASN B 1 220 ? -9.242 2.373 19.438 1 89.88 220 ASN B CA 1
ATOM 5465 C C . ASN B 1 220 ? -9.117 1.753 20.828 1 89.88 220 ASN B C 1
ATOM 5467 O O . ASN B 1 220 ? -8.516 0.688 20.984 1 89.88 220 ASN B O 1
ATOM 5471 N N . THR B 1 221 ? -9.789 2.336 21.859 1 87 221 THR B N 1
ATOM 5472 C CA . THR B 1 221 ? -9.812 1.794 23.219 1 87 221 THR B CA 1
ATOM 5473 C C . THR B 1 221 ? -10.977 0.829 23.391 1 87 221 THR B C 1
ATOM 5475 O O . THR B 1 221 ? -11.125 0.211 24.453 1 87 221 THR B O 1
ATOM 5478 N N . GLY B 1 222 ? -11.852 0.647 22.344 1 86.62 222 GLY B N 1
ATOM 5479 C CA . GLY B 1 222 ? -12.945 -0.308 22.375 1 86.62 222 GLY B CA 1
ATOM 5480 C C . GLY B 1 222 ? -14.281 0.327 22.719 1 86.62 222 GLY B C 1
ATOM 5481 O O . GLY B 1 222 ? -15.336 -0.257 22.453 1 86.62 222 GLY B O 1
ATOM 5482 N N . GLY B 1 223 ? -14.328 1.486 23.219 1 88.69 223 GLY B N 1
ATOM 5483 C CA . GLY B 1 223 ? -15.586 2.113 23.594 1 88.69 223 GLY B CA 1
ATOM 5484 C C . GLY B 1 223 ? -16.328 2.721 22.422 1 88.69 223 GLY B C 1
ATOM 5485 O O . GLY B 1 223 ? -15.711 3.029 21.391 1 88.69 223 GLY B O 1
ATOM 5486 N N . LEU B 1 224 ? -17.641 2.697 22.562 1 91.06 224 LEU B N 1
ATOM 5487 C CA . LEU B 1 224 ? -18.453 3.35 21.562 1 91.06 224 LEU B CA 1
ATOM 5488 C C . LEU B 1 224 ? -18.406 4.867 21.703 1 91.06 224 LEU B C 1
ATOM 5490 O O . LEU B 1 224 ? -18.234 5.379 22.812 1 91.06 224 LEU B O 1
ATOM 5494 N N . GLN B 1 225 ? -18.5 5.52 20.625 1 90.62 225 GLN B N 1
ATOM 5495 C CA . GLN B 1 225 ? -18.547 6.977 20.594 1 90.62 225 GLN B CA 1
ATOM 5496 C C . GLN B 1 225 ? -19.688 7.469 19.703 1 90.62 225 GLN B C 1
ATOM 5498 O O . GLN B 1 225 ? -19.484 7.777 18.531 1 90.62 225 GLN B O 1
ATOM 5503 N N . PRO B 1 226 ? -20.828 7.578 20.312 1 92.56 226 PRO B N 1
ATOM 5504 C CA . PRO B 1 226 ? -21.938 8.148 19.531 1 92.56 226 PRO B CA 1
ATOM 5505 C C . PRO B 1 226 ? -21.703 9.609 19.156 1 92.56 226 PRO B C 1
ATOM 5507 O O . PRO B 1 226 ? -21.297 10.414 20 1 92.56 226 PRO B O 1
ATOM 5510 N N . ASP B 1 227 ? -21.812 9.867 17.875 1 95.12 227 ASP B N 1
ATOM 5511 C CA . ASP B 1 227 ? -21.547 11.227 17.406 1 95.12 227 ASP B CA 1
ATOM 5512 C C . ASP B 1 227 ? -22.484 11.602 16.25 1 95.12 227 ASP B C 1
ATOM 5514 O O . ASP B 1 227 ? -23.062 10.719 15.609 1 95.12 227 ASP B O 1
ATOM 5518 N N . ASN B 1 228 ? -22.703 12.852 16 1 97 228 ASN B N 1
ATOM 5519 C CA . ASN B 1 228 ? -23.547 13.336 14.914 1 97 228 ASN B CA 1
ATOM 5520 C C . ASN B 1 228 ? -22.844 13.266 13.57 1 97 228 ASN B C 1
ATOM 5522 O O . ASN B 1 228 ? -23.469 13.047 12.539 1 97 228 ASN B O 1
ATOM 5526 N N . PHE B 1 229 ? -21.547 13.469 13.57 1 97.44 229 PHE B N 1
ATOM 5527 C CA . PHE B 1 229 ? -20.797 13.648 12.32 1 97.44 229 PHE B CA 1
ATOM 5528 C C . PHE B 1 229 ? -20.828 12.383 11.484 1 97.44 229 PHE B C 1
ATOM 5530 O O . PHE B 1 229 ? -21.156 12.422 10.297 1 97.44 229 PHE B O 1
ATOM 5537 N N . SER B 1 230 ? -20.516 11.203 12.117 1 97.94 230 SER B N 1
ATOM 5538 C CA . SER B 1 230 ? -20.562 9.938 11.398 1 97.94 230 SER B CA 1
ATOM 5539 C C . SER B 1 230 ? -21.969 9.609 10.945 1 97.94 230 SER B C 1
ATOM 5541 O O . SER B 1 230 ? -22.172 9.078 9.852 1 97.94 230 SER B O 1
ATOM 5543 N N . GLN B 1 231 ? -22.953 9.938 11.797 1 98 231 GLN B N 1
ATOM 5544 C CA . GLN B 1 231 ? -24.344 9.695 11.453 1 98 231 GLN B CA 1
ATOM 5545 C C . GLN B 1 231 ? -24.75 10.5 10.219 1 98 231 GLN B C 1
ATOM 5547 O O . GLN B 1 231 ? -25.438 9.984 9.336 1 98 231 GLN B O 1
ATOM 5552 N N . LEU B 1 232 ? -24.328 11.703 10.195 1 98.19 232 LEU B N 1
ATOM 5553 C CA . LEU B 1 232 ? -24.641 12.57 9.062 1 98.19 232 LEU B CA 1
ATOM 5554 C C . LEU B 1 232 ? -23.984 12.062 7.785 1 98.19 232 LEU B C 1
ATOM 5556 O O . LEU B 1 232 ? -24.578 12.133 6.707 1 98.19 232 LEU B O 1
ATOM 5560 N N . LEU B 1 233 ? -22.75 11.547 7.875 1 98.56 233 LEU B N 1
ATOM 5561 C CA . LEU B 1 233 ? -22.062 10.977 6.715 1 98.56 233 LEU B CA 1
ATOM 5562 C C . LEU B 1 233 ? -22.828 9.758 6.184 1 98.56 233 LEU B C 1
ATOM 5564 O O . LEU B 1 233 ? -22.984 9.609 4.973 1 98.56 233 LEU B O 1
ATOM 5568 N N . ILE B 1 234 ? -23.234 8.898 7.102 1 98.75 234 ILE B N 1
ATOM 5569 C CA . ILE B 1 234 ? -24.016 7.727 6.699 1 98.75 234 ILE B CA 1
ATOM 5570 C C . ILE B 1 234 ? -25.297 8.164 6 1 98.75 234 ILE B C 1
ATOM 5572 O O . ILE B 1 234 ? -25.625 7.652 4.93 1 98.75 234 ILE B O 1
ATOM 5576 N N . PHE B 1 235 ? -26 9.125 6.555 1 98.12 235 PHE B N 1
ATOM 5577 C CA . PHE B 1 235 ? -27.234 9.641 5.961 1 98.12 235 PHE B CA 1
ATOM 5578 C C . PHE B 1 235 ? -26.953 10.219 4.578 1 98.12 235 PHE B C 1
ATOM 5580 O O . PHE B 1 235 ? -27.703 9.953 3.631 1 98.12 235 PHE B O 1
ATOM 5587 N N . HIS B 1 236 ? -25.891 10.969 4.484 1 97.88 236 HIS B N 1
ATOM 5588 C CA . HIS B 1 236 ? -25.531 11.602 3.223 1 97.88 236 HIS B CA 1
ATOM 5589 C C . HIS B 1 236 ? -25.359 10.57 2.113 1 97.88 236 HIS B C 1
ATOM 5591 O O . HIS B 1 236 ? -25.797 10.789 0.982 1 97.88 236 HIS B O 1
ATOM 5597 N N . HIS B 1 237 ? -24.797 9.414 2.373 1 98.5 237 HIS B N 1
ATOM 5598 C CA . HIS B 1 237 ? -24.406 8.469 1.33 1 98.5 237 HIS B CA 1
ATOM 5599 C C . HIS B 1 237 ? -25.484 7.398 1.14 1 98.5 237 HIS B C 1
ATOM 5601 O O . HIS B 1 237 ? -25.438 6.641 0.166 1 98.5 237 HIS B O 1
ATOM 5607 N N . THR B 1 238 ? -26.422 7.359 2.057 1 98.19 238 THR B N 1
ATOM 5608 C CA . THR B 1 238 ? -27.453 6.336 1.924 1 98.19 238 THR B CA 1
ATOM 5609 C C . THR B 1 238 ? -28.812 6.965 1.629 1 98.19 238 THR B C 1
ATOM 5611 O O . THR B 1 238 ? -29.703 6.301 1.103 1 98.19 238 THR B O 1
ATOM 5614 N N . GLY B 1 239 ? -28.984 8.234 2.125 1 96.88 239 GLY B N 1
ATOM 5615 C CA . GLY B 1 239 ? -30.266 8.898 2.012 1 96.88 239 GLY B CA 1
ATOM 5616 C C . GLY B 1 239 ? -31.328 8.305 2.922 1 96.88 239 GLY B C 1
ATOM 5617 O O . GLY B 1 239 ? -32.5 8.641 2.807 1 96.88 239 GLY B O 1
ATOM 5618 N N . ASP B 1 240 ? -30.969 7.418 3.783 1 97.38 240 ASP B N 1
ATOM 5619 C CA . ASP B 1 240 ? -31.906 6.688 4.613 1 97.38 240 ASP B CA 1
ATOM 5620 C C . ASP B 1 240 ? -31.844 7.152 6.07 1 97.38 240 ASP B C 1
ATOM 5622 O O . ASP B 1 240 ? -30.984 6.695 6.828 1 97.38 240 ASP B O 1
ATOM 5626 N N . ARG B 1 241 ? -32.75 7.902 6.5 1 95.69 241 ARG B N 1
ATOM 5627 C CA . ARG B 1 241 ? -32.812 8.484 7.836 1 95.69 241 ARG B CA 1
ATOM 5628 C C . ARG B 1 241 ? -33.031 7.41 8.898 1 95.69 241 ARG B C 1
ATOM 5630 O O . ARG B 1 241 ? -32.719 7.605 10.07 1 95.69 241 ARG B O 1
ATOM 5637 N N . ASP B 1 242 ? -33.562 6.289 8.523 1 97.44 242 ASP B N 1
ATOM 5638 C CA . ASP B 1 242 ? -33.875 5.215 9.469 1 97.44 242 ASP B CA 1
ATOM 5639 C C . ASP B 1 242 ? -32.625 4.508 9.93 1 97.44 242 ASP B C 1
ATOM 5641 O O . ASP B 1 242 ? -32.625 3.764 10.914 1 97.44 242 ASP B O 1
ATOM 5645 N N . LEU B 1 243 ? -31.516 4.707 9.258 1 98.31 243 LEU B N 1
ATOM 5646 C CA . LEU B 1 243 ? -30.25 4.043 9.594 1 98.31 243 LEU B CA 1
ATOM 5647 C C . LEU B 1 243 ? -29.562 4.762 10.742 1 98.31 243 LEU B C 1
ATOM 5649 O O . LEU B 1 243 ? -28.75 4.16 11.461 1 98.31 243 LEU B O 1
ATOM 5653 N N . VAL B 1 244 ? -29.906 6.086 10.914 1 97.81 244 VAL B N 1
ATOM 5654 C CA . VAL B 1 244 ? -29.031 6.895 11.758 1 97.81 244 VAL B CA 1
ATOM 5655 C C . VAL B 1 244 ? -29.828 7.484 12.914 1 97.81 244 VAL B C 1
ATOM 5657 O O . VAL B 1 244 ? -31.062 7.496 12.883 1 97.81 244 VAL B O 1
ATOM 5660 N N . LEU B 1 245 ? -29.141 7.875 13.938 1 96.81 245 LEU B N 1
ATOM 5661 C CA . LEU B 1 245 ? -29.656 8.617 15.078 1 96.81 245 LEU B CA 1
ATOM 5662 C C . LEU B 1 245 ? -28.969 9.977 15.203 1 96.81 245 LEU B C 1
ATOM 5664 O O . LEU B 1 245 ? -27.766 10.047 15.398 1 96.81 245 LEU B O 1
ATOM 5668 N N . LEU B 1 246 ? -29.719 11.039 15.062 1 95.5 246 LEU B N 1
ATOM 5669 C CA . LEU B 1 246 ? -29.219 12.406 15.188 1 95.5 246 LEU B CA 1
ATOM 5670 C C . LEU B 1 246 ? -29.781 13.086 16.422 1 95.5 246 LEU B C 1
ATOM 5672 O O . LEU B 1 246 ? -30.938 12.859 16.781 1 95.5 246 LEU B O 1
ATOM 5676 N N . LYS B 1 247 ? -28.938 13.781 17.078 1 94.06 247 LYS B N 1
ATOM 5677 C CA . LYS B 1 247 ? -29.359 14.531 18.25 1 94.06 247 LYS B CA 1
ATOM 5678 C C . LYS B 1 247 ? -28.891 15.984 18.188 1 94.06 247 LYS B C 1
ATOM 5680 O O . LYS B 1 247 ? -27.688 16.25 18.203 1 94.06 247 LYS B O 1
ATOM 5685 N N . ASN B 1 248 ? -29.828 16.922 18.047 1 91.31 248 ASN B N 1
ATOM 5686 C CA . ASN B 1 248 ? -29.484 18.344 18.047 1 91.31 248 ASN B CA 1
ATOM 5687 C C . ASN B 1 248 ? -30.703 19.219 18.406 1 91.31 248 ASN B C 1
ATOM 5689 O O . ASN B 1 248 ? -31.797 18.969 17.906 1 91.31 248 ASN B O 1
ATOM 5693 N N . GLU B 1 249 ? -30.594 20.125 19.344 1 82.44 249 GLU B N 1
ATOM 5694 C CA . GLU B 1 249 ? -31.688 21 19.703 1 82.44 249 GLU B CA 1
ATOM 5695 C C . GLU B 1 249 ? -31.344 22.469 19.453 1 82.44 249 GLU B C 1
ATOM 5697 O O . GLU B 1 249 ? -32.156 23.359 19.688 1 82.44 249 GLU B O 1
ATOM 5702 N N . GLY B 1 250 ? -30.219 22.844 18.922 1 86.5 250 GLY B N 1
ATOM 5703 C CA . GLY B 1 250 ? -29.797 24.219 18.75 1 86.5 250 GLY B CA 1
ATOM 5704 C C . GLY B 1 250 ? -29.547 24.594 17.297 1 86.5 250 GLY B C 1
ATOM 5705 O O . GLY B 1 250 ? -29.828 23.797 16.391 1 86.5 250 GLY B O 1
ATOM 5706 N N . ASP B 1 251 ? -29.156 25.844 17.078 1 90.38 251 ASP B N 1
ATOM 5707 C CA . ASP B 1 251 ? -28.859 26.359 15.742 1 90.38 251 ASP B CA 1
ATOM 5708 C C . ASP B 1 251 ? -27.531 25.812 15.227 1 90.38 251 ASP B C 1
ATOM 5710 O O . ASP B 1 251 ? -27.328 25.734 14.016 1 90.38 251 ASP B O 1
ATOM 5714 N N . THR B 1 252 ? -26.703 25.531 16.141 1 95.25 252 THR B N 1
ATOM 5715 C CA . THR B 1 252 ? -25.422 24.922 15.812 1 95.25 252 THR B CA 1
ATOM 5716 C C . THR B 1 252 ? -25.359 23.484 16.359 1 95.25 252 THR B C 1
ATOM 5718 O O . THR B 1 252 ? -26.203 23.078 17.141 1 95.25 252 THR B O 1
ATOM 5721 N N . TRP B 1 253 ? -24.438 22.688 15.828 1 95.88 253 TRP B N 1
ATOM 5722 C CA . TRP B 1 253 ? -24.375 21.266 16.125 1 95.88 253 TRP B CA 1
ATOM 5723 C C . TRP B 1 253 ? -23.109 20.906 16.891 1 95.88 253 TRP B C 1
ATOM 5725 O O . TRP B 1 253 ? -22.031 21.453 16.609 1 95.88 253 TRP B O 1
ATOM 5735 N N . ASN B 1 254 ? -23.344 20.031 17.828 1 95.44 254 ASN B N 1
ATOM 5736 C CA . ASN B 1 254 ? -22.203 19.422 18.516 1 95.44 254 ASN B CA 1
ATOM 5737 C C . ASN B 1 254 ? -21.844 18.062 17.922 1 95.44 254 ASN B C 1
ATOM 5739 O O . ASN B 1 254 ? -22.719 17.359 17.406 1 95.44 254 ASN B O 1
ATOM 5743 N N . TYR B 1 255 ? -20.609 17.719 17.969 1 94.5 255 TYR B N 1
ATOM 5744 C CA . TYR B 1 255 ? -20.125 16.406 17.516 1 94.5 255 TYR B CA 1
ATOM 5745 C C . TYR B 1 255 ? -20.734 15.289 18.344 1 94.5 255 TYR B C 1
ATOM 5747 O O . TYR B 1 255 ? -21.188 14.281 17.797 1 94.5 255 TYR B O 1
ATOM 5755 N N . PHE B 1 256 ? -20.844 15.445 19.625 1 92.56 256 PHE B N 1
ATOM 5756 C CA . PHE B 1 256 ? -21.219 14.398 20.562 1 92.56 256 PHE B CA 1
ATOM 5757 C C . PHE B 1 256 ? -22.734 14.289 20.703 1 92.56 256 PHE B C 1
ATOM 5759 O O . PHE B 1 256 ? -23.438 15.297 20.672 1 92.56 256 PHE B O 1
ATOM 5766 N N . HIS B 1 257 ? -23.016 12.953 20.844 1 89.56 257 HIS B N 1
ATOM 5767 C CA . HIS B 1 257 ? -24.359 12.727 21.391 1 89.56 257 HIS B CA 1
ATOM 5768 C C . HIS B 1 257 ? -24.375 12.93 22.906 1 89.56 257 HIS B C 1
ATOM 5770 O O . HIS B 1 257 ? -23.594 12.312 23.625 1 89.56 257 HIS B O 1
ATOM 5776 N N . GLY B 1 258 ? -25.047 13.828 23.406 1 82.62 258 GLY B N 1
ATOM 5777 C CA . GLY B 1 258 ? -25.125 14.016 24.859 1 82.62 258 GLY B CA 1
ATOM 5778 C C . GLY B 1 258 ? -24.047 14.938 25.391 1 82.62 258 GLY B C 1
ATOM 5779 O O . GLY B 1 258 ? -23.828 16.016 24.844 1 82.62 258 GLY B O 1
ATOM 5780 N N . SER B 1 259 ? -23.234 14.297 26.5 1 84.06 259 SER B N 1
ATOM 5781 C CA . SER B 1 259 ? -22.234 15.133 27.141 1 84.06 259 SER B CA 1
ATOM 5782 C C . SER B 1 259 ? -21.047 15.383 26.203 1 84.06 259 SER B C 1
ATOM 5784 O O . SER B 1 259 ? -20.438 14.438 25.703 1 84.06 259 SER B O 1
ATOM 5786 N N . PRO B 1 260 ? -20.734 16.578 25.938 1 85.62 260 PRO B N 1
ATOM 5787 C CA . PRO B 1 260 ? -19.609 16.891 25.047 1 85.62 260 PRO B CA 1
ATOM 5788 C C . PRO B 1 260 ? -18.266 16.859 25.781 1 85.62 260 PRO B C 1
ATOM 5790 O O . PRO B 1 260 ? -17.344 17.594 25.406 1 85.62 260 PRO B O 1
ATOM 5793 N N . THR B 1 261 ? -18.25 16.156 26.875 1 81 261 THR B N 1
ATOM 5794 C CA . THR B 1 261 ? -17.016 16.109 27.656 1 81 261 THR B CA 1
ATOM 5795 C C . THR B 1 261 ? -16.281 14.789 27.422 1 81 261 THR B C 1
ATOM 5797 O O . THR B 1 261 ? -16.906 13.727 27.344 1 81 261 THR B O 1
ATOM 5800 N N . TYR B 1 262 ? -15.008 14.945 27.172 1 74.38 262 TYR B N 1
ATOM 5801 C CA . TYR B 1 262 ? -14.125 13.789 27.062 1 74.38 262 TYR B CA 1
ATOM 5802 C C . TYR B 1 262 ? -12.766 14.078 27.688 1 74.38 262 TYR B C 1
ATOM 5804 O O . TYR B 1 262 ? -12.164 15.117 27.422 1 74.38 262 TYR B O 1
ATOM 5812 N N . ASP B 1 263 ? -12.344 13.164 28.531 1 71 263 ASP B N 1
ATOM 5813 C CA . ASP B 1 263 ? -11.055 13.258 29.203 1 71 263 ASP B CA 1
ATOM 5814 C C . ASP B 1 263 ? -10.875 14.617 29.875 1 71 263 ASP B C 1
ATOM 5816 O O . ASP B 1 263 ? -9.859 15.281 29.688 1 71 263 ASP B O 1
ATOM 5820 N N . GLY B 1 264 ? -11.867 15.109 30.438 1 71.19 264 GLY B N 1
ATOM 5821 C CA . GLY B 1 264 ? -11.805 16.328 31.234 1 71.19 264 GLY B CA 1
ATOM 5822 C C . GLY B 1 264 ? -11.938 17.594 30.406 1 71.19 264 GLY B C 1
ATOM 5823 O O . GLY B 1 264 ? -11.836 18.703 30.938 1 71.19 264 GLY B O 1
ATOM 5824 N N . THR B 1 265 ? -12.133 17.406 29.109 1 77.44 265 THR B N 1
ATOM 5825 C CA . THR B 1 265 ? -12.273 18.562 28.234 1 77.44 265 THR B CA 1
ATOM 5826 C C . THR B 1 265 ? -13.688 18.656 27.672 1 77.44 265 THR B C 1
ATOM 5828 O O . THR B 1 265 ? -14.258 17.641 27.25 1 77.44 265 THR B O 1
ATOM 5831 N N . THR B 1 266 ? -14.273 19.766 27.797 1 84 266 THR B N 1
ATOM 5832 C CA . THR B 1 266 ? -15.57 20.016 27.188 1 84 266 THR B CA 1
ATOM 5833 C C . THR B 1 266 ? -15.406 20.562 25.766 1 84 266 THR B C 1
ATOM 5835 O O . THR B 1 266 ? -14.695 21.547 25.562 1 84 266 THR B O 1
ATOM 5838 N N . TYR B 1 267 ? -16.047 19.969 24.875 1 87.81 267 TYR B N 1
ATOM 5839 C CA . TYR B 1 267 ? -15.961 20.375 23.469 1 87.81 267 TYR B CA 1
ATOM 5840 C C . TYR B 1 267 ? -17.234 21.109 23.047 1 87.81 267 TYR B C 1
ATOM 5842 O O . TYR B 1 267 ? -18.328 20.531 23.078 1 87.81 267 TYR B O 1
ATOM 5850 N N . PRO B 1 268 ? -17.078 22.297 22.688 1 91.31 268 PRO B N 1
ATOM 5851 C CA . PRO B 1 268 ? -18.266 23.047 22.234 1 91.31 268 PRO B CA 1
ATOM 5852 C C . PRO B 1 268 ? -18.781 22.578 20.875 1 91.31 268 PRO B C 1
ATOM 5854 O O . PRO B 1 268 ? -18.156 21.719 20.25 1 91.31 268 PRO B O 1
ATOM 5857 N N . ASP B 1 269 ? -19.969 23.156 20.5 1 94.44 269 ASP B N 1
ATOM 5858 C CA . ASP B 1 269 ? -20.359 23.047 19.094 1 94.44 269 ASP B CA 1
ATOM 5859 C C . ASP B 1 269 ? -19.25 23.5 18.172 1 94.44 269 ASP B C 1
ATOM 5861 O O . ASP B 1 269 ? -18.375 24.266 18.578 1 94.44 269 ASP B O 1
ATOM 5865 N N . ASP B 1 270 ? -19.234 22.938 17 1 95.38 270 ASP B N 1
ATOM 5866 C CA . ASP B 1 270 ? -18.125 23.234 16.109 1 95.38 270 ASP B CA 1
ATOM 5867 C C . ASP B 1 270 ? -18.609 23.453 14.688 1 95.38 270 ASP B C 1
ATOM 5869 O O . ASP B 1 270 ? -19.688 22.984 14.312 1 95.38 270 ASP B O 1
ATOM 5873 N N . PRO B 1 271 ? -17.859 24.25 13.938 1 97.75 271 PRO B N 1
ATOM 5874 C CA . PRO B 1 271 ? -18.266 24.531 12.562 1 97.75 271 PRO B CA 1
ATOM 5875 C C . PRO B 1 271 ? -18.297 23.281 11.68 1 97.75 271 PRO B C 1
ATOM 5877 O O . PRO B 1 271 ? -19.109 23.203 10.758 1 97.75 271 PRO B O 1
ATOM 5880 N N . ASP B 1 272 ? -17.453 22.297 11.898 1 97.75 272 ASP B N 1
ATOM 5881 C CA . ASP B 1 272 ? -17.359 21.094 11.062 1 97.75 272 ASP B CA 1
ATOM 5882 C C . ASP B 1 272 ? -18.672 20.328 11.062 1 97.75 272 ASP B C 1
ATOM 5884 O O . ASP B 1 272 ? -19.312 20.172 10.016 1 97.75 272 ASP B O 1
ATOM 5888 N N . THR B 1 273 ? -19.141 19.953 12.242 1 97.94 273 THR B N 1
ATOM 5889 C CA . THR B 1 273 ? -20.391 19.219 12.383 1 97.94 273 THR B CA 1
ATOM 5890 C C . THR B 1 273 ? -21.578 20.078 11.953 1 97.94 273 THR B C 1
ATOM 5892 O O . THR B 1 273 ? -22.484 19.594 11.281 1 97.94 273 THR B O 1
ATOM 5895 N N . THR B 1 274 ? -21.547 21.328 12.336 1 98.25 274 THR B N 1
ATOM 5896 C CA . THR B 1 274 ? -22.625 22.266 12 1 98.25 274 THR B CA 1
ATOM 5897 C C . THR B 1 274 ? -22.781 22.391 10.484 1 98.25 274 THR B C 1
ATOM 5899 O O . THR B 1 274 ? -23.875 22.234 9.953 1 98.25 274 THR B O 1
ATOM 5902 N N . CYS B 1 275 ? -21.688 22.609 9.82 1 98.38 275 CYS B N 1
ATOM 5903 C CA . CYS B 1 275 ? -21.734 22.797 8.375 1 98.38 275 CYS B CA 1
ATOM 5904 C C . CYS B 1 275 ? -22.188 21.516 7.676 1 98.38 275 CYS B C 1
ATOM 5906 O O . CYS B 1 275 ? -22.938 21.562 6.695 1 98.38 275 CYS B O 1
ATOM 5908 N N . LEU B 1 276 ? -21.672 20.359 8.156 1 98.19 276 LEU B N 1
ATOM 5909 C CA . LEU B 1 276 ? -22.094 19.094 7.555 1 98.19 276 LEU B CA 1
ATOM 5910 C C . LEU B 1 276 ? -23.594 18.906 7.703 1 98.19 276 LEU B C 1
ATOM 5912 O O . LEU B 1 276 ? -24.281 18.562 6.734 1 98.19 276 LEU B O 1
ATOM 5916 N N . ALA B 1 277 ? -24.109 19.156 8.867 1 97.81 277 ALA B N 1
ATOM 5917 C CA . ALA B 1 277 ? -25.531 18.984 9.141 1 97.81 277 ALA B CA 1
ATOM 5918 C C . ALA B 1 277 ? -26.375 19.906 8.258 1 97.81 277 ALA B C 1
ATOM 5920 O O . ALA B 1 277 ? -27.312 19.453 7.609 1 97.81 277 ALA B O 1
ATOM 5921 N N . LEU B 1 278 ? -25.984 21.141 8.211 1 97.69 278 LEU B N 1
ATOM 5922 C CA . LEU B 1 278 ? -26.781 22.156 7.523 1 97.69 278 LEU B CA 1
ATOM 5923 C C . LEU B 1 278 ? -26.688 21.969 6.012 1 97.69 278 LEU B C 1
ATOM 5925 O O . LEU B 1 278 ? -27.531 22.484 5.266 1 97.69 278 LEU B O 1
ATOM 5929 N N . THR B 1 279 ? -25.641 21.312 5.551 1 96.88 279 THR B N 1
ATOM 5930 C CA . THR B 1 279 ? -25.484 21.031 4.129 1 96.88 279 THR B CA 1
ATOM 5931 C C . THR B 1 279 ? -26.266 19.766 3.74 1 96.88 279 THR B C 1
ATOM 5933 O O . THR B 1 279 ? -26.859 19.719 2.66 1 96.88 279 THR B O 1
ATOM 5936 N N . MET B 1 280 ? -26.281 18.734 4.613 1 96.25 280 MET B N 1
ATOM 5937 C CA . MET B 1 280 ? -26.781 17.406 4.238 1 96.25 280 MET B CA 1
ATOM 5938 C C . MET B 1 280 ? -28.266 17.281 4.555 1 96.25 280 MET B C 1
ATOM 5940 O O . MET B 1 280 ? -28.984 16.531 3.885 1 96.25 280 MET B O 1
ATOM 5944 N N . LEU B 1 281 ? -28.719 17.984 5.602 1 95.44 281 LEU B N 1
ATOM 5945 C CA . LEU B 1 281 ? -30.109 17.844 6.02 1 95.44 281 LEU B CA 1
ATOM 5946 C C . LEU B 1 281 ? -31.031 18.766 5.215 1 95.44 281 LEU B C 1
ATOM 5948 O O . LEU B 1 281 ? -30.672 19.922 4.953 1 95.44 281 LEU B O 1
ATOM 5952 N N . GLU B 1 282 ? -32.188 18.359 4.875 1 89.06 282 GLU B N 1
ATOM 5953 C CA . GLU B 1 282 ? -33.094 19.094 4.004 1 89.06 282 GLU B CA 1
ATOM 5954 C C . GLU B 1 282 ? -34.062 19.938 4.816 1 89.06 282 GLU B C 1
ATOM 5956 O O . GLU B 1 282 ? -34.656 20.875 4.293 1 89.06 282 GLU B O 1
ATOM 5961 N N . ASP B 1 283 ? -34.312 19.625 6.016 1 89.62 283 ASP B N 1
ATOM 5962 C CA . ASP B 1 283 ? -35.344 20.266 6.812 1 89.62 283 ASP B CA 1
ATOM 5963 C C . ASP B 1 283 ? -34.75 21.406 7.652 1 89.62 283 ASP B C 1
ATOM 5965 O O . ASP B 1 283 ? -35.281 21.734 8.711 1 89.62 283 ASP B O 1
ATOM 5969 N N . ILE B 1 284 ? -33.719 22.047 7.203 1 92.5 284 ILE B N 1
ATOM 5970 C CA . ILE B 1 284 ? -33.094 23.156 7.93 1 92.5 284 ILE B CA 1
ATOM 5971 C C . ILE B 1 284 ? -33.625 24.484 7.406 1 92.5 284 ILE B C 1
ATOM 5973 O O . ILE B 1 284 ? -33.656 24.719 6.195 1 92.5 284 ILE B O 1
ATOM 5977 N N . SER B 1 285 ? -34.062 25.375 8.273 1 93.25 285 SER B N 1
ATOM 5978 C CA . SER B 1 285 ? -34.625 26.672 7.871 1 93.25 285 SER B CA 1
ATOM 5979 C C . SER B 1 285 ? -33.5 27.641 7.484 1 93.25 285 SER B C 1
ATOM 5981 O O . SER B 1 285 ? -32.375 27.5 7.934 1 93.25 285 SER B O 1
ATOM 5983 N N . ILE B 1 286 ? -33.875 28.578 6.668 1 95 286 ILE B N 1
ATOM 5984 C CA . ILE B 1 286 ? -32.906 29.609 6.273 1 95 286 ILE B CA 1
ATOM 5985 C C . ILE B 1 286 ? -32.469 30.391 7.5 1 95 286 ILE B C 1
ATOM 5987 O O . ILE B 1 286 ? -31.312 30.812 7.594 1 95 286 ILE B O 1
ATOM 5991 N N . GLY B 1 287 ? -33.375 30.594 8.445 1 95.69 287 GLY B N 1
ATOM 5992 C CA . GLY B 1 287 ? -33.031 31.281 9.688 1 95.69 287 GLY B CA 1
ATOM 5993 C C . GLY B 1 287 ? -31.953 30.594 10.477 1 95.69 287 GLY B C 1
ATOM 5994 O O . GLY B 1 287 ? -31.047 31.25 10.984 1 95.69 287 GLY B O 1
ATOM 5995 N N . GLN B 1 288 ? -32.031 29.312 10.562 1 95.44 288 GLN B N 1
ATOM 5996 C CA . GLN B 1 288 ? -31 28.531 11.25 1 95.44 288 GLN B CA 1
ATOM 5997 C C . GLN B 1 288 ? -29.656 28.656 10.539 1 95.44 288 GLN B C 1
ATOM 5999 O O . GLN B 1 288 ? -28.609 28.797 11.188 1 95.44 288 GLN B O 1
ATOM 6004 N N . LYS B 1 289 ? -29.656 28.609 9.242 1 97.12 289 LYS B N 1
ATOM 6005 C CA . LYS B 1 289 ? -28.438 28.734 8.453 1 97.12 289 LYS B CA 1
ATOM 6006 C C . LYS B 1 289 ? -27.781 30.094 8.656 1 97.12 289 LYS B C 1
ATOM 6008 O O . LYS B 1 289 ? -26.562 30.188 8.805 1 97.12 289 LYS B O 1
ATOM 6013 N N . LEU B 1 290 ? -28.609 31.109 8.688 1 97.81 290 LEU B N 1
ATOM 6014 C CA . LEU B 1 290 ? -28.109 32.469 8.867 1 97.81 290 LEU B CA 1
ATOM 6015 C C . LEU B 1 290 ? -27.484 32.625 10.25 1 97.81 290 LEU B C 1
ATOM 6017 O O . LEU B 1 290 ? -26.422 33.25 10.383 1 97.81 290 LEU B O 1
ATOM 6021 N N . LYS B 1 291 ? -28.094 32.094 11.211 1 97.44 291 LYS B N 1
ATOM 6022 C CA . LYS B 1 291 ? -27.547 32.156 12.562 1 97.44 291 LYS B CA 1
ATOM 6023 C C . LYS B 1 291 ? -26.219 31.438 12.656 1 97.44 291 LYS B C 1
ATOM 6025 O O . LYS B 1 291 ? -25.25 31.969 13.227 1 97.44 291 LYS B O 1
ATOM 6030 N N . ALA B 1 292 ? -26.188 30.234 12.141 1 97.12 292 ALA B N 1
ATOM 6031 C CA . ALA B 1 292 ? -24.938 29.453 12.133 1 97.12 292 ALA B CA 1
ATOM 6032 C C . ALA B 1 292 ? -23.844 30.203 11.391 1 97.12 292 ALA B C 1
ATOM 6034 O O . ALA B 1 292 ? -22.688 30.25 11.844 1 97.12 292 ALA B O 1
ATOM 6035 N N . ARG B 1 293 ? -24.172 30.75 10.211 1 97.81 293 ARG B N 1
ATOM 6036 C CA . ARG B 1 293 ? -23.234 31.562 9.445 1 97.81 293 ARG B CA 1
ATOM 6037 C C . ARG B 1 293 ? -22.625 32.656 10.305 1 97.81 293 ARG B C 1
ATOM 6039 O O . ARG B 1 293 ? -21.406 32.844 10.32 1 97.81 293 ARG B O 1
ATOM 6046 N N . ASP B 1 294 ? -23.453 33.375 11 1 97.88 294 ASP B N 1
ATOM 6047 C CA . ASP B 1 294 ? -23 34.5 11.797 1 97.88 294 ASP B CA 1
ATOM 6048 C C . ASP B 1 294 ? -22.094 34.062 12.93 1 97.88 294 ASP B C 1
ATOM 6050 O O . ASP B 1 294 ? -21.109 34.719 13.25 1 97.88 294 ASP B O 1
ATOM 6054 N N . VAL B 1 295 ? -22.422 32.938 13.5 1 97.75 295 VAL B N 1
ATOM 6055 C CA . VAL B 1 295 ? -21.547 32.375 14.523 1 97.75 295 VAL B CA 1
ATOM 6056 C C . VAL B 1 295 ? -20.188 32.062 13.93 1 97.75 295 VAL B C 1
ATOM 6058 O O . VAL B 1 295 ? -19.156 32.438 14.492 1 97.75 295 VAL B O 1
ATOM 6061 N N . MET B 1 296 ? -20.109 31.406 12.789 1 97.44 296 MET B N 1
ATOM 6062 C CA . MET B 1 296 ? -18.859 31.016 12.148 1 97.44 296 MET B CA 1
ATOM 6063 C C . MET B 1 296 ? -18 32.25 11.812 1 97.44 296 MET B C 1
ATOM 6065 O O . MET B 1 296 ? -16.781 32.219 11.969 1 97.44 296 MET B O 1
ATOM 6069 N N . LEU B 1 297 ? -18.688 33.312 11.352 1 98.06 297 LEU B N 1
ATOM 6070 C CA . LEU B 1 297 ? -18 34.531 10.961 1 98.06 297 LEU B CA 1
ATOM 6071 C C . LEU B 1 297 ? -17.359 35.219 12.172 1 98.06 297 LEU B C 1
ATOM 6073 O O . LEU B 1 297 ? -16.422 36 12.031 1 98.06 297 LEU B O 1
ATOM 6077 N N . SER B 1 298 ? -17.812 34.875 13.359 1 97.44 298 SER B N 1
ATOM 6078 C CA . SER B 1 298 ? -17.234 35.438 14.586 1 97.44 298 SER B CA 1
ATOM 6079 C C . SER B 1 298 ? -15.984 34.656 14.984 1 97.44 298 SER B C 1
ATOM 6081 O O . SER B 1 298 ? -15.281 35.062 15.914 1 97.44 298 SER B O 1
ATOM 6083 N N . TYR B 1 299 ? -15.664 33.562 14.328 1 97.12 299 TYR B N 1
ATOM 6084 C CA . TYR B 1 299 ? -14.5 32.719 14.641 1 97.12 299 TYR B CA 1
ATOM 6085 C C . TYR B 1 299 ? -13.586 32.594 13.422 1 97.12 299 TYR B C 1
ATOM 6087 O O . TYR B 1 299 ? -13.234 31.484 13.023 1 97.12 299 TYR B O 1
ATOM 6095 N N . VAL B 1 300 ? -13.195 33.656 12.867 1 97.12 300 VAL B N 1
ATOM 6096 C CA . VAL B 1 300 ? -12.234 33.75 11.773 1 97.12 300 VAL B CA 1
ATOM 6097 C C . VAL B 1 300 ? -10.891 34.219 12.32 1 97.12 300 VAL B C 1
ATOM 6099 O O . VAL B 1 300 ? -10.836 35.156 13.125 1 97.12 300 VAL B O 1
ATOM 6102 N N . ASN B 1 301 ? -9.859 33.594 11.984 1 95.19 301 ASN B N 1
ATOM 6103 C CA . ASN B 1 301 ? -8.555 33.906 12.531 1 95.19 301 ASN B CA 1
ATOM 6104 C C . ASN B 1 301 ? -7.906 35.094 11.789 1 95.19 301 ASN B C 1
ATOM 6106 O O . ASN B 1 301 ? -8.547 35.719 10.953 1 95.19 301 ASN B O 1
ATOM 6110 N N . LYS B 1 302 ? -6.648 35.375 12.109 1 91.81 302 LYS B N 1
ATOM 6111 C CA . LYS B 1 302 ? -5.949 36.531 11.602 1 91.81 302 LYS B CA 1
ATOM 6112 C C . LYS B 1 302 ? -5.688 36.438 10.102 1 91.81 302 LYS B C 1
ATOM 6114 O O . LYS B 1 302 ? -5.523 37.438 9.414 1 91.81 302 LYS B O 1
ATOM 6119 N N . ASP B 1 303 ? -5.738 35.219 9.547 1 96.06 303 ASP B N 1
ATOM 6120 C CA . ASP B 1 303 ? -5.52 34.969 8.125 1 96.06 303 ASP B CA 1
ATOM 6121 C C . ASP B 1 303 ? -6.832 35.031 7.348 1 96.06 303 ASP B C 1
ATOM 6123 O O . ASP B 1 303 ? -6.852 34.812 6.133 1 96.06 303 ASP B O 1
ATOM 6127 N N . GLY B 1 304 ? -7.887 35.25 8.055 1 97.19 304 GLY B N 1
ATOM 6128 C CA . GLY B 1 304 ? -9.188 35.312 7.41 1 97.19 304 GLY B CA 1
ATOM 6129 C C . GLY B 1 304 ? -9.797 33.938 7.176 1 97.19 304 GLY B C 1
ATOM 6130 O O . GLY B 1 304 ? -10.633 33.781 6.289 1 97.19 304 GLY B O 1
ATOM 6131 N N . LEU B 1 305 ? -9.336 32.938 7.898 1 98.12 305 LEU B N 1
ATOM 6132 C CA . LEU B 1 305 ? -9.797 31.578 7.727 1 98.12 305 LEU B CA 1
ATOM 6133 C C . LEU B 1 305 ? -10.617 31.125 8.93 1 98.12 305 LEU B C 1
ATOM 6135 O O . LEU B 1 305 ? -10.289 31.453 10.07 1 98.12 305 LEU B O 1
ATOM 6139 N N . PRO B 1 306 ? -11.688 30.375 8.711 1 98 306 PRO B N 1
ATOM 6140 C CA . PRO B 1 306 ? -12.531 29.938 9.82 1 98 306 PRO B CA 1
ATOM 6141 C C . PRO B 1 306 ? -11.812 28.953 10.75 1 98 306 PRO B C 1
ATOM 6143 O O . PRO B 1 306 ? -11.117 28.047 10.273 1 98 306 PRO B O 1
ATOM 6146 N N . GLU B 1 307 ? -12.016 29.078 12.016 1 96.25 307 GLU B N 1
ATOM 6147 C CA . GLU B 1 307 ? -11.406 28.234 13.031 1 96.25 307 GLU B CA 1
ATOM 6148 C C . GLU B 1 307 ? -12.211 26.953 13.227 1 96.25 307 GLU B C 1
ATOM 6150 O O . GLU B 1 307 ? -13.352 26.844 12.766 1 96.25 307 GLU B O 1
ATOM 6155 N N . ALA B 1 308 ? -11.625 25.984 13.961 1 94.94 308 ALA B N 1
ATOM 6156 C CA . ALA B 1 308 ? -12.172 24.625 14.031 1 94.94 308 ALA B CA 1
ATOM 6157 C C . ALA B 1 308 ? -13.156 24.5 15.188 1 94.94 308 ALA B C 1
ATOM 6159 O O . ALA B 1 308 ? -13.875 23.5 15.281 1 94.94 308 ALA B O 1
ATOM 6160 N N . TRP B 1 309 ? -13.227 25.578 16.078 1 93.75 309 TRP B N 1
ATOM 6161 C CA . TRP B 1 309 ? -14.094 25.5 17.25 1 93.75 309 TRP B CA 1
ATOM 6162 C C . TRP B 1 309 ? -14.812 26.828 17.484 1 93.75 309 TRP B C 1
ATOM 6164 O O . TRP B 1 309 ? -14.258 27.891 17.203 1 93.75 309 TRP B O 1
ATOM 6174 N N . PHE B 1 310 ? -16.031 26.703 18.062 1 95.81 310 PHE B N 1
ATOM 6175 C CA . PHE B 1 310 ? -16.734 27.891 18.531 1 95.81 310 PHE B CA 1
ATOM 6176 C C . PHE B 1 310 ? -16.344 28.203 19.969 1 95.81 310 PHE B C 1
ATOM 6178 O O . PHE B 1 310 ? -17.203 28.297 20.859 1 95.81 310 PHE B O 1
ATOM 6185 N N . ASN B 1 311 ? -15.102 28.344 20.156 1 93.56 311 ASN B N 1
ATOM 6186 C CA . ASN B 1 311 ? -14.492 28.688 21.438 1 93.56 311 ASN B CA 1
ATOM 6187 C C . ASN B 1 311 ? -13.25 29.562 21.25 1 93.56 311 ASN B C 1
ATOM 6189 O O . ASN B 1 311 ? -12.234 29.094 20.719 1 93.56 311 ASN B O 1
ATOM 6193 N N . LYS B 1 312 ? -13.25 30.719 21.703 1 91.75 312 LYS B N 1
ATOM 6194 C CA . LYS B 1 312 ? -12.18 31.688 21.469 1 91.75 312 LYS B CA 1
ATOM 6195 C C . LYS B 1 312 ? -10.898 31.266 22.172 1 91.75 312 LYS B C 1
ATOM 6197 O O . LYS B 1 312 ? -9.805 31.656 21.766 1 91.75 312 LYS B O 1
ATOM 6202 N N . ASN B 1 313 ? -11.047 30.469 23.188 1 90.12 313 ASN B N 1
ATOM 6203 C CA . ASN B 1 313 ? -9.867 30.016 23.906 1 90.12 313 ASN B CA 1
ATOM 6204 C C . ASN B 1 313 ? -9.258 28.781 23.281 1 90.12 313 ASN B C 1
ATOM 6206 O O . ASN B 1 313 ? -8.258 28.25 23.766 1 90.12 313 ASN B O 1
ATOM 6210 N N . ARG B 1 314 ? -9.828 28.328 22.156 1 89.62 314 ARG B N 1
ATOM 6211 C CA . ARG B 1 314 ? -9.336 27.172 21.422 1 89.62 314 ARG B CA 1
ATOM 6212 C C . ARG B 1 314 ? -9.125 27.5 19.953 1 89.62 314 ARG B C 1
ATOM 6214 O O . ARG B 1 314 ? -9.781 26.938 19.078 1 89.62 314 ARG B O 1
ATOM 6221 N N . PRO B 1 315 ? -8.164 28.391 19.766 1 92.06 315 PRO B N 1
ATOM 6222 C CA . PRO B 1 315 ? -7.934 28.812 18.391 1 92.06 315 PRO B CA 1
ATOM 6223 C C . PRO B 1 315 ? -7.211 27.766 17.562 1 92.06 315 PRO B C 1
ATOM 6225 O O . PRO B 1 315 ? -5.984 27.812 17.422 1 92.06 315 PRO B O 1
ATOM 6228 N N . ARG B 1 316 ? -7.953 26.812 16.969 1 92.44 316 ARG B N 1
ATOM 6229 C CA . ARG B 1 316 ? -7.41 25.75 16.141 1 92.44 316 ARG B CA 1
ATOM 6230 C C . ARG B 1 316 ? -7.844 25.922 14.688 1 92.44 316 ARG B C 1
ATOM 6232 O O . ARG B 1 316 ? -8.938 26.422 14.414 1 92.44 316 ARG B O 1
ATOM 6239 N N . PHE B 1 317 ? -6.973 25.531 13.836 1 95.06 317 PHE B N 1
ATOM 6240 C CA . PHE B 1 317 ? -7.273 25.594 12.406 1 95.06 317 PHE B CA 1
ATOM 6241 C C . PHE B 1 317 ? -7.035 24.234 11.75 1 95.06 317 PHE B C 1
ATOM 6243 O O . PHE B 1 317 ? -6.105 23.516 12.117 1 95.06 317 PHE B O 1
ATOM 6250 N N . CYS B 1 318 ? -7.855 23.891 10.844 1 96.44 318 CYS B N 1
ATOM 6251 C CA . CYS B 1 318 ? -7.762 22.672 10.031 1 96.44 318 CYS B CA 1
ATOM 6252 C C . CYS B 1 318 ? -8.258 22.938 8.617 1 96.44 318 CYS B C 1
ATOM 6254 O O . CYS B 1 318 ? -9.391 23.391 8.422 1 96.44 318 CYS B O 1
ATOM 6256 N N . HIS B 1 319 ? -7.434 22.609 7.621 1 98.12 319 HIS B N 1
ATOM 6257 C CA . HIS B 1 319 ? -7.801 22.906 6.246 1 98.12 319 HIS B CA 1
ATOM 6258 C C . HIS B 1 319 ? -8.992 22.078 5.789 1 98.12 319 HIS B C 1
ATOM 6260 O O . HIS B 1 319 ? -9.758 22.5 4.93 1 98.12 319 HIS B O 1
ATOM 6266 N N . CYS B 1 320 ? -9.211 20.891 6.336 1 98.25 320 CYS B N 1
ATOM 6267 C CA . CYS B 1 320 ? -10.391 20.094 5.996 1 98.25 320 CYS B CA 1
ATOM 6268 C C . CYS B 1 320 ? -11.656 20.75 6.535 1 98.25 320 CYS B C 1
ATOM 6270 O O . CYS B 1 320 ? -12.672 20.812 5.832 1 98.25 320 CYS B O 1
ATOM 6272 N N . ILE B 1 321 ? -11.586 21.219 7.781 1 98.25 321 ILE B N 1
ATOM 6273 C CA . ILE B 1 321 ? -12.734 21.906 8.375 1 98.25 321 ILE B CA 1
ATOM 6274 C C . ILE B 1 321 ? -13.008 23.203 7.625 1 98.25 321 ILE B C 1
ATOM 6276 O O . ILE B 1 321 ? -14.164 23.531 7.355 1 98.25 321 ILE B O 1
ATOM 6280 N N . CYS B 1 322 ? -11.945 23.891 7.289 1 98.56 322 CYS B N 1
ATOM 6281 C CA . CYS B 1 322 ? -12.07 25.078 6.469 1 98.56 322 CYS B CA 1
ATOM 6282 C C . CYS B 1 322 ? -12.781 24.781 5.156 1 98.56 322 CYS B C 1
ATOM 6284 O O . CYS B 1 322 ? -13.656 25.531 4.73 1 98.56 322 CYS B O 1
ATOM 6286 N N . ALA B 1 323 ? -12.438 23.656 4.512 1 98.81 323 ALA B N 1
ATOM 6287 C CA . ALA B 1 323 ? -13.078 23.219 3.271 1 98.81 323 ALA B CA 1
ATOM 6288 C C . ALA B 1 323 ? -14.562 22.953 3.486 1 98.81 323 ALA B C 1
ATOM 6290 O O . ALA B 1 323 ? -15.391 23.312 2.645 1 98.81 323 ALA B O 1
ATOM 6291 N N . ASN B 1 324 ? -14.898 22.312 4.578 1 98.62 324 ASN B N 1
ATOM 6292 C CA . ASN B 1 324 ? -16.297 22.031 4.906 1 98.62 324 ASN B CA 1
ATOM 6293 C C . ASN B 1 324 ? -17.094 23.312 5.09 1 98.62 324 ASN B C 1
ATOM 6295 O O . ASN B 1 324 ? -18.203 23.438 4.574 1 98.62 324 ASN B O 1
ATOM 6299 N N . VAL B 1 325 ? -16.5 24.281 5.801 1 98.75 325 VAL B N 1
ATOM 6300 C CA . VAL B 1 325 ? -17.125 25.578 5.984 1 98.75 325 VAL B CA 1
ATOM 6301 C C . VAL B 1 325 ? -17.297 26.266 4.633 1 98.75 325 VAL B C 1
ATOM 6303 O O . VAL B 1 325 ? -18.375 26.797 4.324 1 98.75 325 VAL B O 1
ATOM 6306 N N . PHE B 1 326 ? -16.297 26.203 3.846 1 98.75 326 PHE B N 1
ATOM 6307 C CA . PHE B 1 326 ? -16.328 26.828 2.521 1 98.75 326 PHE B CA 1
ATOM 6308 C C . PHE B 1 326 ? -17.438 26.203 1.674 1 98.75 326 PHE B C 1
ATOM 6310 O O . PHE B 1 326 ? -18.172 26.922 0.995 1 98.75 326 PHE B O 1
ATOM 6317 N N . ARG B 1 327 ? -17.547 24.906 1.7 1 98.69 327 ARG B N 1
ATOM 6318 C CA . ARG B 1 327 ? -18.609 24.219 0.971 1 98.69 327 ARG B CA 1
ATOM 6319 C C . ARG B 1 327 ? -19.984 24.75 1.379 1 98.69 327 ARG B C 1
ATOM 6321 O O . ARG B 1 327 ? -20.797 25.094 0.523 1 98.69 327 ARG B O 1
ATOM 6328 N N . PHE B 1 328 ? -20.25 24.844 2.652 1 98.5 328 PHE B N 1
ATOM 6329 C CA . PHE B 1 328 ? -21.531 25.328 3.164 1 98.5 328 PHE B CA 1
ATOM 6330 C C . PHE B 1 328 ? -21.781 26.75 2.707 1 98.5 328 PHE B C 1
ATOM 6332 O O . PHE B 1 328 ? -22.875 27.078 2.232 1 98.5 328 PHE B O 1
ATOM 6339 N N . PHE B 1 329 ? -20.766 27.594 2.84 1 98.62 329 PHE B N 1
ATOM 6340 C CA . PHE B 1 329 ? -20.906 29 2.443 1 98.62 329 PHE B CA 1
ATOM 6341 C C . PHE B 1 329 ? -21.141 29.109 0.942 1 98.62 329 PHE B C 1
ATOM 6343 O O . PHE B 1 329 ? -22 29.875 0.501 1 98.62 329 PHE B O 1
ATOM 6350 N N . THR B 1 330 ? -20.453 28.375 0.144 1 98.31 330 THR B N 1
ATOM 6351 C CA . THR B 1 330 ? -20.516 28.469 -1.31 1 98.31 330 THR B CA 1
ATOM 6352 C C . THR B 1 330 ? -21.875 28 -1.817 1 98.31 330 THR B C 1
ATOM 6354 O O . THR B 1 330 ? -22.484 28.641 -2.678 1 98.31 330 THR B O 1
ATOM 6357 N N . ILE B 1 331 ? -22.344 26.906 -1.256 1 96.94 331 ILE B N 1
ATOM 6358 C CA . ILE B 1 331 ? -23.625 26.359 -1.705 1 96.94 331 ILE B CA 1
ATOM 6359 C C . ILE B 1 331 ? -24.75 27.344 -1.389 1 96.94 331 ILE B C 1
ATOM 6361 O O . ILE B 1 331 ? -25.75 27.391 -2.096 1 96.94 331 ILE B O 1
ATOM 6365 N N . ASN B 1 332 ? -24.625 28.219 -0.378 1 97 332 ASN B N 1
ATOM 6366 C CA . ASN B 1 332 ? -25.641 29.188 0.022 1 97 332 ASN B CA 1
ATOM 6367 C C . ASN B 1 332 ? -25.328 30.578 -0.52 1 97 332 ASN B C 1
ATOM 6369 O O . ASN B 1 332 ? -25.938 31.578 -0.095 1 97 332 ASN B O 1
ATOM 6373 N N . HIS B 1 333 ? -24.281 30.781 -1.402 1 96.5 333 HIS B N 1
ATOM 6374 C CA . HIS B 1 333 ? -23.922 32 -2.102 1 96.5 333 HIS B CA 1
ATOM 6375 C C . HIS B 1 333 ? -23.406 33.062 -1.131 1 96.5 333 HIS B C 1
ATOM 6377 O O . HIS B 1 333 ? -23.734 34.25 -1.267 1 96.5 333 HIS B O 1
ATOM 6383 N N . TRP B 1 334 ? -22.656 32.594 -0.079 1 97.69 334 TRP B N 1
ATOM 6384 C CA . TRP B 1 334 ? -22.109 33.5 0.916 1 97.69 334 TRP B CA 1
ATOM 6385 C C . TRP B 1 334 ? -20.578 33.562 0.831 1 97.69 334 TRP B C 1
ATOM 6387 O O . TRP B 1 334 ? -19.906 33.938 1.788 1 97.69 334 TRP B O 1
ATOM 6397 N N . THR B 1 335 ? -20 33.125 -0.223 1 95.5 335 THR B N 1
ATOM 6398 C CA . THR B 1 335 ? -18.547 32.969 -0.365 1 95.5 335 THR B CA 1
ATOM 6399 C C . THR B 1 335 ? -17.844 34.312 -0.113 1 95.5 335 THR B C 1
ATOM 6401 O O . THR B 1 335 ? -16.719 34.344 0.392 1 95.5 335 THR B O 1
ATOM 6404 N N . GLU B 1 336 ? -18.469 35.406 -0.457 1 96.31 336 GLU B N 1
ATOM 6405 C CA . GLU B 1 336 ? -17.875 36.719 -0.334 1 96.31 336 GLU B CA 1
ATOM 6406 C C . GLU B 1 336 ? -17.625 37.094 1.128 1 96.31 336 GLU B C 1
ATOM 6408 O O . GLU B 1 336 ? -16.844 37.969 1.427 1 96.31 336 GLU B O 1
ATOM 6413 N N . LYS B 1 337 ? -18.297 36.438 2.045 1 97.5 337 LYS B N 1
ATOM 6414 C CA . LYS B 1 337 ? -18.125 36.688 3.475 1 97.5 337 LYS B CA 1
ATOM 6415 C C . LYS B 1 337 ? -16.812 36.094 3.982 1 97.5 337 LYS B C 1
ATOM 6417 O O . LYS B 1 337 ? -16.344 36.469 5.059 1 97.5 337 LYS B O 1
ATOM 6422 N N . LEU B 1 338 ? -16.188 35.156 3.26 1 97.62 338 LEU B N 1
ATOM 6423 C CA . LEU B 1 338 ? -14.891 34.562 3.551 1 97.62 338 LEU B CA 1
ATOM 6424 C C . LEU B 1 338 ? -13.961 34.688 2.352 1 97.62 338 LEU B C 1
ATOM 6426 O O . LEU B 1 338 ? -13.555 33.688 1.765 1 97.62 338 LEU B O 1
ATOM 6430 N N . PRO B 1 339 ? -13.594 35.875 2.043 1 96.5 339 PRO B N 1
ATOM 6431 C CA . PRO B 1 339 ? -12.938 36.156 0.763 1 96.5 339 PRO B CA 1
ATOM 6432 C C . PRO B 1 339 ? -11.578 35.5 0.634 1 96.5 339 PRO B C 1
ATOM 6434 O O . PRO B 1 339 ? -11.062 35.344 -0.477 1 96.5 339 PRO B O 1
ATOM 6437 N N . LYS B 1 340 ? -10.945 35.062 1.711 1 97.56 340 LYS B N 1
ATOM 6438 C CA . LYS B 1 340 ? -9.578 34.531 1.655 1 97.56 340 LYS B CA 1
ATOM 6439 C C . LYS B 1 340 ? -9.57 33.031 1.541 1 97.56 340 LYS B C 1
ATOM 6441 O O . LYS B 1 340 ? -8.531 32.438 1.258 1 97.56 340 LYS B O 1
ATOM 6446 N N . VAL B 1 341 ? -10.672 32.375 1.724 1 98.5 341 VAL B N 1
ATOM 6447 C CA . VAL B 1 341 ? -10.719 30.922 1.896 1 98.5 341 VAL B CA 1
ATOM 6448 C C . VAL B 1 341 ? -10.453 30.234 0.559 1 98.5 341 VAL B C 1
ATOM 6450 O O . VAL B 1 341 ? -9.688 29.266 0.489 1 98.5 341 VAL B O 1
ATOM 6453 N N . TYR B 1 342 ? -11.07 30.766 -0.53 1 98.5 342 TYR B N 1
ATOM 6454 C CA . TYR B 1 342 ? -10.906 30.141 -1.84 1 98.5 342 TYR B CA 1
ATOM 6455 C C . TYR B 1 342 ? -9.438 30.047 -2.227 1 98.5 342 TYR B C 1
ATOM 6457 O O . TYR B 1 342 ? -8.945 28.984 -2.592 1 98.5 342 TYR B O 1
ATOM 6465 N N . GLU B 1 343 ? -8.805 31.156 -2.137 1 98.06 343 GLU B N 1
ATOM 6466 C CA . GLU B 1 343 ? -7.395 31.203 -2.518 1 98.06 343 GLU B CA 1
ATOM 6467 C C . GLU B 1 343 ? -6.559 30.266 -1.649 1 98.06 343 GLU B C 1
ATOM 6469 O O . GLU B 1 343 ? -5.668 29.578 -2.15 1 98.06 343 GLU B O 1
ATOM 6474 N N . TYR B 1 344 ? -6.797 30.25 -0.38 1 98.25 344 TYR B N 1
ATOM 6475 C CA . TYR B 1 344 ? -6.078 29.359 0.534 1 98.25 344 TYR B CA 1
ATOM 6476 C C . TYR B 1 344 ? -6.246 27.906 0.13 1 98.25 344 TYR B C 1
ATOM 6478 O O . TYR B 1 344 ? -5.262 27.172 0.022 1 98.25 344 TYR B O 1
ATOM 6486 N N . LEU B 1 345 ? -7.469 27.484 -0.073 1 98.81 345 LEU B N 1
ATOM 6487 C CA . LEU B 1 345 ? -7.758 26.094 -0.418 1 98.81 345 LEU B CA 1
ATOM 6488 C C . LEU B 1 345 ? -7.098 25.703 -1.738 1 98.81 345 LEU B C 1
ATOM 6490 O O . LEU B 1 345 ? -6.559 24.609 -1.872 1 98.81 345 LEU B O 1
ATOM 6494 N N . CYS B 1 346 ? -7.098 26.594 -2.723 1 98.75 346 CYS B N 1
ATOM 6495 C CA . CYS B 1 346 ? -6.473 26.344 -4.012 1 98.75 346 CYS B CA 1
ATOM 6496 C C . CYS B 1 346 ? -4.965 26.188 -3.865 1 98.75 346 CYS B C 1
ATOM 64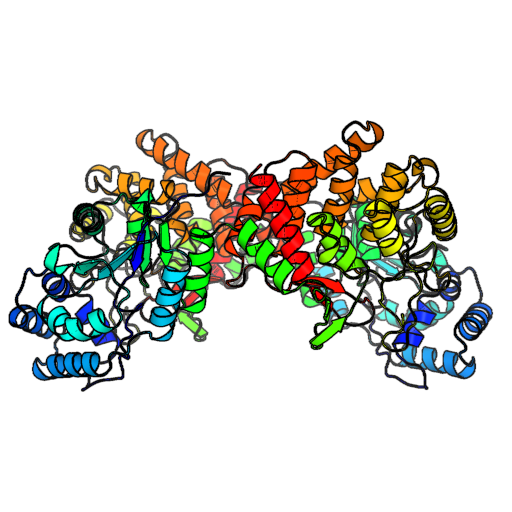98 O O . CYS B 1 346 ? -4.352 25.344 -4.527 1 98.75 346 CYS B O 1
ATOM 6500 N N . ARG B 1 347 ? -4.387 26.969 -3.008 1 98.19 347 ARG B N 1
ATOM 6501 C CA . ARG B 1 347 ? -2.953 26.859 -2.768 1 98.19 347 ARG B CA 1
ATOM 6502 C C . ARG B 1 347 ? -2.607 25.5 -2.162 1 98.19 347 ARG B C 1
ATOM 6504 O O . ARG B 1 347 ? -1.598 24.891 -2.521 1 98.19 347 ARG B O 1
ATOM 6511 N N . VAL B 1 348 ? -3.422 25.031 -1.2 1 98.69 348 VAL B N 1
ATOM 6512 C CA . VAL B 1 348 ? -3.223 23.734 -0.569 1 98.69 348 VAL B CA 1
ATOM 6513 C C . VAL B 1 348 ? -3.295 22.625 -1.624 1 98.69 348 VAL B C 1
ATOM 6515 O O . VAL B 1 348 ? -2.506 21.688 -1.596 1 98.69 348 VAL B O 1
ATOM 6518 N N . LEU B 1 349 ? -4.227 22.781 -2.59 1 98.81 349 LEU B N 1
ATOM 6519 C CA . LEU B 1 349 ? -4.344 21.844 -3.693 1 98.81 349 LEU B CA 1
ATOM 6520 C C . LEU B 1 349 ? -3.127 21.922 -4.613 1 98.81 349 LEU B C 1
ATOM 6522 O O . LEU B 1 349 ? -2.514 20.906 -4.934 1 98.81 349 LEU B O 1
ATOM 6526 N N . GLU B 1 350 ? -2.795 23.125 -5 1 98.62 350 GLU B N 1
ATOM 6527 C CA . GLU B 1 350 ? -1.74 23.375 -5.977 1 98.62 350 GLU B CA 1
ATOM 6528 C C . GLU B 1 350 ? -0.4 22.828 -5.496 1 98.62 350 GLU B C 1
ATOM 6530 O O . GLU B 1 350 ? 0.355 22.25 -6.273 1 98.62 350 GLU B O 1
ATOM 6535 N N . THR B 1 351 ? -0.122 23 -4.254 1 98.5 351 THR B N 1
ATOM 6536 C CA . THR B 1 351 ? 1.179 22.641 -3.697 1 98.5 351 THR B CA 1
ATOM 6537 C C . THR B 1 351 ? 1.157 21.219 -3.137 1 98.5 351 THR B C 1
ATOM 6539 O O . THR B 1 351 ? 2.17 20.734 -2.629 1 98.5 351 THR B O 1
ATOM 6542 N N . ARG B 1 352 ? -0.002 20.516 -3.143 1 98.31 352 ARG B N 1
ATOM 6543 C CA . ARG B 1 352 ? -0.205 19.172 -2.621 1 98.31 352 ARG B CA 1
ATOM 6544 C C . ARG B 1 352 ? 0.056 19.125 -1.12 1 98.31 352 ARG B C 1
ATOM 6546 O O . ARG B 1 352 ? 0.404 18.078 -0.581 1 98.31 352 ARG B O 1
ATOM 6553 N N . ALA B 1 353 ? -0.156 20.219 -0.425 1 98.75 353 ALA B N 1
ATOM 6554 C CA . ALA B 1 353 ? 0.084 20.281 1.015 1 98.75 353 ALA B CA 1
ATOM 6555 C C . ALA B 1 353 ? -0.898 19.391 1.776 1 98.75 353 ALA B C 1
ATOM 6557 O O . ALA B 1 353 ? -0.59 18.906 2.869 1 98.75 353 ALA B O 1
ATOM 6558 N N . PHE B 1 354 ? -2.041 19.156 1.144 1 98.56 354 PHE B N 1
ATOM 6559 C CA . PHE B 1 354 ? -3.082 18.344 1.782 1 98.56 354 PHE B CA 1
ATOM 6560 C C . PHE B 1 354 ? -2.6 16.922 2.018 1 98.56 354 PHE B C 1
ATOM 6562 O O . PHE B 1 354 ? -3.189 16.188 2.812 1 98.56 354 PHE B O 1
ATOM 6569 N N . LEU B 1 355 ? -1.554 16.5 1.364 1 98.19 355 LEU B N 1
ATOM 6570 C CA . LEU B 1 355 ? -1.059 15.133 1.463 1 98.19 355 LEU B CA 1
ATOM 6571 C C . LEU B 1 355 ? -0.558 14.836 2.873 1 98.19 355 LEU B C 1
ATOM 6573 O O . LEU B 1 355 ? -0.446 13.672 3.264 1 98.19 355 LEU B O 1
ATOM 6577 N N . HIS B 1 356 ? -0.315 15.859 3.701 1 97.94 356 HIS B N 1
ATOM 6578 C CA . HIS B 1 356 ? 0.178 15.672 5.062 1 97.94 356 HIS B CA 1
ATOM 6579 C C . HIS B 1 356 ? -0.962 15.352 6.023 1 97.94 356 HIS B C 1
ATOM 6581 O O . HIS B 1 356 ? -0.725 15.031 7.191 1 97.94 356 HIS B O 1
ATOM 6587 N N . GLY B 1 357 ? -2.166 15.398 5.555 1 96.94 357 GLY B N 1
ATOM 6588 C CA . GLY B 1 357 ? -3.299 15.297 6.461 1 96.94 357 GLY B CA 1
ATOM 6589 C C . GLY B 1 357 ? -3.459 16.516 7.348 1 96.94 357 GLY B C 1
ATOM 6590 O O . GLY B 1 357 ? -3.123 17.641 6.949 1 96.94 357 GLY B O 1
ATOM 6591 N N . SER B 1 358 ? -4.18 16.359 8.375 1 95.19 358 SER B N 1
ATOM 6592 C CA . SER B 1 358 ? -4.367 17.422 9.352 1 95.19 358 SER B CA 1
ATOM 6593 C C . SER B 1 358 ? -4.336 16.891 10.781 1 95.19 358 SER B C 1
ATOM 6595 O O . SER B 1 358 ? -4.031 15.711 11 1 95.19 358 SER B O 1
ATOM 6597 N N . ARG B 1 359 ? -4.523 17.812 11.633 1 91.62 359 ARG B N 1
ATOM 6598 C CA . ARG B 1 359 ? -4.566 17.469 13.055 1 91.62 359 ARG B CA 1
ATOM 6599 C C . ARG B 1 359 ? -5.676 16.469 13.344 1 91.62 359 ARG B C 1
ATOM 6601 O O . ARG B 1 359 ? -5.516 15.594 14.195 1 91.62 359 ARG B O 1
ATOM 6608 N N . TYR B 1 360 ? -6.738 16.547 12.594 1 93.56 360 TYR B N 1
ATOM 6609 C CA . TYR B 1 360 ? -7.918 15.727 12.875 1 93.56 360 TYR B CA 1
ATOM 6610 C C . TYR B 1 360 ? -8.102 14.656 11.805 1 93.56 360 TYR B C 1
ATOM 6612 O O . TYR B 1 360 ? -8.461 13.516 12.117 1 93.56 360 TYR B O 1
ATOM 6620 N N . TYR B 1 361 ? -7.844 15.008 10.578 1 96.25 361 TYR B N 1
ATOM 6621 C CA . TYR B 1 361 ? -8.023 14.133 9.43 1 96.25 361 TYR B CA 1
ATOM 6622 C C . TYR B 1 361 ? -6.68 13.625 8.906 1 96.25 361 TYR B C 1
ATOM 6624 O O . TYR B 1 361 ? -6.016 14.312 8.125 1 96.25 361 TYR B O 1
ATOM 6632 N N . LYS B 1 362 ? -6.41 12.391 9.266 1 95 362 LYS B N 1
ATOM 6633 C CA . LYS B 1 362 ? -5.102 11.844 8.914 1 95 362 LYS B CA 1
ATOM 6634 C C . LYS B 1 362 ? -5.07 11.383 7.461 1 95 362 LYS B C 1
ATOM 6636 O O . LYS B 1 362 ? -4.016 11.398 6.824 1 95 362 LYS B O 1
ATOM 6641 N N . ILE B 1 363 ? -6.227 10.922 6.957 1 96.94 363 ILE B N 1
ATOM 6642 C CA . ILE B 1 363 ? -6.309 10.523 5.555 1 96.94 363 ILE B CA 1
ATOM 6643 C C . ILE B 1 363 ? -6.465 11.758 4.676 1 96.94 363 ILE B C 1
ATOM 6645 O O . ILE B 1 363 ? -7.477 12.461 4.742 1 96.94 363 ILE B O 1
ATOM 6649 N N . PRO B 1 364 ? -5.52 12.031 3.814 1 97.5 364 PRO B N 1
ATOM 6650 C CA . PRO B 1 364 ? -5.523 13.273 3.045 1 97.5 364 PRO B CA 1
ATOM 6651 C C . PRO B 1 364 ? -6.711 13.375 2.092 1 97.5 364 PRO B C 1
ATOM 6653 O O . PRO B 1 364 ? -7.098 14.477 1.698 1 97.5 364 PRO B O 1
ATOM 6656 N N . ASP B 1 365 ? -7.301 12.25 1.768 1 98.5 365 ASP B N 1
ATOM 6657 C CA . ASP B 1 365 ? -8.359 12.219 0.762 1 98.5 365 ASP B CA 1
ATOM 6658 C C . ASP B 1 365 ? -9.617 12.922 1.268 1 98.5 365 ASP B C 1
ATOM 6660 O O . ASP B 1 365 ? -10.492 13.281 0.479 1 98.5 365 ASP B O 1
ATOM 6664 N N . TRP B 1 366 ? -9.75 13.18 2.607 1 98.69 366 TRP B N 1
ATOM 6665 C CA . TRP B 1 366 ? -10.883 13.93 3.148 1 98.69 366 TRP B CA 1
ATOM 6666 C C . TRP B 1 366 ? -10.992 15.297 2.496 1 98.69 366 TRP B C 1
ATOM 6668 O O . TRP B 1 366 ? -12.086 15.742 2.143 1 98.69 366 TRP B O 1
ATOM 6678 N N . PHE B 1 367 ? -9.82 15.953 2.342 1 98.81 367 PHE B N 1
ATOM 6679 C CA . PHE B 1 367 ? -9.766 17.297 1.789 1 98.81 367 PHE B CA 1
ATOM 6680 C C . PHE B 1 367 ? -10.32 17.328 0.368 1 98.81 367 PHE B C 1
ATOM 6682 O O . PHE B 1 367 ? -11.172 18.156 0.042 1 98.81 367 PHE B O 1
ATOM 6689 N N . LEU B 1 368 ? -9.898 16.359 -0.456 1 98.94 368 LEU B N 1
ATOM 6690 C CA . LEU B 1 368 ? -10.352 16.266 -1.839 1 98.94 368 LEU B CA 1
ATOM 6691 C C . LEU B 1 368 ? -11.828 15.883 -1.901 1 98.94 368 LEU B C 1
ATOM 6693 O O . LEU B 1 368 ? -12.57 16.406 -2.74 1 98.94 368 LEU B O 1
ATOM 6697 N N . TYR B 1 369 ? -12.188 15.016 -1.045 1 98.81 369 TYR B N 1
ATOM 6698 C CA . TYR B 1 369 ? -13.562 14.547 -0.996 1 98.81 369 TYR B CA 1
ATOM 6699 C C . TYR B 1 369 ? -14.523 15.695 -0.737 1 98.81 369 TYR B C 1
ATOM 6701 O O . TYR B 1 369 ? -15.523 15.852 -1.448 1 98.81 369 TYR B O 1
ATOM 6709 N N . ILE B 1 370 ? -14.234 16.547 0.234 1 98.88 370 ILE B N 1
ATOM 6710 C CA . ILE B 1 370 ? -15.094 17.656 0.614 1 98.88 370 ILE B CA 1
ATOM 6711 C C . ILE B 1 370 ? -15.211 18.641 -0.548 1 98.88 370 ILE B C 1
ATOM 6713 O O . ILE B 1 370 ? -16.312 19.047 -0.923 1 98.88 370 ILE B O 1
ATOM 6717 N N . LEU B 1 371 ? -14.117 18.953 -1.128 1 98.88 371 LEU B N 1
ATOM 6718 C CA . LEU B 1 371 ? -14.109 19.969 -2.178 1 98.88 371 LEU B CA 1
ATOM 6719 C C . LEU B 1 371 ? -14.703 19.422 -3.469 1 98.88 371 LEU B C 1
ATOM 6721 O O . LEU B 1 371 ? -15.336 20.156 -4.23 1 98.88 371 LEU B O 1
ATOM 6725 N N . SER B 1 372 ? -14.5 18.125 -3.725 1 98.88 372 SER B N 1
ATOM 6726 C CA . SER B 1 372 ? -15.133 17.516 -4.891 1 98.88 372 SER B CA 1
ATOM 6727 C C . SER B 1 372 ? -16.656 17.5 -4.754 1 98.88 372 SER B C 1
ATOM 6729 O O . SER B 1 372 ? -17.375 17.719 -5.73 1 98.88 372 SER B O 1
ATOM 6731 N N . ASP B 1 373 ? -17.125 17.188 -3.562 1 98.62 373 ASP B N 1
ATOM 6732 C CA . ASP B 1 373 ? -18.562 17.25 -3.307 1 98.62 373 ASP B CA 1
ATOM 6733 C C . ASP B 1 373 ? -19.094 18.656 -3.57 1 98.62 373 ASP B C 1
ATOM 6735 O O . ASP B 1 373 ? -20.172 18.812 -4.148 1 98.62 373 ASP B O 1
ATOM 6739 N N . LEU B 1 374 ? -18.344 19.672 -3.121 1 98.75 374 LEU B N 1
ATOM 6740 C CA . LEU B 1 374 ? -18.734 21.047 -3.398 1 98.75 374 LEU B CA 1
ATOM 6741 C C . LEU B 1 374 ? -18.906 21.281 -4.898 1 98.75 374 LEU B C 1
ATOM 6743 O O . LEU B 1 374 ? -19.922 21.812 -5.34 1 98.75 374 LEU B O 1
ATOM 6747 N N . CYS B 1 375 ? -17.922 20.859 -5.645 1 98.38 375 CYS B N 1
ATOM 6748 C CA . CYS B 1 375 ? -17.953 21.078 -7.086 1 98.38 375 CYS B CA 1
ATOM 6749 C C . CYS B 1 375 ? -19.125 20.344 -7.715 1 98.38 375 CYS B C 1
ATOM 6751 O O . CYS B 1 375 ? -19.734 20.828 -8.68 1 98.38 375 CYS B O 1
ATOM 6753 N N . ALA B 1 376 ? -19.422 19.172 -7.207 1 98 376 ALA B N 1
ATOM 6754 C CA . ALA B 1 376 ? -20.547 18.406 -7.723 1 98 376 ALA B CA 1
ATOM 6755 C C . ALA B 1 376 ? -21.859 19.109 -7.438 1 98 376 ALA B C 1
ATOM 6757 O O . ALA B 1 376 ? -22.812 19.031 -8.227 1 98 376 ALA B O 1
ATOM 6758 N N . ARG B 1 377 ? -21.984 19.828 -6.336 1 97.25 377 ARG B N 1
ATOM 6759 C CA . ARG B 1 377 ? -23.203 20.531 -5.945 1 97.25 377 ARG B CA 1
ATOM 6760 C C . ARG B 1 377 ? -23.375 21.828 -6.734 1 97.25 377 ARG B C 1
ATOM 6762 O O . ARG B 1 377 ? -24.469 22.375 -6.82 1 97.25 377 ARG B O 1
ATOM 6769 N N . ARG B 1 378 ? -22.25 22.25 -7.277 1 97.31 378 ARG B N 1
ATOM 6770 C CA . ARG B 1 378 ? -22.234 23.453 -8.117 1 97.31 378 ARG B CA 1
ATOM 6771 C C . ARG B 1 378 ? -21.547 23.172 -9.453 1 97.31 378 ARG B C 1
ATOM 6773 O O . ARG B 1 378 ? -20.547 23.812 -9.781 1 97.31 378 ARG B O 1
ATOM 6780 N N . PRO B 1 379 ? -22.094 22.344 -10.188 1 94.56 379 PRO B N 1
ATOM 6781 C CA . PRO B 1 379 ? -21.406 21.828 -11.375 1 94.56 379 PRO B CA 1
ATOM 6782 C C . PRO B 1 379 ? -21.141 22.906 -12.414 1 94.56 379 PRO B C 1
ATOM 6784 O O . PRO B 1 379 ? -20.156 22.828 -13.156 1 94.56 379 PRO B O 1
ATOM 6787 N N . SER B 1 380 ? -21.922 24.047 -12.477 1 94.38 380 SER B N 1
ATOM 6788 C CA . SER B 1 380 ? -21.797 25.047 -13.523 1 94.38 380 SER B CA 1
ATOM 6789 C C . SER B 1 380 ? -21.25 26.359 -12.977 1 94.38 380 SER B C 1
ATOM 6791 O O . SER B 1 380 ? -21.281 27.391 -13.648 1 94.38 380 SER B O 1
ATOM 6793 N N . ASP B 1 381 ? -20.875 26.328 -11.742 1 96.62 381 ASP B N 1
ATOM 6794 C CA . ASP B 1 381 ? -20.359 27.547 -11.141 1 96.62 381 ASP B CA 1
ATOM 6795 C C . ASP B 1 381 ? -18.969 27.891 -11.672 1 96.62 381 ASP B C 1
ATOM 6797 O O . ASP B 1 381 ? -17.984 27.219 -11.328 1 96.62 381 ASP B O 1
ATOM 6801 N N . GLU B 1 382 ? -18.812 28.891 -12.383 1 96.81 382 GLU B N 1
ATOM 6802 C CA . GLU B 1 382 ? -17.562 29.266 -13.055 1 96.81 382 GLU B CA 1
ATOM 6803 C C . GLU B 1 382 ? -16.516 29.703 -12.047 1 96.81 382 GLU B C 1
ATOM 6805 O O . GLU B 1 382 ? -15.312 29.578 -12.305 1 96.81 382 GLU B O 1
ATOM 6810 N N . LYS B 1 383 ? -16.938 30.203 -10.984 1 96.5 383 LYS B N 1
ATOM 6811 C CA . LYS B 1 383 ? -16.016 30.672 -9.961 1 96.5 383 LYS B CA 1
ATOM 6812 C C . LYS B 1 383 ? -15.219 29.516 -9.359 1 96.5 383 LYS B C 1
ATOM 6814 O O . LYS B 1 383 ? -14.18 29.734 -8.734 1 96.5 383 LYS B O 1
ATOM 6819 N N . LEU B 1 384 ? -15.75 28.312 -9.523 1 98.12 384 LEU B N 1
ATOM 6820 C CA . LEU B 1 384 ? -15.109 27.141 -8.938 1 98.12 384 LEU B CA 1
ATOM 6821 C C . LEU B 1 384 ? -14.234 26.422 -9.961 1 98.12 384 LEU B C 1
ATOM 6823 O O . LEU B 1 384 ? -13.617 25.406 -9.656 1 98.12 384 LEU B O 1
ATOM 6827 N N . GLN B 1 385 ? -14.133 26.969 -11.195 1 98.06 385 GLN B N 1
ATOM 6828 C CA . GLN B 1 385 ? -13.469 26.25 -12.273 1 98.06 385 GLN B CA 1
ATOM 6829 C C . GLN B 1 385 ? -12 26 -11.953 1 98.06 385 GLN B C 1
ATOM 6831 O O . GLN B 1 385 ? -11.477 24.906 -12.203 1 98.06 385 GLN B O 1
ATOM 6836 N N . GLY B 1 386 ? -11.32 27.094 -11.477 1 98.5 386 GLY B N 1
ATOM 6837 C CA . GLY B 1 386 ? -9.93 26.922 -11.086 1 98.5 386 GLY B CA 1
ATOM 6838 C C . GLY B 1 386 ? -9.734 25.812 -10.07 1 98.5 386 GLY B C 1
ATOM 6839 O O . GLY B 1 386 ? -8.828 24.984 -10.219 1 98.5 386 GLY B O 1
ATOM 6840 N N . MET B 1 387 ? -10.531 25.766 -9.062 1 98.56 387 MET B N 1
ATOM 6841 C CA . MET B 1 387 ? -10.477 24.719 -8.039 1 98.56 387 MET B CA 1
ATOM 6842 C C . MET B 1 387 ? -10.789 23.344 -8.641 1 98.56 387 MET B C 1
ATOM 6844 O O . MET B 1 387 ? -10.125 22.359 -8.328 1 98.56 387 MET B O 1
ATOM 6848 N N . ARG B 1 388 ? -11.789 23.312 -9.5 1 98.56 388 ARG B N 1
ATOM 6849 C CA . ARG B 1 388 ? -12.18 22.078 -10.172 1 98.56 388 ARG B CA 1
ATOM 6850 C C . ARG B 1 388 ? -11.008 21.484 -10.953 1 98.56 388 ARG B C 1
ATOM 6852 O O . ARG B 1 388 ? -10.758 20.281 -10.883 1 98.56 388 ARG B O 1
ATOM 6859 N N . ASP B 1 389 ? -10.312 22.344 -11.656 1 98.69 389 ASP B N 1
ATOM 6860 C CA . ASP B 1 389 ? -9.156 21.891 -12.438 1 98.69 389 ASP B CA 1
ATOM 6861 C C . ASP B 1 389 ? -8.086 21.297 -11.531 1 98.69 389 ASP B C 1
ATOM 6863 O O . ASP B 1 389 ? -7.512 20.25 -11.844 1 98.69 389 ASP B O 1
ATOM 6867 N N . LEU B 1 390 ? -7.785 21.969 -10.445 1 98.81 390 LEU B N 1
ATOM 6868 C CA . LEU B 1 390 ? -6.797 21.469 -9.492 1 98.81 390 LEU B CA 1
ATOM 6869 C C . LEU B 1 390 ? -7.238 20.141 -8.883 1 98.81 390 LEU B C 1
ATOM 6871 O O . LEU B 1 390 ? -6.426 19.234 -8.711 1 98.81 390 LEU B O 1
ATOM 6875 N N . LEU B 1 391 ? -8.516 20.031 -8.586 1 98.88 391 LEU B N 1
ATOM 6876 C CA . LEU B 1 391 ? -9.062 18.828 -7.992 1 98.88 391 LEU B CA 1
ATOM 6877 C C . LEU B 1 391 ? -8.922 17.641 -8.945 1 98.88 391 LEU B C 1
ATOM 6879 O O . LEU B 1 391 ? -8.578 16.531 -8.523 1 98.88 391 LEU B O 1
ATOM 6883 N N . VAL B 1 392 ? -9.25 17.875 -10.219 1 98.75 392 VAL B N 1
ATOM 6884 C CA . VAL B 1 392 ? -9.117 16.812 -11.219 1 98.75 392 VAL B CA 1
ATOM 6885 C C . VAL B 1 392 ? -7.691 16.281 -11.219 1 98.75 392 VAL B C 1
ATOM 6887 O O . VAL B 1 392 ? -7.48 15.062 -11.164 1 98.75 392 VAL B O 1
ATOM 6890 N N . GLU B 1 393 ? -6.742 17.203 -11.188 1 98.44 393 GLU B N 1
ATOM 6891 C CA . GLU B 1 393 ? -5.336 16.797 -11.172 1 98.44 393 GLU B CA 1
ATOM 6892 C C . GLU B 1 393 ? -5.008 16 -9.914 1 98.44 393 GLU B C 1
ATOM 6894 O O . GLU B 1 393 ? -4.398 14.93 -9.992 1 98.44 393 GLU B O 1
ATOM 6899 N N . CYS B 1 394 ? -5.375 16.484 -8.781 1 98.62 394 CYS B N 1
ATOM 6900 C CA . CYS B 1 394 ? -5.055 15.875 -7.5 1 98.62 394 CYS B CA 1
ATOM 6901 C C . CYS B 1 394 ? -5.703 14.5 -7.375 1 98.62 394 CYS B C 1
ATOM 6903 O O . CYS B 1 394 ? -5.066 13.547 -6.922 1 98.62 394 CYS B O 1
ATOM 6905 N N . VAL B 1 395 ? -6.957 14.391 -7.75 1 98.62 395 VAL B N 1
ATOM 6906 C CA . VAL B 1 395 ? -7.691 13.133 -7.641 1 98.62 395 VAL B CA 1
ATOM 6907 C C . VAL B 1 395 ? -7.078 12.086 -8.57 1 98.62 395 VAL B C 1
ATOM 6909 O O . VAL B 1 395 ? -6.855 10.945 -8.172 1 98.62 395 VAL B O 1
ATOM 6912 N N . GLU B 1 396 ? -6.754 12.477 -9.781 1 97.25 396 GLU B N 1
ATOM 6913 C CA . GLU B 1 396 ? -6.113 11.562 -10.727 1 97.25 396 GLU B CA 1
ATOM 6914 C C . GLU B 1 396 ? -4.777 11.062 -10.188 1 97.25 396 GLU B C 1
ATOM 6916 O O . GLU B 1 396 ? -4.453 9.875 -10.312 1 97.25 396 GLU B O 1
ATOM 6921 N N . GLU B 1 397 ? -4.039 11.992 -9.562 1 96.12 397 GLU B N 1
ATOM 6922 C CA . GLU B 1 397 ? -2.742 11.641 -9 1 96.12 397 GLU B CA 1
ATOM 6923 C C . GLU B 1 397 ? -2.895 10.617 -7.871 1 96.12 397 GLU B C 1
ATOM 6925 O O . GLU B 1 397 ? -2.012 9.789 -7.656 1 96.12 397 GLU B O 1
ATOM 6930 N N . ARG B 1 398 ? -4.027 10.586 -7.23 1 97 398 ARG B N 1
ATOM 6931 C CA . ARG B 1 398 ? -4.16 9.789 -6.016 1 97 398 ARG B CA 1
ATOM 6932 C C . ARG B 1 398 ? -4.891 8.484 -6.293 1 97 398 ARG B C 1
ATOM 6934 O O . ARG B 1 398 ? -4.961 7.609 -5.426 1 97 398 ARG B O 1
ATOM 6941 N N . MET B 1 399 ? -5.453 8.336 -7.504 1 96.56 399 MET B N 1
ATOM 6942 C CA . MET B 1 399 ? -6.195 7.121 -7.824 1 96.56 399 MET B CA 1
ATOM 6943 C C . MET B 1 399 ? -5.34 5.883 -7.582 1 96.56 399 MET B C 1
ATOM 6945 O O . MET B 1 399 ? -4.258 5.746 -8.156 1 96.56 399 MET B O 1
ATOM 6949 N N . GLY B 1 400 ? -5.793 5.039 -6.684 1 94.88 400 GLY B N 1
ATOM 6950 C CA . GLY B 1 400 ? -5.148 3.756 -6.461 1 94.88 400 GLY B CA 1
ATOM 6951 C C . GLY B 1 400 ? -3.83 3.869 -5.719 1 94.88 400 GLY B C 1
ATOM 6952 O O . GLY B 1 400 ? -2.994 2.965 -5.781 1 94.88 400 GLY B O 1
ATOM 6953 N N . CYS B 1 401 ? -3.625 4.941 -4.988 1 93.69 401 CYS B N 1
ATOM 6954 C CA . CYS B 1 401 ? -2.314 5.211 -4.406 1 93.69 401 CYS B CA 1
ATOM 6955 C C . CYS B 1 401 ? -2.031 4.273 -3.242 1 93.69 401 CYS B C 1
ATOM 6957 O O . CYS B 1 401 ? -0.875 4.059 -2.877 1 93.69 401 CYS B O 1
ATOM 6959 N N . ASP B 1 402 ? -3.029 3.768 -2.633 1 93.38 402 ASP B N 1
ATOM 6960 C CA . ASP B 1 402 ? -2.869 2.795 -1.558 1 93.38 402 ASP B CA 1
ATOM 6961 C C . ASP B 1 402 ? -4.129 1.947 -1.393 1 93.38 402 ASP B C 1
ATOM 6963 O O . ASP B 1 402 ? -5.086 2.092 -2.156 1 93.38 402 ASP B O 1
ATOM 6967 N N . ASP B 1 403 ? -4.102 1.082 -0.344 1 93.94 403 ASP B N 1
ATOM 6968 C CA . ASP B 1 403 ? -5.211 0.145 -0.199 1 93.94 403 ASP B CA 1
ATOM 6969 C C . ASP B 1 403 ? -6.078 0.504 1.003 1 93.94 403 ASP B C 1
ATOM 6971 O O . ASP B 1 403 ? -6.805 -0.344 1.525 1 93.94 403 ASP B O 1
ATOM 6975 N N . ASN B 1 404 ? -5.926 1.728 1.539 1 96.31 404 ASN B N 1
ATOM 6976 C CA . ASN B 1 404 ? -6.816 2.168 2.607 1 96.31 404 ASN B CA 1
ATOM 6977 C C . ASN B 1 404 ? -8.266 2.223 2.141 1 96.31 404 ASN B C 1
ATOM 6979 O O . ASN B 1 404 ? -8.594 2.961 1.211 1 96.31 404 ASN B O 1
ATOM 6983 N N . ILE B 1 405 ? -9.094 1.475 2.775 1 97.81 405 ILE B N 1
ATOM 6984 C CA . ILE B 1 405 ? -10.453 1.264 2.279 1 97.81 405 ILE B CA 1
ATOM 6985 C C . ILE B 1 405 ? -11.227 2.576 2.33 1 97.81 405 ILE B C 1
ATOM 6987 O O . ILE B 1 405 ? -12 2.887 1.416 1 97.81 405 ILE B O 1
ATOM 6991 N N . LEU B 1 406 ? -11.117 3.307 3.41 1 98.44 406 LEU B N 1
ATOM 6992 C CA . LEU B 1 406 ? -11.797 4.598 3.492 1 98.44 406 LEU B CA 1
ATOM 6993 C C . LEU B 1 406 ? -11.242 5.57 2.461 1 98.44 406 LEU B C 1
ATOM 6995 O O . LEU B 1 406 ? -12 6.277 1.796 1 98.44 406 LEU B O 1
ATOM 6999 N N . GLY B 1 407 ? -9.906 5.613 2.354 1 98.5 407 GLY B N 1
ATOM 7000 C CA . GLY B 1 407 ? -9.281 6.406 1.307 1 98.5 407 GLY B CA 1
ATOM 7001 C C . GLY B 1 407 ? -9.773 6.055 -0.084 1 98.5 407 GLY B C 1
ATOM 7002 O O . GLY B 1 407 ? -10.086 6.945 -0.881 1 98.5 407 GLY B O 1
ATOM 7003 N N . ALA B 1 408 ? -9.859 4.766 -0.368 1 98.56 408 ALA B N 1
ATOM 7004 C CA . ALA B 1 408 ? -10.336 4.293 -1.665 1 98.56 408 ALA B CA 1
ATOM 7005 C C . ALA B 1 408 ? -11.773 4.758 -1.926 1 98.56 408 ALA B C 1
ATOM 7007 O O . ALA B 1 408 ? -12.102 5.176 -3.037 1 98.56 408 ALA B O 1
ATOM 7008 N N . ALA B 1 409 ? -12.641 4.66 -0.933 1 98.81 409 ALA B N 1
ATOM 7009 C CA . ALA B 1 409 ? -14.016 5.125 -1.076 1 98.81 409 ALA B CA 1
ATOM 7010 C C . ALA B 1 409 ? -14.062 6.617 -1.398 1 98.81 409 ALA B C 1
ATOM 7012 O O . ALA B 1 409 ? -14.766 7.039 -2.32 1 98.81 409 ALA B O 1
ATOM 7013 N N . MET B 1 410 ? -13.297 7.387 -0.651 1 98.88 410 MET B N 1
ATOM 7014 C CA . MET B 1 410 ? -13.289 8.828 -0.858 1 98.88 410 MET B CA 1
ATOM 7015 C C . MET B 1 410 ? -12.727 9.18 -2.23 1 98.88 410 MET B C 1
ATOM 7017 O O . MET B 1 410 ? -13.242 10.07 -2.91 1 98.88 410 MET B O 1
ATOM 7021 N N . ARG B 1 411 ? -11.656 8.492 -2.648 1 98.75 411 ARG B N 1
ATOM 7022 C CA . ARG B 1 411 ? -11.078 8.758 -3.965 1 98.75 411 ARG B CA 1
ATOM 7023 C C . ARG B 1 411 ? -12.07 8.414 -5.07 1 98.75 411 ARG B C 1
ATOM 7025 O O . ARG B 1 411 ? -12.195 9.148 -6.051 1 98.75 411 ARG B O 1
ATOM 7032 N N . ALA B 1 412 ? -12.766 7.266 -4.938 1 98.69 412 ALA B N 1
ATOM 7033 C CA . ALA B 1 412 ? -13.781 6.887 -5.918 1 98.69 412 ALA B CA 1
ATOM 7034 C C . ALA B 1 412 ? -14.898 7.922 -5.984 1 98.69 412 ALA B C 1
ATOM 7036 O O . ALA B 1 412 ? -15.289 8.352 -7.07 1 98.69 412 ALA B O 1
ATOM 7037 N N . LEU B 1 413 ? -15.398 8.32 -4.836 1 98.88 413 LEU B N 1
ATOM 7038 C CA . LEU B 1 413 ? -16.469 9.305 -4.766 1 98.88 413 LEU B CA 1
ATOM 7039 C C . LEU B 1 413 ? -16.031 10.648 -5.328 1 98.88 413 LEU B C 1
ATOM 7041 O O . LEU B 1 413 ? -16.781 11.312 -6.035 1 98.88 413 LEU B O 1
ATOM 7045 N N . SER B 1 414 ? -14.797 11.078 -4.965 1 98.88 414 SER B N 1
ATOM 7046 C CA . SER B 1 414 ? -14.25 12.32 -5.5 1 98.88 414 SER B CA 1
ATOM 7047 C C . SER B 1 414 ? -14.164 12.281 -7.023 1 98.88 414 SER B C 1
ATOM 7049 O O . SER B 1 414 ? -14.555 13.234 -7.699 1 98.88 414 SER B O 1
ATOM 7051 N N . ALA B 1 415 ? -13.617 11.148 -7.531 1 98.75 415 ALA B N 1
ATOM 7052 C CA . ALA B 1 415 ? -13.531 10.984 -8.984 1 98.75 415 ALA B CA 1
ATOM 7053 C C . ALA B 1 415 ? -14.914 11.086 -9.625 1 98.75 415 ALA B C 1
ATOM 7055 O O . ALA B 1 415 ? -15.086 11.812 -10.609 1 98.75 415 ALA B O 1
ATOM 7056 N N . GLN B 1 416 ? -15.867 10.461 -9.078 1 98.5 416 GLN B N 1
ATOM 7057 C CA . GLN B 1 416 ? -17.234 10.461 -9.602 1 98.5 416 GLN B CA 1
ATOM 7058 C C . GLN B 1 416 ? -17.844 11.859 -9.555 1 98.5 416 GLN B C 1
ATOM 7060 O O . GLN B 1 416 ? -18.484 12.289 -10.508 1 98.5 416 GLN B O 1
ATOM 7065 N N . SER B 1 417 ? -17.609 12.594 -8.445 1 98.5 417 SER B N 1
ATOM 7066 C CA . SER B 1 417 ? -18.078 13.961 -8.289 1 98.5 417 SER B CA 1
ATOM 7067 C C . SER B 1 417 ? -17.516 14.867 -9.383 1 98.5 417 SER B C 1
ATOM 7069 O O . SER B 1 417 ? -18.141 15.875 -9.734 1 98.5 417 SER B O 1
ATOM 7071 N N . LEU B 1 418 ? -16.391 14.492 -9.945 1 98.31 418 LEU B N 1
ATOM 7072 C CA . LEU B 1 418 ? -15.711 15.32 -10.938 1 98.31 418 LEU B CA 1
ATOM 7073 C C . LEU B 1 418 ? -15.891 14.742 -12.336 1 98.31 418 LEU B C 1
ATOM 7075 O O . LEU B 1 418 ? -15.242 15.195 -13.281 1 98.31 418 LEU B O 1
ATOM 7079 N N . GLY B 1 419 ? -16.656 13.68 -12.461 1 97.19 419 GLY B N 1
ATOM 7080 C CA . GLY B 1 419 ? -16.953 13.078 -13.758 1 97.19 419 GLY B CA 1
ATOM 7081 C C . GLY B 1 419 ? -15.828 12.188 -14.25 1 97.19 419 GLY B C 1
ATOM 7082 O O . GLY B 1 419 ? -15.688 11.969 -15.461 1 97.19 419 GLY B O 1
ATOM 7083 N N . LEU B 1 420 ? -14.977 11.711 -13.383 1 97.5 420 LEU B N 1
ATOM 7084 C CA . LEU B 1 420 ? -13.859 10.852 -13.742 1 97.5 420 LEU B CA 1
ATOM 7085 C C . LEU B 1 420 ? -14.18 9.391 -13.445 1 97.5 420 LEU B C 1
ATOM 7087 O O . LEU B 1 420 ? -15 9.094 -12.578 1 97.5 420 LEU B O 1
ATOM 7091 N N . LYS B 1 421 ? -13.531 8.508 -14.172 1 95.12 421 LYS B N 1
ATOM 7092 C CA . LYS B 1 421 ? -13.57 7.078 -13.875 1 95.12 421 LYS B CA 1
ATOM 7093 C C . LYS B 1 421 ? -12.398 6.668 -12.992 1 95.12 421 LYS B C 1
ATOM 7095 O O . LYS B 1 421 ? -11.266 7.094 -13.227 1 95.12 421 LYS B O 1
ATOM 7100 N N . ASN B 1 422 ? -12.711 5.988 -12.016 1 96.62 422 ASN B N 1
ATOM 7101 C CA . ASN B 1 422 ? -11.688 5.496 -11.109 1 96.62 422 ASN B CA 1
ATOM 7102 C C . ASN B 1 422 ? -11.852 4.004 -10.828 1 96.62 422 ASN B C 1
ATOM 7104 O O . ASN B 1 422 ? -12.344 3.613 -9.773 1 96.62 422 ASN B O 1
ATOM 7108 N N . GLY B 1 423 ? -11.391 3.186 -11.773 1 95 423 GLY B N 1
ATOM 7109 C CA . GLY B 1 423 ? -11.523 1.742 -11.664 1 95 423 GLY B CA 1
ATOM 7110 C C . GLY B 1 423 ? -10.617 1.137 -10.609 1 95 423 GLY B C 1
ATOM 7111 O O . GLY B 1 423 ? -10.945 0.099 -10.031 1 95 423 GLY B O 1
ATOM 7112 N N . ARG B 1 424 ? -9.492 1.795 -10.281 1 95.31 424 ARG B N 1
ATOM 7113 C CA . ARG B 1 424 ? -8.508 1.257 -9.344 1 95.31 424 ARG B CA 1
ATOM 7114 C C . ARG B 1 424 ? -9.07 1.214 -7.926 1 95.31 424 ARG B C 1
ATOM 7116 O O . ARG B 1 424 ? -9.055 0.166 -7.277 1 95.31 424 ARG B O 1
ATOM 7123 N N . ASP B 1 425 ? -9.586 2.33 -7.473 1 97.69 425 ASP B N 1
ATOM 7124 C CA . ASP B 1 425 ? -10.117 2.379 -6.113 1 97.69 425 ASP B CA 1
ATOM 7125 C C . ASP B 1 425 ? -11.414 1.577 -6.004 1 97.69 425 ASP B C 1
ATOM 7127 O O . ASP B 1 425 ? -11.695 0.984 -4.961 1 97.69 425 ASP B O 1
ATOM 7131 N N . LEU B 1 426 ? -12.25 1.558 -7.055 1 97.44 426 LEU B N 1
ATOM 7132 C CA . LEU B 1 426 ? -13.461 0.746 -7.043 1 97.44 426 LEU B CA 1
ATOM 7133 C C . LEU B 1 426 ? -13.125 -0.732 -6.875 1 97.44 426 LEU B C 1
ATOM 7135 O O . LEU B 1 426 ? -13.812 -1.452 -6.148 1 97.44 426 LEU B O 1
ATOM 7139 N N . LYS B 1 427 ? -12.094 -1.149 -7.52 1 95.56 427 LYS B N 1
ATOM 7140 C CA . LYS B 1 427 ? -11.656 -2.535 -7.379 1 95.56 427 LYS B CA 1
ATOM 7141 C C . LYS B 1 427 ? -11.289 -2.854 -5.934 1 95.56 427 LYS B C 1
ATOM 7143 O O . LYS B 1 427 ? -11.656 -3.912 -5.414 1 95.56 427 LYS B O 1
ATOM 7148 N N . ILE B 1 428 ? -10.594 -1.976 -5.273 1 97.25 428 ILE B N 1
ATOM 7149 C CA . ILE B 1 428 ? -10.227 -2.143 -3.869 1 97.25 428 ILE B CA 1
ATOM 7150 C C . ILE B 1 428 ? -11.492 -2.322 -3.027 1 97.25 428 ILE B C 1
ATOM 7152 O O . ILE B 1 428 ? -11.555 -3.221 -2.186 1 97.25 428 ILE B O 1
ATOM 7156 N N . LEU B 1 429 ? -12.453 -1.479 -3.285 1 98.25 429 LEU B N 1
ATOM 7157 C CA . LEU B 1 429 ? -13.688 -1.542 -2.52 1 98.25 429 LEU B CA 1
ATOM 7158 C C . LEU B 1 429 ? -14.414 -2.861 -2.766 1 98.25 429 LEU B C 1
ATOM 7160 O O . LEU B 1 429 ? -14.859 -3.518 -1.82 1 98.25 429 LEU B O 1
ATOM 7164 N N . LEU B 1 430 ? -14.516 -3.26 -3.988 1 97.56 430 LEU B N 1
ATOM 7165 C CA . LEU B 1 430 ? -15.234 -4.48 -4.348 1 97.56 430 LEU B CA 1
ATOM 7166 C C . LEU B 1 430 ? -14.555 -5.703 -3.742 1 97.56 430 LEU B C 1
ATOM 7168 O O . LEU B 1 430 ? -15.227 -6.625 -3.277 1 97.56 430 LEU B O 1
ATOM 7172 N N . GLU B 1 431 ? -13.281 -5.66 -3.648 1 96.81 431 GLU B N 1
ATOM 7173 C CA . GLU B 1 431 ? -12.523 -6.828 -3.205 1 96.81 431 GLU B CA 1
ATOM 7174 C C . GLU B 1 431 ? -12.43 -6.883 -1.684 1 96.81 431 GLU B C 1
ATOM 7176 O O . GLU B 1 431 ? -12.109 -7.926 -1.112 1 96.81 431 GLU B O 1
ATOM 7181 N N . SER B 1 432 ? -12.758 -5.785 -1.012 1 98 432 SER B N 1
ATOM 7182 C CA . SER B 1 432 ? -12.492 -5.73 0.422 1 98 432 SER B CA 1
ATOM 7183 C C . SER B 1 432 ? -13.781 -5.871 1.226 1 98 432 SER B C 1
ATOM 7185 O O . SER B 1 432 ? -13.758 -5.82 2.457 1 98 432 SER B O 1
ATOM 7187 N N . GLN B 1 433 ? -14.922 -6.016 0.594 1 98.69 433 GLN B N 1
ATOM 7188 C CA . GLN B 1 433 ? -16.172 -6.199 1.319 1 98.69 433 GLN B CA 1
ATOM 7189 C C . GLN B 1 433 ? -16.141 -7.477 2.156 1 98.69 433 GLN B C 1
ATOM 7191 O O . GLN B 1 433 ? -15.664 -8.516 1.697 1 98.69 433 GLN B O 1
ATOM 7196 N N . GLN B 1 434 ? -16.656 -7.422 3.379 1 98.5 434 GLN B N 1
ATOM 7197 C CA . GLN B 1 434 ? -16.641 -8.547 4.312 1 98.5 434 GLN B CA 1
ATOM 7198 C C . GLN B 1 434 ? -17.844 -9.461 4.078 1 98.5 434 GLN B C 1
ATOM 7200 O O . GLN B 1 434 ? -18.797 -9.094 3.381 1 98.5 434 GLN B O 1
ATOM 7205 N N . VAL B 1 435 ? -17.828 -10.602 4.676 1 97.69 435 VAL B N 1
ATOM 7206 C CA . VAL B 1 435 ? -18.844 -11.633 4.477 1 97.69 435 VAL B CA 1
ATOM 7207 C C . VAL B 1 435 ? -20.219 -11.102 4.922 1 97.69 435 VAL B C 1
ATOM 7209 O O . VAL B 1 435 ? -21.234 -11.406 4.301 1 97.69 435 VAL B O 1
ATOM 7212 N N . ASP B 1 436 ? -20.203 -10.242 5.957 1 97.75 436 ASP B N 1
ATOM 7213 C CA . ASP B 1 436 ? -21.469 -9.75 6.504 1 97.75 436 ASP B CA 1
ATOM 7214 C C . ASP B 1 436 ? -22.031 -8.617 5.648 1 97.75 436 ASP B C 1
ATOM 7216 O O . ASP B 1 436 ? -23.062 -8.031 5.988 1 97.75 436 ASP B O 1
ATOM 7220 N N . GLY B 1 437 ? -21.281 -8.227 4.629 1 98.56 437 GLY B N 1
ATOM 7221 C CA . GLY B 1 437 ? -21.781 -7.242 3.68 1 98.56 437 GLY B CA 1
ATOM 7222 C C . GLY B 1 437 ? -21.188 -5.859 3.889 1 98.56 437 GLY B C 1
ATOM 7223 O O . GLY B 1 437 ? -21.281 -5 3.01 1 98.56 437 GLY B O 1
ATOM 7224 N N . GLY B 1 438 ? -20.703 -5.59 5.035 1 98.69 438 GLY B N 1
ATOM 7225 C CA . GLY B 1 438 ? -20.062 -4.312 5.316 1 98.69 438 GLY B CA 1
ATOM 7226 C C . GLY B 1 438 ? -18.578 -4.312 5.027 1 98.69 438 GLY B C 1
ATOM 7227 O O . GLY B 1 438 ? -18.062 -5.258 4.434 1 98.69 438 GLY B O 1
ATOM 7228 N N . TRP B 1 439 ? -17.906 -3.283 5.297 1 98.69 439 TRP B N 1
ATOM 7229 C CA . TRP B 1 439 ? -16.453 -3.158 5.234 1 98.69 439 TRP B CA 1
ATOM 7230 C C . TRP B 1 439 ? -15.844 -3.055 6.633 1 98.69 439 TRP B C 1
ATOM 7232 O O . TRP B 1 439 ? -16.547 -2.729 7.594 1 98.69 439 TRP B O 1
ATOM 7242 N N . GLU B 1 440 ? -14.586 -3.355 6.73 1 97.5 440 GLU B N 1
ATOM 7243 C CA . GLU B 1 440 ? -13.891 -3.311 8.008 1 97.5 440 GLU B CA 1
ATOM 7244 C C . GLU B 1 440 ? -13.805 -1.883 8.547 1 97.5 440 GLU B C 1
ATOM 7246 O O . GLU B 1 440 ? -13.891 -0.922 7.777 1 97.5 440 GLU B O 1
ATOM 7251 N N . LEU B 1 441 ? -13.633 -1.837 9.844 1 97.12 441 LEU B N 1
ATOM 7252 C CA . LEU B 1 441 ? -13.461 -0.565 10.539 1 97.12 441 LEU B CA 1
ATOM 7253 C C . LEU B 1 441 ? -12.273 0.203 9.984 1 97.12 441 LEU B C 1
ATOM 7255 O O . LEU B 1 441 ? -11.211 -0.379 9.734 1 97.12 441 LEU B O 1
ATOM 7259 N N . ALA B 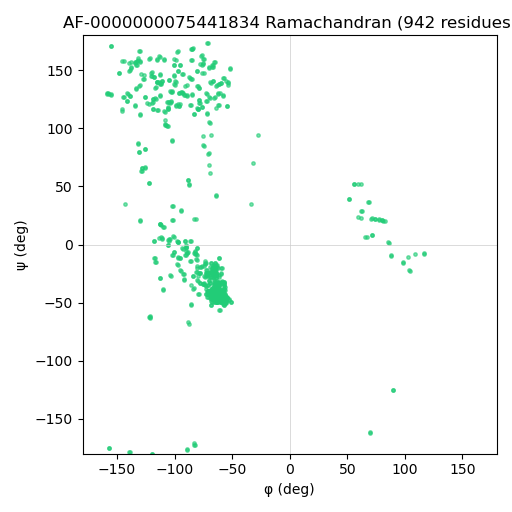1 442 ? -12.484 1.393 9.641 1 97.12 442 ALA B N 1
ATOM 7260 C CA . ALA B 1 442 ? -11.406 2.33 9.336 1 97.12 442 ALA B CA 1
ATOM 7261 C C . ALA B 1 442 ? -11.445 3.537 10.266 1 97.12 442 ALA B C 1
ATOM 7263 O O . ALA B 1 442 ? -12.516 3.939 10.727 1 97.12 442 ALA B O 1
ATOM 7264 N N . TRP B 1 443 ? -10.305 4.074 10.555 1 95.88 443 TRP B N 1
ATOM 7265 C CA . TRP B 1 443 ? -10.219 5.262 11.406 1 95.88 443 TRP B CA 1
ATOM 7266 C C . TRP B 1 443 ? -10.57 6.516 10.609 1 95.88 443 TRP B C 1
ATOM 7268 O O . TRP B 1 443 ? -9.922 6.82 9.602 1 95.88 443 TRP B O 1
ATOM 7278 N N . LEU B 1 444 ? -11.508 7.18 11.047 1 96.44 444 LEU B N 1
ATOM 7279 C CA . LEU B 1 444 ? -12.047 8.328 10.328 1 96.44 444 LEU B CA 1
ATOM 7280 C C . LEU B 1 444 ? -11.266 9.594 10.656 1 96.44 444 LEU B C 1
ATOM 7282 O O . LEU B 1 444 ? -10.906 10.359 9.758 1 96.44 444 LEU B O 1
ATOM 7286 N N . TRP B 1 445 ? -11.094 9.891 11.852 1 92.38 445 TRP B N 1
ATOM 7287 C CA . TRP B 1 445 ? -10.398 11.055 12.391 1 92.38 445 TRP B CA 1
ATOM 7288 C C . TRP B 1 445 ? -9.883 10.773 13.797 1 92.38 445 TRP B C 1
ATOM 7290 O O . TRP B 1 445 ? -10.031 9.656 14.312 1 92.38 445 TRP B O 1
ATOM 7300 N N . SER B 1 446 ? -9.07 11.68 14.352 1 88.31 446 SER B N 1
ATOM 7301 C CA . SER B 1 446 ? -8.453 11.484 15.656 1 88.31 446 SER B CA 1
ATOM 7302 C C . SER B 1 446 ? -8.594 12.734 16.531 1 88.31 446 SER B C 1
ATOM 7304 O O . SER B 1 446 ? -8.867 13.82 16.016 1 88.31 446 SER B O 1
ATOM 7306 N N . TYR B 1 447 ? -8.484 12.383 17.812 1 77.62 447 TYR B N 1
ATOM 7307 C CA . TYR B 1 447 ? -8.289 13.5 18.734 1 77.62 447 TYR B CA 1
ATOM 7308 C C . TYR B 1 447 ? -6.832 13.953 18.734 1 77.62 447 TYR B C 1
ATOM 7310 O O . TYR B 1 447 ? -5.922 13.133 18.562 1 77.62 447 TYR B O 1
ATOM 7318 N N . ALA B 1 448 ? -6.59 15.148 18.719 1 62.47 448 ALA B N 1
ATOM 7319 C CA . ALA B 1 448 ? -5.25 15.711 18.594 1 62.47 448 ALA B CA 1
ATOM 7320 C C . ALA B 1 448 ? -4.406 15.398 19.828 1 62.47 448 ALA B C 1
ATOM 7322 O O . ALA B 1 448 ? -3.201 15.164 19.719 1 62.47 448 ALA B O 1
ATOM 7323 N N . THR B 1 449 ? -4.996 15.516 20.984 1 57.78 449 THR B N 1
ATOM 7324 C CA . THR B 1 449 ? -4.199 15.531 22.203 1 57.78 449 THR B CA 1
ATOM 7325 C C . THR B 1 449 ? -3.803 14.109 22.609 1 57.78 449 THR B C 1
ATOM 7327 O O . THR B 1 449 ? -2.828 13.914 23.344 1 57.78 449 THR B O 1
ATOM 7330 N N . LYS B 1 450 ? -4.629 13.133 22.219 1 60.94 450 LYS B N 1
ATOM 7331 C CA . LYS B 1 450 ? -4.371 11.758 22.609 1 60.94 450 LYS B CA 1
ATOM 7332 C C . LYS B 1 450 ? -4.332 10.828 21.406 1 60.94 450 LYS B C 1
ATOM 7334 O O . LYS B 1 450 ? -4.922 11.125 20.359 1 60.94 450 LYS B O 1
ATOM 7339 N N . PRO B 1 451 ? -3.459 9.859 21.594 1 72 451 PRO B N 1
ATOM 7340 C CA . PRO B 1 451 ? -3.436 8.875 20.516 1 72 451 PRO B CA 1
ATOM 7341 C C . PRO B 1 451 ? -4.754 8.109 20.375 1 72 451 PRO B C 1
ATOM 7343 O O . PRO B 1 451 ? -4.762 6.875 20.422 1 72 451 PRO B O 1
ATOM 7346 N N . LEU B 1 452 ? -5.887 8.922 20.484 1 82.56 452 LEU B N 1
ATOM 7347 C CA . LEU B 1 452 ? -7.215 8.336 20.359 1 82.56 452 LEU B CA 1
ATOM 7348 C C . LEU B 1 452 ? -7.707 8.445 18.906 1 82.56 452 LEU B C 1
ATOM 7350 O O . LEU B 1 452 ? -7.668 9.523 18.312 1 82.56 452 LEU B O 1
ATOM 7354 N N . LYS B 1 453 ? -8.133 7.379 18.469 1 92.06 453 LYS B N 1
ATOM 7355 C CA . LYS B 1 453 ? -8.672 7.285 17.109 1 92.06 453 LYS B CA 1
ATOM 7356 C C . LYS B 1 453 ? -10.141 6.879 17.125 1 92.06 453 LYS B C 1
ATOM 7358 O O . LYS B 1 453 ? -10.562 6.074 17.969 1 92.06 453 LYS B O 1
ATOM 7363 N N . ILE B 1 454 ? -10.875 7.438 16.188 1 94.44 454 ILE B N 1
ATOM 7364 C CA . ILE B 1 454 ? -12.297 7.145 16.062 1 94.44 454 ILE B CA 1
ATOM 7365 C C . ILE B 1 454 ? -12.578 6.52 14.703 1 94.44 454 ILE B C 1
ATOM 7367 O O . ILE B 1 454 ? -12.188 7.066 13.672 1 94.44 454 ILE B O 1
ATOM 7371 N N . GLY B 1 455 ? -13.203 5.363 14.75 1 96.19 455 GLY B N 1
ATOM 7372 C CA . GLY B 1 455 ? -13.461 4.645 13.516 1 96.19 455 GLY B CA 1
ATOM 7373 C C . GLY B 1 455 ? -14.906 4.184 13.383 1 96.19 455 GLY B C 1
ATOM 7374 O O . GLY B 1 455 ? -15.695 4.324 14.312 1 96.19 455 GLY B O 1
ATOM 7375 N N . SER B 1 456 ? -15.258 3.783 12.227 1 97.94 456 SER B N 1
ATOM 7376 C CA . SER B 1 456 ? -16.625 3.359 11.984 1 97.94 456 SER B CA 1
ATOM 7377 C C . SER B 1 456 ? -16.719 2.398 10.805 1 97.94 456 SER B C 1
ATOM 7379 O O . SER B 1 456 ? -16.219 2.701 9.711 1 97.94 456 SER B O 1
ATOM 7381 N N . ARG B 1 457 ? -17.359 1.271 10.992 1 98.12 457 ARG B N 1
ATOM 7382 C CA . ARG B 1 457 ? -17.719 0.407 9.875 1 98.12 457 ARG B CA 1
ATOM 7383 C C . ARG B 1 457 ? -18.906 0.981 9.102 1 98.12 457 ARG B C 1
ATOM 7385 O O . ARG B 1 457 ? -19 0.805 7.883 1 98.12 457 ARG B O 1
ATOM 7392 N N . GLY B 1 458 ? -19.781 1.628 9.859 1 98.62 458 GLY B N 1
ATOM 7393 C CA . GLY B 1 458 ? -20.969 2.191 9.234 1 98.62 458 GLY B CA 1
ATOM 7394 C C . GLY B 1 458 ? -20.656 3.229 8.172 1 98.62 458 GLY B C 1
ATOM 7395 O O . GLY B 1 458 ? -21.156 3.156 7.051 1 98.62 458 GLY B O 1
ATOM 7396 N N . VAL B 1 459 ? -19.766 4.145 8.516 1 98.75 459 VAL B N 1
ATOM 7397 C CA . VAL B 1 459 ? -19.391 5.203 7.59 1 98.75 459 VAL B CA 1
ATOM 7398 C C . VAL B 1 459 ? -18.688 4.602 6.375 1 98.75 459 VAL B C 1
ATOM 7400 O O . VAL B 1 459 ? -19.016 4.93 5.23 1 98.75 459 VAL B O 1
ATOM 7403 N N . VAL B 1 460 ? -17.812 3.701 6.621 1 98.81 460 VAL B N 1
ATOM 7404 C CA . VAL B 1 460 ? -17.047 3.092 5.535 1 98.81 460 VAL B CA 1
ATOM 7405 C C . VAL B 1 460 ? -18 2.332 4.605 1 98.81 460 VAL B C 1
ATOM 7407 O O . VAL B 1 460 ? -17.891 2.443 3.381 1 98.81 460 VAL B O 1
ATOM 7410 N N . THR B 1 461 ? -18.891 1.579 5.16 1 98.88 461 THR B N 1
ATOM 7411 C CA . THR B 1 461 ? -19.844 0.79 4.375 1 98.88 461 THR B CA 1
ATOM 7412 C C . THR B 1 461 ? -20.734 1.695 3.541 1 98.88 461 THR B C 1
ATOM 7414 O O . THR B 1 461 ? -20.953 1.447 2.352 1 98.88 461 THR B O 1
ATOM 7417 N N . ALA B 1 462 ? -21.234 2.768 4.133 1 98.88 462 ALA B N 1
ATOM 7418 C CA . ALA B 1 462 ? -22.109 3.697 3.418 1 98.88 462 ALA B CA 1
ATOM 7419 C C . ALA B 1 462 ? -21.375 4.348 2.248 1 98.88 462 ALA B C 1
ATOM 7421 O O . ALA B 1 462 ? -21.922 4.422 1.138 1 98.88 462 ALA B O 1
ATOM 7422 N N . MET B 1 463 ? -20.188 4.793 2.525 1 98.81 463 MET B N 1
ATOM 7423 C CA . MET B 1 463 ? -19.422 5.477 1.493 1 98.81 463 MET B CA 1
ATOM 7424 C C . MET B 1 463 ? -19.016 4.512 0.385 1 98.81 463 MET B C 1
ATOM 7426 O O . MET B 1 463 ? -19.094 4.848 -0.798 1 98.81 463 MET B O 1
ATOM 7430 N N . ALA B 1 464 ? -18.547 3.324 0.752 1 98.81 464 ALA B N 1
ATOM 7431 C CA . ALA B 1 464 ? -18.156 2.316 -0.233 1 98.81 464 ALA B CA 1
ATOM 7432 C C . ALA B 1 464 ? -19.359 1.908 -1.09 1 98.81 464 ALA B C 1
ATOM 7434 O O . ALA B 1 464 ? -19.25 1.82 -2.314 1 98.81 464 ALA B O 1
ATOM 7435 N N . MET B 1 465 ? -20.484 1.663 -0.461 1 98.69 465 MET B N 1
ATOM 7436 C CA . MET B 1 465 ? -21.703 1.3 -1.178 1 98.69 465 MET B CA 1
ATOM 7437 C C . MET B 1 465 ? -22.078 2.379 -2.188 1 98.69 465 MET B C 1
ATOM 7439 O O . MET B 1 465 ? -22.391 2.074 -3.338 1 98.69 465 MET B O 1
ATOM 7443 N N . ASP B 1 466 ? -22.047 3.615 -1.715 1 98.69 466 ASP B N 1
ATOM 7444 C CA . ASP B 1 466 ? -22.406 4.738 -2.576 1 98.69 466 ASP B CA 1
ATOM 7445 C C . ASP B 1 466 ? -21.484 4.809 -3.795 1 98.69 466 ASP B C 1
ATOM 7447 O O . ASP B 1 466 ? -21.953 4.949 -4.926 1 98.69 466 ASP B O 1
ATOM 7451 N N . ALA B 1 467 ? -20.188 4.664 -3.568 1 98.56 467 ALA B N 1
ATOM 7452 C CA . ALA B 1 467 ? -19.203 4.703 -4.656 1 98.56 467 ALA B CA 1
ATOM 7453 C C . ALA B 1 467 ? -19.484 3.6 -5.676 1 98.56 467 ALA B C 1
ATOM 7455 O O . ALA B 1 467 ? -19.453 3.844 -6.883 1 98.56 467 ALA B O 1
ATOM 7456 N N . ILE B 1 468 ? -19.734 2.396 -5.188 1 97.88 468 ILE B N 1
ATOM 7457 C CA . ILE B 1 468 ? -19.984 1.248 -6.055 1 97.88 468 ILE B CA 1
ATOM 7458 C C . ILE B 1 468 ? -21.281 1.446 -6.816 1 97.88 468 ILE B C 1
ATOM 7460 O O . ILE B 1 468 ? -21.344 1.218 -8.031 1 97.88 468 ILE B O 1
ATOM 7464 N N . GLN B 1 469 ? -22.328 1.909 -6.148 1 96.94 469 GLN B N 1
ATOM 7465 C CA . GLN B 1 469 ? -23.641 2.119 -6.75 1 96.94 469 GLN B CA 1
ATOM 7466 C C . GLN B 1 469 ? -23.562 3.15 -7.875 1 96.94 469 GLN B C 1
ATOM 7468 O O . GLN B 1 469 ? -24.156 2.955 -8.945 1 96.94 469 GLN B O 1
ATOM 7473 N N . GLN B 1 470 ? -22.859 4.191 -7.637 1 96.06 470 GLN B N 1
ATOM 7474 C CA . GLN B 1 470 ? -22.719 5.242 -8.641 1 96.06 470 GLN B CA 1
ATOM 7475 C C . GLN B 1 470 ? -21.969 4.734 -9.867 1 96.06 470 GLN B C 1
ATOM 7477 O O . GLN B 1 470 ? -22.219 5.184 -10.984 1 96.06 470 GLN B O 1
ATOM 7482 N N . ALA B 1 471 ? -21.016 3.898 -9.625 1 94.62 471 ALA B N 1
ATOM 7483 C CA . ALA B 1 471 ? -20.234 3.352 -10.734 1 94.62 471 ALA B CA 1
ATOM 7484 C C . ALA B 1 471 ? -21.094 2.404 -11.578 1 94.62 471 ALA B C 1
ATOM 7486 O O . ALA B 1 471 ? -20.859 2.26 -12.781 1 94.62 471 ALA B O 1
ATOM 7487 N N . MET B 1 472 ? -22.031 1.694 -10.969 1 88.38 472 MET B N 1
ATOM 7488 C CA . MET B 1 472 ? -22.891 0.731 -11.648 1 88.38 472 MET B CA 1
ATOM 7489 C C . MET B 1 472 ? -24 1.44 -12.422 1 88.38 472 MET B C 1
ATOM 7491 O O . MET B 1 472 ? -24.578 0.875 -13.352 1 88.38 472 MET B O 1
ATOM 7495 N N . GLY B 1 473 ? -24.484 2.668 -12.141 1 77.12 473 GLY B N 1
ATOM 7496 C CA . GLY B 1 473 ? -25.547 3.41 -12.797 1 77.12 473 GLY B CA 1
ATOM 7497 C C . GLY B 1 473 ? -25.047 4.324 -13.898 1 77.12 473 GLY B C 1
ATOM 7498 O O . GLY B 1 473 ? -25.625 4.379 -14.984 1 77.12 473 GLY B O 1
#

pLDDT: mean 94.78, std 6.72, range [56.81, 98.94]

Foldseek 3Di:
DDAFAAAEEEEECEPTFKDFPQDPPPPDDPVLLVVLCVDPLVLQQLLQNDDPVSSLVVSCVVSVHDSVSNVRSVVNRLVRMDGPVVLLVLLVVVCVVPVRHAYEYEYSDGPVRCVVCVVVVVVSVRHPYYDTSNNLSHHPPDLVSLVSVCVVVVHAQLNYEYEELDVRSQVSSVVRRHNGDHDDDSQLVSFQVCLSNHDLLVLLVLLLVVCAQPQFKAKPVGDTFHFQQLQLLLCQLFVDNRRHDHDDDALFDQGGDDFCDDPRDRAAGWLQSRLSCVVRDDPRDPVSLVVSVVLQLVQADPQLFTAGGSDPVDRHDDLLSSLSNCLSCVLVVNNVSRVRSLVVLLVCLVVVVLPCPTLWARQSLSSLLSNLLSCLSVVPDPVCVSVLVSSQVSLVVCQLVDLQLQSLLSSLNSCVSSVHDRPNSLVSLSSQQHPSSWHDWDFGTADNVDPMTITTRSSSSSSSSSSNVSVVD/DDAFAAAEEEEECEPTFKDFDQDVDQPDDPVLLVVLCVDPLVLQQLLQNDDPVSSLVVSCVVSVHDSVSNVVSVVNRLVRMDGPVVLLVLLVVVCVVPVRHAYEYEYSDGPVRCVVCVVVVVVSVRHPYYDTSNNLSHHPPDLVSLVSVCVVVVHAQLNYEYEELDVRSQVSSVVRRHNGDHDDDSQLVSFQVCLNNHDLLVLLVLLLVVCAQPQFKAKPVGDTFHFQQLQLLLCQLFVDNRRHDDDDDALFDDGGDDFCDDPRDRAAGWLQSRLSCVVRDDPRDPVSLVVSVVLQLVQADPQLFTAGGSDPVDRHDDLLSSLSNCLSCVLVPNNVSRVRSLVVLLVCLVVVVLPCPTLWARQSLSSLLSNLLSCLSVVPDPVCVSVLVSSQVSLVVCQLVDLQLQSLLSSLNSCVSSVHDRPNSLVSLSSQQHPSSWHDWDFGTADNVDPMTITTRSSSSSSSSSSNVSVVD

Nearest PDB structures (foldseek):
  3cnh-assembly2_B  TM=7.932E-01  e=2.463E-07  Deinococcus radiodurans R1 = ATCC 13939 = DSM 20539
  7qnm-assembly6_K  TM=6.821E-01  e=1.795E-05  Zobellia galactanivorans
  7arp-assembly1_B  TM=6.904E-01  e=4.000E-05  Zobellia galactanivorans
  2pr7-assembly2_B  TM=8.054E-01  e=3.842E-04  Corynebacterium glutamicum ATCC 13032
  7asz-assembly1_B  TM=6.990E-01  e=1.362E-04  Zobellia galactanivorans